Protein AF-A0A089LWJ6-F1 (afdb_monomer_lite)

Structure (mmCIF, N/CA/C/O backbone):
data_AF-A0A089LWJ6-F1
#
_entry.id   AF-A0A089LWJ6-F1
#
loop_
_atom_site.group_PDB
_atom_site.id
_atom_site.type_symbol
_atom_site.label_atom_id
_atom_site.label_alt_id
_atom_site.label_comp_id
_atom_site.label_asym_id
_atom_site.label_entity_id
_atom_site.label_seq_id
_atom_site.pdbx_PDB_ins_code
_atom_site.Cartn_x
_atom_site.Cartn_y
_atom_site.Cartn_z
_atom_site.occupancy
_atom_site.B_iso_or_equiv
_atom_site.auth_seq_id
_atom_site.auth_comp_id
_atom_site.auth_asym_id
_atom_site.auth_atom_id
_atom_site.pdbx_PDB_model_num
ATOM 1 N N . MET A 1 1 ? -30.441 3.266 24.914 1.00 51.25 1 MET A N 1
ATOM 2 C CA . MET A 1 1 ? -29.369 3.495 23.920 1.00 51.25 1 MET A CA 1
ATOM 3 C C . MET A 1 1 ? -29.667 4.784 23.167 1.00 51.25 1 MET A C 1
ATOM 5 O O . MET A 1 1 ? -30.838 5.029 22.897 1.00 51.25 1 MET A O 1
ATOM 9 N N . SER A 1 2 ? -28.658 5.616 22.896 1.00 69.69 2 SER A N 1
ATOM 10 C CA . SER A 1 2 ? -28.835 6.906 22.214 1.00 69.69 2 SER A CA 1
ATOM 11 C C . SER A 1 2 ? -28.879 6.707 20.697 1.00 69.69 2 SER A C 1
ATOM 13 O O . SER A 1 2 ? -28.135 5.886 20.167 1.00 69.69 2 SER A O 1
ATOM 15 N N . LYS A 1 3 ? -29.713 7.466 19.974 1.00 69.56 3 LYS A N 1
ATOM 16 C CA . LYS A 1 3 ? -29.675 7.483 18.496 1.00 69.56 3 LYS A CA 1
ATOM 17 C C . LYS A 1 3 ? -28.394 8.130 17.940 1.00 69.56 3 LYS A C 1
ATOM 19 O O . LYS A 1 3 ? -28.103 7.947 16.762 1.00 69.56 3 LYS A O 1
ATOM 24 N N . GLU A 1 4 ? -27.643 8.818 18.801 1.00 83.56 4 GLU A N 1
ATOM 25 C CA . GLU A 1 4 ? -26.389 9.528 18.504 1.00 83.56 4 GLU A CA 1
ATOM 26 C C . GLU A 1 4 ? -25.131 8.637 18.590 1.00 83.56 4 GLU A C 1
ATOM 28 O O . GLU A 1 4 ? -24.011 9.110 18.380 1.00 83.56 4 GLU A O 1
ATOM 33 N N . ASP A 1 5 ? -25.285 7.349 18.926 1.00 95.62 5 ASP A N 1
ATOM 34 C CA . ASP A 1 5 ? -24.182 6.384 18.842 1.00 95.62 5 ASP A CA 1
ATOM 35 C C . ASP A 1 5 ? -23.700 6.269 17.382 1.00 95.62 5 ASP A C 1
ATOM 37 O O . ASP A 1 5 ? -24.488 6.418 16.443 1.00 95.62 5 ASP A O 1
ATOM 41 N N . ILE A 1 6 ? -22.416 5.974 17.170 1.00 98.38 6 ILE A N 1
ATOM 42 C CA . ILE A 1 6 ? -21.860 5.806 15.820 1.00 98.38 6 ILE A CA 1
ATOM 43 C C . ILE A 1 6 ? -21.740 4.317 15.508 1.00 98.38 6 ILE A C 1
ATOM 45 O O . ILE A 1 6 ? -21.109 3.574 16.249 1.00 98.38 6 ILE A O 1
ATOM 49 N N . ALA A 1 7 ? -22.364 3.872 14.424 1.00 98.19 7 ALA A N 1
ATOM 50 C CA . ALA A 1 7 ? -22.311 2.498 13.954 1.00 98.19 7 ALA A CA 1
ATOM 51 C C . ALA A 1 7 ? -21.111 2.281 13.028 1.00 98.19 7 ALA A C 1
ATOM 53 O O . ALA A 1 7 ? -20.856 3.090 12.132 1.00 98.19 7 ALA A O 1
ATOM 54 N N . ILE A 1 8 ? -20.419 1.156 13.219 1.00 98.69 8 ILE A N 1
ATOM 55 C CA . ILE A 1 8 ? -19.456 0.616 12.255 1.00 98.69 8 ILE A CA 1
ATOM 56 C C . ILE A 1 8 ? -20.246 -0.276 11.300 1.00 98.69 8 ILE A C 1
ATOM 58 O O . ILE A 1 8 ? -20.725 -1.338 11.706 1.00 98.69 8 ILE A O 1
ATOM 62 N N . ILE A 1 9 ? -20.418 0.175 10.057 1.00 97.94 9 ILE A N 1
ATOM 63 C CA . ILE A 1 9 ? -21.321 -0.471 9.093 1.00 97.94 9 ILE A CA 1
ATOM 64 C C . ILE A 1 9 ? -20.613 -1.277 8.007 1.00 97.94 9 ILE A C 1
ATOM 66 O O . ILE A 1 9 ? -21.242 -2.090 7.345 1.00 97.94 9 ILE A O 1
ATOM 70 N N . GLY A 1 10 ? -19.313 -1.069 7.822 1.00 97.94 10 GLY A N 1
ATOM 71 C CA . GLY A 1 10 ? -18.490 -1.830 6.888 1.00 97.94 10 GLY A CA 1
ATOM 72 C C . GLY A 1 10 ? -17.036 -1.794 7.307 1.00 97.94 10 GLY A C 1
ATOM 73 O O . GLY A 1 10 ? -16.593 -0.818 7.921 1.00 97.94 10 GLY A O 1
ATOM 74 N N . LEU A 1 11 ? -16.299 -2.849 6.987 1.00 98.06 11 LEU A N 1
ATOM 75 C CA . LEU A 1 11 ? -14.872 -2.930 7.262 1.00 98.06 11 LEU A CA 1
ATOM 76 C C . LEU A 1 11 ? -14.140 -3.743 6.195 1.00 98.06 11 LEU A C 1
ATOM 78 O O . LEU A 1 11 ? -14.713 -4.598 5.528 1.00 98.06 11 LEU A O 1
ATOM 82 N N . ASP A 1 12 ? -12.853 -3.466 6.042 1.00 98.31 12 ASP A N 1
ATOM 83 C CA . ASP A 1 12 ? -11.914 -4.302 5.302 1.00 98.31 12 ASP A CA 1
ATOM 84 C C . ASP A 1 12 ? -10.560 -4.256 6.003 1.00 98.31 12 ASP A C 1
ATOM 86 O O . ASP A 1 12 ? -10.174 -3.251 6.606 1.00 98.31 12 ASP A O 1
ATOM 90 N N . LEU A 1 13 ? -9.836 -5.365 5.931 1.00 97.56 13 LEU A N 1
ATOM 91 C CA . LEU A 1 13 ? -8.457 -5.426 6.374 1.00 97.56 13 LEU A CA 1
ATOM 92 C C . LEU A 1 13 ? -7.704 -6.515 5.628 1.00 97.56 13 LEU A C 1
ATOM 94 O O . LEU A 1 13 ? -8.199 -7.624 5.415 1.00 97.56 13 LEU A O 1
ATOM 98 N N . SER A 1 14 ? -6.471 -6.182 5.276 1.00 97.31 14 SER A N 1
ATOM 99 C CA . SER A 1 14 ? -5.478 -7.102 4.748 1.00 97.31 14 SER A CA 1
ATOM 100 C C . SER A 1 14 ? -4.267 -7.080 5.667 1.00 97.31 14 SER A C 1
ATOM 102 O O . SER A 1 14 ? -3.797 -6.014 6.067 1.00 97.31 14 SER A O 1
ATOM 104 N N . MET A 1 15 ? -3.768 -8.268 5.986 1.00 97.75 15 MET A N 1
ATOM 105 C CA . MET A 1 15 ? -2.571 -8.484 6.793 1.00 97.75 15 MET A CA 1
ATOM 106 C C . MET A 1 15 ? -1.639 -9.453 6.060 1.00 97.75 15 MET A C 1
ATOM 108 O O . MET A 1 15 ? -2.088 -10.222 5.206 1.00 97.75 15 MET A O 1
ATOM 112 N N . PRO A 1 16 ? -0.339 -9.473 6.366 1.00 97.00 16 PRO A N 1
ATOM 113 C CA . PRO A 1 16 ? 0.572 -10.470 5.823 1.00 97.00 16 PRO A CA 1
ATOM 114 C C . PRO A 1 16 ? 0.040 -11.900 6.017 1.00 97.00 16 PRO A C 1
ATOM 116 O O . PRO A 1 16 ? -0.244 -12.342 7.126 1.00 97.00 16 PRO A O 1
ATOM 119 N N . GLY A 1 17 ? -0.166 -12.611 4.905 1.00 94.88 17 GLY A N 1
ATOM 120 C CA . GLY A 1 17 ? -0.745 -13.960 4.894 1.00 94.88 17 GLY A CA 1
ATOM 121 C C . GLY A 1 17 ? -2.275 -14.045 5.016 1.00 94.88 17 GLY A C 1
ATOM 122 O O . GLY A 1 17 ? -2.796 -15.155 4.969 1.00 94.88 17 GLY A O 1
ATOM 123 N N . CYS A 1 18 ? -2.992 -12.921 5.138 1.00 97.25 18 CYS A N 1
ATOM 124 C CA . CYS A 1 18 ? -4.455 -12.867 5.245 1.00 97.25 18 CYS A CA 1
ATOM 125 C C . CYS A 1 18 ? -5.037 -11.752 4.356 1.00 97.25 18 CYS A C 1
ATOM 127 O O . CYS A 1 18 ? -4.790 -10.568 4.576 1.00 97.25 18 CYS A O 1
ATOM 129 N N . ARG A 1 19 ? -5.849 -12.106 3.360 1.00 92.38 19 ARG A N 1
ATOM 130 C CA . ARG A 1 19 ? -6.337 -11.174 2.325 1.00 92.38 19 ARG A CA 1
ATOM 131 C C . ARG A 1 19 ? -7.674 -10.502 2.644 1.00 92.38 19 ARG A C 1
ATOM 133 O O . ARG A 1 19 ? -8.113 -9.650 1.877 1.00 92.38 19 ARG A O 1
ATOM 140 N N . ASN A 1 20 ? -8.352 -10.940 3.701 1.00 93.12 20 ASN A N 1
ATOM 141 C CA . ASN A 1 20 ? -9.679 -10.466 4.090 1.00 93.12 20 ASN A CA 1
ATOM 142 C C . ASN A 1 20 ? -9.948 -10.723 5.583 1.00 93.12 20 ASN A C 1
ATOM 144 O O . ASN A 1 20 ? -9.224 -11.472 6.247 1.00 93.12 20 ASN A O 1
ATOM 148 N N . GLN A 1 21 ? -11.047 -10.154 6.086 1.00 94.56 21 GLN A N 1
ATOM 149 C CA . GLN A 1 21 ? -11.453 -10.255 7.490 1.00 94.56 21 GLN A CA 1
ATOM 150 C C . GLN A 1 21 ? -11.645 -11.694 7.996 1.00 94.56 21 GLN A C 1
ATOM 152 O O . GLN A 1 21 ? -11.344 -11.969 9.154 1.00 94.56 21 GLN A O 1
ATOM 157 N N . GLU A 1 22 ? -12.111 -12.635 7.165 1.00 95.62 22 GLU A N 1
ATOM 158 C CA . GLU A 1 22 ? -12.338 -14.019 7.613 1.00 95.62 22 GLU A CA 1
ATOM 159 C C . GLU A 1 22 ? -11.029 -14.786 7.789 1.00 95.62 22 GLU A C 1
ATOM 161 O O . GLU A 1 22 ? -10.877 -15.565 8.733 1.00 95.62 22 GLU A O 1
ATOM 166 N N . GLU A 1 23 ? -10.064 -14.559 6.899 1.00 97.88 23 GLU A N 1
ATOM 167 C CA . GLU A 1 23 ? -8.716 -15.106 7.037 1.00 97.88 23 GLU A CA 1
ATOM 168 C C . GLU A 1 23 ? -8.018 -14.535 8.271 1.00 97.88 23 GLU A C 1
ATOM 170 O O . GLU A 1 23 ? -7.485 -15.308 9.070 1.00 97.88 23 GLU A O 1
ATOM 175 N N . VAL A 1 24 ? -8.107 -13.215 8.484 1.00 97.88 24 VAL A N 1
ATOM 176 C CA . VAL A 1 24 ? -7.566 -12.569 9.689 1.00 97.88 24 VAL A CA 1
ATOM 177 C C . VAL A 1 24 ? -8.230 -13.132 10.946 1.00 97.88 24 VAL A C 1
ATOM 179 O O . VAL A 1 24 ? -7.533 -13.517 11.883 1.00 97.88 24 VAL A O 1
ATOM 182 N N . TRP A 1 25 ? -9.559 -13.271 10.965 1.00 97.50 25 TRP A N 1
ATOM 183 C CA . TRP A 1 25 ? -10.274 -13.845 12.107 1.00 97.50 25 TRP A CA 1
ATOM 184 C C . TRP A 1 25 ? -9.788 -15.253 12.449 1.00 97.50 25 TRP A C 1
ATOM 186 O O . TRP A 1 25 ? -9.503 -15.547 13.612 1.00 97.50 25 TRP A O 1
ATOM 196 N N . ARG A 1 26 ? -9.662 -16.133 11.447 1.00 97.75 26 ARG A N 1
ATOM 197 C CA . ARG A 1 26 ? -9.158 -17.503 11.643 1.00 97.75 26 ARG A CA 1
ATOM 198 C C . ARG A 1 26 ? -7.714 -17.505 12.138 1.00 97.75 26 ARG A C 1
ATOM 200 O O . ARG A 1 26 ? -7.375 -18.327 12.987 1.00 97.75 26 ARG A O 1
ATOM 207 N N . PHE A 1 27 ? -6.881 -16.600 11.628 1.00 97.62 27 PHE A N 1
ATOM 208 C CA . PHE A 1 27 ? -5.487 -16.459 12.040 1.00 97.62 27 PHE A CA 1
ATOM 209 C C . PHE A 1 27 ? -5.372 -16.062 13.517 1.00 97.62 27 PHE A C 1
ATOM 211 O O . PHE A 1 27 ? -4.675 -16.733 14.282 1.00 97.62 27 PHE A O 1
ATOM 218 N N . LEU A 1 28 ? -6.115 -15.030 13.928 1.00 96.62 28 LEU A N 1
ATOM 219 C CA . LEU A 1 28 ? -6.154 -14.541 15.307 1.00 96.62 28 LEU A CA 1
ATOM 220 C C . LEU A 1 28 ? -6.773 -15.570 16.263 1.00 96.62 28 LEU A C 1
ATOM 222 O O . LEU A 1 28 ? -6.210 -15.847 17.318 1.00 96.62 28 LEU A O 1
ATOM 226 N N . SER A 1 29 ? -7.883 -16.204 15.870 1.00 96.38 29 SER A N 1
ATOM 227 C CA . SER A 1 29 ? -8.560 -17.240 16.672 1.00 96.38 29 SER A CA 1
ATOM 228 C C . SER A 1 29 ? -7.667 -18.453 16.938 1.00 96.38 29 SER A C 1
ATOM 230 O O . SER A 1 29 ? -7.837 -19.145 17.941 1.00 96.38 29 SER A O 1
ATOM 232 N N . ALA A 1 30 ? -6.721 -18.725 16.036 1.00 96.00 30 ALA A N 1
ATOM 233 C CA . ALA A 1 30 ? -5.732 -19.787 16.175 1.00 96.00 30 ALA A CA 1
ATOM 234 C C . ALA A 1 30 ? -4.488 -19.367 16.984 1.00 96.00 30 ALA A C 1
ATOM 236 O O . ALA A 1 30 ? -3.572 -20.176 17.113 1.00 96.00 30 ALA A O 1
ATOM 237 N N . GLY A 1 31 ? -4.426 -18.130 17.494 1.00 93.69 31 GLY A N 1
ATOM 238 C CA . GLY A 1 31 ? -3.284 -17.621 18.260 1.00 93.69 31 GLY A CA 1
ATOM 239 C C . GLY A 1 31 ? -1.981 -17.588 17.457 1.00 93.69 31 GLY A C 1
ATOM 240 O O . GLY A 1 31 ? -0.913 -17.830 18.013 1.00 93.69 31 GLY A O 1
ATOM 241 N N . ARG A 1 32 ? -2.056 -17.365 16.137 1.00 94.56 32 ARG A N 1
ATOM 242 C CA . ARG A 1 32 ? -0.878 -17.363 15.255 1.00 94.56 32 ARG A CA 1
ATOM 243 C C . ARG A 1 32 ? -0.152 -16.020 15.282 1.00 94.56 32 ARG A C 1
ATOM 245 O O . ARG A 1 32 ? -0.758 -14.982 15.538 1.00 94.56 32 ARG A O 1
ATOM 252 N N . VAL A 1 33 ? 1.138 -16.060 14.954 1.00 93.94 33 VAL A N 1
ATOM 253 C CA . VAL A 1 33 ? 2.016 -14.889 14.841 1.00 93.94 33 VAL A CA 1
ATOM 254 C C . VAL A 1 33 ? 2.601 -14.847 13.432 1.00 93.94 33 VAL A C 1
ATOM 256 O O . VAL A 1 33 ? 3.126 -15.847 12.943 1.00 93.94 33 VAL A O 1
ATOM 259 N N . SER A 1 34 ? 2.472 -13.705 12.763 1.00 94.75 34 SER A N 1
ATOM 260 C CA . SER A 1 34 ? 3.027 -13.440 11.440 1.00 94.75 34 SER A CA 1
ATOM 261 C C . SER A 1 34 ? 4.415 -12.841 11.594 1.00 94.75 34 SER A C 1
ATOM 263 O O . SER A 1 34 ? 4.565 -11.740 12.115 1.00 94.75 34 SER A O 1
ATOM 265 N N . LYS A 1 35 ? 5.433 -13.578 11.151 1.00 92.00 35 LYS A N 1
ATOM 266 C CA . LYS A 1 35 ? 6.833 -13.175 11.249 1.00 92.00 35 LYS A CA 1
ATOM 267 C C . LYS A 1 35 ? 7.649 -13.846 10.146 1.00 92.00 35 LYS A C 1
ATOM 269 O O . LYS A 1 35 ? 7.505 -15.046 9.916 1.00 92.00 35 LYS A O 1
ATOM 274 N N . GLY A 1 36 ? 8.537 -13.098 9.499 1.00 91.50 36 GLY A N 1
ATOM 275 C CA . GLY A 1 36 ? 9.469 -13.634 8.513 1.00 91.50 36 GLY A CA 1
ATOM 276 C C . GLY A 1 36 ? 10.480 -12.611 7.999 1.00 91.50 36 GLY A C 1
ATOM 277 O O . GLY A 1 36 ? 10.509 -11.454 8.418 1.00 91.50 36 GLY A O 1
ATOM 278 N N . ARG A 1 37 ? 11.332 -13.055 7.071 1.00 91.56 37 ARG A N 1
ATOM 279 C CA . ARG A 1 37 ? 12.280 -12.188 6.355 1.00 91.56 37 ARG A CA 1
ATOM 280 C C . ARG A 1 37 ? 11.543 -11.258 5.387 1.00 91.56 37 ARG A C 1
ATOM 282 O O . ARG A 1 37 ? 10.442 -11.576 4.931 1.00 91.56 37 ARG A O 1
ATOM 289 N N . PHE A 1 38 ? 12.174 -10.140 5.027 1.00 92.56 38 PHE A N 1
ATOM 290 C CA . PHE A 1 38 ? 11.641 -9.270 3.978 1.00 92.56 38 PHE A CA 1
ATOM 291 C C . PHE A 1 38 ? 11.556 -10.036 2.639 1.00 92.56 38 PHE A C 1
ATOM 293 O O . PHE A 1 38 ? 12.509 -10.739 2.287 1.00 92.56 38 PHE A O 1
ATOM 300 N N . PRO A 1 39 ? 10.446 -9.952 1.881 1.00 93.12 39 PRO A N 1
ATOM 301 C CA . PRO A 1 39 ? 10.241 -10.810 0.715 1.00 93.12 39 PRO A CA 1
ATOM 302 C C . PRO A 1 39 ? 11.275 -10.582 -0.394 1.00 93.12 39 PRO A C 1
ATOM 304 O O . PRO A 1 39 ? 11.496 -9.452 -0.825 1.00 93.12 39 PRO A O 1
ATOM 307 N N . GLY A 1 40 ? 11.840 -11.663 -0.943 1.00 88.94 40 GLY A N 1
ATOM 308 C CA . GLY A 1 40 ? 12.887 -11.582 -1.974 1.00 88.94 40 GLY A CA 1
ATOM 309 C C . GLY A 1 40 ? 12.462 -10.852 -3.255 1.00 88.94 40 GLY A C 1
ATOM 310 O O . GLY A 1 40 ? 13.258 -10.131 -3.852 1.00 88.94 40 GLY A O 1
ATOM 311 N N . ARG A 1 41 ? 11.187 -10.963 -3.654 1.00 87.81 41 ARG A N 1
ATOM 312 C CA . ARG A 1 41 ? 10.625 -10.165 -4.760 1.00 87.81 41 ARG A CA 1
ATOM 313 C C . ARG A 1 41 ? 10.700 -8.667 -4.464 1.00 87.81 41 ARG A C 1
ATOM 315 O O . ARG A 1 41 ? 11.062 -7.895 -5.345 1.00 87.81 41 ARG A O 1
ATOM 322 N N . ARG A 1 42 ? 10.403 -8.274 -3.226 1.00 91.75 42 ARG A N 1
ATOM 323 C CA . ARG A 1 42 ? 10.418 -6.876 -2.800 1.00 91.75 42 ARG A CA 1
ATOM 324 C C . ARG A 1 42 ? 11.834 -6.345 -2.616 1.00 91.75 42 ARG A C 1
ATOM 326 O O . ARG A 1 42 ? 12.070 -5.205 -2.974 1.00 91.75 42 ARG A O 1
ATOM 333 N N . LEU A 1 43 ? 12.797 -7.168 -2.181 1.00 88.62 43 LEU A N 1
ATOM 334 C CA . LEU A 1 43 ? 14.220 -6.781 -2.191 1.00 88.62 43 LEU A CA 1
ATOM 335 C C . LEU A 1 43 ? 14.654 -6.307 -3.583 1.00 88.62 43 LEU A C 1
ATOM 337 O O . LEU A 1 43 ? 15.172 -5.199 -3.722 1.00 88.62 43 LEU A O 1
ATOM 341 N N . LYS A 1 44 ? 14.345 -7.105 -4.615 1.00 82.75 44 LYS A N 1
ATOM 342 C CA . LYS A 1 44 ? 14.614 -6.744 -6.015 1.00 82.75 44 LYS A CA 1
ATOM 343 C C . LYS A 1 44 ? 13.885 -5.463 -6.415 1.00 82.75 44 LYS A C 1
ATOM 345 O O . LYS A 1 44 ? 14.496 -4.574 -6.997 1.00 82.75 44 LYS A O 1
ATOM 350 N N . GLN A 1 45 ? 12.599 -5.358 -6.071 1.00 86.62 45 GLN A N 1
ATOM 351 C CA . GLN A 1 45 ? 11.792 -4.177 -6.378 1.00 86.62 45 GLN A CA 1
ATOM 352 C C . GLN A 1 45 ? 12.336 -2.900 -5.767 1.00 86.62 45 GLN A C 1
ATOM 354 O O . GLN A 1 45 ? 12.230 -1.868 -6.414 1.00 86.62 45 GLN A O 1
ATOM 359 N N . SER A 1 46 ? 12.928 -2.971 -4.578 1.00 83.50 46 SER A N 1
ATOM 360 C CA . SER A 1 46 ? 13.456 -1.828 -3.829 1.00 83.50 46 SER A CA 1
ATOM 361 C C . SER A 1 46 ? 14.915 -1.490 -4.159 1.00 83.50 46 SER A C 1
ATOM 363 O O . SER A 1 46 ? 15.494 -0.595 -3.537 1.00 83.50 46 SER A O 1
ATOM 365 N N . GLY A 1 47 ? 15.520 -2.201 -5.121 1.00 77.25 47 GLY A N 1
ATOM 366 C CA . GLY A 1 47 ? 16.919 -2.026 -5.522 1.00 77.25 47 GLY A CA 1
ATOM 367 C C . GLY A 1 47 ? 17.932 -2.512 -4.480 1.00 77.25 47 GLY A C 1
ATOM 368 O O . GLY A 1 47 ? 19.073 -2.058 -4.486 1.00 77.25 47 GLY A O 1
ATOM 369 N N . LEU A 1 48 ? 17.518 -3.395 -3.567 1.00 77.38 48 LEU A N 1
ATOM 370 C CA . LEU A 1 48 ? 18.374 -3.966 -2.530 1.00 77.38 48 LEU A CA 1
ATOM 371 C C . LEU A 1 48 ? 18.990 -5.285 -3.016 1.00 77.38 48 LEU A C 1
ATOM 373 O O . LEU A 1 48 ? 18.321 -6.100 -3.655 1.00 77.38 48 LEU A O 1
ATOM 377 N N . SER A 1 49 ? 20.270 -5.494 -2.711 1.00 66.81 49 SER A N 1
ATOM 378 C CA . SER A 1 49 ? 21.023 -6.709 -3.039 1.00 66.81 49 SER A CA 1
ATOM 379 C C . SER A 1 49 ? 21.179 -7.627 -1.817 1.00 66.81 49 SER A C 1
ATOM 381 O O . SER A 1 49 ? 20.984 -7.212 -0.676 1.00 66.81 49 SER A O 1
ATOM 383 N N . GLY A 1 50 ? 21.520 -8.896 -2.055 1.00 67.69 50 GLY A N 1
ATOM 384 C CA . GLY A 1 50 ? 21.724 -9.903 -1.006 1.00 67.69 50 GLY A CA 1
ATOM 385 C C . GLY A 1 50 ? 20.536 -10.847 -0.789 1.00 67.69 50 GLY A C 1
ATOM 386 O O . GLY A 1 50 ? 19.528 -10.797 -1.492 1.00 67.69 50 GLY A O 1
ATOM 387 N N . ASP A 1 51 ? 20.677 -11.741 0.187 1.00 69.19 51 ASP A N 1
ATOM 388 C CA . ASP A 1 51 ? 19.705 -12.785 0.557 1.00 69.19 51 ASP A CA 1
ATOM 389 C C . ASP A 1 51 ? 18.693 -12.339 1.634 1.00 69.19 51 ASP A C 1
ATOM 391 O O . ASP A 1 51 ? 17.850 -13.116 2.094 1.00 69.19 51 ASP A O 1
ATOM 395 N N . GLY A 1 52 ? 18.774 -11.067 2.029 1.00 72.31 52 GLY A N 1
ATOM 396 C CA . GLY A 1 52 ? 17.916 -10.435 3.016 1.00 72.31 52 GLY A CA 1
ATOM 397 C C . GLY A 1 52 ? 18.349 -10.616 4.473 1.00 72.31 52 GLY A C 1
ATOM 398 O O . GLY A 1 52 ? 17.651 -10.125 5.359 1.00 72.31 52 GLY A O 1
ATOM 399 N N . GLU A 1 53 ? 19.477 -11.280 4.757 1.00 79.75 53 GLU A N 1
ATOM 400 C CA . GLU A 1 53 ? 19.908 -11.558 6.137 1.00 79.75 53 GLU A CA 1
ATOM 401 C C . GLU A 1 53 ? 20.325 -10.324 6.934 1.00 79.75 53 GLU A C 1
ATOM 403 O O . GLU A 1 53 ? 20.231 -10.327 8.166 1.00 79.75 53 GLU A O 1
ATOM 408 N N . LEU A 1 54 ? 20.744 -9.265 6.247 1.00 81.81 54 LEU A N 1
ATOM 409 C CA . LEU A 1 54 ? 21.117 -7.986 6.850 1.00 81.81 54 LEU A CA 1
ATOM 410 C C . LEU A 1 54 ? 19.901 -7.194 7.353 1.00 81.81 54 LEU A C 1
ATOM 412 O O . LEU A 1 54 ? 20.052 -6.312 8.198 1.00 81.81 54 LEU A O 1
ATOM 416 N N . TYR A 1 55 ? 18.699 -7.521 6.875 1.00 86.69 55 TYR A N 1
ATOM 417 C CA . TYR A 1 55 ? 17.479 -6.786 7.188 1.00 86.69 55 TYR A CA 1
ATOM 418 C C . TYR A 1 55 ? 16.714 -7.394 8.358 1.00 86.69 55 TYR A C 1
ATOM 420 O O . TYR A 1 55 ? 16.793 -8.590 8.649 1.00 86.69 55 TYR A O 1
ATOM 428 N N . MET A 1 56 ? 15.961 -6.545 9.046 1.00 86.38 56 MET A N 1
ATOM 429 C CA . MET A 1 56 ? 15.147 -6.947 10.184 1.00 86.38 56 MET A CA 1
ATOM 430 C C . MET A 1 56 ? 13.976 -7.842 9.760 1.00 86.38 56 MET A C 1
ATOM 432 O O . MET A 1 56 ? 13.301 -7.599 8.754 1.00 86.38 56 MET A O 1
ATOM 436 N N . GLU A 1 57 ? 13.715 -8.874 10.565 1.00 90.19 57 GLU A N 1
ATOM 437 C CA . GLU A 1 57 ? 12.513 -9.698 10.427 1.00 90.19 57 GLU A CA 1
ATOM 438 C C . GLU A 1 57 ? 11.269 -8.896 10.829 1.00 90.19 57 GLU A C 1
ATOM 440 O O . GLU A 1 57 ? 11.318 -8.020 11.694 1.00 90.19 57 GLU A O 1
ATOM 445 N N . GLY A 1 58 ? 10.153 -9.195 10.174 1.00 91.94 58 GLY A N 1
ATOM 446 C CA . GLY A 1 58 ? 8.918 -8.431 10.267 1.00 91.94 58 GLY A CA 1
ATOM 447 C C . GLY A 1 58 ? 7.708 -9.242 9.819 1.00 91.94 58 GLY A C 1
ATOM 448 O O . GLY A 1 58 ? 7.832 -10.367 9.331 1.00 91.94 58 GLY A O 1
ATOM 449 N N . SER A 1 59 ? 6.527 -8.658 9.952 1.00 94.81 59 SER A N 1
ATOM 450 C CA . SER A 1 59 ? 5.318 -9.128 9.280 1.00 94.81 59 SER A CA 1
ATOM 451 C C . SER A 1 59 ? 5.178 -8.343 7.974 1.00 94.81 59 SER A C 1
ATOM 453 O O . SER A 1 59 ? 4.799 -7.175 7.999 1.00 94.81 59 SER A O 1
ATOM 455 N N . TYR A 1 60 ? 5.513 -8.958 6.836 1.00 95.94 60 TYR A N 1
ATOM 456 C CA . TYR A 1 60 ? 5.551 -8.281 5.532 1.00 95.94 60 TYR A CA 1
ATOM 457 C C . TYR A 1 60 ? 4.618 -8.931 4.509 1.00 95.94 60 TYR A C 1
ATOM 459 O O . TYR A 1 60 ? 4.595 -10.153 4.349 1.00 95.94 60 TYR A O 1
ATOM 467 N N . PHE A 1 61 ? 3.905 -8.114 3.741 1.00 97.19 61 PHE A N 1
ATOM 468 C CA . PHE A 1 61 ? 3.178 -8.549 2.563 1.00 97.19 61 PHE A CA 1
ATOM 469 C C . PHE A 1 61 ? 4.142 -9.101 1.511 1.00 97.19 61 PHE A C 1
ATOM 471 O O . PHE A 1 61 ? 5.133 -8.438 1.186 1.00 97.19 61 PHE A O 1
ATOM 478 N N . PRO A 1 62 ? 3.831 -10.257 0.894 1.00 94.31 62 PRO A N 1
ATOM 479 C CA . PRO A 1 62 ? 4.656 -10.820 -0.175 1.00 94.31 62 PRO A CA 1
ATOM 480 C C . PRO A 1 62 ? 4.697 -9.926 -1.427 1.00 94.31 62 PRO A C 1
ATOM 482 O O . PRO A 1 62 ? 5.682 -9.940 -2.167 1.00 94.31 62 PRO A O 1
ATOM 485 N N . ALA A 1 63 ? 3.641 -9.144 -1.652 1.00 93.81 63 ALA A N 1
ATOM 486 C CA . ALA A 1 63 ? 3.469 -8.222 -2.766 1.00 93.81 63 ALA A CA 1
ATOM 487 C C . ALA A 1 63 ? 2.708 -6.978 -2.288 1.00 93.81 63 ALA A C 1
ATOM 489 O O . ALA A 1 63 ? 1.788 -7.100 -1.482 1.00 93.81 63 ALA A O 1
ATOM 490 N N . ILE A 1 64 ? 3.089 -5.804 -2.792 1.00 96.12 64 ILE A N 1
ATOM 491 C CA . ILE A 1 64 ? 2.427 -4.514 -2.504 1.00 96.12 64 ILE A CA 1
ATOM 492 C C . ILE A 1 64 ? 2.042 -3.763 -3.784 1.00 96.12 64 ILE A C 1
ATOM 494 O O . ILE A 1 64 ? 1.700 -2.588 -3.759 1.00 96.12 64 ILE A O 1
ATOM 498 N N . ASP A 1 65 ? 2.144 -4.436 -4.923 1.00 94.75 65 ASP A N 1
ATOM 499 C CA . ASP A 1 65 ? 2.032 -3.855 -6.253 1.00 94.75 65 ASP A CA 1
ATOM 500 C C . ASP A 1 65 ? 0.790 -4.328 -7.014 1.00 94.75 65 ASP A C 1
ATOM 502 O O . ASP A 1 65 ? 0.611 -3.969 -8.173 1.00 94.75 65 ASP A O 1
ATOM 506 N N . GLU A 1 66 ? -0.088 -5.104 -6.381 1.00 93.88 66 GLU A N 1
ATOM 507 C CA . GLU A 1 66 ? -1.333 -5.574 -6.987 1.00 93.88 66 GLU A CA 1
ATOM 508 C C . GLU A 1 66 ? -2.412 -4.481 -6.978 1.00 93.88 66 GLU A C 1
ATOM 510 O O . GLU A 1 66 ? -2.736 -3.912 -5.936 1.00 93.88 66 GLU A O 1
ATOM 515 N N . PHE A 1 67 ? -2.984 -4.182 -8.146 1.00 96.94 67 PHE A N 1
ATOM 516 C CA . PHE A 1 67 ? -4.029 -3.169 -8.312 1.00 96.94 67 PHE A CA 1
ATOM 517 C C . PHE A 1 67 ? -4.893 -3.450 -9.550 1.00 96.94 67 PHE A C 1
ATOM 519 O O . PHE A 1 67 ? -4.490 -4.221 -10.415 1.00 96.94 67 PHE A O 1
ATOM 526 N N . ASP A 1 68 ? -6.073 -2.837 -9.662 1.00 96.56 68 ASP A N 1
ATOM 527 C CA . ASP A 1 68 ? -6.902 -2.897 -10.874 1.00 96.56 68 ASP A CA 1
ATOM 528 C C . ASP A 1 68 ? -7.187 -1.487 -11.394 1.00 96.56 68 ASP A C 1
ATOM 530 O O . ASP A 1 68 ? -8.195 -0.860 -11.078 1.00 96.56 68 ASP A O 1
ATOM 534 N N . HIS A 1 69 ? -6.280 -0.970 -12.217 1.00 94.19 69 HIS A N 1
ATOM 535 C CA . HIS A 1 69 ? -6.429 0.372 -12.768 1.00 94.19 69 HIS A CA 1
ATOM 536 C C . HIS A 1 69 ? -7.656 0.525 -13.686 1.00 94.19 69 HIS A C 1
ATOM 538 O O . HIS A 1 69 ? -8.169 1.636 -13.812 1.00 94.19 69 HIS A O 1
ATOM 544 N N . LYS A 1 70 ? -8.148 -0.559 -14.311 1.00 93.06 70 LYS A N 1
ATOM 545 C CA . LYS A 1 70 ? -9.301 -0.493 -15.222 1.00 93.06 70 LYS A CA 1
ATOM 546 C C . LYS A 1 70 ? -10.591 -0.309 -14.445 1.00 93.06 70 LYS A C 1
ATOM 548 O O . LYS A 1 70 ? -11.389 0.537 -14.837 1.00 93.06 70 LYS A O 1
ATOM 553 N N . PHE A 1 71 ? -10.746 -1.034 -13.336 1.00 95.06 71 PHE A N 1
ATOM 554 C CA . PHE A 1 71 ? -11.881 -0.876 -12.426 1.00 95.06 71 PHE A CA 1
ATOM 555 C C . PHE A 1 71 ? -12.029 0.575 -11.943 1.00 95.06 71 PHE A C 1
ATOM 557 O O . PHE A 1 71 ? -13.134 1.101 -11.877 1.00 95.06 71 PHE A O 1
ATOM 564 N N . TYR A 1 72 ? -10.910 1.254 -11.668 1.00 95.75 72 TYR A N 1
ATOM 565 C CA . TYR A 1 72 ? -10.903 2.645 -11.199 1.00 95.75 72 TYR A CA 1
ATOM 566 C C . TYR A 1 72 ? -10.811 3.700 -12.308 1.00 95.75 72 TYR A C 1
ATOM 568 O O . TYR A 1 72 ? -10.715 4.886 -11.999 1.00 95.75 72 TYR A O 1
ATOM 576 N N . HIS A 1 73 ? -10.798 3.303 -13.584 1.00 94.12 73 HIS A N 1
ATOM 577 C CA . HIS A 1 73 ? -10.569 4.211 -14.716 1.00 94.12 73 HIS A CA 1
ATOM 578 C C . HIS A 1 73 ? -9.294 5.069 -14.575 1.00 94.12 73 HIS A C 1
ATOM 580 O O . HIS A 1 73 ? -9.247 6.225 -14.992 1.00 94.12 73 HIS A O 1
ATOM 586 N N . ILE A 1 74 ? -8.238 4.492 -13.996 1.00 93.94 74 ILE A N 1
ATOM 587 C CA . ILE A 1 74 ? -6.924 5.121 -13.850 1.00 93.94 74 ILE A CA 1
ATOM 588 C C . ILE A 1 74 ? -6.043 4.696 -15.030 1.00 93.94 74 ILE A C 1
ATOM 590 O O . ILE A 1 74 ? -6.006 3.524 -15.422 1.00 93.94 74 ILE A O 1
ATOM 594 N N . ALA A 1 75 ? -5.314 5.650 -15.613 1.00 88.44 75 ALA A N 1
ATOM 595 C CA . ALA A 1 75 ? -4.363 5.361 -16.680 1.00 88.44 75 ALA A CA 1
ATOM 596 C C . ALA A 1 75 ? -3.309 4.349 -16.201 1.00 88.44 75 ALA A C 1
ATOM 598 O O . ALA A 1 75 ? -2.788 4.469 -15.093 1.00 88.44 75 ALA A O 1
ATOM 599 N N . GLN A 1 76 ? -2.965 3.370 -17.045 1.00 86.44 76 GLN A N 1
ATOM 600 C CA . GLN A 1 76 ? -1.988 2.332 -16.690 1.00 86.44 76 GLN A CA 1
ATOM 601 C C . GLN A 1 76 ? -0.660 2.942 -16.221 1.00 86.44 76 GLN A C 1
ATOM 603 O O . GLN A 1 76 ? -0.149 2.554 -15.176 1.00 86.44 76 GLN A O 1
ATOM 608 N N . LYS A 1 77 ? -0.155 3.942 -16.956 1.00 82.69 77 LYS A N 1
ATOM 609 C CA . LYS A 1 77 ? 1.081 4.652 -16.612 1.00 82.69 77 LYS A CA 1
ATOM 610 C C . LYS A 1 77 ? 1.019 5.236 -15.199 1.00 82.69 77 LYS A C 1
ATOM 612 O O . LYS A 1 77 ? 1.939 5.028 -14.424 1.00 82.69 77 LYS A O 1
ATOM 617 N N . SER A 1 78 ? -0.079 5.895 -14.823 1.00 88.12 78 SER A N 1
ATOM 618 C CA . SER A 1 78 ? -0.251 6.383 -13.448 1.00 88.12 78 SER A CA 1
ATOM 619 C C . SER A 1 78 ? -0.223 5.238 -12.440 1.00 88.12 78 SER A C 1
ATOM 621 O O . SER A 1 78 ? 0.499 5.314 -11.456 1.00 88.12 78 SER A O 1
ATOM 623 N N . ALA A 1 79 ? -0.924 4.131 -12.701 1.00 91.56 79 ALA A N 1
ATOM 624 C CA . ALA A 1 79 ? -0.932 2.981 -11.793 1.00 91.56 79 ALA A CA 1
ATOM 625 C C . ALA A 1 79 ? 0.462 2.360 -11.564 1.00 91.56 79 ALA A C 1
ATOM 627 O O . ALA A 1 79 ? 0.729 1.879 -10.463 1.00 91.56 79 ALA A O 1
ATOM 628 N N . GLU A 1 80 ? 1.349 2.388 -12.567 1.00 88.94 80 GLU A N 1
ATOM 629 C CA . GLU A 1 80 ? 2.740 1.914 -12.466 1.00 88.94 80 GLU A CA 1
ATOM 630 C C . GLU A 1 80 ? 3.584 2.756 -11.504 1.00 88.94 80 GLU A C 1
ATOM 632 O O . GLU A 1 80 ? 4.434 2.210 -10.799 1.00 88.94 80 GLU A O 1
ATOM 637 N N . TYR A 1 81 ? 3.325 4.064 -11.437 1.00 90.81 81 TYR A N 1
ATOM 638 C CA . TYR A 1 81 ? 4.061 4.987 -10.574 1.00 90.81 81 TYR A CA 1
ATOM 639 C C . TYR A 1 81 ? 3.364 5.305 -9.253 1.00 90.81 81 TYR A C 1
ATOM 641 O O . TYR A 1 81 ? 4.043 5.715 -8.313 1.00 90.81 81 TYR A O 1
ATOM 649 N N . MET A 1 82 ? 2.049 5.102 -9.152 1.00 94.19 82 MET A N 1
ATOM 650 C CA . MET A 1 82 ? 1.268 5.364 -7.945 1.00 94.19 82 MET A CA 1
ATOM 651 C C . MET A 1 82 ? 1.881 4.694 -6.718 1.00 94.19 82 MET A C 1
ATOM 653 O O . MET A 1 82 ? 2.132 3.480 -6.716 1.00 94.19 82 MET A O 1
ATOM 657 N N . ASP A 1 83 ? 2.034 5.479 -5.648 1.00 94.75 83 ASP A N 1
ATOM 658 C CA . ASP A 1 83 ? 2.447 4.974 -4.340 1.00 94.75 83 ASP A CA 1
ATOM 659 C C . ASP A 1 83 ? 1.586 3.748 -3.949 1.00 94.75 83 ASP A C 1
ATOM 661 O O . ASP A 1 83 ? 0.347 3.821 -3.990 1.00 94.75 83 ASP A O 1
ATOM 665 N N . PRO A 1 84 ? 2.207 2.609 -3.583 1.00 95.75 84 PRO A N 1
ATOM 666 C CA . PRO A 1 84 ? 1.513 1.416 -3.099 1.00 95.75 84 PRO A CA 1
ATOM 667 C C . PRO A 1 84 ? 0.463 1.683 -2.013 1.00 95.75 84 PRO A C 1
ATOM 669 O O . PRO A 1 84 ? -0.602 1.065 -2.025 1.00 95.75 84 PRO A O 1
ATOM 672 N N . ASN A 1 85 ? 0.714 2.635 -1.111 1.00 95.50 85 ASN A N 1
ATOM 673 C CA . ASN A 1 85 ? -0.232 3.041 -0.075 1.00 95.50 85 ASN A CA 1
ATOM 674 C C . ASN A 1 85 ? -1.521 3.601 -0.684 1.00 95.50 85 ASN A C 1
ATOM 676 O O . ASN A 1 85 ? -2.606 3.228 -0.246 1.00 95.50 85 ASN A O 1
ATOM 680 N N . GLN A 1 86 ? -1.438 4.429 -1.734 1.00 96.31 86 GLN A N 1
ATOM 681 C CA . GLN A 1 86 ? -2.630 4.954 -2.415 1.00 96.31 86 GLN A CA 1
ATOM 682 C C . GLN A 1 86 ? -3.446 3.836 -3.070 1.00 96.31 86 GLN A C 1
ATOM 684 O O . GLN A 1 86 ? -4.671 3.819 -2.969 1.00 96.31 86 GLN A O 1
ATOM 689 N N . ARG A 1 87 ? -2.774 2.887 -3.730 1.00 97.19 87 ARG A N 1
ATOM 690 C CA . ARG A 1 87 ? -3.438 1.767 -4.413 1.00 97.19 87 ARG A CA 1
ATOM 691 C C . ARG A 1 87 ? -4.140 0.844 -3.428 1.00 97.19 87 ARG A C 1
ATOM 693 O O . ARG A 1 87 ? -5.317 0.534 -3.601 1.00 97.19 87 ARG A O 1
ATOM 700 N N . LEU A 1 88 ? -3.433 0.433 -2.378 1.00 97.00 88 LEU A N 1
ATOM 701 C CA . LEU A 1 88 ? -3.957 -0.520 -1.406 1.00 97.00 88 LEU A CA 1
ATOM 702 C C . LEU A 1 88 ? -5.033 0.096 -0.503 1.00 97.00 88 LEU A C 1
ATOM 704 O O . LEU A 1 88 ? -6.020 -0.577 -0.208 1.00 97.00 88 LEU A O 1
ATOM 708 N N . THR A 1 89 ? -4.913 1.368 -0.112 1.00 97.38 89 THR A N 1
ATOM 709 C CA . THR A 1 89 ? -5.986 2.044 0.644 1.00 97.38 89 THR A CA 1
ATOM 710 C C . THR A 1 89 ? -7.229 2.285 -0.205 1.00 97.38 89 THR A C 1
ATOM 712 O O . THR A 1 89 ? -8.332 2.109 0.306 1.00 97.38 89 THR A O 1
ATOM 715 N N . LEU A 1 90 ? -7.090 2.592 -1.501 1.00 98.12 90 LEU A N 1
ATOM 716 C CA . LEU A 1 90 ? -8.233 2.690 -2.414 1.00 98.12 90 LEU A CA 1
ATOM 717 C C . LEU A 1 90 ? -8.946 1.336 -2.571 1.00 98.12 90 LEU A C 1
ATOM 719 O O . LEU A 1 90 ? -10.175 1.278 -2.481 1.00 98.12 90 LEU A O 1
ATOM 723 N N . LEU A 1 91 ? -8.192 0.242 -2.728 1.00 97.62 91 LEU A N 1
ATOM 724 C CA . LEU A 1 91 ? -8.743 -1.119 -2.735 1.00 97.62 91 LEU A CA 1
ATOM 725 C C . LEU A 1 91 ? -9.483 -1.438 -1.430 1.00 97.62 91 LEU A C 1
ATOM 727 O O . LEU A 1 91 ? -10.615 -1.919 -1.470 1.00 97.62 91 LEU A O 1
ATOM 731 N N . SER A 1 92 ? -8.872 -1.143 -0.281 1.00 98.06 92 SER A N 1
ATOM 732 C CA . SER A 1 92 ? -9.463 -1.429 1.030 1.00 98.06 92 SER A CA 1
ATOM 733 C C . SER A 1 92 ? -10.719 -0.591 1.294 1.00 98.06 92 SER A C 1
ATOM 735 O O . SER A 1 92 ? -11.744 -1.134 1.701 1.00 98.06 92 SER A O 1
ATOM 737 N N . ALA A 1 93 ? -10.712 0.700 0.940 1.00 98.38 93 ALA A N 1
ATOM 738 C CA . ALA A 1 93 ? -11.896 1.560 0.994 1.00 98.38 93 ALA A CA 1
ATOM 739 C C . ALA A 1 93 ? -13.043 1.006 0.143 1.00 98.38 93 ALA A C 1
ATOM 741 O O . ALA A 1 93 ? -14.177 0.932 0.603 1.00 98.38 93 ALA A O 1
ATOM 742 N N . THR A 1 94 ? -12.738 0.573 -1.084 1.00 98.12 94 THR A N 1
ATOM 743 C CA . THR A 1 94 ? -13.723 -0.016 -2.005 1.00 98.12 94 THR A CA 1
ATOM 744 C C . THR A 1 94 ? -14.359 -1.261 -1.398 1.00 98.12 94 THR A C 1
ATOM 746 O O . THR A 1 94 ? -15.577 -1.416 -1.427 1.00 98.12 94 THR A O 1
ATOM 749 N N . ARG A 1 95 ? -13.541 -2.141 -0.808 1.00 97.75 95 ARG A N 1
ATOM 750 C CA . ARG A 1 95 ? -14.013 -3.367 -0.155 1.00 97.75 95 ARG A CA 1
ATOM 751 C C . ARG A 1 95 ? -14.848 -3.073 1.086 1.00 97.75 95 ARG A C 1
ATOM 753 O O . ARG A 1 95 ? -15.900 -3.681 1.224 1.00 97.75 95 ARG A O 1
ATOM 760 N N . ALA A 1 96 ? -14.448 -2.118 1.925 1.00 98.19 96 ALA A N 1
ATOM 761 C CA . ALA A 1 96 ? -15.218 -1.721 3.105 1.00 98.19 96 ALA A CA 1
ATOM 762 C C . ALA A 1 96 ? -16.549 -1.041 2.732 1.00 98.19 96 ALA A C 1
ATOM 764 O O . ALA A 1 96 ? -17.579 -1.280 3.363 1.00 98.19 96 ALA A O 1
ATOM 765 N N . LEU A 1 97 ? -16.560 -0.226 1.672 1.00 97.69 97 LEU A N 1
ATOM 766 C CA . LEU A 1 97 ? -17.780 0.366 1.119 1.00 97.69 97 LEU A CA 1
ATOM 767 C C . LEU A 1 97 ? -18.718 -0.703 0.551 1.00 97.69 97 LEU A C 1
ATOM 769 O O . LEU A 1 97 ? -19.919 -0.664 0.818 1.00 97.69 97 LEU A O 1
ATOM 773 N N . ASN A 1 98 ? -18.176 -1.679 -0.176 1.00 96.81 98 ASN A N 1
ATOM 774 C CA . ASN A 1 98 ? -18.937 -2.830 -0.654 1.00 96.81 98 ASN A CA 1
ATOM 775 C C . ASN A 1 98 ? -19.489 -3.671 0.506 1.00 96.81 98 ASN A C 1
ATOM 777 O O . ASN A 1 98 ? -20.658 -4.036 0.497 1.00 96.81 98 ASN A O 1
ATOM 781 N N . ASP A 1 99 ? -18.673 -3.913 1.534 1.00 96.88 99 ASP A N 1
ATOM 782 C CA . ASP A 1 99 ? -19.061 -4.629 2.749 1.00 96.88 99 ASP A CA 1
ATOM 783 C C . ASP A 1 99 ? -20.218 -3.946 3.493 1.00 96.88 99 ASP A C 1
ATOM 785 O O . ASP A 1 99 ? -21.125 -4.615 3.986 1.00 96.88 99 ASP A O 1
ATOM 789 N N . SER A 1 100 ? -20.231 -2.608 3.505 1.00 96.12 100 SER A N 1
ATOM 790 C CA . SER A 1 100 ? -21.321 -1.824 4.098 1.00 96.12 100 SER A CA 1
ATOM 791 C C . SER A 1 100 ? -22.631 -1.828 3.303 1.00 96.12 100 SER A C 1
ATOM 793 O O . SER A 1 100 ? -23.647 -1.328 3.796 1.00 96.12 100 SER A O 1
ATOM 795 N N . GLY A 1 101 ? -22.608 -2.330 2.063 1.00 94.75 101 GLY A N 1
ATOM 796 C CA . GLY A 1 101 ? -23.709 -2.206 1.108 1.00 94.75 101 GLY A CA 1
ATOM 797 C C . GLY A 1 101 ? -23.909 -0.784 0.561 1.00 94.75 101 GLY A C 1
ATOM 798 O O . GLY A 1 101 ? -24.933 -0.510 -0.060 1.00 94.75 101 GLY A O 1
ATOM 799 N N . CYS A 1 102 ? -22.959 0.134 0.787 1.00 93.75 102 CYS A N 1
ATOM 800 C CA . CYS A 1 102 ? -23.086 1.552 0.425 1.00 93.75 102 CYS A CA 1
ATOM 801 C C . CYS A 1 102 ? -22.238 1.977 -0.784 1.00 93.75 102 CYS A C 1
ATOM 803 O O . CYS A 1 102 ? -22.234 3.164 -1.099 1.00 93.75 102 CYS A O 1
ATOM 805 N N . LEU A 1 103 ? -21.529 1.061 -1.459 1.00 94.38 103 LEU A N 1
ATOM 806 C CA . LEU A 1 103 ? -20.571 1.399 -2.526 1.00 94.38 103 LEU A CA 1
ATOM 807 C C . LEU A 1 103 ? -21.138 2.353 -3.589 1.00 94.38 103 LEU A C 1
ATOM 809 O O . LEU A 1 103 ? -20.498 3.349 -3.913 1.00 94.38 103 LEU A O 1
ATOM 813 N N . GLU A 1 104 ? -22.353 2.094 -4.075 1.00 92.56 104 GLU A N 1
ATOM 814 C CA . GLU A 1 104 ? -23.021 2.988 -5.030 1.00 92.56 104 GLU A CA 1
ATOM 815 C C . GLU A 1 104 ? -23.827 4.099 -4.345 1.00 92.56 104 GLU A C 1
ATOM 817 O O . GLU A 1 104 ? -23.843 5.239 -4.805 1.00 92.56 104 GLU A O 1
ATOM 822 N N . ALA A 1 105 ? -24.468 3.798 -3.211 1.00 92.44 105 ALA A N 1
ATOM 823 C CA . ALA A 1 105 ? -25.354 4.731 -2.511 1.00 92.44 105 ALA A CA 1
ATOM 824 C C . ALA A 1 105 ? -24.626 5.947 -1.907 1.00 92.44 105 ALA A C 1
ATOM 826 O O . ALA A 1 105 ? -25.260 6.956 -1.601 1.00 92.44 105 ALA A O 1
ATOM 827 N N . ILE A 1 106 ? -23.307 5.855 -1.715 1.00 95.19 106 ILE A N 1
ATOM 828 C CA . ILE A 1 106 ? -22.500 6.914 -1.104 1.00 95.19 106 ILE A CA 1
ATOM 829 C C . ILE A 1 106 ? -22.120 8.032 -2.088 1.00 95.19 106 ILE A C 1
ATOM 831 O O . ILE A 1 106 ? -21.734 9.123 -1.657 1.00 95.19 106 ILE A O 1
ATOM 835 N N . ARG A 1 107 ? -22.242 7.803 -3.403 1.00 97.44 107 ARG A N 1
ATOM 836 C CA . ARG A 1 107 ? -21.871 8.793 -4.424 1.00 97.44 107 ARG A CA 1
ATOM 837 C C . ARG A 1 107 ? -22.670 10.088 -4.258 1.00 97.44 107 ARG A C 1
ATOM 839 O O . ARG A 1 107 ? -23.882 10.065 -4.062 1.00 97.44 107 ARG A O 1
ATOM 846 N N . GLY A 1 108 ? -21.993 11.233 -4.319 1.00 97.44 108 GLY A N 1
ATOM 847 C CA . GLY A 1 108 ? -22.608 12.556 -4.178 1.00 97.44 108 GLY A CA 1
ATOM 848 C C . GLY A 1 108 ? -22.985 12.962 -2.747 1.00 97.44 108 GLY A C 1
ATOM 849 O O . GLY A 1 108 ? -23.398 14.103 -2.533 1.00 97.44 108 GLY A O 1
ATOM 850 N N . THR A 1 109 ? -22.836 12.079 -1.756 1.00 98.00 109 THR A N 1
ATOM 851 C CA . THR A 1 109 ? -23.154 12.385 -0.351 1.00 98.00 109 THR A CA 1
ATOM 852 C C . THR A 1 109 ? -22.054 13.216 0.318 1.00 98.00 109 THR A C 1
ATOM 854 O O . THR A 1 109 ? -20.909 13.263 -0.151 1.00 98.00 109 THR A O 1
ATOM 857 N N . ARG A 1 110 ? -22.368 13.857 1.455 1.00 97.88 110 ARG A N 1
ATOM 858 C CA . ARG A 1 110 ? -21.355 14.514 2.297 1.00 97.88 110 ARG A CA 1
ATOM 859 C C . ARG A 1 110 ? -20.611 13.438 3.076 1.00 97.88 110 ARG A C 1
ATOM 861 O O . ARG A 1 110 ? -20.901 13.221 4.240 1.00 97.88 110 ARG A O 1
ATOM 868 N N . THR A 1 111 ? -19.714 12.725 2.411 1.00 98.62 111 THR A N 1
ATOM 869 C CA . THR A 1 111 ? -18.880 11.697 3.037 1.00 98.62 111 THR A CA 1
ATOM 870 C C . THR A 1 111 ? -17.478 12.230 3.263 1.00 98.62 111 THR A C 1
ATOM 872 O O . THR A 1 111 ? -16.823 12.642 2.305 1.00 98.62 111 THR A O 1
ATOM 875 N N . SER A 1 112 ? -17.027 12.219 4.517 1.00 98.50 112 SER A N 1
ATOM 876 C CA . SER A 1 112 ? -15.657 12.579 4.898 1.00 98.50 112 SER A CA 1
ATOM 877 C C . SER A 1 112 ? -14.734 11.368 4.727 1.00 98.50 112 SER A C 1
ATOM 879 O O . SER A 1 112 ? -15.118 10.247 5.062 1.00 98.50 112 SER A O 1
ATOM 881 N N . VAL A 1 113 ? -13.507 11.580 4.253 1.00 98.75 113 VAL A N 1
ATOM 882 C CA . VAL A 1 113 ? -12.472 10.541 4.157 1.00 98.75 113 VAL A CA 1
ATOM 883 C C . VAL A 1 113 ? -11.275 10.934 5.009 1.00 98.75 113 VAL A C 1
ATOM 885 O O . VAL A 1 113 ? -10.695 12.001 4.823 1.00 98.75 113 VAL A O 1
ATOM 888 N N . TYR A 1 114 ? -10.863 10.043 5.903 1.00 98.69 114 TYR A N 1
ATOM 889 C CA . TYR A 1 114 ? -9.675 10.208 6.729 1.00 98.69 114 TYR A CA 1
ATOM 890 C C . TYR A 1 114 ? -8.646 9.146 6.373 1.00 98.69 114 TYR A C 1
ATOM 892 O O . TYR A 1 114 ? -8.940 7.952 6.394 1.00 98.69 114 TYR A O 1
ATOM 900 N N . GLY A 1 115 ? -7.438 9.586 6.050 1.00 97.94 115 GLY A N 1
ATOM 901 C CA . GLY A 1 115 ? -6.315 8.737 5.697 1.00 97.94 115 GLY A CA 1
ATOM 902 C C . GLY A 1 115 ? -5.156 8.883 6.673 1.00 97.94 115 GLY A C 1
ATOM 903 O O . GLY A 1 115 ? -4.882 9.967 7.178 1.00 97.94 115 GLY A O 1
ATOM 904 N N . SER A 1 116 ? -4.422 7.802 6.906 1.00 97.50 116 SER A N 1
ATOM 905 C CA . SER A 1 116 ? -3.128 7.845 7.595 1.00 97.50 116 SER A CA 1
ATOM 906 C C . SER A 1 116 ? -2.149 6.870 6.944 1.00 97.50 116 SER A C 1
ATOM 908 O O . SER A 1 116 ? -2.529 5.765 6.559 1.00 97.50 116 SER A O 1
ATOM 910 N N . VAL A 1 117 ? -0.902 7.303 6.769 1.00 95.38 117 VAL A N 1
ATOM 911 C CA . VAL A 1 117 ? 0.146 6.539 6.081 1.00 95.38 117 VAL A CA 1
ATOM 912 C C . VAL A 1 117 ? 1.493 6.779 6.745 1.00 95.38 117 VAL A C 1
ATOM 914 O O . VAL A 1 117 ? 1.731 7.844 7.313 1.00 95.38 117 VAL A O 1
ATOM 917 N N . ASN A 1 118 ? 2.387 5.798 6.660 1.00 91.19 118 ASN A N 1
ATOM 918 C CA . ASN A 1 118 ? 3.772 5.973 7.072 1.00 91.19 118 ASN A CA 1
ATOM 919 C C . ASN A 1 118 ? 4.525 6.894 6.096 1.00 91.19 118 ASN A C 1
ATOM 921 O O . ASN A 1 118 ? 5.055 6.449 5.074 1.00 91.19 118 ASN A O 1
ATOM 925 N N . THR A 1 119 ? 4.592 8.183 6.432 1.00 89.81 119 THR A N 1
ATOM 926 C CA . THR A 1 119 ? 5.240 9.217 5.608 1.00 89.81 119 THR A CA 1
ATOM 927 C C . THR A 1 119 ? 6.717 8.915 5.325 1.00 89.81 119 THR A C 1
ATOM 929 O O . THR A 1 119 ? 7.213 9.232 4.248 1.00 89.81 119 THR A O 1
ATOM 932 N N . ASN A 1 120 ? 7.433 8.257 6.245 1.00 89.44 120 ASN A N 1
ATOM 933 C CA . ASN A 1 120 ? 8.836 7.903 6.018 1.00 89.44 120 ASN A CA 1
ATOM 934 C C . ASN A 1 120 ? 8.976 6.884 4.875 1.00 89.44 120 ASN A C 1
ATOM 936 O O . ASN A 1 120 ? 9.819 7.035 3.995 1.00 89.44 120 ASN A O 1
ATOM 940 N N . GLN A 1 121 ? 8.118 5.866 4.848 1.00 90.94 121 GLN A N 1
ATOM 941 C CA . GLN A 1 121 ? 8.157 4.843 3.802 1.00 90.94 121 GLN A CA 1
ATOM 942 C C . GLN A 1 121 ? 7.669 5.373 2.451 1.00 90.94 121 GLN A C 1
ATOM 944 O O . GLN A 1 121 ? 8.237 5.028 1.417 1.00 90.94 121 GLN A O 1
ATOM 949 N N . GLN A 1 122 ? 6.698 6.283 2.452 1.00 90.00 122 GLN A N 1
ATOM 950 C CA . GLN A 1 122 ? 6.314 7.019 1.249 1.00 90.00 122 GLN A CA 1
ATOM 951 C C . GLN A 1 122 ? 7.483 7.862 0.702 1.00 90.00 122 GLN A C 1
ATOM 953 O O . GLN A 1 122 ? 7.772 7.826 -0.494 1.00 90.00 122 GLN A O 1
ATOM 958 N N . TYR A 1 123 ? 8.241 8.539 1.567 1.00 90.81 123 TYR A N 1
ATOM 959 C CA . TYR A 1 123 ? 9.450 9.248 1.149 1.00 90.81 123 TYR A CA 1
ATOM 960 C C . TYR A 1 123 ? 10.526 8.303 0.582 1.00 90.81 123 TYR A C 1
ATOM 962 O O . TYR A 1 123 ? 11.160 8.628 -0.420 1.00 90.81 123 TYR A O 1
ATOM 970 N N . GLN A 1 124 ? 10.691 7.096 1.141 1.00 91.25 124 GLN A N 1
ATOM 971 C CA . GLN A 1 124 ? 11.588 6.077 0.571 1.00 91.25 124 GLN A CA 1
ATOM 972 C C . GLN A 1 124 ? 11.185 5.665 -0.852 1.00 91.25 124 GLN A C 1
ATOM 974 O O . GLN A 1 124 ? 12.060 5.480 -1.700 1.00 91.25 124 GLN A O 1
ATOM 979 N N . TYR A 1 125 ? 9.884 5.567 -1.142 1.00 92.38 125 TYR A N 1
ATOM 980 C CA . TYR A 1 125 ? 9.388 5.320 -2.499 1.00 92.38 125 TYR A CA 1
ATOM 981 C C . TYR A 1 125 ? 9.751 6.461 -3.458 1.00 92.38 125 TYR A C 1
ATOM 983 O O . TYR A 1 125 ? 10.257 6.218 -4.554 1.00 92.38 125 TYR A O 1
ATOM 991 N N . GLN A 1 126 ? 9.566 7.714 -3.030 1.00 91.44 126 GLN A N 1
ATOM 992 C CA . GLN A 1 126 ? 9.939 8.886 -3.829 1.00 91.44 126 GLN A CA 1
ATOM 993 C C . GLN A 1 126 ? 11.446 8.942 -4.108 1.00 91.44 126 GLN A C 1
ATOM 995 O O . GLN A 1 126 ? 11.852 9.154 -5.250 1.00 91.44 126 GLN A O 1
ATOM 1000 N N . LEU A 1 127 ? 12.279 8.708 -3.089 1.00 89.31 127 LEU A N 1
ATOM 1001 C CA . LEU A 1 127 ? 13.734 8.638 -3.245 1.00 89.31 127 LEU A CA 1
ATOM 1002 C C . LEU A 1 127 ? 14.147 7.538 -4.217 1.00 89.31 127 LEU A C 1
ATOM 1004 O O . LEU A 1 127 ? 15.078 7.718 -4.998 1.00 89.31 127 LEU A O 1
ATOM 1008 N N . GLN A 1 128 ? 13.454 6.402 -4.186 1.00 88.00 128 GLN A N 1
ATOM 1009 C CA . GLN A 1 128 ? 13.717 5.326 -5.120 1.00 88.00 128 GLN A CA 1
ATOM 1010 C C . GLN A 1 128 ? 13.419 5.756 -6.560 1.00 88.00 128 GLN A C 1
ATOM 1012 O O . GLN A 1 128 ? 14.270 5.584 -7.424 1.00 88.00 128 GLN A O 1
ATOM 1017 N N . LEU A 1 129 ? 12.265 6.366 -6.820 1.00 87.06 129 LEU A N 1
ATOM 1018 C CA . LEU A 1 129 ? 11.928 6.892 -8.145 1.00 87.06 129 LEU A CA 1
ATOM 1019 C C . LEU A 1 129 ? 12.952 7.927 -8.636 1.00 87.06 129 LEU A C 1
ATOM 1021 O O . LEU A 1 129 ? 13.398 7.855 -9.780 1.00 87.06 129 LEU A O 1
ATOM 1025 N N . GLN A 1 130 ? 13.387 8.834 -7.755 1.00 84.44 130 GLN A N 1
ATOM 1026 C CA . GLN A 1 130 ? 14.415 9.835 -8.059 1.00 84.44 130 GLN A CA 1
ATOM 1027 C C . GLN A 1 130 ? 15.778 9.211 -8.366 1.00 84.44 130 GLN A C 1
ATOM 1029 O O . GLN A 1 130 ? 16.418 9.602 -9.339 1.00 84.44 130 GLN A O 1
ATOM 1034 N N . ALA A 1 131 ? 16.211 8.211 -7.591 1.00 79.62 131 ALA A N 1
ATOM 1035 C CA . ALA A 1 131 ? 17.438 7.459 -7.865 1.00 79.62 131 ALA A CA 1
ATOM 1036 C C . ALA A 1 131 ? 17.372 6.729 -9.215 1.00 79.62 131 ALA A C 1
ATOM 1038 O O . ALA A 1 131 ? 18.393 6.448 -9.843 1.00 79.62 131 ALA A O 1
ATOM 1039 N N . LEU A 1 132 ? 16.157 6.439 -9.680 1.00 74.62 132 LEU A N 1
ATOM 1040 C CA . LEU A 1 132 ? 15.902 5.876 -10.990 1.00 74.62 132 LEU A CA 1
ATOM 1041 C C . LEU A 1 132 ? 15.698 6.949 -12.083 1.00 74.62 132 LEU A C 1
ATOM 1043 O O . LEU A 1 132 ? 15.490 6.588 -13.235 1.00 74.62 132 LEU A O 1
ATOM 1047 N N . GLY A 1 133 ? 15.780 8.245 -11.781 1.00 75.50 133 GLY A N 1
ATOM 1048 C CA . GLY A 1 133 ? 15.537 9.310 -12.763 1.00 75.50 133 GLY A CA 1
ATOM 1049 C C . GLY A 1 133 ? 14.105 9.322 -13.313 1.00 75.50 133 GLY A C 1
ATOM 1050 O O . GLY A 1 133 ? 13.859 9.870 -14.385 1.00 75.50 133 GLY A O 1
ATOM 1051 N N . LEU A 1 134 ? 13.161 8.691 -12.608 1.00 79.56 134 LEU A N 1
ATOM 1052 C CA . LEU A 1 134 ? 11.765 8.582 -13.015 1.00 79.56 134 LEU A CA 1
ATOM 1053 C C . LEU A 1 134 ? 10.987 9.817 -12.550 1.00 79.56 134 LEU A C 1
ATOM 1055 O O . LEU A 1 134 ? 11.099 10.242 -11.400 1.00 79.56 134 LEU A O 1
ATOM 1059 N N . THR A 1 135 ? 10.167 10.370 -13.441 1.00 79.94 135 THR A N 1
ATOM 1060 C CA . THR A 1 135 ? 9.397 11.605 -13.226 1.00 79.94 135 THR A CA 1
ATOM 1061 C C . THR A 1 135 ? 7.889 11.332 -13.307 1.00 79.94 135 THR A C 1
ATOM 1063 O O . THR A 1 135 ? 7.252 11.605 -14.326 1.00 79.94 135 THR A O 1
ATOM 1066 N N . PRO A 1 136 ? 7.289 10.736 -12.263 1.00 85.81 136 PRO A N 1
ATOM 1067 C CA . PRO A 1 136 ? 5.853 10.468 -12.245 1.00 85.81 136 PRO A CA 1
ATOM 1068 C C . PRO A 1 136 ? 5.026 11.747 -12.077 1.00 85.81 136 PRO A C 1
ATOM 1070 O O . PRO A 1 136 ? 5.552 12.804 -11.720 1.00 85.81 136 PRO A O 1
ATOM 1073 N N . ASP A 1 137 ? 3.712 11.635 -12.288 1.00 88.94 137 ASP A N 1
ATOM 1074 C CA . ASP A 1 137 ? 2.784 12.715 -11.955 1.00 88.94 137 ASP A CA 1
ATOM 1075 C C . ASP A 1 137 ? 2.837 13.005 -10.446 1.00 88.94 137 ASP A C 1
ATOM 1077 O O . ASP A 1 137 ? 2.887 12.094 -9.614 1.00 88.94 137 ASP A O 1
ATOM 1081 N N . LEU A 1 138 ? 2.812 14.287 -10.078 1.00 88.88 138 LEU A N 1
ATOM 1082 C CA . LEU A 1 138 ? 2.843 14.719 -8.685 1.00 88.88 138 LEU A CA 1
ATOM 1083 C C . LEU A 1 138 ? 1.703 14.090 -7.866 1.00 88.88 138 LEU A C 1
ATOM 1085 O O . LEU A 1 138 ? 1.909 13.694 -6.716 1.00 88.88 138 LEU A O 1
ATOM 1089 N N . LEU A 1 139 ? 0.508 13.960 -8.450 1.00 92.19 139 LEU A N 1
ATOM 1090 C CA . LEU A 1 139 ? -0.654 13.391 -7.767 1.00 92.19 139 LEU A CA 1
ATOM 1091 C C . LEU A 1 139 ? -0.448 11.915 -7.403 1.00 92.19 139 LEU A C 1
ATOM 1093 O O . LEU A 1 139 ? -0.987 11.457 -6.394 1.00 92.19 139 LEU A O 1
ATOM 1097 N N . ASP A 1 140 ? 0.380 11.188 -8.148 1.00 90.31 140 ASP A N 1
ATOM 1098 C CA . ASP A 1 140 ? 0.676 9.777 -7.890 1.00 90.31 140 ASP A CA 1
ATOM 1099 C C . ASP A 1 140 ? 1.588 9.570 -6.667 1.00 90.31 140 ASP A C 1
ATOM 1101 O O . ASP A 1 140 ? 1.706 8.446 -6.174 1.00 90.31 140 ASP A O 1
ATOM 1105 N N . LEU A 1 141 ? 2.158 10.653 -6.117 1.00 89.94 141 LEU A N 1
ATOM 1106 C CA . LEU A 1 141 ? 3.100 10.619 -4.996 1.00 89.94 141 LEU A CA 1
ATOM 1107 C C . LEU A 1 141 ? 2.655 11.369 -3.734 1.00 89.94 141 LEU A C 1
ATOM 1109 O O . LEU A 1 141 ? 3.216 11.115 -2.672 1.00 89.94 141 LEU A O 1
ATOM 1113 N N . LEU A 1 142 ? 1.706 12.308 -3.802 1.00 91.31 142 LEU A N 1
ATOM 1114 C CA . LEU A 1 142 ? 1.314 13.107 -2.630 1.00 91.31 142 LEU A CA 1
ATOM 1115 C C . LEU A 1 142 ? 0.503 12.300 -1.601 1.00 91.31 142 LEU A C 1
ATOM 1117 O O . LEU A 1 142 ? -0.468 11.630 -1.949 1.00 91.31 142 LEU A O 1
ATOM 1121 N N . ASN A 1 143 ? 0.815 12.466 -0.310 1.00 90.06 143 ASN A N 1
ATOM 1122 C CA . ASN A 1 143 ? 0.041 11.859 0.784 1.00 90.06 143 ASN A CA 1
ATOM 1123 C C . ASN A 1 143 ? -1.427 12.306 0.780 1.00 90.06 143 ASN A C 1
ATOM 1125 O O . ASN A 1 143 ? -2.322 11.487 0.965 1.00 90.06 143 ASN A O 1
ATOM 1129 N N . SER A 1 144 ? -1.692 13.590 0.515 1.00 92.62 144 SER A N 1
ATOM 1130 C CA . SER A 1 144 ? -3.056 14.135 0.437 1.00 92.62 144 SER A CA 1
ATOM 1131 C C . SER A 1 144 ? -3.901 13.481 -0.657 1.00 92.62 144 SER A C 1
ATOM 1133 O O . SER A 1 144 ? -5.127 13.406 -0.522 1.00 92.62 144 SER A O 1
ATOM 1135 N N . THR A 1 145 ? -3.267 12.965 -1.716 1.00 94.81 145 THR A N 1
ATOM 1136 C CA . THR A 1 145 ? -3.970 12.255 -2.783 1.00 94.81 145 THR A CA 1
ATOM 1137 C C . THR A 1 145 ? -4.557 10.939 -2.289 1.00 94.81 145 THR A C 1
ATOM 1139 O O . THR A 1 145 ? -5.578 10.527 -2.816 1.00 94.81 145 THR A O 1
ATOM 1142 N N . MET A 1 146 ? -4.009 10.299 -1.253 1.00 94.31 146 MET A N 1
ATOM 1143 C CA . MET A 1 146 ? -4.548 9.034 -0.740 1.00 94.31 146 MET A CA 1
ATOM 1144 C C . MET A 1 146 ? -6.027 9.151 -0.335 1.00 94.31 146 MET A C 1
ATOM 1146 O O . MET A 1 146 ? -6.871 8.428 -0.860 1.00 94.31 146 MET A O 1
ATOM 1150 N N . ALA A 1 147 ? -6.361 10.114 0.530 1.00 96.62 147 ALA A N 1
ATOM 1151 C CA . ALA A 1 147 ? -7.749 10.383 0.910 1.00 96.62 147 ALA A CA 1
ATOM 1152 C C . ALA A 1 147 ? -8.537 11.050 -0.235 1.00 96.62 147 ALA 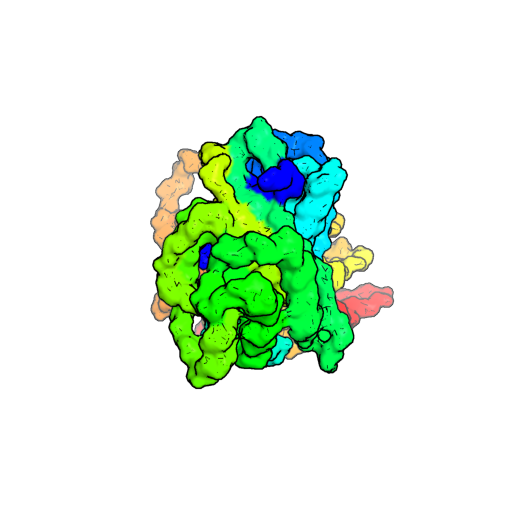A C 1
ATOM 1154 O O . ALA A 1 147 ? -9.673 10.675 -0.525 1.00 96.62 147 ALA A O 1
ATOM 1155 N N . SER A 1 148 ? -7.925 12.007 -0.940 1.00 97.50 148 SER A N 1
ATOM 1156 C CA . SER A 1 148 ? -8.615 12.777 -1.987 1.00 97.50 148 SER A CA 1
ATOM 1157 C C . SER A 1 148 ? -8.981 11.935 -3.213 1.00 97.50 148 SER A C 1
ATOM 1159 O O . SER A 1 148 ? -9.975 12.215 -3.878 1.00 97.50 148 SER A O 1
ATOM 1161 N N . ARG A 1 149 ? -8.216 10.883 -3.517 1.00 97.12 149 ARG A N 1
ATOM 1162 C CA . ARG A 1 149 ? -8.490 9.971 -4.632 1.00 97.12 149 ARG A CA 1
ATOM 1163 C C . ARG A 1 149 ? -9.707 9.100 -4.342 1.00 97.12 149 ARG A C 1
ATOM 1165 O O . ARG A 1 149 ? -10.481 8.858 -5.258 1.00 97.12 149 ARG A O 1
ATOM 1172 N N . ILE A 1 150 ? -9.938 8.707 -3.087 1.00 98.12 150 ILE A N 1
ATOM 1173 C CA . ILE A 1 150 ? -11.183 8.035 -2.676 1.00 98.12 150 ILE A CA 1
ATOM 1174 C C . ILE A 1 150 ? -12.372 8.978 -2.906 1.00 98.12 150 ILE A C 1
ATOM 1176 O O . ILE A 1 150 ? -13.347 8.576 -3.538 1.00 98.12 150 ILE A O 1
ATOM 1180 N N . ASN A 1 151 ? -12.259 10.251 -2.501 1.00 97.81 151 ASN A N 1
ATOM 1181 C CA . ASN A 1 151 ? -13.285 11.255 -2.806 1.00 97.81 151 ASN A CA 1
ATOM 1182 C C . ASN A 1 151 ? -13.540 11.384 -4.308 1.00 97.81 151 ASN A C 1
ATOM 1184 O O . ASN A 1 151 ? -14.690 11.382 -4.735 1.00 97.81 151 ASN A O 1
ATOM 1188 N N . TYR A 1 152 ? -12.476 11.487 -5.102 1.00 97.69 152 TYR A N 1
ATOM 1189 C CA . TYR A 1 152 ? -12.565 11.657 -6.548 1.00 97.69 152 TYR A CA 1
ATOM 1190 C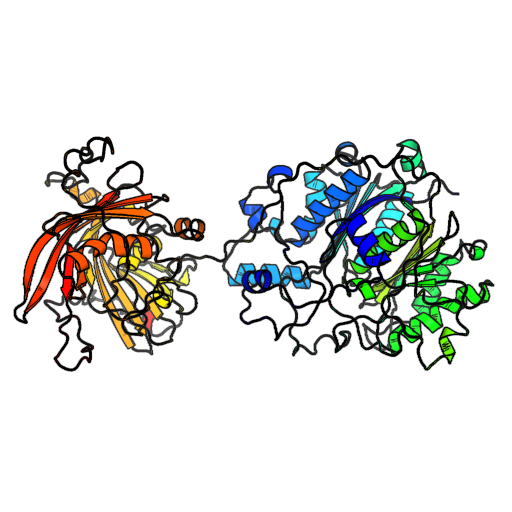 C . TYR A 1 152 ? -13.244 10.463 -7.233 1.00 97.69 152 TYR A C 1
ATOM 1192 O O . TYR A 1 152 ? -14.183 10.647 -8.001 1.00 97.69 152 TYR A O 1
ATOM 1200 N N . ILE A 1 153 ? -12.810 9.239 -6.924 1.00 97.56 153 ILE A N 1
ATOM 1201 C CA . ILE A 1 153 ? -13.321 8.006 -7.540 1.00 97.56 153 ILE A CA 1
ATOM 1202 C C . ILE A 1 153 ? -14.796 7.757 -7.183 1.00 97.56 153 ILE A C 1
ATOM 1204 O O . ILE A 1 153 ? -15.590 7.346 -8.038 1.00 97.56 153 ILE A O 1
ATOM 1208 N N . PHE A 1 154 ? -15.181 8.018 -5.932 1.00 97.56 154 PHE A N 1
ATOM 1209 C CA . PHE A 1 154 ? -16.536 7.761 -5.433 1.00 97.56 154 PHE A CA 1
ATOM 1210 C C . PHE A 1 154 ? -17.435 9.003 -5.404 1.00 97.56 154 PHE A C 1
ATOM 1212 O O . PHE A 1 154 ? -18.542 8.941 -4.887 1.00 97.56 154 PHE A O 1
ATOM 1219 N N . ASP A 1 155 ? -17.001 10.121 -5.988 1.00 97.94 155 ASP A N 1
ATOM 1220 C CA . ASP A 1 155 ? -17.732 11.394 -6.010 1.00 97.94 155 ASP A CA 1
ATOM 1221 C C . ASP A 1 155 ? -18.205 11.885 -4.622 1.00 97.94 155 ASP A C 1
ATOM 1223 O O . ASP A 1 155 ? -19.341 12.330 -4.440 1.00 97.94 155 ASP A O 1
ATOM 1227 N N . LEU A 1 156 ? -17.342 11.787 -3.612 1.00 98.44 156 LEU A N 1
ATOM 1228 C CA . LEU A 1 156 ? -17.668 12.141 -2.228 1.00 98.44 156 LEU A CA 1
ATOM 1229 C C . LEU A 1 156 ? -17.482 13.644 -1.988 1.00 98.44 156 LEU A C 1
ATOM 1231 O O . LEU A 1 156 ? -16.495 14.238 -2.426 1.00 98.44 156 LEU A O 1
ATOM 1235 N N . LYS A 1 157 ? -18.429 14.269 -1.279 1.00 98.00 157 LYS A N 1
ATOM 1236 C CA . LYS A 1 157 ? -18.491 15.734 -1.102 1.00 98.00 157 LYS A CA 1
ATOM 1237 C C . LYS A 1 157 ? -18.039 16.232 0.273 1.00 98.00 157 LYS A C 1
ATOM 1239 O O . LYS A 1 157 ? -18.141 17.427 0.540 1.00 98.00 157 LYS A O 1
ATOM 1244 N N . GLY A 1 158 ? -17.592 15.343 1.158 1.00 97.19 158 GLY A N 1
ATOM 1245 C CA . GLY A 1 158 ? -17.025 15.722 2.452 1.00 97.19 158 GLY A CA 1
ATOM 1246 C C . GLY A 1 158 ? -15.513 15.986 2.388 1.00 97.19 158 GLY A C 1
ATOM 1247 O O . GLY A 1 158 ? -14.884 15.810 1.340 1.00 97.19 158 GLY A O 1
ATOM 1248 N N . PRO A 1 159 ? -14.910 16.437 3.499 1.00 96.50 159 PRO A N 1
ATOM 1249 C CA . PRO A 1 159 ? -13.475 16.683 3.587 1.00 96.50 159 PRO A CA 1
ATOM 1250 C C . PRO A 1 159 ? -12.649 15.404 3.386 1.00 96.50 159 PRO A C 1
ATOM 1252 O O . PRO A 1 159 ? -13.020 14.335 3.861 1.00 96.50 159 PRO A O 1
ATOM 1255 N N . ALA A 1 160 ? -11.499 15.537 2.721 1.00 97.75 160 ALA A N 1
ATOM 1256 C CA . ALA A 1 160 ? -10.441 14.530 2.692 1.00 97.75 160 ALA A CA 1
ATOM 1257 C C . ALA A 1 160 ? -9.288 14.999 3.589 1.00 97.75 160 ALA A C 1
ATOM 1259 O O . ALA A 1 160 ? -8.695 16.049 3.334 1.00 97.75 160 ALA A O 1
ATOM 1260 N N . VAL A 1 161 ? -8.976 14.244 4.640 1.00 98.06 161 VAL A N 1
ATOM 1261 C CA . VAL A 1 161 ? -8.008 14.633 5.674 1.00 98.06 161 VAL A CA 1
ATOM 1262 C C . VAL A 1 161 ? -6.944 13.558 5.819 1.00 98.06 161 VAL A C 1
ATOM 1264 O O . VAL A 1 161 ? -7.258 12.380 5.950 1.00 98.06 161 VAL A O 1
ATOM 1267 N N . MET A 1 162 ? -5.677 13.969 5.835 1.00 97.50 162 MET A N 1
ATOM 1268 C CA . MET A 1 162 ? -4.568 13.102 6.230 1.00 97.50 162 MET A CA 1
ATOM 1269 C C . MET A 1 162 ? -4.191 13.391 7.682 1.00 97.50 162 MET A C 1
ATOM 1271 O O . MET A 1 162 ? -3.958 14.546 8.036 1.00 97.50 162 MET A O 1
ATOM 1275 N N . THR A 1 163 ? -4.125 12.356 8.516 1.00 96.00 163 THR A N 1
ATOM 1276 C CA . THR A 1 163 ? -3.796 12.452 9.944 1.00 96.00 163 THR A CA 1
ATOM 1277 C C . THR A 1 163 ? -2.463 11.763 10.224 1.00 96.00 163 THR A C 1
ATOM 1279 O O . THR A 1 163 ? -2.286 10.599 9.869 1.00 96.00 163 THR A O 1
ATOM 1282 N N . ASP A 1 164 ? -1.554 12.469 10.901 1.00 95.19 164 ASP A N 1
ATOM 1283 C CA . ASP A 1 164 ? -0.303 11.910 11.421 1.00 95.19 164 ASP A CA 1
ATOM 1284 C C . ASP A 1 164 ? -0.087 12.363 12.872 1.00 95.19 164 ASP A C 1
ATOM 1286 O O . ASP A 1 164 ? 0.256 13.509 13.164 1.00 95.19 164 ASP A O 1
ATOM 1290 N N . THR A 1 165 ? -0.342 11.444 13.796 1.00 94.94 165 THR A N 1
ATOM 1291 C CA . THR A 1 165 ? -0.031 11.549 15.224 1.00 94.94 165 THR A CA 1
ATOM 1292 C C . THR A 1 165 ? 0.807 10.347 15.681 1.00 94.94 165 THR A C 1
ATOM 1294 O O . THR A 1 165 ? 0.742 9.927 16.841 1.00 94.94 165 THR A O 1
ATOM 1297 N N . GLY A 1 166 ? 1.581 9.748 14.765 1.00 92.19 166 GLY A N 1
ATOM 1298 C CA . GLY A 1 166 ? 2.274 8.473 14.975 1.00 92.19 166 GLY A CA 1
ATOM 1299 C C . GLY A 1 166 ? 1.299 7.299 15.129 1.00 92.19 166 GLY A C 1
ATOM 1300 O O . GLY A 1 166 ? 0.257 7.251 14.480 1.00 92.19 166 GLY A O 1
ATOM 1301 N N . SER A 1 167 ? 1.579 6.355 16.031 1.00 92.38 167 SER A N 1
ATOM 1302 C CA . SER A 1 167 ? 0.776 5.128 16.189 1.00 92.38 167 SER A CA 1
ATOM 1303 C C . SER A 1 167 ? -0.710 5.343 16.539 1.00 92.38 167 SER A C 1
ATOM 1305 O O . SER A 1 167 ? -1.521 4.429 16.371 1.00 92.38 167 SER A O 1
ATOM 1307 N N . SER A 1 168 ? -1.092 6.531 17.032 1.00 95.88 168 SER A N 1
ATOM 1308 C CA . SER A 1 168 ? -2.488 6.886 17.331 1.00 95.88 168 SER A CA 1
ATOM 1309 C C . SER A 1 168 ? -3.265 7.460 16.143 1.00 95.88 168 SER A C 1
ATOM 1311 O O . SER A 1 168 ? -4.479 7.612 16.261 1.00 95.88 168 SER A O 1
ATOM 1313 N N . SER A 1 169 ? -2.610 7.709 15.001 1.00 97.44 169 SER A N 1
ATOM 1314 C CA . SER A 1 169 ? -3.173 8.439 13.849 1.00 97.44 169 SER A CA 1
ATOM 1315 C C . SER A 1 169 ? -4.556 7.952 13.442 1.00 97.44 169 SER A C 1
ATOM 1317 O O . SER A 1 169 ? -5.508 8.727 13.411 1.00 97.44 169 SER A O 1
ATOM 1319 N N . SER A 1 170 ? -4.690 6.655 13.173 1.00 97.88 170 SER A N 1
ATOM 1320 C CA . SER A 1 170 ? -5.951 6.112 12.678 1.00 97.88 170 SER A CA 1
ATOM 1321 C C . SER A 1 170 ? -7.072 6.097 13.721 1.00 97.88 170 SER A C 1
ATOM 1323 O O . SER A 1 170 ? -8.235 6.250 13.356 1.00 97.88 170 SER A O 1
ATOM 1325 N N . LEU A 1 171 ? -6.757 5.983 15.017 1.00 97.81 171 LEU A N 1
ATOM 1326 C CA . LEU A 1 171 ? -7.772 6.067 16.073 1.00 97.81 171 LEU A CA 1
ATOM 1327 C C . LEU A 1 171 ? -8.212 7.520 16.314 1.00 97.81 171 LEU A C 1
ATOM 1329 O O . LEU A 1 171 ? -9.392 7.771 16.539 1.00 97.81 171 LEU A O 1
ATOM 1333 N N . VAL A 1 172 ? -7.293 8.483 16.177 1.00 98.56 172 VAL A N 1
ATOM 1334 C CA . VAL A 1 172 ? -7.622 9.917 16.145 1.00 98.56 172 VAL A CA 1
ATOM 1335 C C . VAL A 1 172 ? -8.561 10.226 14.973 1.00 98.56 172 VAL A C 1
ATOM 1337 O O . VAL A 1 172 ? -9.554 10.925 15.164 1.00 98.56 172 VAL A O 1
ATOM 1340 N N . SER A 1 173 ? -8.315 9.661 13.784 1.00 98.56 173 SER A N 1
ATOM 1341 C CA . SER A 1 173 ? -9.219 9.804 12.633 1.00 98.56 173 SER A CA 1
ATOM 1342 C C . SER A 1 173 ? -10.626 9.259 12.910 1.00 98.56 173 SER A C 1
ATOM 1344 O O . SER A 1 173 ? -11.608 9.894 12.537 1.00 98.56 173 SER A O 1
ATOM 1346 N N . VAL A 1 174 ? -10.744 8.119 13.602 1.00 98.75 174 VAL A N 1
ATOM 1347 C CA . VAL A 1 174 ? -12.047 7.562 14.021 1.00 98.75 174 VAL A CA 1
ATOM 1348 C C . VAL A 1 174 ? -12.788 8.525 14.951 1.00 98.75 174 VAL A C 1
ATOM 1350 O O . VAL A 1 174 ? -13.989 8.728 14.784 1.00 98.75 174 VAL A O 1
ATOM 1353 N N . ILE A 1 175 ? -12.085 9.143 15.903 1.00 98.44 175 ILE A N 1
ATOM 1354 C CA . ILE A 1 175 ? -12.682 10.095 16.848 1.00 98.44 175 ILE A CA 1
ATOM 1355 C C . ILE A 1 175 ? -13.153 11.367 16.131 1.00 98.44 175 ILE A C 1
ATOM 1357 O O . ILE A 1 175 ? -14.296 11.783 16.315 1.00 98.44 175 ILE A O 1
ATOM 1361 N N . GLN A 1 176 ? -12.324 11.934 15.250 1.00 98.31 176 GLN A N 1
ATOM 1362 C CA . GLN A 1 176 ? -12.696 13.103 14.441 1.00 98.31 176 GLN A CA 1
ATOM 1363 C C . GLN A 1 176 ? -13.922 12.822 13.560 1.00 98.31 176 GLN A C 1
ATOM 1365 O O . GLN A 1 176 ? -14.858 13.621 13.519 1.00 98.31 176 GLN A O 1
ATOM 1370 N N . ALA A 1 177 ? -13.950 11.656 12.912 1.00 98.31 177 ALA A N 1
ATOM 1371 C CA . ALA A 1 177 ? -15.087 11.211 12.118 1.00 98.31 177 ALA A CA 1
ATOM 1372 C C . ALA A 1 177 ? -16.363 11.057 12.960 1.00 98.31 177 ALA A C 1
ATOM 1374 O O . ALA A 1 177 ? -17.444 11.475 12.542 1.00 98.31 177 ALA A O 1
ATOM 1375 N N . ALA A 1 178 ? -16.252 10.474 14.157 1.00 98.06 178 ALA A N 1
ATOM 1376 C CA . ALA A 1 178 ? -17.381 10.303 15.061 1.00 98.06 178 ALA A CA 1
ATOM 1377 C C . ALA A 1 178 ? -17.947 11.653 15.541 1.00 98.06 178 ALA A C 1
ATOM 1379 O O . ALA A 1 178 ? -19.169 11.818 15.577 1.00 98.06 178 ALA A O 1
ATOM 1380 N N . ASP A 1 179 ? -17.085 12.634 15.829 1.00 96.62 179 ASP A N 1
ATOM 1381 C CA . ASP A 1 179 ? -17.494 14.004 16.158 1.00 96.62 179 ASP A CA 1
ATOM 1382 C C . ASP A 1 179 ? -18.242 14.678 14.996 1.00 96.62 179 ASP A C 1
ATOM 1384 O O . ASP A 1 179 ? -19.299 15.285 15.201 1.00 96.62 179 ASP A O 1
ATOM 1388 N N . GLU A 1 180 ? -17.737 14.571 13.763 1.00 97.25 180 GLU A N 1
ATOM 1389 C CA . GLU A 1 180 ? -18.400 15.139 12.580 1.00 97.25 180 GLU A CA 1
ATOM 1390 C C . GLU A 1 180 ? -19.758 14.492 12.298 1.00 97.25 180 GLU A C 1
ATOM 1392 O O . GLU A 1 180 ? -20.726 15.196 11.979 1.00 97.25 180 GLU A O 1
ATOM 1397 N N . LEU A 1 181 ? -19.848 13.167 12.450 1.00 97.69 181 LEU A N 1
ATOM 1398 C CA . LEU A 1 181 ? -21.093 12.420 12.296 1.00 97.69 181 LEU A CA 1
ATOM 1399 C C . LEU A 1 181 ? -22.124 12.851 13.340 1.00 97.69 181 LEU A C 1
ATOM 1401 O O . LEU A 1 181 ? -23.261 13.139 12.970 1.00 97.69 181 LEU A O 1
ATOM 1405 N N . ARG A 1 182 ? -21.748 12.966 14.619 1.00 96.06 182 ARG A N 1
ATOM 1406 C CA . ARG A 1 182 ? -22.655 13.437 15.687 1.00 96.06 182 ARG A CA 1
ATOM 1407 C C . ARG A 1 182 ? -23.142 14.865 15.455 1.00 96.06 182 ARG A C 1
ATOM 1409 O O . ARG A 1 182 ? -24.283 15.192 15.753 1.00 96.06 182 ARG A O 1
ATOM 1416 N N . ARG A 1 183 ? -22.295 15.722 14.882 1.00 95.19 183 ARG A N 1
ATOM 1417 C CA . ARG A 1 183 ? -22.641 17.117 14.560 1.00 95.19 183 ARG A CA 1
ATOM 1418 C C . ARG A 1 183 ? -23.448 17.272 13.268 1.00 95.19 183 ARG A C 1
ATOM 1420 O O . ARG A 1 183 ? -23.847 18.390 12.950 1.00 95.19 183 ARG A O 1
ATOM 1427 N N . GLY A 1 184 ? -23.666 16.199 12.505 1.00 94.38 184 GLY A N 1
ATOM 1428 C CA . GLY A 1 184 ? -24.381 16.253 11.224 1.00 94.38 184 GLY A CA 1
ATOM 1429 C C . GLY A 1 184 ? -23.618 16.974 10.103 1.00 94.38 184 GLY A C 1
ATOM 1430 O O . GLY A 1 184 ? -24.228 17.389 9.111 1.00 94.38 184 GLY A O 1
ATOM 1431 N N . ILE A 1 185 ? -22.299 17.146 10.261 1.00 95.31 185 ILE A N 1
ATOM 1432 C CA . ILE A 1 185 ? -21.419 17.752 9.246 1.00 95.31 185 ILE A CA 1
ATOM 1433 C C . ILE A 1 185 ? -21.276 16.806 8.055 1.00 95.31 185 ILE A C 1
ATOM 1435 O O . ILE A 1 185 ? -21.337 17.244 6.906 1.00 95.31 185 ILE A O 1
ATOM 1439 N N . THR A 1 186 ? -21.141 15.517 8.358 1.00 97.06 186 THR A N 1
ATOM 1440 C CA . THR A 1 186 ? -20.957 14.436 7.395 1.00 97.06 186 THR A CA 1
ATOM 1441 C C . THR A 1 186 ? -22.057 13.384 7.571 1.00 97.06 186 THR A C 1
ATOM 1443 O O . THR A 1 186 ? -22.615 13.226 8.663 1.00 97.06 186 THR A O 1
ATOM 1446 N N . ASP A 1 187 ? -22.421 12.710 6.487 1.00 96.94 187 ASP A N 1
ATOM 1447 C CA . ASP A 1 187 ? -23.455 11.670 6.433 1.00 96.94 187 ASP A CA 1
ATOM 1448 C C . ASP A 1 187 ? -22.835 10.275 6.625 1.00 96.94 187 ASP A C 1
ATOM 1450 O O . ASP A 1 187 ? -23.412 9.416 7.291 1.00 96.94 187 ASP A O 1
ATOM 1454 N N . TYR A 1 188 ? -21.617 10.090 6.111 1.00 98.25 188 TYR A N 1
ATOM 1455 C CA . TYR A 1 188 ? -20.787 8.903 6.299 1.00 98.25 188 TYR A CA 1
ATOM 1456 C C . TYR A 1 188 ? -19.343 9.332 6.544 1.00 98.25 188 TYR A C 1
ATOM 1458 O O . TYR A 1 188 ? -18.920 10.405 6.114 1.00 98.25 188 TYR A O 1
ATOM 1466 N N . ALA A 1 189 ? -18.558 8.465 7.171 1.00 98.62 189 ALA A N 1
ATOM 1467 C CA . ALA A 1 189 ? -17.115 8.636 7.205 1.00 98.62 189 ALA A CA 1
ATOM 1468 C C . ALA A 1 189 ? -16.401 7.361 6.764 1.00 98.62 189 ALA A C 1
ATOM 1470 O O . ALA A 1 189 ? -16.730 6.266 7.220 1.00 98.62 189 ALA A O 1
ATOM 1471 N N . VAL A 1 190 ? -15.408 7.523 5.897 1.00 98.81 190 VAL A N 1
ATOM 1472 C CA . VAL A 1 190 ? -14.477 6.470 5.489 1.00 98.81 190 VAL A CA 1
ATOM 1473 C C . VAL A 1 190 ? -13.158 6.732 6.196 1.00 98.81 190 VAL A C 1
ATOM 1475 O O . VAL A 1 190 ? -12.579 7.806 6.047 1.00 98.81 190 VAL A O 1
ATOM 1478 N N . ILE A 1 191 ? -12.664 5.764 6.956 1.00 98.81 191 ILE A N 1
ATOM 1479 C CA . ILE A 1 191 ? -11.351 5.856 7.592 1.00 98.81 191 ILE A CA 1
ATOM 1480 C C . ILE A 1 191 ? -10.484 4.759 7.003 1.00 98.81 191 ILE A C 1
ATOM 1482 O O . ILE A 1 191 ? -10.861 3.593 7.060 1.00 98.81 191 ILE A O 1
ATOM 1486 N N . VAL A 1 192 ? -9.337 5.137 6.443 1.00 98.56 192 VAL A N 1
ATOM 1487 C CA . VAL A 1 192 ? -8.358 4.232 5.834 1.00 98.56 192 VAL A CA 1
ATOM 1488 C C . VAL A 1 192 ? -6.978 4.451 6.431 1.00 98.56 192 VAL A C 1
ATOM 1490 O O . VAL A 1 192 ? -6.571 5.574 6.738 1.00 98.56 192 VAL A O 1
ATOM 1493 N N . SER A 1 193 ? -6.229 3.369 6.587 1.00 98.19 193 SER A N 1
ATOM 1494 C CA . SER A 1 193 ? -4.852 3.444 7.055 1.00 98.19 193 SER A CA 1
ATOM 1495 C C . SER A 1 193 ? -4.004 2.341 6.450 1.00 98.19 193 SER A C 1
ATOM 1497 O O . SER A 1 193 ? -4.466 1.204 6.321 1.00 98.19 193 SER A O 1
ATOM 1499 N N . SER A 1 194 ? -2.763 2.668 6.095 1.00 97.19 194 SER A N 1
ATOM 1500 C CA . SER A 1 194 ? -1.783 1.691 5.631 1.00 97.19 194 SER A CA 1
ATOM 1501 C C . SER A 1 194 ? -0.413 1.917 6.253 1.00 97.19 194 SER A C 1
ATOM 1503 O O . SER A 1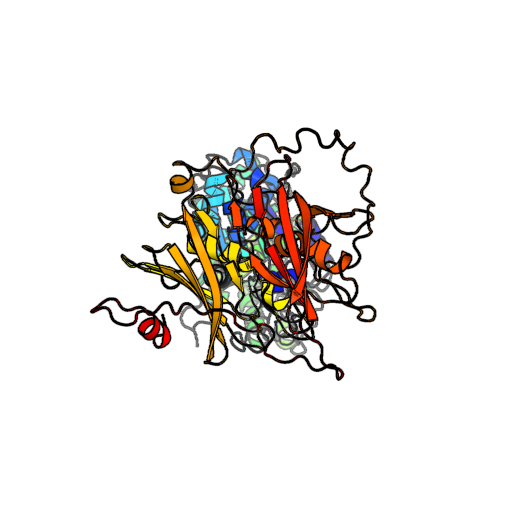 194 ? 0.091 3.039 6.324 1.00 97.19 194 SER A O 1
ATOM 1505 N N . ASN A 1 195 ? 0.222 0.817 6.647 1.00 96.69 195 ASN A N 1
ATOM 1506 C CA . ASN A 1 195 ? 1.644 0.779 6.949 1.00 96.69 195 ASN A CA 1
ATOM 1507 C C . ASN A 1 195 ? 2.315 -0.245 6.039 1.00 96.69 195 ASN A C 1
ATOM 1509 O O . ASN A 1 195 ? 1.991 -1.432 6.096 1.00 96.69 195 ASN A O 1
ATOM 1513 N N . LEU A 1 196 ? 3.224 0.230 5.191 1.00 95.94 196 LEU A N 1
ATOM 1514 C CA . LEU A 1 196 ? 3.971 -0.560 4.217 1.00 95.94 196 LEU A CA 1
ATOM 1515 C C . LEU A 1 196 ? 5.440 -0.144 4.277 1.00 95.94 196 LEU A C 1
ATOM 1517 O O . LEU A 1 196 ? 5.737 1.045 4.320 1.00 95.94 196 LEU A O 1
ATOM 1521 N N . TYR A 1 197 ? 6.350 -1.106 4.218 1.00 94.56 197 TYR A N 1
ATOM 1522 C CA . TYR A 1 197 ? 7.792 -0.906 4.167 1.00 94.56 197 TYR A CA 1
ATOM 1523 C C . TYR A 1 197 ? 8.303 -1.024 2.738 1.00 94.56 197 TYR A C 1
ATOM 1525 O O . TYR A 1 197 ? 8.524 -2.117 2.224 1.00 94.56 197 TYR A O 1
ATOM 1533 N N . ILE A 1 198 ? 8.553 0.098 2.076 1.00 93.44 198 ILE A N 1
ATOM 1534 C CA . ILE A 1 198 ? 9.180 0.087 0.749 1.00 93.44 198 ILE A CA 1
ATOM 1535 C C . ILE A 1 198 ? 10.580 -0.511 0.848 1.00 93.44 198 ILE A C 1
ATOM 1537 O O . ILE A 1 198 ? 10.956 -1.336 0.021 1.00 93.44 198 ILE A O 1
ATOM 1541 N N . LYS A 1 199 ? 11.318 -0.175 1.908 1.00 89.19 199 LYS A N 1
ATOM 1542 C CA . LYS A 1 199 ? 12.577 -0.825 2.277 1.00 89.19 199 LYS A CA 1
ATOM 1543 C C . LYS A 1 199 ? 12.491 -1.313 3.725 1.00 89.19 199 LYS A C 1
ATOM 1545 O O . LYS A 1 199 ? 11.978 -0.572 4.570 1.00 89.19 199 LYS A O 1
ATOM 1550 N N . PRO A 1 200 ? 12.971 -2.529 4.035 1.00 87.75 200 PRO A N 1
ATOM 1551 C CA . PRO A 1 200 ? 13.090 -2.965 5.416 1.00 87.75 200 PRO A CA 1
ATOM 1552 C C . PRO A 1 200 ? 14.204 -2.173 6.109 1.00 87.75 200 PRO A C 1
ATOM 1554 O O . PRO A 1 200 ? 15.141 -1.713 5.458 1.00 87.75 200 PRO A O 1
ATOM 1557 N N . GLY A 1 201 ? 14.126 -2.036 7.431 1.00 82.19 201 GLY A N 1
ATOM 1558 C CA . GLY A 1 201 ? 15.257 -1.511 8.197 1.00 82.19 201 GLY A CA 1
ATOM 1559 C C . GLY A 1 201 ? 16.384 -2.543 8.330 1.00 82.19 201 GLY A C 1
ATOM 1560 O O . GLY A 1 201 ? 16.139 -3.756 8.293 1.00 82.19 201 GLY A O 1
ATOM 1561 N N . GLU A 1 202 ? 17.618 -2.073 8.496 1.00 81.31 202 GLU A N 1
ATOM 1562 C CA . GLU A 1 202 ? 18.791 -2.933 8.670 1.00 81.31 202 GLU A CA 1
ATOM 1563 C C . GLU A 1 202 ? 18.974 -3.350 10.134 1.00 81.31 202 GLU A C 1
ATOM 1565 O O . GLU A 1 202 ? 18.682 -2.594 11.056 1.00 81.31 202 GLU A O 1
ATOM 1570 N N . LYS A 1 203 ? 19.510 -4.551 10.382 1.00 77.94 203 LYS A N 1
ATOM 1571 C CA . LYS A 1 203 ? 19.790 -5.037 11.749 1.00 77.94 203 LYS A CA 1
ATOM 1572 C C . LYS A 1 203 ? 20.831 -4.190 12.488 1.00 77.94 203 LYS A C 1
ATOM 1574 O O . LYS A 1 203 ? 20.880 -4.211 13.716 1.00 77.94 203 LYS A O 1
ATOM 1579 N N . VAL A 1 204 ? 21.692 -3.491 11.748 1.00 73.75 204 VAL A N 1
ATOM 1580 C CA . VAL A 1 204 ? 22.733 -2.615 12.306 1.00 73.75 204 VAL A CA 1
ATOM 1581 C C . VAL A 1 204 ? 22.193 -1.242 12.709 1.00 73.75 204 VAL A C 1
ATOM 1583 O O . VAL A 1 204 ? 22.830 -0.559 13.517 1.00 73.75 204 VAL A O 1
ATOM 1586 N N . ASP A 1 205 ? 21.011 -0.860 12.215 1.00 66.69 205 ASP A N 1
ATOM 1587 C CA . ASP A 1 205 ? 20.380 0.415 12.530 1.00 66.69 205 ASP A CA 1
ATOM 1588 C C . ASP A 1 205 ? 19.831 0.398 13.959 1.00 66.69 205 ASP A C 1
ATOM 1590 O O . ASP A 1 205 ? 18.680 0.067 14.235 1.00 66.69 205 ASP A O 1
ATOM 1594 N N . LYS A 1 206 ? 20.664 0.842 14.903 1.00 51.16 206 LYS A N 1
ATOM 1595 C CA . LYS A 1 206 ? 20.293 1.052 16.316 1.00 51.16 206 LYS A CA 1
ATOM 1596 C C . LYS A 1 206 ? 19.334 2.231 16.536 1.00 51.16 206 LYS A C 1
ATOM 1598 O O . LYS A 1 206 ? 19.131 2.651 17.672 1.00 51.16 206 LYS A O 1
ATOM 1603 N N . LEU A 1 207 ? 18.781 2.813 15.471 1.00 49.00 207 LEU A N 1
ATOM 1604 C CA . LEU A 1 207 ? 17.985 4.043 15.525 1.00 49.00 207 LEU A CA 1
ATOM 1605 C C . LEU A 1 207 ? 16.660 3.871 16.281 1.00 49.00 207 LEU A C 1
ATOM 1607 O O . LEU A 1 207 ? 16.068 4.863 16.698 1.00 49.00 207 LEU A O 1
ATOM 1611 N N . ILE A 1 208 ? 16.204 2.633 16.498 1.00 53.47 208 ILE A N 1
ATOM 1612 C CA . ILE A 1 208 ? 14.890 2.352 17.072 1.00 53.47 208 ILE A CA 1
ATOM 1613 C C . ILE A 1 208 ? 15.025 1.386 18.265 1.00 53.47 208 ILE A C 1
ATOM 1615 O O . ILE A 1 208 ? 14.822 0.182 18.146 1.00 53.47 208 ILE A O 1
ATOM 1619 N N . ASN A 1 209 ? 15.311 1.931 19.455 1.00 59.31 209 ASN A N 1
ATOM 1620 C CA . ASN A 1 209 ? 15.386 1.200 20.740 1.00 59.31 209 ASN A CA 1
ATOM 1621 C C . ASN A 1 209 ? 14.052 0.564 21.206 1.00 59.31 209 ASN A C 1
ATOM 1623 O O . ASN A 1 209 ? 13.961 0.109 22.343 1.00 59.31 209 ASN A O 1
ATOM 1627 N N . ILE A 1 210 ? 13.003 0.576 20.376 1.00 70.12 210 ILE A N 1
ATOM 1628 C CA . ILE A 1 210 ? 11.720 -0.084 20.667 1.00 70.12 210 ILE A CA 1
ATOM 1629 C C . ILE A 1 210 ? 11.599 -1.459 20.003 1.00 70.12 210 ILE A C 1
ATOM 1631 O O . ILE A 1 210 ? 10.601 -2.129 20.239 1.00 70.12 210 ILE A O 1
ATOM 1635 N N . LEU A 1 211 ? 12.561 -1.881 19.171 1.00 78.75 211 LEU A N 1
ATOM 1636 C CA . LEU A 1 211 ? 12.480 -3.161 18.468 1.00 78.75 211 LEU A CA 1
ATOM 1637 C C . LEU A 1 211 ? 12.982 -4.332 19.325 1.00 78.75 211 LEU A C 1
ATOM 1639 O O . LEU A 1 211 ? 14.050 -4.261 19.931 1.00 78.75 211 LEU A O 1
ATOM 1643 N N . ALA A 1 212 ? 12.216 -5.421 19.342 1.00 79.00 212 ALA A N 1
ATOM 1644 C CA . ALA A 1 212 ? 12.556 -6.666 20.012 1.00 79.00 212 ALA A CA 1
ATOM 1645 C C . ALA A 1 212 ? 13.766 -7.324 19.346 1.00 79.00 212 ALA A C 1
ATOM 1647 O O . ALA A 1 212 ? 13.838 -7.445 18.121 1.00 79.00 212 ALA A O 1
ATOM 1648 N N . THR A 1 213 ? 14.683 -7.838 20.162 1.00 74.12 213 THR A N 1
ATOM 1649 C CA . THR A 1 213 ? 15.898 -8.523 19.692 1.00 74.12 213 THR A CA 1
ATOM 1650 C C . THR A 1 213 ? 15.606 -9.816 18.936 1.00 74.12 213 THR A C 1
ATOM 1652 O O . THR A 1 213 ? 16.381 -10.211 18.068 1.00 74.12 213 THR A O 1
ATOM 1655 N N . ASP A 1 214 ? 14.487 -10.469 19.243 1.00 79.12 214 ASP A N 1
ATOM 1656 C CA . ASP A 1 214 ? 14.020 -11.684 18.583 1.00 79.12 214 ASP A CA 1
ATOM 1657 C C . ASP A 1 214 ? 12.876 -11.425 17.594 1.00 79.12 214 ASP A C 1
ATOM 1659 O O . ASP A 1 214 ? 12.254 -12.379 17.125 1.00 79.12 214 ASP A O 1
ATOM 1663 N N . ALA A 1 215 ? 12.607 -10.153 17.265 1.00 78.94 215 ALA A N 1
ATOM 1664 C CA . ALA A 1 215 ? 11.555 -9.723 16.349 1.00 78.94 215 ALA A CA 1
ATOM 1665 C C . ALA A 1 215 ? 10.185 -10.363 16.655 1.00 78.94 215 ALA A C 1
ATOM 1667 O O . ALA A 1 215 ? 9.478 -10.806 15.749 1.00 78.94 215 ALA A O 1
ATOM 1668 N N . ALA A 1 216 ? 9.828 -10.439 17.940 1.00 84.25 216 ALA A N 1
ATOM 1669 C CA . ALA A 1 216 ? 8.531 -10.917 18.392 1.00 84.25 216 ALA A CA 1
ATOM 1670 C C . ALA A 1 216 ? 7.979 -10.039 19.519 1.00 84.25 216 ALA A C 1
ATOM 1672 O O . ALA A 1 216 ? 8.598 -9.898 20.576 1.00 84.25 216 ALA A O 1
ATOM 1673 N N . THR A 1 217 ? 6.772 -9.530 19.299 1.00 85.75 217 THR A N 1
ATOM 1674 C CA . THR A 1 217 ? 5.980 -8.815 20.296 1.00 85.75 217 THR A CA 1
ATOM 1675 C C . THR A 1 217 ? 5.414 -9.800 21.313 1.00 85.75 217 THR A C 1
ATOM 1677 O O . THR A 1 217 ? 4.730 -10.752 20.939 1.00 85.75 217 THR A O 1
ATOM 1680 N N . LYS A 1 218 ? 5.682 -9.560 22.600 1.00 86.38 218 LYS A N 1
ATOM 1681 C CA . LYS A 1 218 ? 5.182 -10.374 23.719 1.00 86.38 218 LYS A CA 1
ATOM 1682 C C . LYS A 1 218 ? 4.585 -9.455 24.784 1.00 86.38 218 LYS A C 1
ATOM 1684 O O . LYS A 1 218 ? 5.156 -9.297 25.859 1.00 86.38 218 LYS A O 1
ATOM 1689 N N . ALA A 1 219 ? 3.491 -8.77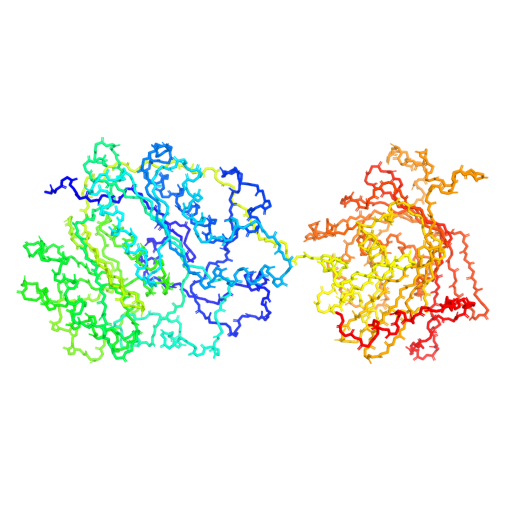7 24.442 1.00 85.12 219 ALA A N 1
ATOM 1690 C CA . ALA A 1 219 ? 2.899 -7.762 25.307 1.00 85.12 219 ALA A CA 1
ATOM 1691 C C . ALA A 1 219 ? 2.557 -8.337 26.695 1.00 85.12 219 ALA A C 1
ATOM 1693 O O . ALA A 1 219 ? 1.978 -9.417 26.808 1.00 85.12 219 ALA A O 1
ATOM 1694 N N . PHE A 1 220 ? 2.939 -7.613 27.751 1.00 80.88 220 PHE A N 1
ATOM 1695 C CA . PHE A 1 220 ? 2.700 -7.977 29.156 1.00 80.88 220 PHE A CA 1
ATOM 1696 C C . PHE A 1 220 ? 3.346 -9.298 29.620 1.00 80.88 220 PHE A C 1
ATOM 1698 O O . PHE A 1 220 ? 3.033 -9.777 30.709 1.00 80.88 220 PHE A O 1
ATOM 1705 N N . ASP A 1 221 ? 4.230 -9.887 28.813 1.00 83.94 221 ASP A N 1
ATOM 1706 C CA . ASP A 1 221 ? 4.987 -11.103 29.124 1.00 83.94 221 ASP A CA 1
ATOM 1707 C C . ASP A 1 221 ? 6.322 -10.743 29.799 1.00 83.94 221 ASP A C 1
ATOM 1709 O O . ASP A 1 221 ? 6.932 -9.718 29.492 1.00 83.94 221 ASP A O 1
ATOM 1713 N N . GLU A 1 222 ? 6.848 -11.606 30.669 1.00 78.75 222 GLU A N 1
ATOM 1714 C CA . GLU A 1 222 ? 8.187 -11.416 31.263 1.00 78.75 222 GLU A CA 1
ATOM 1715 C C . GLU A 1 222 ? 9.319 -11.338 30.227 1.00 78.75 222 GLU A C 1
ATOM 1717 O O . GLU A 1 222 ? 10.361 -10.736 30.484 1.00 78.75 222 GLU A O 1
ATOM 1722 N N . ARG A 1 223 ? 9.125 -11.928 29.042 1.00 83.56 223 ARG A N 1
ATOM 1723 C CA . ARG A 1 223 ? 10.091 -11.940 27.932 1.00 83.56 223 ARG A CA 1
ATOM 1724 C C . ARG A 1 223 ? 9.967 -10.712 27.018 1.00 83.56 223 ARG A C 1
ATOM 1726 O O . ARG A 1 223 ? 10.551 -10.709 25.932 1.00 83.56 223 ARG A O 1
ATOM 1733 N N . SER A 1 224 ? 9.177 -9.708 27.398 1.00 81.62 224 SER A N 1
ATOM 1734 C CA . SER A 1 224 ? 8.911 -8.503 26.603 1.00 81.62 224 SER A CA 1
ATOM 1735 C C . SER A 1 224 ? 10.153 -7.601 26.507 1.00 81.62 224 SER A C 1
ATOM 1737 O O . SER A 1 224 ? 10.595 -7.008 27.495 1.00 81.62 224 SER A O 1
ATOM 1739 N N . THR A 1 225 ? 10.752 -7.509 25.312 1.00 81.62 225 THR A N 1
ATOM 1740 C CA . THR A 1 225 ? 11.981 -6.725 25.046 1.00 81.62 225 THR A CA 1
ATOM 1741 C C . THR A 1 225 ? 11.813 -5.634 23.990 1.00 81.62 225 THR A C 1
ATOM 1743 O O . THR A 1 225 ? 12.707 -4.806 23.824 1.00 81.62 225 THR A O 1
ATOM 1746 N N . GLY A 1 226 ? 10.689 -5.622 23.283 1.00 82.75 226 GLY A N 1
ATOM 1747 C CA . GLY A 1 226 ? 10.311 -4.618 22.300 1.00 82.75 226 GLY A CA 1
ATOM 1748 C C . GLY A 1 226 ? 9.158 -5.108 21.425 1.00 82.75 226 GLY A C 1
ATOM 1749 O O . GLY A 1 226 ? 8.571 -6.165 21.662 1.00 82.75 226 GLY A O 1
ATOM 1750 N N . THR A 1 227 ? 8.909 -4.361 20.354 1.00 83.38 227 THR A N 1
ATOM 1751 C CA . THR A 1 227 ? 7.982 -4.708 19.274 1.00 83.38 227 THR A CA 1
ATOM 1752 C C . THR A 1 227 ? 8.710 -5.147 18.012 1.00 83.38 227 THR A C 1
ATOM 1754 O O . THR A 1 227 ? 9.917 -4.974 17.891 1.00 83.38 227 THR A O 1
ATOM 1757 N N . PHE A 1 228 ? 8.011 -5.695 17.028 1.00 86.56 228 PHE A N 1
ATOM 1758 C CA . PHE A 1 228 ? 8.590 -5.921 15.702 1.00 86.56 228 PHE A CA 1
ATOM 1759 C C . PHE A 1 228 ? 7.770 -5.219 14.629 1.00 86.56 228 PHE A C 1
ATOM 1761 O O . PHE A 1 228 ? 6.624 -4.843 14.851 1.00 86.56 228 PHE A O 1
ATOM 1768 N N . MET A 1 229 ? 8.372 -4.985 13.468 1.00 88.88 229 MET A N 1
ATOM 1769 C CA . MET A 1 229 ? 7.722 -4.233 12.398 1.00 88.88 229 MET A CA 1
ATOM 1770 C C . MET A 1 229 ? 6.619 -5.060 11.744 1.00 88.88 229 MET A C 1
ATOM 1772 O O . MET A 1 229 ? 6.825 -6.237 11.436 1.00 88.88 229 MET A O 1
ATOM 1776 N N . GLY A 1 230 ? 5.479 -4.428 11.478 1.00 93.75 230 GLY A N 1
ATOM 1777 C CA . GLY A 1 230 ? 4.376 -5.069 10.784 1.00 93.75 230 GLY A CA 1
ATOM 1778 C C . GLY A 1 230 ? 3.758 -4.201 9.705 1.00 93.75 230 GLY A C 1
ATOM 1779 O O . GLY A 1 230 ? 3.636 -2.990 9.857 1.00 93.75 230 GLY A O 1
ATOM 1780 N N . GLU A 1 231 ? 3.342 -4.826 8.613 1.00 97.31 231 GLU A N 1
ATOM 1781 C CA . GLU A 1 231 ? 2.555 -4.197 7.560 1.00 97.31 231 GLU A CA 1
ATOM 1782 C C . GLU A 1 231 ? 1.075 -4.540 7.684 1.00 97.31 231 GLU A C 1
ATOM 1784 O O . GLU A 1 231 ? 0.703 -5.609 8.167 1.00 97.31 231 GLU A O 1
ATOM 1789 N N . GLY A 1 232 ? 0.223 -3.633 7.220 1.00 97.94 232 GLY A N 1
ATOM 1790 C CA . GLY A 1 232 ? -1.218 -3.828 7.247 1.00 97.94 232 GLY A CA 1
ATOM 1791 C C . GLY A 1 232 ? -1.948 -2.704 6.536 1.00 97.94 232 GLY A C 1
ATOM 1792 O O . GLY A 1 232 ? -1.462 -1.573 6.472 1.00 97.94 232 GLY A O 1
ATOM 1793 N N . VAL A 1 233 ? -3.122 -3.025 6.000 1.00 98.38 233 VAL A N 1
ATOM 1794 C CA . VAL A 1 233 ? -4.032 -2.056 5.380 1.00 98.38 233 VAL A CA 1
ATOM 1795 C C . VAL A 1 233 ? -5.418 -2.296 5.946 1.00 98.38 233 VAL A C 1
ATOM 1797 O O . VAL A 1 233 ? -5.862 -3.441 6.005 1.00 98.38 233 VAL A O 1
ATOM 1800 N N . CYS A 1 234 ? -6.067 -1.238 6.415 1.00 98.50 234 CYS A N 1
ATOM 1801 C CA . CYS A 1 234 ? -7.356 -1.306 7.095 1.00 98.50 234 CYS A CA 1
ATOM 1802 C C . CYS A 1 234 ? -8.279 -0.187 6.610 1.00 98.50 234 CYS A C 1
ATOM 1804 O O . CYS A 1 234 ? -7.821 0.934 6.362 1.00 98.50 234 CYS A O 1
ATOM 1806 N N . ALA A 1 235 ? -9.577 -0.475 6.562 1.00 98.75 235 ALA A N 1
ATOM 1807 C CA . ALA A 1 235 ? -10.626 0.489 6.278 1.00 98.75 235 ALA A CA 1
ATOM 1808 C C . ALA A 1 235 ? -11.877 0.220 7.127 1.00 98.75 235 ALA A C 1
ATOM 1810 O O . ALA A 1 235 ? -12.238 -0.934 7.357 1.00 98.75 235 ALA A O 1
ATOM 1811 N N . VAL A 1 236 ? -12.566 1.279 7.562 1.00 98.81 236 VAL A N 1
ATOM 1812 C CA . VAL A 1 236 ? -13.900 1.193 8.183 1.00 98.81 236 VAL A CA 1
ATOM 1813 C C . VAL A 1 236 ? -14.826 2.282 7.662 1.00 98.81 236 VAL A C 1
ATOM 1815 O O . VAL A 1 236 ? -14.388 3.392 7.348 1.00 98.81 236 VAL A O 1
ATOM 1818 N N . ILE A 1 237 ? -16.117 1.959 7.615 1.00 98.75 237 ILE A N 1
ATOM 1819 C CA . ILE A 1 237 ? -17.199 2.867 7.243 1.00 98.75 237 ILE A CA 1
ATOM 1820 C C . ILE A 1 237 ? -18.052 3.140 8.477 1.00 98.75 237 ILE A C 1
ATOM 1822 O O . ILE A 1 237 ? -18.571 2.212 9.105 1.00 98.75 237 ILE A O 1
ATOM 1826 N N . LEU A 1 238 ? -18.198 4.417 8.818 1.00 98.75 238 LEU A N 1
ATOM 1827 C CA . LEU A 1 238 ? -18.955 4.879 9.974 1.00 98.75 238 LEU A CA 1
ATOM 1828 C C . LEU A 1 238 ? -20.200 5.650 9.548 1.00 98.75 238 LEU A C 1
ATOM 1830 O O . LEU A 1 238 ? -20.188 6.389 8.560 1.00 98.75 238 LEU A O 1
ATOM 1834 N N . LYS A 1 239 ? -21.261 5.513 10.342 1.00 97.56 239 LYS A N 1
ATOM 1835 C CA . LYS A 1 239 ? -22.535 6.211 10.151 1.00 97.56 239 LYS A CA 1
ATOM 1836 C C . LYS A 1 239 ? -23.221 6.443 11.492 1.00 97.56 239 LYS A C 1
ATOM 1838 O O . LYS A 1 239 ? -22.998 5.693 12.439 1.00 97.56 239 LYS A O 1
ATOM 1843 N N . ARG A 1 240 ? -24.097 7.446 11.597 1.00 97.88 240 ARG A N 1
ATOM 1844 C CA . ARG A 1 240 ? -24.976 7.576 12.774 1.00 97.88 240 ARG A CA 1
ATOM 1845 C C . ARG A 1 240 ? -25.842 6.322 12.908 1.00 97.88 240 ARG A C 1
ATOM 1847 O O . ARG A 1 240 ? -26.481 5.909 11.940 1.00 97.88 240 ARG A O 1
ATOM 1854 N N . ARG A 1 241 ? -25.918 5.736 14.106 1.00 96.44 241 ARG A N 1
ATOM 1855 C CA . ARG A 1 241 ? -26.665 4.495 14.363 1.00 96.44 241 ARG A CA 1
ATOM 1856 C C . ARG A 1 241 ? -28.112 4.583 13.894 1.00 96.44 241 ARG A C 1
ATOM 1858 O O . ARG A 1 241 ? -28.576 3.681 13.210 1.00 96.44 241 ARG A O 1
ATOM 1865 N N . GLY A 1 242 ? -28.819 5.660 14.242 1.00 95.31 242 GLY A N 1
ATOM 1866 C CA . GLY A 1 242 ? -30.226 5.808 13.859 1.00 95.31 242 GLY A CA 1
ATOM 1867 C C . GLY A 1 242 ? -30.444 5.816 12.341 1.00 95.31 242 GLY A C 1
ATOM 1868 O O . GLY A 1 242 ? -31.490 5.381 11.867 1.00 95.31 242 GLY A O 1
ATOM 1869 N N . GLU A 1 243 ? -29.457 6.276 11.571 1.00 95.38 243 GLU A N 1
ATOM 1870 C CA . GLU A 1 243 ? -29.498 6.254 10.108 1.00 95.38 243 GLU A CA 1
ATOM 1871 C C . GLU A 1 243 ? -29.080 4.900 9.544 1.00 95.38 243 GLU A C 1
ATOM 1873 O O . GLU A 1 243 ? -29.676 4.448 8.575 1.00 95.38 243 GLU A O 1
ATOM 1878 N N . ALA A 1 244 ? -28.105 4.231 10.164 1.00 95.19 244 ALA A N 1
ATOM 1879 C CA . ALA A 1 244 ? -27.742 2.860 9.819 1.00 95.19 244 ALA A CA 1
ATOM 1880 C C . ALA A 1 244 ? -28.928 1.898 10.010 1.00 95.19 244 ALA A C 1
ATOM 1882 O O . ALA A 1 244 ? -29.234 1.114 9.116 1.00 95.19 244 ALA A O 1
ATOM 1883 N N . GLU A 1 245 ? -29.648 2.016 11.132 1.00 94.94 245 GLU A N 1
ATOM 1884 C CA . GLU A 1 245 ? -30.869 1.248 11.411 1.00 94.94 245 GLU A CA 1
ATOM 1885 C C . GLU A 1 245 ? -31.984 1.570 10.403 1.00 94.94 245 GLU A C 1
ATOM 1887 O O . GLU A 1 245 ? -32.632 0.661 9.888 1.00 94.94 245 GLU A O 1
ATOM 1892 N N . ARG A 1 246 ? -32.200 2.860 10.096 1.00 93.50 246 ARG A N 1
ATOM 1893 C CA . ARG A 1 246 ? -33.207 3.305 9.116 1.00 93.50 246 ARG A CA 1
ATOM 1894 C C . ARG A 1 246 ? -32.927 2.755 7.720 1.00 93.50 246 ARG A C 1
ATOM 1896 O O . ARG A 1 246 ? -33.860 2.344 7.036 1.00 93.50 246 ARG A O 1
ATOM 1903 N N . ASP A 1 247 ? -31.664 2.765 7.315 1.00 92.94 247 ASP A N 1
ATOM 1904 C CA . ASP A 1 247 ? -31.247 2.394 5.964 1.00 92.94 247 ASP A CA 1
ATOM 1905 C C . ASP A 1 247 ? -30.964 0.882 5.845 1.00 92.94 247 ASP A C 1
ATOM 1907 O O . ASP A 1 247 ? -30.602 0.401 4.774 1.00 92.94 247 ASP A O 1
ATOM 1911 N N . GLY A 1 248 ? -31.168 0.118 6.928 1.00 93.06 248 GLY A N 1
ATOM 1912 C CA . GLY A 1 248 ? -31.022 -1.338 6.948 1.00 93.06 248 GLY A CA 1
ATOM 1913 C C . GLY A 1 248 ? -29.578 -1.820 6.804 1.00 93.06 248 GLY A C 1
ATOM 1914 O O . GLY A 1 248 ? -29.357 -2.940 6.344 1.00 93.06 248 GLY A O 1
ATOM 1915 N N . ASN A 1 249 ? -28.600 -0.984 7.165 1.00 94.69 249 ASN A N 1
ATOM 1916 C CA . ASN A 1 249 ? -27.185 -1.335 7.095 1.00 94.69 249 ASN A CA 1
ATOM 1917 C C . ASN A 1 249 ? -26.846 -2.466 8.078 1.00 94.69 249 ASN A C 1
ATOM 1919 O O . ASN A 1 249 ? -27.429 -2.552 9.162 1.00 94.69 249 ASN A O 1
ATOM 1923 N N . TYR A 1 250 ? -25.856 -3.294 7.722 1.00 96.50 250 TYR A N 1
ATOM 1924 C CA . TYR A 1 250 ? -25.261 -4.205 8.696 1.00 96.50 250 TYR A CA 1
ATOM 1925 C C . TYR A 1 250 ? -24.509 -3.396 9.759 1.00 96.50 250 TYR A C 1
ATOM 1927 O O . TYR A 1 250 ? -23.838 -2.430 9.409 1.00 96.50 250 TYR A O 1
ATOM 1935 N N . ILE A 1 251 ? -24.612 -3.752 11.040 1.00 97.50 251 ILE A N 1
ATOM 1936 C CA . ILE A 1 251 ? -23.914 -3.051 12.132 1.00 97.50 251 ILE A CA 1
ATOM 1937 C C . ILE A 1 251 ? -23.032 -4.050 12.876 1.00 97.50 251 ILE A C 1
ATOM 1939 O O . ILE A 1 251 ? -23.533 -4.877 13.634 1.00 97.50 251 ILE A O 1
ATOM 1943 N N . TYR A 1 252 ? -21.714 -3.927 12.705 1.00 97.56 252 TYR A N 1
ATOM 1944 C CA . TYR A 1 252 ? -20.726 -4.753 13.413 1.00 97.56 252 TYR A CA 1
ATOM 1945 C C . TYR A 1 252 ? -20.683 -4.445 14.914 1.00 97.56 252 TYR A C 1
ATOM 1947 O O . TYR A 1 252 ? -20.452 -5.318 15.746 1.00 97.56 252 TYR A O 1
ATOM 1955 N N . GLY A 1 253 ? -20.896 -3.182 15.267 1.00 97.69 253 GLY A N 1
ATOM 1956 C CA . GLY A 1 253 ? -20.875 -2.696 16.637 1.00 97.69 253 GLY A CA 1
ATOM 1957 C C . GLY A 1 253 ? -20.995 -1.181 16.681 1.00 97.69 253 GLY A C 1
ATOM 1958 O O . GLY A 1 253 ? -21.080 -0.511 15.645 1.00 97.69 253 GLY A O 1
ATOM 1959 N N . LEU A 1 254 ? -21.021 -0.640 17.895 1.00 98.19 254 LEU A N 1
ATOM 1960 C CA . LEU A 1 254 ? -21.247 0.780 18.141 1.00 98.19 254 LEU A CA 1
ATOM 1961 C C . LEU A 1 254 ? -20.048 1.418 18.836 1.00 98.19 254 LEU A C 1
ATOM 1963 O O . LEU A 1 254 ? -19.527 0.864 19.796 1.00 98.19 254 LEU A O 1
ATOM 1967 N N . ILE A 1 255 ? -19.682 2.623 18.412 1.00 98.56 255 ILE A N 1
ATOM 1968 C CA . ILE A 1 255 ? -18.809 3.538 19.143 1.00 98.56 255 ILE A CA 1
ATOM 1969 C C . ILE A 1 255 ? -19.682 4.377 20.081 1.00 98.56 255 ILE A C 1
ATOM 1971 O O . ILE A 1 255 ? -20.535 5.160 19.646 1.00 98.56 255 ILE A O 1
ATOM 1975 N N . LYS A 1 256 ? -19.457 4.202 21.383 1.00 97.19 256 LYS A N 1
ATOM 1976 C CA . LYS A 1 256 ? -20.261 4.787 22.465 1.00 97.19 256 LYS A CA 1
ATOM 1977 C C . LYS A 1 256 ? -19.654 6.057 23.018 1.00 97.19 256 LYS A C 1
ATOM 1979 O O . LYS A 1 256 ? -20.339 7.063 23.182 1.00 97.19 256 LYS A O 1
ATOM 1984 N N . GLY A 1 257 ? -18.355 6.020 23.250 1.00 97.00 257 GLY A N 1
ATOM 1985 C CA . GLY A 1 257 ? -17.596 7.103 23.847 1.00 97.00 257 GLY A CA 1
ATOM 1986 C C . GLY A 1 257 ? -16.167 7.074 23.349 1.00 97.00 257 GLY A C 1
ATOM 1987 O O . GLY A 1 257 ? -15.726 6.098 22.741 1.00 97.00 257 GLY A O 1
ATOM 1988 N N . TYR A 1 258 ? -15.466 8.168 23.579 1.00 97.88 258 TYR A N 1
ATOM 1989 C CA . TYR A 1 258 ? -14.057 8.304 23.267 1.00 97.88 258 TYR A CA 1
ATOM 1990 C C . TYR A 1 258 ? -13.477 9.492 24.023 1.00 97.88 258 TYR A C 1
ATOM 1992 O O . TYR A 1 258 ? -14.220 10.372 24.453 1.00 97.88 258 TYR A O 1
ATOM 2000 N N . ALA A 1 259 ? -12.155 9.519 24.136 1.00 97.88 259 ALA A N 1
ATOM 2001 C CA . ALA A 1 259 ? -11.399 10.660 24.631 1.00 97.88 259 ALA A CA 1
ATOM 2002 C C . ALA A 1 259 ? -10.084 10.794 23.853 1.00 97.88 259 ALA A C 1
ATOM 2004 O O . ALA A 1 259 ? -9.568 9.813 23.300 1.00 97.88 259 ALA A O 1
ATOM 2005 N N . MET A 1 260 ? -9.537 12.010 23.825 1.00 97.56 260 MET A N 1
ATOM 2006 C CA . MET A 1 260 ? -8.204 12.303 23.295 1.00 97.56 260 MET A CA 1
ATOM 2007 C C . MET A 1 260 ? -7.487 13.300 24.194 1.00 97.56 260 MET A C 1
ATOM 2009 O O . MET A 1 260 ? -8.064 14.312 24.579 1.00 97.56 260 MET A O 1
ATOM 2013 N N . ASN A 1 261 ? -6.204 13.068 24.456 1.00 97.19 261 ASN A N 1
ATOM 2014 C CA . ASN A 1 261 ? -5.359 14.041 25.142 1.00 97.19 261 ASN A CA 1
ATOM 2015 C C . ASN A 1 261 ? -3.892 13.935 24.697 1.00 97.19 261 ASN A C 1
ATOM 2017 O O . ASN A 1 261 ? -3.578 13.309 23.680 1.00 97.19 261 ASN A O 1
ATOM 2021 N N . ASN A 1 262 ? -2.986 14.593 25.422 1.00 95.81 262 ASN A N 1
ATOM 2022 C CA . ASN A 1 262 ? -1.559 14.552 25.141 1.00 95.81 262 ASN A CA 1
ATOM 2023 C C . ASN A 1 262 ? -0.747 14.356 26.426 1.00 95.81 262 ASN A C 1
ATOM 2025 O O . ASN A 1 262 ? -1.085 14.914 27.470 1.00 95.81 262 ASN A O 1
ATOM 2029 N N . ASP A 1 263 ? 0.351 13.609 26.321 1.00 93.44 263 ASP A N 1
ATOM 2030 C CA . ASP A 1 263 ? 1.282 13.363 27.427 1.00 93.44 263 ASP A CA 1
ATOM 2031 C C . ASP A 1 263 ? 1.896 14.656 28.008 1.00 93.44 263 ASP A C 1
ATOM 2033 O O . ASP A 1 263 ? 2.281 14.692 29.181 1.00 93.44 263 ASP A O 1
ATOM 2037 N N . GLY A 1 264 ? 1.968 15.737 27.227 1.00 93.38 264 GLY A N 1
ATOM 2038 C CA . GLY A 1 264 ? 2.481 17.030 27.660 1.00 93.38 264 GLY A CA 1
ATOM 2039 C C . GLY A 1 264 ? 3.985 17.003 27.947 1.00 93.38 264 GLY A C 1
ATOM 2040 O O . GLY A 1 264 ? 4.777 16.410 27.216 1.00 93.38 264 GLY A O 1
ATOM 2041 N N . ARG A 1 265 ? 4.414 17.695 29.009 1.00 93.38 265 ARG A N 1
ATOM 2042 C CA . ARG A 1 265 ? 5.832 17.758 29.390 1.00 93.38 265 ARG A CA 1
ATOM 2043 C C . ARG A 1 265 ? 6.235 16.510 30.178 1.00 93.38 265 ARG A C 1
ATOM 2045 O O . ARG A 1 265 ? 5.907 16.393 31.355 1.00 93.38 265 ARG A O 1
ATOM 2052 N N . THR A 1 266 ? 7.040 15.651 29.562 1.00 88.75 266 THR A N 1
ATOM 2053 C CA . THR A 1 266 ? 7.680 14.489 30.200 1.00 88.75 266 THR A CA 1
ATOM 2054 C C . THR A 1 266 ? 9.212 14.618 30.168 1.00 88.75 266 THR A C 1
ATOM 2056 O O . THR A 1 266 ? 9.752 15.661 29.789 1.00 88.75 266 THR A O 1
ATOM 2059 N N . VAL A 1 267 ? 9.946 13.590 30.615 1.00 86.69 267 VAL A N 1
ATOM 2060 C CA . VAL A 1 267 ? 11.425 13.612 30.676 1.00 86.69 267 VAL A CA 1
ATOM 2061 C C . VAL A 1 267 ? 12.095 13.713 29.300 1.00 86.69 267 VAL A C 1
ATOM 2063 O O . VAL A 1 267 ? 13.203 14.230 29.189 1.00 86.69 267 VAL A O 1
ATOM 2066 N N . ASN A 1 268 ? 11.431 13.233 28.250 1.00 85.50 268 ASN A N 1
ATOM 2067 C CA . ASN A 1 268 ? 11.785 13.447 26.849 1.00 85.50 268 ASN A CA 1
ATOM 2068 C C . ASN A 1 268 ? 10.530 13.257 25.989 1.00 85.50 268 ASN A C 1
ATOM 2070 O O . ASN A 1 268 ? 9.602 12.588 26.421 1.00 85.50 268 ASN A O 1
ATOM 2074 N N . MET A 1 269 ? 10.521 13.773 24.758 1.00 80.94 269 MET A N 1
ATOM 2075 C CA . MET A 1 269 ? 9.329 13.801 23.891 1.00 80.94 269 MET A CA 1
ATOM 2076 C C . MET A 1 269 ? 8.652 12.434 23.660 1.00 80.94 269 MET A C 1
ATOM 2078 O O . MET A 1 269 ? 7.465 12.394 23.368 1.00 80.94 269 MET A O 1
ATOM 2082 N N . SER A 1 270 ? 9.386 11.324 23.794 1.00 81.75 270 SER A N 1
ATOM 2083 C CA . SER A 1 270 ? 8.864 9.962 23.590 1.00 81.75 270 SER A CA 1
ATOM 2084 C C . SER A 1 270 ? 8.465 9.234 24.882 1.00 81.75 270 SER A C 1
ATOM 2086 O O . SER A 1 270 ? 7.946 8.108 24.844 1.00 81.75 270 SER A O 1
ATOM 2088 N N . ALA A 1 271 ? 8.757 9.827 26.042 1.00 84.19 271 ALA A N 1
ATOM 2089 C CA . ALA A 1 271 ? 8.461 9.241 27.339 1.00 84.19 271 ALA A CA 1
ATOM 2090 C C . ALA A 1 271 ? 6.964 9.394 27.655 1.00 84.19 271 ALA A C 1
ATOM 2092 O O . ALA A 1 271 ? 6.438 10.498 27.509 1.00 84.19 271 ALA A O 1
ATOM 2093 N N . PRO A 1 272 ? 6.289 8.317 28.096 1.00 84.31 272 PRO A N 1
ATOM 2094 C CA . PRO A 1 272 ? 4.853 8.342 28.347 1.00 84.31 272 PRO A CA 1
ATOM 2095 C C . PRO A 1 272 ? 4.522 9.107 29.635 1.00 84.31 272 PRO A C 1
ATOM 2097 O O . PRO A 1 272 ? 5.349 9.161 30.548 1.00 84.31 272 PRO A O 1
ATOM 2100 N N . ASN A 1 273 ? 3.298 9.631 29.742 1.00 88.38 273 ASN A N 1
ATOM 2101 C CA . ASN A 1 273 ? 2.785 10.233 30.974 1.00 88.38 273 ASN A CA 1
ATOM 2102 C C . ASN A 1 273 ? 1.664 9.364 31.591 1.00 88.38 273 ASN A C 1
ATOM 2104 O O . ASN A 1 273 ? 0.544 9.363 31.077 1.00 88.38 273 ASN A O 1
ATOM 2108 N N . PRO A 1 274 ? 1.921 8.643 32.703 1.00 87.69 274 PRO A N 1
ATOM 2109 C CA . PRO A 1 274 ? 0.911 7.805 33.353 1.00 87.69 274 PRO A CA 1
ATOM 2110 C C . PRO A 1 274 ? -0.352 8.573 33.770 1.00 87.69 274 PRO A C 1
ATOM 2112 O O . PRO A 1 274 ? -1.452 8.059 33.599 1.00 87.69 274 PRO A O 1
ATOM 2115 N N . LEU A 1 275 ? -0.208 9.816 34.247 1.00 89.75 275 LEU A N 1
ATOM 2116 C CA . LEU A 1 275 ? -1.340 10.644 34.682 1.00 89.75 275 LEU A CA 1
ATOM 2117 C C . LEU A 1 275 ? -2.208 11.092 33.501 1.00 89.75 275 LEU A C 1
ATOM 2119 O O . LEU A 1 275 ? -3.428 11.150 33.620 1.00 89.75 275 LEU A O 1
ATOM 2123 N N . ALA A 1 276 ? -1.596 11.379 32.346 1.00 91.88 276 ALA A N 1
ATOM 2124 C CA . ALA A 1 276 ? -2.353 11.696 31.137 1.00 91.88 276 ALA A CA 1
ATOM 2125 C C . ALA A 1 276 ? -3.175 10.484 30.676 1.00 91.88 276 ALA A C 1
ATOM 2127 O O . ALA A 1 276 ? -4.330 10.632 30.289 1.00 91.88 276 ALA A O 1
ATOM 2128 N N . ARG A 1 277 ? -2.619 9.272 30.762 1.00 90.31 277 ARG A N 1
ATOM 2129 C CA . ARG A 1 277 ? -3.344 8.039 30.416 1.00 90.31 277 ARG A CA 1
ATOM 2130 C C . ARG A 1 277 ? -4.481 7.745 31.389 1.00 90.31 277 ARG A C 1
ATOM 2132 O O . ARG A 1 277 ? -5.561 7.386 30.943 1.00 90.31 277 ARG A O 1
ATOM 2139 N N . GLU A 1 278 ? -4.260 7.936 32.686 1.00 91.31 278 GLU A N 1
ATOM 2140 C CA . GLU A 1 278 ? -5.304 7.806 33.710 1.00 91.31 278 GLU A CA 1
ATOM 2141 C C . GLU A 1 278 ? -6.462 8.779 33.438 1.00 91.31 278 GLU A C 1
ATOM 2143 O O . GLU A 1 278 ? -7.603 8.346 33.295 1.00 91.31 278 GLU A O 1
ATOM 2148 N N . SER A 1 279 ? -6.151 10.061 33.213 1.00 93.94 279 SER A N 1
ATOM 2149 C CA . SER A 1 279 ? -7.142 11.085 32.858 1.00 93.94 279 SER A CA 1
ATOM 2150 C C . SER A 1 279 ? -7.889 10.774 31.557 1.00 93.94 279 SER A C 1
ATOM 2152 O O . SER A 1 279 ? -9.083 11.042 31.470 1.00 93.94 279 SER A O 1
ATOM 2154 N N . LEU A 1 280 ? -7.223 10.186 30.557 1.00 95.69 280 LEU A N 1
ATOM 2155 C CA . LEU A 1 280 ? -7.858 9.769 29.302 1.00 95.69 280 LEU A CA 1
ATOM 2156 C C . LEU A 1 280 ? -8.914 8.679 29.534 1.00 95.69 280 LEU A C 1
ATOM 2158 O O . LEU A 1 280 ? -9.999 8.729 28.956 1.00 95.69 280 LEU A O 1
ATOM 2162 N N . ILE A 1 281 ? -8.580 7.677 30.353 1.00 95.19 281 ILE A N 1
ATOM 2163 C CA . ILE A 1 281 ? -9.499 6.589 30.701 1.00 95.19 281 ILE A CA 1
ATOM 2164 C C . ILE A 1 281 ? -10.660 7.126 31.528 1.00 95.19 281 ILE A C 1
ATOM 2166 O O . ILE A 1 281 ? -11.806 6.807 31.221 1.00 95.19 281 ILE A O 1
ATOM 2170 N N . GLU A 1 282 ? -10.383 7.964 32.525 1.00 95.56 282 GLU A N 1
ATOM 2171 C CA . GLU A 1 282 ? -11.416 8.600 33.340 1.00 95.56 282 GLU A CA 1
ATOM 2172 C C . GLU A 1 282 ? -12.380 9.417 32.470 1.00 95.56 282 GLU A C 1
ATOM 2174 O O . GLU A 1 282 ? -13.592 9.233 32.567 1.00 95.56 282 GLU A O 1
ATOM 2179 N N . GLU A 1 283 ? -11.873 10.252 31.560 1.00 96.38 283 GLU A N 1
ATOM 2180 C CA . GLU A 1 283 ? -12.698 11.060 30.655 1.00 96.38 283 GLU A CA 1
ATOM 2181 C C . GLU A 1 283 ? -13.581 10.188 29.753 1.00 96.38 283 GLU A C 1
ATOM 2183 O O . GLU A 1 283 ? -14.783 10.436 29.626 1.00 96.38 283 GLU A O 1
ATOM 2188 N N . ALA A 1 284 ? -13.011 9.134 29.161 1.00 96.56 284 ALA A N 1
ATOM 2189 C CA . ALA A 1 284 ? -13.752 8.246 28.275 1.00 96.56 284 ALA A CA 1
ATOM 2190 C C . ALA A 1 284 ? -14.831 7.443 29.021 1.00 96.56 284 ALA A C 1
ATOM 2192 O O . ALA A 1 284 ? -15.947 7.300 28.515 1.00 96.56 284 ALA A O 1
ATOM 2193 N N . TRP A 1 285 ? -14.509 6.900 30.200 1.00 96.88 285 TRP A N 1
ATOM 2194 C CA . TRP A 1 285 ? -15.343 5.919 30.901 1.00 96.88 285 TRP A CA 1
ATOM 2195 C C . TRP A 1 285 ? -16.260 6.500 31.975 1.00 96.88 285 TRP A C 1
ATOM 2197 O O . TRP A 1 285 ? -17.232 5.834 32.329 1.00 96.88 285 TRP A O 1
ATOM 2207 N N . SER A 1 286 ? -16.035 7.727 32.455 1.00 95.88 286 SER A N 1
ATOM 2208 C CA . SER A 1 286 ? -16.921 8.380 33.438 1.00 95.88 286 SER A CA 1
ATOM 2209 C C . SER A 1 286 ? -18.406 8.365 33.036 1.00 95.88 286 SER A C 1
ATOM 2211 O O . SER A 1 286 ? -19.238 8.017 33.875 1.00 95.88 286 SER A O 1
ATOM 2213 N N . PRO A 1 287 ? -18.790 8.628 31.765 1.00 95.25 287 PRO A N 1
ATOM 2214 C CA . PRO A 1 287 ? -20.189 8.531 31.330 1.00 95.25 287 PRO A CA 1
ATOM 2215 C C . PRO A 1 287 ? -20.780 7.109 31.379 1.00 95.25 287 PRO A C 1
ATOM 2217 O O . PRO A 1 287 ? -21.993 6.944 31.251 1.00 95.25 287 PRO A O 1
ATOM 2220 N N . PHE A 1 288 ? -19.938 6.084 31.541 1.00 95.12 288 PHE A N 1
ATOM 2221 C CA . PHE A 1 288 ? -20.282 4.660 31.531 1.00 95.12 288 PHE A CA 1
ATOM 2222 C C . PHE A 1 288 ? -19.994 3.971 32.874 1.00 95.12 288 PHE A C 1
ATOM 2224 O O . PHE A 1 288 ? -20.021 2.742 32.935 1.00 95.12 288 PHE A O 1
ATOM 2231 N N . ALA A 1 289 ? -19.748 4.729 33.950 1.00 94.25 289 ALA A N 1
ATOM 2232 C CA . ALA A 1 289 ? -19.385 4.190 35.265 1.00 94.25 289 ALA A CA 1
ATOM 2233 C C . ALA A 1 289 ? -20.392 3.148 35.798 1.00 94.25 289 ALA A C 1
ATOM 2235 O O . ALA A 1 289 ? -20.001 2.131 36.363 1.00 94.25 289 ALA A O 1
ATOM 2236 N N . GLU A 1 290 ? -21.689 3.343 35.544 1.00 94.69 290 GLU A N 1
ATOM 2237 C CA . GLU A 1 290 ? -22.754 2.410 35.950 1.00 94.69 290 GLU A CA 1
ATOM 2238 C C . GLU A 1 290 ? -22.856 1.144 35.073 1.00 94.69 290 GLU A C 1
ATOM 2240 O O . GLU A 1 290 ? -23.671 0.271 35.353 1.00 94.69 290 GLU A O 1
ATOM 2245 N N . GLN A 1 291 ? -22.068 1.042 33.996 1.00 94.81 291 GLN A N 1
ATOM 2246 C CA . GLN A 1 291 ? -22.113 -0.049 33.009 1.00 94.81 291 GLN A CA 1
ATOM 2247 C C . GLN A 1 291 ? -20.822 -0.878 32.975 1.00 94.81 291 GLN A C 1
ATOM 2249 O O . GLN A 1 291 ? -20.642 -1.719 32.090 1.00 94.81 291 GLN A O 1
ATOM 2254 N N . LEU A 1 292 ? -19.897 -0.640 33.909 1.00 95.50 292 LEU A N 1
ATOM 2255 C CA . LEU A 1 292 ? -18.600 -1.319 33.946 1.00 95.50 292 LEU A CA 1
ATOM 2256 C C . LEU A 1 292 ? -18.713 -2.828 34.216 1.00 95.50 292 LEU A C 1
ATOM 2258 O O . LEU A 1 292 ? -17.795 -3.575 33.895 1.00 95.50 292 LEU A O 1
ATOM 2262 N N . ASP A 1 293 ? -19.849 -3.314 34.715 1.00 94.44 293 ASP A N 1
ATOM 2263 C CA . ASP A 1 293 ? -20.154 -4.746 34.831 1.00 94.44 293 ASP A CA 1
ATOM 2264 C C . ASP A 1 293 ? -20.241 -5.464 33.466 1.00 94.44 293 ASP A C 1
ATOM 2266 O O . ASP A 1 293 ? -20.119 -6.69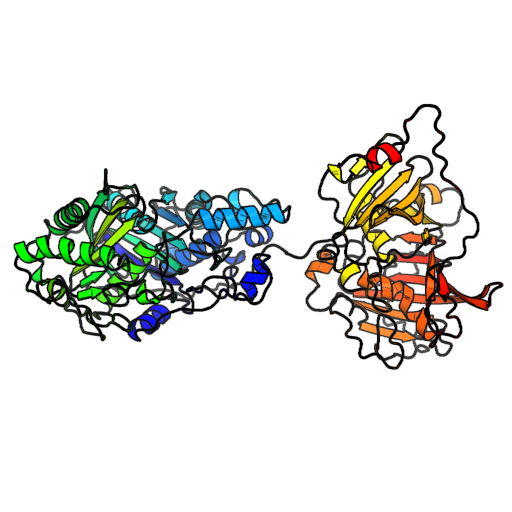5 33.390 1.00 94.44 293 ASP A O 1
ATOM 2270 N N . ARG A 1 294 ? -20.435 -4.691 32.388 1.00 95.81 294 ARG A N 1
ATOM 2271 C CA . ARG A 1 294 ? -20.467 -5.146 30.992 1.00 95.81 294 ARG A CA 1
ATOM 2272 C C . ARG A 1 294 ? -19.112 -5.043 30.295 1.00 95.81 294 ARG A C 1
ATOM 2274 O O . ARG A 1 294 ? -18.988 -5.572 29.186 1.00 95.81 294 ARG A O 1
ATOM 2281 N N . LEU A 1 295 ? -18.122 -4.378 30.901 1.00 97.38 295 LEU A N 1
ATOM 2282 C CA . LEU A 1 295 ? -16.768 -4.276 30.359 1.00 97.38 295 LEU A CA 1
ATOM 2283 C C . LEU A 1 295 ? -16.134 -5.664 30.310 1.00 97.38 295 LEU A C 1
ATOM 2285 O O . LEU A 1 295 ? -15.864 -6.286 31.334 1.00 97.38 295 LEU A O 1
ATOM 2289 N N . ALA A 1 296 ? -15.908 -6.150 29.095 1.00 97.25 296 ALA A N 1
ATOM 2290 C CA . ALA A 1 296 ? -15.339 -7.465 28.868 1.00 97.25 296 ALA A CA 1
ATOM 2291 C C . ALA A 1 296 ? -13.827 -7.415 28.669 1.00 97.25 296 ALA A C 1
ATOM 2293 O O . ALA A 1 296 ? -13.115 -8.260 29.213 1.00 97.25 296 ALA A O 1
ATOM 2294 N N . PHE A 1 297 ? -13.335 -6.456 27.879 1.00 97.69 297 PHE A N 1
ATOM 2295 C CA . PHE A 1 297 ? -11.915 -6.376 27.560 1.00 97.69 297 PHE A CA 1
ATOM 2296 C C . PHE A 1 297 ? -11.435 -4.968 27.198 1.00 97.69 297 PHE A C 1
ATOM 2298 O O . PHE A 1 297 ? -12.206 -4.126 26.741 1.00 97.69 297 PHE A O 1
ATOM 2305 N N . ILE A 1 298 ? -10.137 -4.734 27.379 1.00 96.38 298 ILE A N 1
ATOM 2306 C CA . ILE A 1 298 ? -9.403 -3.577 26.870 1.00 96.38 298 ILE A CA 1
ATOM 2307 C C . ILE A 1 298 ? -8.365 -4.080 25.863 1.00 96.38 298 ILE A C 1
ATOM 2309 O O . ILE A 1 298 ? -7.482 -4.867 26.201 1.00 96.38 298 ILE A O 1
ATOM 2313 N N . GLU A 1 299 ? -8.471 -3.612 24.626 1.00 95.38 299 GLU A N 1
ATOM 2314 C CA . GLU A 1 299 ? -7.425 -3.700 23.613 1.00 95.38 299 GLU A CA 1
ATOM 2315 C C . GLU A 1 299 ? -6.428 -2.566 23.866 1.00 95.38 299 GLU A C 1
ATOM 2317 O O . GLU A 1 299 ? -6.692 -1.381 23.648 1.00 95.38 299 GLU A O 1
ATOM 2322 N N . SER A 1 300 ? -5.301 -2.963 24.436 1.00 89.12 300 SER A N 1
ATOM 2323 C CA . SER A 1 300 ? -4.242 -2.088 24.921 1.00 89.12 300 SER A CA 1
ATOM 2324 C C . SER A 1 300 ? -3.326 -1.592 23.802 1.00 89.12 300 SER A C 1
ATOM 2326 O O . SER A 1 300 ? -3.401 -2.046 22.656 1.00 89.12 300 SER A O 1
ATOM 2328 N N . ARG A 1 301 ? -2.406 -0.676 24.143 1.00 80.00 301 ARG A N 1
ATOM 2329 C CA . ARG A 1 301 ? -1.299 -0.384 23.230 1.00 80.00 301 ARG A CA 1
ATOM 2330 C C . ARG A 1 301 ? -0.288 -1.521 23.266 1.00 80.00 301 ARG A C 1
ATOM 2332 O O . ARG A 1 301 ? 0.128 -1.907 22.182 1.00 80.00 301 ARG A O 1
ATOM 2339 N N . GLY A 1 302 ? 0.144 -1.944 24.458 1.00 61.28 302 GLY A N 1
ATOM 2340 C CA . GLY A 1 302 ? 1.336 -2.781 24.627 1.00 61.28 302 GLY A CA 1
ATOM 2341 C C . GLY A 1 302 ? 2.575 -2.019 24.149 1.00 61.28 302 GLY A C 1
ATOM 2342 O O . GLY A 1 302 ? 2.863 -1.957 22.958 1.00 61.28 302 GLY A O 1
ATOM 2343 N N . ARG A 1 303 ? 3.305 -1.338 25.045 1.00 60.47 303 ARG A N 1
ATOM 2344 C CA . ARG A 1 303 ? 4.571 -0.674 24.649 1.00 60.47 303 ARG A CA 1
ATOM 2345 C C . ARG A 1 303 ? 5.709 -1.692 24.549 1.00 60.47 303 ARG A C 1
ATOM 2347 O O . ARG A 1 303 ? 6.761 -1.361 24.005 1.00 60.47 303 ARG A O 1
ATOM 2354 N N . GLU A 1 304 ? 5.471 -2.902 25.046 1.00 59.94 304 GLU A N 1
ATOM 2355 C CA . GLU A 1 304 ? 6.252 -4.106 24.785 1.00 59.94 304 GLU A CA 1
ATOM 2356 C C . GLU A 1 304 ? 7.704 -3.964 25.251 1.00 59.94 304 GLU A C 1
ATOM 2358 O O . GLU A 1 304 ? 8.618 -4.582 24.732 1.00 59.94 304 GLU A O 1
ATOM 2363 N N . THR A 1 305 ? 7.927 -3.123 26.259 1.00 59.66 305 THR A N 1
ATOM 2364 C CA . THR A 1 305 ? 9.162 -3.084 27.044 1.00 59.66 305 THR A CA 1
ATOM 2365 C C . THR A 1 305 ? 8.756 -3.231 28.501 1.00 59.66 305 THR A C 1
ATOM 2367 O O . THR A 1 305 ? 7.733 -2.663 28.890 1.00 59.66 305 THR A O 1
ATOM 2370 N N . GLY A 1 306 ? 9.546 -3.941 29.316 1.00 60.09 306 GLY A N 1
ATOM 2371 C CA . GLY A 1 306 ? 9.200 -4.201 30.723 1.00 60.09 306 GLY A CA 1
ATOM 2372 C C . GLY A 1 306 ? 8.720 -2.958 31.490 1.00 60.09 306 GLY A C 1
ATOM 2373 O O . GLY A 1 306 ? 7.728 -3.025 32.198 1.00 60.09 306 GLY A O 1
ATOM 2374 N N . ALA A 1 307 ? 9.331 -1.786 31.268 1.00 58.56 307 ALA A N 1
ATOM 2375 C CA . ALA A 1 307 ? 8.903 -0.530 31.897 1.00 58.56 307 ALA A CA 1
ATOM 2376 C C . ALA A 1 307 ? 7.623 0.088 31.293 1.00 58.56 307 ALA A C 1
ATOM 2378 O O . ALA A 1 307 ? 6.874 0.769 31.988 1.00 58.56 307 ALA A O 1
ATOM 2379 N N . GLY A 1 308 ? 7.380 -0.087 29.992 1.00 59.88 308 GLY A N 1
ATOM 2380 C CA . GLY A 1 308 ? 6.216 0.476 29.308 1.00 59.88 308 GLY A CA 1
ATOM 2381 C C . GLY A 1 308 ? 4.921 -0.282 29.597 1.00 59.88 308 GLY A C 1
ATOM 2382 O O . GLY A 1 308 ? 3.877 0.349 29.767 1.00 59.88 308 GLY A O 1
ATOM 2383 N N . ASP A 1 309 ? 5.005 -1.609 29.690 1.00 71.94 309 ASP A N 1
ATOM 2384 C CA . ASP A 1 309 ? 3.866 -2.472 30.015 1.00 71.94 309 ASP A CA 1
ATOM 2385 C C . ASP A 1 309 ? 3.448 -2.299 31.486 1.00 71.94 309 ASP A C 1
ATOM 2387 O O . ASP A 1 309 ? 2.251 -2.202 31.765 1.00 71.94 309 ASP A O 1
ATOM 2391 N N . SER A 1 310 ? 4.406 -2.114 32.409 1.00 68.75 310 SER A N 1
ATOM 2392 C CA . SER A 1 310 ? 4.119 -1.759 33.810 1.00 68.75 310 SER A CA 1
ATOM 2393 C C . SER A 1 310 ? 3.288 -0.482 33.935 1.00 68.75 310 SER A C 1
ATOM 2395 O O . SER A 1 310 ? 2.329 -0.457 34.695 1.00 68.75 310 SER A O 1
ATOM 2397 N N . VAL A 1 311 ? 3.564 0.559 33.137 1.00 73.00 311 VAL A N 1
ATOM 2398 C CA . VAL A 1 311 ? 2.768 1.800 33.183 1.00 73.00 311 VAL A CA 1
ATOM 2399 C C . VAL A 1 311 ? 1.304 1.548 32.817 1.00 73.00 311 VAL A C 1
ATOM 2401 O O . VAL A 1 311 ? 0.417 2.119 33.449 1.00 73.00 311 VAL A O 1
ATOM 2404 N N . GLU A 1 312 ? 1.016 0.722 31.809 1.00 77.69 312 GLU A N 1
ATOM 2405 C CA . GLU A 1 312 ? -0.369 0.393 31.435 1.00 77.69 312 GLU A CA 1
ATOM 2406 C C . GLU A 1 312 ? -1.046 -0.492 32.484 1.00 77.69 312 GLU A C 1
ATOM 2408 O O . GLU A 1 312 ? -2.194 -0.227 32.837 1.00 77.69 312 GLU A O 1
ATOM 2413 N N . ILE A 1 313 ? -0.330 -1.466 33.050 1.00 77.25 313 ILE A N 1
ATOM 2414 C CA . ILE A 1 313 ? -0.845 -2.325 34.126 1.00 77.25 313 ILE A CA 1
ATOM 2415 C C . ILE A 1 313 ? -1.079 -1.535 35.422 1.00 77.25 313 ILE A C 1
ATOM 2417 O O . ILE A 1 313 ? -1.988 -1.876 36.166 1.00 77.25 313 ILE A O 1
ATOM 2421 N N . GLU A 1 314 ? -0.321 -0.474 35.698 1.00 76.31 314 GLU A N 1
ATOM 2422 C CA . GLU A 1 314 ? -0.476 0.335 36.914 1.00 76.31 314 GLU A CA 1
ATOM 2423 C C . GLU A 1 314 ? -1.516 1.457 36.780 1.00 76.31 314 GLU A C 1
ATOM 2425 O O . GLU A 1 314 ? -2.234 1.746 37.740 1.00 76.31 314 GLU A O 1
ATOM 2430 N N . SER A 1 315 ? -1.587 2.118 35.619 1.00 75.75 315 SER A N 1
ATOM 2431 C CA . SER A 1 315 ? -2.439 3.306 35.424 1.00 75.75 315 SER A CA 1
ATOM 2432 C C . SER A 1 315 ? -3.867 2.964 35.006 1.00 75.75 315 SER A C 1
ATOM 2434 O O . SER A 1 315 ? -4.810 3.552 35.531 1.00 75.75 315 SER A O 1
ATOM 2436 N N . LEU A 1 316 ? -4.052 1.992 34.106 1.00 80.50 316 LEU A N 1
ATOM 2437 C CA . LEU A 1 316 ? -5.374 1.646 33.579 1.00 80.50 316 LEU A CA 1
ATOM 2438 C C . LEU A 1 316 ? -6.341 1.092 34.648 1.00 80.50 316 LEU A C 1
ATOM 2440 O O . LEU A 1 316 ? -7.514 1.459 34.603 1.00 80.50 316 LEU A O 1
ATOM 2444 N N . PRO A 1 317 ? -5.930 0.237 35.614 1.00 84.94 317 PRO A N 1
ATOM 2445 C CA . PRO A 1 317 ? -6.879 -0.368 36.553 1.00 84.94 317 PRO A CA 1
ATOM 2446 C C . PRO A 1 317 ? -7.492 0.588 37.565 1.00 84.94 317 PRO A C 1
ATOM 2448 O O . PRO A 1 317 ? -8.539 0.250 38.109 1.00 84.94 317 PRO A O 1
ATOM 2451 N N . ARG A 1 318 ? -6.837 1.716 37.879 1.00 86.81 318 ARG A N 1
ATOM 2452 C CA . ARG A 1 318 ? -7.203 2.571 39.024 1.00 86.81 318 ARG A CA 1
ATOM 2453 C C . ARG A 1 318 ? -8.653 3.020 38.954 1.00 86.81 318 ARG A C 1
ATOM 2455 O O . ARG A 1 318 ? -9.426 2.690 39.850 1.00 86.81 318 ARG A O 1
ATOM 2462 N N . PHE A 1 319 ? -9.031 3.633 37.833 1.00 90.94 319 PHE A N 1
ATOM 2463 C CA . PHE A 1 319 ? -10.403 4.059 37.577 1.00 90.94 319 PHE A CA 1
ATOM 2464 C C . PHE A 1 319 ? -11.397 2.898 37.741 1.00 90.94 319 PHE A C 1
ATOM 2466 O O . PHE A 1 319 ? -12.404 3.027 38.432 1.00 90.94 319 PHE A O 1
ATOM 2473 N N . PHE A 1 320 ? -11.102 1.730 37.163 1.00 93.25 320 PHE A N 1
ATOM 2474 C CA . PHE A 1 320 ? -11.998 0.574 37.226 1.00 93.25 320 PHE A CA 1
ATOM 2475 C C . PHE A 1 320 ? -12.128 -0.006 38.645 1.00 93.25 320 PHE A C 1
ATOM 2477 O O . PHE A 1 320 ? -13.231 -0.365 39.054 1.00 93.25 320 PHE A O 1
ATOM 2484 N N . LEU A 1 321 ? -11.036 -0.070 39.415 1.00 91.94 321 LEU A N 1
ATOM 2485 C CA . LEU A 1 321 ? -11.051 -0.524 40.812 1.00 91.94 321 LEU A CA 1
ATOM 2486 C C . LEU A 1 321 ? -11.867 0.417 41.701 1.00 91.94 321 LEU A C 1
ATOM 2488 O O . LEU A 1 321 ? -12.678 -0.050 42.500 1.00 91.94 321 LEU A O 1
ATOM 2492 N N . GLU A 1 322 ? -11.671 1.728 41.553 1.00 92.62 322 GLU A N 1
ATOM 2493 C CA . GLU A 1 322 ? -12.409 2.751 42.305 1.00 92.62 322 GLU A CA 1
ATOM 2494 C C . GLU A 1 322 ? -13.913 2.707 42.017 1.00 92.62 322 GLU A C 1
ATOM 2496 O O . GLU A 1 322 ? -14.723 2.969 42.905 1.00 92.62 322 GLU A O 1
ATOM 2501 N N . HIS A 1 323 ? -14.287 2.274 40.811 1.00 94.00 323 HIS A N 1
ATOM 2502 C CA . HIS A 1 323 ? -15.674 2.092 40.386 1.00 94.00 323 HIS A CA 1
ATOM 2503 C C . HIS A 1 323 ? -16.170 0.639 40.516 1.00 94.00 323 HIS A C 1
ATOM 2505 O O . HIS A 1 323 ? -17.161 0.253 39.897 1.00 94.00 323 HIS A O 1
ATOM 2511 N N . GLY A 1 324 ? -15.521 -0.176 41.356 1.00 91.69 324 GLY A N 1
ATOM 2512 C CA . GLY A 1 324 ? -16.057 -1.465 41.805 1.00 91.69 324 GLY A CA 1
ATOM 2513 C C . GLY A 1 324 ? -15.896 -2.635 40.831 1.00 91.69 324 GLY A C 1
ATOM 2514 O O . GLY A 1 324 ? -16.529 -3.676 41.026 1.00 91.69 324 GLY A O 1
ATOM 2515 N N . VAL A 1 325 ? -15.049 -2.517 39.804 1.00 94.50 325 VAL A N 1
ATOM 2516 C CA . VAL A 1 325 ? -14.700 -3.650 38.937 1.00 94.50 325 VAL A CA 1
ATOM 2517 C C . VAL A 1 325 ? -13.827 -4.633 39.715 1.00 94.50 325 VAL A C 1
ATOM 2519 O O . VAL A 1 325 ? -12.810 -4.275 40.310 1.00 94.50 325 VAL A O 1
ATOM 2522 N N . ASN A 1 326 ? -14.225 -5.905 39.705 1.00 93.25 326 ASN A N 1
ATOM 2523 C CA . ASN A 1 326 ? -13.487 -6.954 40.397 1.00 93.25 326 ASN A CA 1
ATOM 2524 C C . ASN A 1 326 ? -12.092 -7.159 39.788 1.00 93.25 326 ASN A C 1
ATOM 2526 O O . ASN A 1 326 ? -11.873 -7.010 38.585 1.00 93.25 326 ASN A O 1
ATOM 2530 N N . ARG A 1 327 ? -11.147 -7.582 40.630 1.00 91.88 327 ARG A N 1
ATOM 2531 C CA . ARG A 1 327 ? -9.831 -8.043 40.172 1.00 91.88 327 ARG A CA 1
ATOM 2532 C C . ARG A 1 327 ? -9.984 -9.205 39.195 1.00 91.88 327 ARG A C 1
ATOM 2534 O O . ARG A 1 327 ? -10.858 -10.048 39.392 1.00 91.88 327 ARG A O 1
ATOM 2541 N N . GLN A 1 328 ? -9.109 -9.271 38.192 1.00 91.25 328 GLN A N 1
ATOM 2542 C CA . GLN A 1 328 ? -9.101 -10.341 37.184 1.00 91.25 328 GLN A CA 1
ATOM 2543 C C . GLN A 1 328 ? -10.448 -10.528 36.452 1.00 91.25 328 GLN A C 1
ATOM 2545 O O . GLN A 1 328 ? -10.796 -11.642 36.063 1.00 91.25 328 GLN A O 1
ATOM 2550 N N . ALA A 1 329 ? -11.233 -9.459 36.284 1.00 93.31 329 ALA A N 1
ATOM 2551 C CA . ALA A 1 329 ? -12.549 -9.517 35.647 1.00 93.31 329 ALA A CA 1
ATOM 2552 C C . ALA A 1 329 ? -12.539 -9.084 34.175 1.00 93.31 329 ALA A C 1
ATOM 2554 O O . ALA A 1 329 ? -13.388 -9.535 33.408 1.00 93.31 329 ALA A O 1
ATOM 2555 N N . VAL A 1 330 ? -11.588 -8.236 33.777 1.00 95.25 330 VAL A N 1
ATOM 2556 C CA . VAL A 1 330 ? -11.520 -7.639 32.437 1.00 95.25 330 VAL A CA 1
ATOM 2557 C C . VAL A 1 330 ? -10.343 -8.238 31.681 1.00 95.25 330 VAL A C 1
ATOM 2559 O O . VAL A 1 330 ? -9.243 -8.315 32.218 1.00 95.25 330 VAL A O 1
ATOM 2562 N N . ALA A 1 331 ? -10.534 -8.669 30.438 1.00 94.75 331 ALA A N 1
ATOM 2563 C CA . ALA A 1 331 ? -9.410 -9.159 29.651 1.00 94.75 331 ALA A CA 1
ATOM 2564 C C . ALA A 1 331 ? -8.554 -7.991 29.142 1.00 94.75 331 ALA A C 1
ATOM 2566 O O . ALA A 1 331 ? -9.085 -6.990 28.670 1.00 94.75 331 ALA A O 1
ATOM 2567 N N . LEU A 1 332 ? -7.235 -8.122 29.192 1.00 92.25 332 LEU A N 1
ATOM 2568 C CA . LEU A 1 332 ? -6.296 -7.214 28.547 1.00 92.25 332 LEU A CA 1
ATOM 2569 C C . LEU A 1 332 ? -5.712 -7.927 27.336 1.00 92.25 332 LEU A C 1
ATOM 2571 O O . LEU A 1 332 ? -5.116 -8.997 27.462 1.00 92.25 332 LEU A O 1
ATOM 2575 N N . VAL A 1 333 ? -5.944 -7.358 26.160 1.00 92.25 333 VAL A N 1
ATOM 2576 C CA . VAL A 1 333 ? -5.542 -7.940 24.880 1.00 92.25 333 VAL A CA 1
ATOM 2577 C C . VAL A 1 333 ? -4.676 -6.963 24.094 1.00 92.25 333 VAL A C 1
ATOM 2579 O O . VAL A 1 333 ? -4.707 -5.750 24.312 1.00 92.25 333 VAL A O 1
ATOM 2582 N N . ASP A 1 334 ? -3.878 -7.511 23.185 1.00 89.81 334 ASP A N 1
ATOM 2583 C CA . ASP A 1 334 ? -3.054 -6.767 22.240 1.00 89.81 334 ASP A CA 1
ATOM 2584 C C . ASP A 1 334 ? -3.083 -7.481 20.881 1.00 89.81 334 ASP A C 1
ATOM 2586 O O . ASP A 1 334 ? -3.236 -8.702 20.793 1.00 89.81 334 ASP A O 1
ATOM 2590 N N . SER A 1 335 ? -3.028 -6.716 19.800 1.00 88.00 335 SER A N 1
ATOM 2591 C CA . SER A 1 335 ? -3.030 -7.222 18.424 1.00 88.00 335 SER A CA 1
ATOM 2592 C C . SER A 1 335 ? -1.648 -7.217 17.775 1.00 88.00 335 SER A C 1
ATOM 2594 O O . SER A 1 335 ? -1.429 -7.949 16.804 1.00 88.00 335 SER A O 1
ATOM 2596 N N . LYS A 1 336 ? -0.690 -6.457 18.320 1.00 89.94 336 LYS A N 1
ATOM 2597 C CA . LYS A 1 336 ? 0.692 -6.401 17.817 1.00 89.94 336 LYS A CA 1
ATOM 2598 C C . LYS A 1 336 ? 1.411 -7.723 18.039 1.00 89.94 336 LYS A C 1
ATOM 2600 O O . LYS A 1 336 ? 2.216 -8.137 17.213 1.00 89.94 336 LYS A O 1
ATOM 2605 N N . SER A 1 337 ? 1.014 -8.467 19.062 1.00 90.44 337 SER A N 1
ATOM 2606 C CA . SER A 1 337 ? 1.465 -9.836 19.315 1.00 90.44 337 SER A CA 1
ATOM 2607 C C . SER A 1 337 ? 1.203 -10.790 18.141 1.00 90.44 337 SER A C 1
ATOM 2609 O O . SER A 1 337 ? 1.895 -11.795 18.010 1.00 90.44 337 SER A O 1
ATOM 2611 N N . ASN A 1 338 ? 0.251 -10.486 17.248 1.00 93.94 338 ASN A N 1
ATOM 2612 C CA . ASN A 1 338 ? -0.040 -11.308 16.071 1.00 93.94 338 ASN A CA 1
ATOM 2613 C C . ASN A 1 338 ? 0.645 -10.820 14.787 1.00 93.94 338 ASN A C 1
ATOM 2615 O O . ASN A 1 338 ? 1.095 -11.655 14.008 1.00 93.94 338 ASN A O 1
ATOM 2619 N N . PHE A 1 339 ? 0.699 -9.510 14.533 1.00 94.12 339 PHE A N 1
ATOM 2620 C CA . PHE A 1 339 ? 1.161 -8.957 13.245 1.00 94.12 339 PHE A CA 1
ATOM 2621 C C . PHE A 1 339 ? 2.246 -7.881 13.366 1.00 94.12 339 PHE A C 1
ATOM 2623 O O . PHE A 1 339 ? 2.623 -7.295 12.356 1.00 94.12 339 PHE A O 1
ATOM 2630 N N . GLY A 1 340 ? 2.769 -7.640 14.564 1.00 91.56 340 GLY A N 1
ATOM 2631 C CA . GLY A 1 340 ? 3.736 -6.587 14.851 1.00 91.56 340 GLY A CA 1
ATOM 2632 C C . GLY A 1 340 ? 3.102 -5.203 14.937 1.00 91.56 340 GLY A C 1
ATOM 2633 O O . GLY A 1 340 ? 1.884 -5.024 14.853 1.00 91.56 340 GLY A O 1
ATOM 2634 N N . HIS A 1 341 ? 3.949 -4.196 15.112 1.00 92.12 341 HIS A N 1
ATOM 2635 C CA . HIS A 1 341 ? 3.554 -2.801 15.135 1.00 92.12 341 HIS A CA 1
ATOM 2636 C C . HIS A 1 341 ? 3.234 -2.300 13.727 1.00 92.12 341 HIS A C 1
ATOM 2638 O O . HIS A 1 341 ? 4.129 -2.128 12.899 1.00 92.12 341 HIS A O 1
ATOM 2644 N N . LEU A 1 342 ? 1.957 -2.003 13.487 1.00 94.31 342 LEU A N 1
ATOM 2645 C CA . LEU A 1 342 ? 1.454 -1.472 12.218 1.00 94.31 342 LEU A CA 1
ATOM 2646 C C . LEU A 1 342 ? 1.555 0.059 12.125 1.00 94.31 342 LEU A C 1
ATOM 2648 O O . LEU A 1 342 ? 0.821 0.673 11.355 1.00 94.31 342 LEU A O 1
ATOM 2652 N N . ASP A 1 343 ? 2.398 0.690 12.946 1.00 93.44 343 ASP A N 1
ATOM 2653 C CA . ASP A 1 343 ? 2.583 2.146 12.998 1.00 93.44 343 ASP A CA 1
ATOM 2654 C C . ASP A 1 343 ? 1.224 2.883 13.042 1.00 93.44 343 ASP A C 1
ATOM 2656 O O . ASP A 1 343 ? 0.364 2.535 13.863 1.00 93.44 343 ASP A O 1
ATOM 2660 N N . VAL A 1 344 ? 0.993 3.835 12.136 1.00 95.31 344 VAL A N 1
ATOM 2661 C CA . VAL A 1 344 ? -0.241 4.615 11.967 1.00 95.31 344 VAL A CA 1
ATOM 2662 C C . VAL A 1 344 ? -1.518 3.774 11.826 1.00 95.31 344 VAL A C 1
ATOM 2664 O O . VAL A 1 344 ? -2.589 4.240 12.224 1.00 95.31 344 VAL A O 1
ATOM 2667 N N . ALA A 1 345 ? -1.424 2.533 11.333 1.00 96.81 345 ALA A N 1
ATOM 2668 C CA . ALA A 1 345 ? -2.556 1.624 11.128 1.00 96.81 345 ALA A CA 1
ATOM 2669 C C . ALA A 1 345 ? -2.897 0.775 12.365 1.00 96.81 345 ALA A C 1
ATOM 2671 O O . ALA A 1 345 ? -3.938 0.116 12.390 1.00 96.81 345 ALA A O 1
ATOM 2672 N N . SER A 1 346 ? -2.069 0.825 13.417 1.00 95.38 346 SER A N 1
ATOM 2673 C CA . SER A 1 346 ? -2.258 0.024 14.637 1.00 95.38 346 SER A CA 1
ATOM 2674 C C . SER A 1 346 ? -3.615 0.274 15.295 1.00 95.38 346 SER A C 1
ATOM 2676 O O . SER A 1 346 ? -4.299 -0.670 15.676 1.00 95.38 346 SER A O 1
ATOM 2678 N N . GLY A 1 347 ? -4.022 1.544 15.407 1.00 96.62 347 GLY A N 1
ATOM 2679 C CA . GLY A 1 347 ? -5.287 1.918 16.044 1.00 96.62 347 GLY A CA 1
ATOM 2680 C C . GLY A 1 347 ? -6.508 1.340 15.327 1.00 96.62 347 GLY A C 1
ATOM 2681 O O . GLY A 1 347 ? -7.398 0.785 15.970 1.00 96.62 347 GLY A O 1
ATOM 2682 N N . LEU A 1 348 ? -6.531 1.418 13.994 1.00 98.12 348 LEU A N 1
ATOM 2683 C CA . LEU A 1 348 ? -7.633 0.893 13.192 1.00 98.12 348 LEU A CA 1
ATOM 2684 C C . LEU A 1 348 ? -7.691 -0.632 13.205 1.00 98.12 348 LEU A C 1
ATOM 2686 O O . LEU A 1 348 ? -8.778 -1.196 13.298 1.00 98.12 348 LEU A O 1
ATOM 2690 N N . PHE A 1 349 ? -6.538 -1.303 13.172 1.00 98.00 349 PHE A N 1
ATOM 2691 C CA . PHE A 1 349 ? -6.497 -2.755 13.303 1.00 98.00 349 PHE A CA 1
ATOM 2692 C C . PHE A 1 349 ? -7.038 -3.218 14.662 1.00 98.00 349 PHE A C 1
ATOM 2694 O O . PHE A 1 349 ? -7.907 -4.091 14.710 1.00 98.00 349 PHE A O 1
ATOM 2701 N N . SER A 1 350 ? -6.598 -2.585 15.754 1.00 97.62 350 SER A N 1
ATOM 2702 C CA . SER A 1 350 ? -7.113 -2.832 17.105 1.00 97.62 350 SER A CA 1
ATOM 2703 C C . SER A 1 350 ? -8.627 -2.601 17.205 1.00 97.62 350 SER A C 1
ATOM 2705 O O . SER A 1 350 ? -9.335 -3.422 17.795 1.00 97.62 350 SER A O 1
ATOM 2707 N N . LEU A 1 351 ? -9.150 -1.537 16.584 1.00 98.56 351 LEU A N 1
ATOM 2708 C CA . LEU A 1 351 ? -10.589 -1.261 16.513 1.00 98.56 351 LEU A CA 1
ATOM 2709 C C . LEU A 1 351 ? -11.344 -2.380 15.776 1.00 98.56 351 LEU A C 1
ATOM 2711 O O . LEU A 1 351 ? -12.328 -2.901 16.301 1.00 98.56 351 LEU A O 1
ATOM 2715 N N . ILE A 1 352 ? -10.871 -2.774 14.588 1.00 98.44 352 ILE A N 1
ATOM 2716 C CA . ILE A 1 352 ? -11.502 -3.815 13.763 1.00 98.44 352 ILE A CA 1
ATOM 2717 C C . ILE A 1 352 ? -11.479 -5.172 14.482 1.00 98.44 352 ILE A C 1
ATOM 2719 O O . ILE A 1 352 ? -12.513 -5.829 14.595 1.00 98.44 352 ILE A O 1
ATOM 2723 N N . LYS A 1 353 ? -10.334 -5.583 15.040 1.00 97.88 353 LYS A N 1
ATOM 2724 C CA . LYS A 1 353 ? -10.225 -6.814 15.842 1.00 97.88 353 LYS A CA 1
ATOM 2725 C C . LYS A 1 353 ? -11.224 -6.814 17.002 1.00 97.88 353 LYS A C 1
ATOM 2727 O O . LYS A 1 353 ? -11.888 -7.825 17.250 1.00 97.88 353 LYS A O 1
ATOM 2732 N N . SER A 1 354 ? -11.329 -5.691 17.710 1.00 98.31 354 SER A N 1
ATOM 2733 C CA . SER A 1 354 ? -12.204 -5.555 18.876 1.00 98.31 354 SER A CA 1
ATOM 2734 C C . SER A 1 354 ? -13.678 -5.619 18.487 1.00 98.31 354 SER A C 1
ATOM 2736 O O . SER A 1 354 ? -14.436 -6.362 19.109 1.00 98.31 354 SER A O 1
ATOM 2738 N N . VAL A 1 355 ? -14.091 -4.917 17.425 1.00 97.94 355 VAL A N 1
ATOM 2739 C CA . VAL A 1 355 ? -15.487 -4.968 16.969 1.00 97.94 355 VAL A CA 1
ATOM 2740 C C . VAL A 1 355 ? -15.851 -6.348 16.419 1.00 97.94 355 VAL A C 1
ATOM 2742 O O . VAL A 1 355 ? -16.925 -6.843 16.730 1.00 97.94 355 VAL A O 1
ATOM 2745 N N . MET A 1 356 ? -14.945 -7.030 15.709 1.00 97.50 356 MET A N 1
ATOM 2746 C CA . MET A 1 356 ? -15.167 -8.415 15.267 1.00 97.50 356 MET A CA 1
ATOM 2747 C C . MET A 1 356 ? -15.292 -9.387 16.449 1.00 97.50 356 MET A C 1
ATOM 2749 O O . MET A 1 356 ? -16.096 -10.312 16.406 1.00 97.50 356 MET A O 1
ATOM 2753 N N . SER A 1 357 ? -14.522 -9.174 17.520 1.00 97.81 357 SER A N 1
ATOM 2754 C CA . SER A 1 357 ? -14.621 -9.980 18.745 1.00 97.81 357 SER A CA 1
ATOM 2755 C C . SER A 1 357 ? -15.991 -9.817 19.411 1.00 97.81 357 SER A C 1
ATOM 2757 O O . SER A 1 357 ? -16.626 -10.805 19.779 1.00 97.81 357 SER A O 1
ATOM 2759 N N . LEU A 1 358 ? -16.477 -8.574 19.509 1.00 97.75 358 LEU A N 1
ATOM 2760 C CA . LEU A 1 358 ? -17.809 -8.259 20.029 1.00 97.75 358 LEU A CA 1
ATOM 2761 C C . LEU A 1 358 ? -18.929 -8.811 19.136 1.00 97.75 358 LEU A C 1
ATOM 2763 O O . LEU A 1 358 ? -19.865 -9.413 19.655 1.00 97.75 358 LEU A O 1
ATOM 2767 N N . GLU A 1 359 ? -18.815 -8.647 17.816 1.00 96.38 359 GLU A N 1
ATOM 2768 C CA . GLU A 1 359 ? -19.781 -9.124 16.815 1.00 96.38 359 GLU A CA 1
ATOM 2769 C C . GLU A 1 359 ? -19.951 -10.643 16.866 1.00 96.38 359 GLU A C 1
ATOM 2771 O O . GLU A 1 359 ? -21.070 -11.152 16.856 1.00 96.38 359 GLU A O 1
ATOM 2776 N N . ARG A 1 360 ? -18.843 -11.377 17.005 1.00 95.75 360 ARG A N 1
ATOM 2777 C CA . ARG A 1 360 ? -18.851 -12.846 17.076 1.00 95.75 360 ARG A CA 1
ATOM 2778 C C . ARG A 1 360 ? -19.112 -13.387 18.471 1.00 95.75 360 ARG A C 1
ATOM 2780 O O . ARG A 1 360 ? -19.233 -14.599 18.627 1.00 95.75 360 ARG A O 1
ATOM 2787 N N . GLY A 1 361 ? -19.151 -12.520 19.481 1.00 96.69 361 GLY A N 1
ATOM 2788 C CA . GLY A 1 361 ? -19.262 -12.920 20.878 1.00 96.69 361 GLY A CA 1
ATOM 2789 C C . GLY A 1 361 ? -18.072 -13.757 21.360 1.00 96.69 361 GLY A C 1
ATOM 2790 O O . GLY A 1 361 ? -18.243 -14.622 22.214 1.00 96.69 361 GLY A O 1
ATOM 2791 N N . VAL A 1 362 ? -16.868 -13.539 20.822 1.00 97.62 362 VAL A N 1
ATOM 2792 C CA . VAL A 1 362 ? -15.670 -14.329 21.151 1.00 97.62 362 VAL A CA 1
ATOM 2793 C C . VAL A 1 362 ? -14.515 -13.417 21.540 1.00 97.62 362 VAL A C 1
ATOM 2795 O O . VAL A 1 362 ? -14.099 -12.565 20.763 1.00 97.62 362 VAL A O 1
ATOM 2798 N N . LEU A 1 363 ? -13.948 -13.650 22.722 1.00 97.56 363 LEU A N 1
ATOM 2799 C CA . LEU A 1 363 ? -12.679 -13.077 23.148 1.00 97.56 363 LEU A CA 1
ATOM 2800 C C . LEU A 1 363 ? -11.533 -13.907 22.566 1.00 97.56 363 LEU A C 1
ATOM 2802 O O . LEU A 1 363 ? -11.443 -15.108 22.830 1.00 97.56 363 LEU A O 1
ATOM 2806 N N . LEU A 1 364 ? -10.667 -13.262 21.789 1.00 96.56 364 LEU A N 1
ATOM 2807 C CA . LEU A 1 364 ? -9.514 -13.887 21.140 1.00 96.56 364 LEU A CA 1
ATOM 2808 C C . LEU A 1 364 ? -8.351 -14.125 22.123 1.00 96.56 364 LEU A C 1
ATOM 2810 O O . LEU A 1 364 ? -8.196 -13.367 23.083 1.00 96.56 364 LEU A O 1
ATOM 2814 N N . PRO A 1 365 ? -7.507 -15.148 21.889 1.00 94.12 365 PRO A N 1
ATOM 2815 C CA . PRO A 1 365 ? -6.352 -15.431 22.726 1.00 94.12 365 PRO A CA 1
ATOM 2816 C C . PRO A 1 365 ? -5.199 -14.455 22.473 1.00 94.12 365 PRO A C 1
ATOM 2818 O O . PRO A 1 365 ? -4.965 -14.012 21.349 1.00 94.12 365 PRO A O 1
ATOM 2821 N N . HIS A 1 366 ? -4.409 -14.226 23.514 1.00 88.94 366 HIS A N 1
ATOM 2822 C CA . HIS A 1 366 ? -3.058 -13.703 23.444 1.00 88.94 366 HIS A CA 1
ATOM 2823 C C . HIS A 1 366 ? -2.100 -14.837 23.035 1.00 88.94 366 HIS A C 1
ATOM 2825 O O . HIS A 1 366 ? -2.048 -15.867 23.717 1.00 88.94 366 HIS A O 1
ATOM 2831 N N . PRO A 1 367 ? -1.343 -14.698 21.934 1.00 88.12 367 PRO A N 1
ATOM 2832 C CA . PRO A 1 367 ? -0.435 -15.748 21.478 1.00 88.12 367 PRO A CA 1
ATOM 2833 C C . PRO A 1 367 ? 0.760 -15.910 22.435 1.00 88.12 367 PRO A C 1
ATOM 2835 O O . PRO A 1 367 ? 1.277 -14.916 22.940 1.00 88.12 367 PRO A O 1
ATOM 2838 N N . ASP A 1 368 ? 1.170 -17.164 22.678 1.00 81.06 368 ASP A N 1
ATOM 2839 C CA . ASP A 1 368 ? 2.339 -17.585 23.487 1.00 81.06 368 ASP A CA 1
ATOM 2840 C C . ASP A 1 368 ? 2.548 -16.813 24.809 1.00 81.06 368 ASP A C 1
ATOM 2842 O O . ASP A 1 368 ? 3.682 -16.544 25.190 1.00 81.06 368 ASP A O 1
ATOM 2846 N N . PHE A 1 369 ? 1.479 -16.435 25.517 1.00 82.88 369 PHE A N 1
ATOM 2847 C CA . PHE A 1 369 ? 1.586 -15.623 26.736 1.00 82.88 369 PHE A CA 1
ATOM 2848 C C . PHE A 1 369 ? 2.095 -16.423 27.947 1.00 82.88 369 PHE A C 1
ATOM 2850 O O . PHE A 1 369 ? 1.552 -17.483 28.276 1.00 82.88 369 PHE A O 1
ATOM 2857 N N . ARG A 1 370 ? 3.084 -15.875 28.661 1.00 77.94 370 ARG A N 1
ATOM 2858 C CA . ARG A 1 370 ? 3.564 -16.341 29.968 1.00 77.94 370 ARG A CA 1
ATOM 2859 C C . ARG A 1 370 ? 3.335 -15.279 31.030 1.00 77.94 370 ARG A C 1
ATOM 2861 O O . ARG A 1 370 ? 3.592 -14.097 30.824 1.00 77.94 370 ARG A O 1
ATOM 2868 N N . ILE A 1 371 ? 2.858 -15.739 32.182 1.00 70.31 371 ILE A N 1
ATOM 2869 C CA . ILE A 1 371 ? 2.617 -14.890 33.348 1.00 70.31 371 ILE A CA 1
ATOM 2870 C C . ILE A 1 371 ? 3.974 -14.387 33.856 1.00 70.31 371 ILE A C 1
ATOM 2872 O O . ILE A 1 371 ? 4.836 -15.228 34.101 1.00 70.31 371 ILE A O 1
ATOM 2876 N N . PRO A 1 372 ? 4.170 -13.070 34.039 1.00 66.88 372 PRO A N 1
ATOM 2877 C CA . PRO A 1 372 ? 5.431 -12.564 34.556 1.00 66.88 372 PRO A CA 1
ATOM 2878 C C . PRO A 1 372 ? 5.738 -13.034 35.983 1.00 66.88 372 PRO A C 1
ATOM 2880 O O . PRO A 1 372 ? 4.868 -12.950 36.852 1.00 66.88 372 PRO A O 1
ATOM 2883 N N . ASP A 1 373 ? 6.991 -13.431 36.244 1.00 57.97 373 ASP A N 1
ATOM 2884 C CA . ASP A 1 373 ? 7.487 -13.789 37.587 1.00 57.97 373 ASP A CA 1
ATOM 2885 C C . ASP A 1 373 ? 7.295 -12.664 38.631 1.00 57.97 373 ASP A C 1
ATOM 2887 O O . ASP A 1 373 ? 7.141 -12.925 39.828 1.00 57.97 373 ASP A O 1
ATOM 2891 N N . SER A 1 374 ? 7.230 -11.397 38.197 1.00 57.19 374 SER A N 1
ATOM 2892 C CA . SER A 1 374 ? 6.761 -10.273 39.016 1.00 57.19 374 SER A CA 1
ATOM 2893 C C . SER A 1 374 ? 5.233 -10.317 39.166 1.00 57.19 374 SER A C 1
ATOM 2895 O O . SER A 1 374 ? 4.516 -9.415 38.731 1.00 57.19 374 SER A O 1
ATOM 2897 N N . GLU A 1 375 ? 4.712 -11.367 39.805 1.00 48.34 375 GLU A N 1
ATOM 2898 C CA . GLU A 1 375 ? 3.275 -11.574 40.049 1.00 48.34 375 GLU A CA 1
ATOM 2899 C C . GLU A 1 375 ? 2.603 -10.425 40.838 1.00 48.34 375 GLU A C 1
ATOM 2901 O O . GLU A 1 375 ? 1.375 -10.386 40.962 1.00 48.34 375 GLU A O 1
ATOM 2906 N N . GLY A 1 376 ? 3.404 -9.509 41.393 1.00 50.97 376 GLY A N 1
ATOM 2907 C CA . GLY A 1 376 ? 2.992 -8.431 42.285 1.00 50.97 376 GLY A CA 1
ATOM 2908 C C . GLY A 1 376 ? 1.976 -7.456 41.694 1.00 50.97 376 GLY A C 1
ATOM 2909 O O . GLY A 1 376 ? 1.068 -7.085 42.429 1.00 50.97 376 GLY A O 1
ATOM 2910 N N . ASP A 1 377 ? 2.065 -7.104 40.403 1.00 59.62 377 ASP A N 1
ATOM 2911 C CA . ASP A 1 377 ? 1.240 -6.026 39.818 1.00 59.62 377 ASP A CA 1
ATOM 2912 C C . ASP A 1 377 ? 0.059 -6.532 38.976 1.00 59.62 377 ASP A C 1
ATOM 2914 O O . ASP A 1 377 ? -1.004 -5.908 38.948 1.00 59.62 377 ASP A O 1
ATOM 2918 N N . PHE A 1 378 ? 0.174 -7.713 38.357 1.00 71.00 378 PHE A N 1
ATOM 2919 C CA . PHE A 1 378 ? -0.920 -8.276 37.554 1.00 71.00 378 PHE A CA 1
ATOM 2920 C C . PHE A 1 378 ? -2.035 -8.865 38.431 1.00 71.00 378 PHE A C 1
ATOM 2922 O O . PHE A 1 378 ? -3.209 -8.604 38.189 1.00 71.00 378 PHE A O 1
ATOM 2929 N N . LYS A 1 379 ? -1.703 -9.597 39.508 1.00 73.00 379 LYS A N 1
ATOM 2930 C CA . LYS A 1 379 ? -2.702 -10.186 40.428 1.00 73.00 379 LYS A CA 1
ATOM 2931 C C . LYS A 1 379 ? -3.634 -9.167 41.107 1.00 73.00 379 LYS A C 1
ATOM 2933 O O . LYS A 1 379 ? -4.829 -9.460 41.215 1.00 73.00 379 LYS A O 1
ATOM 2938 N N . PRO A 1 380 ? -3.163 -8.007 41.607 1.00 79.81 380 PRO A N 1
ATOM 2939 C CA . PRO A 1 380 ? -4.053 -7.001 42.182 1.00 79.81 380 PRO A CA 1
ATOM 2940 C C . PRO A 1 380 ? -4.829 -6.194 41.130 1.00 79.81 380 PRO A C 1
ATOM 2942 O O . PRO A 1 380 ? -5.747 -5.469 41.517 1.00 79.81 380 PRO A O 1
ATOM 2945 N N . SER A 1 381 ? -4.499 -6.323 39.840 1.00 86.44 381 SER A N 1
ATOM 2946 C CA . SER A 1 381 ? -5.161 -5.623 38.737 1.00 86.44 381 SER A CA 1
ATOM 2947 C C . SER A 1 381 ? -6.557 -6.184 38.424 1.00 86.44 381 SER A C 1
ATOM 2949 O O . SER A 1 381 ? -6.868 -7.355 38.676 1.00 86.44 381 SER A O 1
ATOM 2951 N N . VAL A 1 382 ? -7.406 -5.346 37.818 1.00 91.44 382 VAL A N 1
ATOM 2952 C CA . VAL A 1 382 ? -8.676 -5.769 37.187 1.00 91.44 382 VAL A CA 1
ATOM 2953 C C . VAL A 1 382 ? -8.448 -6.647 35.964 1.00 91.44 382 VAL A C 1
ATOM 2955 O O . VAL A 1 382 ? -9.360 -7.366 35.557 1.00 91.44 382 VAL A O 1
ATOM 2958 N N . PHE A 1 383 ? -7.240 -6.607 35.400 1.00 91.62 383 PHE A N 1
ATOM 2959 C CA . PHE A 1 383 ? -6.923 -7.229 34.128 1.00 91.62 383 PHE A CA 1
ATOM 2960 C C . PHE A 1 383 ? -6.401 -8.658 34.245 1.00 91.62 383 PHE A C 1
ATOM 2962 O O . PHE A 1 383 ? -5.529 -8.934 35.063 1.00 91.62 383 PHE A O 1
ATOM 2969 N N . TYR A 1 384 ? -6.869 -9.540 33.361 1.00 90.25 384 TYR A N 1
ATOM 2970 C CA . TYR A 1 384 ? -6.263 -10.846 33.083 1.00 90.25 384 TYR A CA 1
ATOM 2971 C C . TYR A 1 384 ? -5.890 -10.953 31.593 1.00 90.25 384 TYR A C 1
ATOM 2973 O O . TYR A 1 384 ? -6.517 -10.308 30.759 1.00 90.25 384 TYR A O 1
ATOM 2981 N N . SER A 1 385 ? -4.910 -11.784 31.224 1.00 89.12 385 SER A N 1
ATOM 2982 C CA . SER A 1 385 ? -4.575 -12.045 29.811 1.00 89.12 385 SER A CA 1
ATOM 2983 C C . SER A 1 385 ? -5.240 -13.347 29.337 1.00 89.12 385 SER A C 1
ATOM 2985 O O . SER A 1 385 ? -5.073 -14.387 29.989 1.00 89.12 385 SER A O 1
ATOM 2987 N N . PRO A 1 386 ? -6.034 -13.344 28.249 1.00 91.44 386 PRO A N 1
ATOM 2988 C CA . PRO A 1 386 ? -6.712 -14.547 27.783 1.00 91.44 386 PRO A CA 1
ATOM 2989 C C . PRO A 1 386 ? -5.752 -15.454 27.006 1.00 91.44 386 PRO A C 1
ATOM 2991 O O . PRO A 1 386 ? -5.274 -15.086 25.947 1.00 91.44 386 PRO A O 1
ATOM 2994 N N . VAL A 1 387 ? -5.520 -16.688 27.457 1.00 89.56 387 VAL A N 1
ATOM 2995 C CA . VAL A 1 387 ? -4.648 -17.657 26.743 1.00 89.56 387 VAL A CA 1
ATOM 2996 C C . VAL A 1 387 ? -5.396 -18.559 25.750 1.00 89.56 387 VAL A C 1
ATOM 2998 O O . VAL A 1 387 ? -4.795 -19.362 25.042 1.00 89.56 387 VAL A O 1
ATOM 3001 N N . LYS A 1 388 ? -6.730 -18.477 25.720 1.00 92.94 388 LYS A N 1
ATOM 3002 C CA . LYS A 1 388 ? -7.606 -19.272 24.847 1.00 92.94 388 LYS A CA 1
ATOM 3003 C C . LYS A 1 388 ? -8.856 -18.480 24.487 1.00 92.94 388 LYS A C 1
ATOM 3005 O O . LYS A 1 388 ? -9.249 -17.593 25.241 1.00 92.94 388 LYS A O 1
ATOM 3010 N N . ASN A 1 389 ? -9.513 -18.872 23.396 1.00 95.62 389 ASN A N 1
ATOM 3011 C CA . ASN A 1 389 ? -10.817 -18.320 23.037 1.00 95.62 389 ASN A CA 1
ATOM 3012 C C . ASN A 1 389 ? -11.834 -18.525 24.175 1.00 95.62 389 ASN A C 1
ATOM 3014 O O . ASN A 1 389 ? -11.923 -19.622 24.741 1.00 95.62 389 ASN A O 1
ATOM 3018 N N . SER A 1 390 ? -12.633 -17.503 24.474 1.00 96.50 390 SER A N 1
ATOM 3019 C CA . SER A 1 390 ? -13.758 -17.593 25.413 1.00 96.50 390 SER A CA 1
ATOM 3020 C C . SER A 1 390 ? -14.975 -16.821 24.902 1.00 96.50 390 SER A C 1
ATOM 3022 O O . SER A 1 390 ? -14.864 -15.985 24.011 1.00 96.50 390 SER A O 1
ATOM 3024 N N . GLN A 1 391 ? -16.159 -17.150 25.419 1.00 97.44 391 GLN A N 1
ATOM 3025 C CA . GLN A 1 391 ? -17.407 -16.510 25.001 1.00 97.44 391 GLN A CA 1
ATOM 3026 C C . GLN A 1 391 ? -17.600 -15.180 25.729 1.00 97.44 391 GLN A C 1
ATOM 3028 O O . GLN A 1 391 ? -17.425 -15.100 26.948 1.00 97.44 391 GLN A O 1
ATOM 3033 N N . LEU A 1 392 ? -17.992 -14.158 24.978 1.00 96.44 392 LEU A N 1
ATOM 3034 C CA . LEU A 1 392 ? -18.397 -12.860 25.498 1.00 96.44 392 LEU A CA 1
ATOM 3035 C C . LEU A 1 392 ? -19.893 -12.852 25.802 1.00 96.44 392 LEU A C 1
ATOM 3037 O O . LEU A 1 392 ? -20.674 -13.619 25.236 1.00 96.44 392 LEU A O 1
ATOM 3041 N N . ARG A 1 393 ? -20.301 -11.968 26.714 1.00 92.94 393 ARG A N 1
ATOM 3042 C CA . ARG A 1 393 ? -21.725 -11.742 26.960 1.00 92.94 393 ARG A CA 1
ATOM 3043 C C . ARG A 1 393 ? -22.291 -10.884 25.821 1.00 92.94 393 ARG A C 1
ATOM 3045 O O . ARG A 1 393 ? -21.567 -10.052 25.268 1.00 92.94 393 ARG A O 1
ATOM 3052 N N . PRO A 1 394 ? -23.577 -11.039 25.479 1.00 89.50 394 PRO A N 1
ATOM 3053 C CA . PRO A 1 394 ? -24.226 -10.131 24.547 1.00 89.50 394 PRO A CA 1
ATOM 3054 C C . PRO A 1 394 ? -24.126 -8.677 25.020 1.00 89.50 394 PRO A C 1
ATOM 3056 O O . PRO A 1 394 ? -24.132 -8.403 26.224 1.00 89.50 394 PRO A O 1
ATOM 3059 N N . CYS A 1 395 ? -24.004 -7.748 24.070 1.00 90.00 395 CYS A N 1
ATOM 3060 C CA . CYS A 1 395 ? -23.842 -6.319 24.344 1.00 90.00 395 CYS A CA 1
ATOM 3061 C C . CYS A 1 395 ? -22.683 -5.995 25.320 1.00 90.00 395 CYS A C 1
ATOM 3063 O O . CYS A 1 395 ? -22.774 -5.040 26.096 1.00 90.00 395 CYS A O 1
ATOM 3065 N N . SER A 1 396 ? -21.600 -6.781 25.325 1.00 96.69 396 SER A N 1
ATOM 3066 C CA . SER A 1 396 ? -20.383 -6.447 26.075 1.00 96.69 396 SER A CA 1
ATOM 3067 C C . SER A 1 396 ? -19.778 -5.117 25.615 1.00 96.69 396 SER A C 1
ATOM 3069 O O . SER A 1 396 ? -19.893 -4.738 24.446 1.00 96.69 396 SER A O 1
ATOM 3071 N N . LEU A 1 397 ? -19.125 -4.424 26.550 1.00 97.88 397 LEU A N 1
ATOM 3072 C CA . LEU A 1 397 ? -18.327 -3.231 26.282 1.00 97.88 397 LEU A CA 1
ATOM 3073 C C . LEU A 1 397 ? -16.853 -3.605 26.120 1.00 97.88 397 LEU A C 1
ATOM 3075 O O . LEU A 1 397 ? -16.358 -4.511 26.797 1.00 97.88 397 LEU A O 1
ATOM 3079 N N . ALA A 1 398 ? -16.153 -2.877 25.258 1.00 98.31 398 ALA A N 1
ATOM 3080 C CA . ALA A 1 398 ? -14.705 -2.962 25.127 1.00 98.31 398 ALA A CA 1
ATOM 3081 C C . ALA A 1 398 ? -14.078 -1.573 25.007 1.00 98.31 398 ALA A C 1
ATOM 3083 O O . ALA A 1 398 ? -14.702 -0.658 24.475 1.00 98.31 398 ALA A O 1
ATOM 3084 N N . GLY A 1 399 ? -12.844 -1.422 25.478 1.00 97.94 399 GLY A N 1
ATOM 3085 C CA . GLY A 1 399 ? -12.039 -0.219 25.256 1.00 97.94 399 GLY A CA 1
ATOM 3086 C C . GLY A 1 399 ? -10.903 -0.491 24.282 1.00 97.94 399 GLY A C 1
ATOM 3087 O O . GLY A 1 399 ? -10.324 -1.572 24.306 1.00 97.94 399 GLY A O 1
ATOM 3088 N N . VAL A 1 400 ? -10.568 0.485 23.446 1.00 98.00 400 VAL A N 1
ATOM 3089 C CA . VAL A 1 400 ? -9.447 0.417 22.502 1.00 98.00 400 VAL A CA 1
ATOM 3090 C C . VAL A 1 400 ? -8.549 1.622 22.727 1.00 98.00 400 VAL A C 1
ATOM 3092 O O . VAL A 1 400 ? -8.987 2.755 22.541 1.00 98.00 400 VAL A O 1
ATOM 3095 N N . SER A 1 401 ? -7.298 1.383 23.114 1.00 95.81 401 SER A N 1
ATOM 3096 C CA . SER A 1 401 ? -6.295 2.422 23.359 1.00 95.81 401 SER A CA 1
ATOM 3097 C C . SER A 1 401 ? -5.255 2.483 22.247 1.00 95.81 401 SER A C 1
ATOM 3099 O O . SER A 1 401 ? -4.695 1.465 21.847 1.00 95.81 401 SER A O 1
ATOM 3101 N N . SER A 1 402 ? -4.897 3.695 21.821 1.00 94.25 402 SER A N 1
ATOM 3102 C CA . SER A 1 402 ? -3.692 3.924 21.025 1.00 94.25 402 SER A CA 1
ATOM 3103 C C . SER A 1 402 ? -2.955 5.179 21.484 1.00 94.25 402 SER A C 1
ATOM 3105 O O . SER A 1 402 ? -3.533 6.261 21.578 1.00 94.25 402 SER A O 1
ATOM 3107 N N . TYR A 1 403 ? -1.657 5.038 21.763 1.00 91.12 403 TYR A N 1
ATOM 3108 C CA . TYR A 1 403 ? -0.810 6.121 22.269 1.00 91.12 403 TYR A CA 1
ATOM 3109 C C . TYR A 1 403 ? 0.316 6.398 21.275 1.00 91.12 403 TYR A C 1
ATOM 3111 O O . TYR A 1 403 ? 1.173 5.540 21.044 1.00 91.12 403 TYR A O 1
ATOM 3119 N N . GLY A 1 404 ? 0.316 7.591 20.690 1.00 90.38 404 GLY A N 1
ATOM 3120 C CA . GLY A 1 404 ? 1.315 8.032 19.726 1.00 90.38 404 GLY A CA 1
ATOM 3121 C C . GLY A 1 404 ? 2.684 8.203 20.376 1.00 90.38 404 GLY A C 1
ATOM 3122 O O . GLY A 1 404 ? 2.802 8.570 21.544 1.00 90.38 404 GLY A O 1
ATOM 3123 N N . MET A 1 405 ? 3.752 7.943 19.621 1.00 84.62 405 MET A N 1
ATOM 3124 C CA . MET A 1 405 ? 5.121 8.114 20.123 1.00 84.62 405 MET A CA 1
ATOM 3125 C C . MET A 1 405 ? 5.450 9.577 20.465 1.00 84.62 405 MET A C 1
ATOM 3127 O O . MET A 1 405 ? 6.328 9.819 21.281 1.00 84.62 405 MET A O 1
ATOM 3131 N N . THR A 1 406 ? 4.733 10.534 19.874 1.00 87.06 406 THR A N 1
ATOM 3132 C CA . THR A 1 406 ? 4.854 11.980 20.128 1.00 87.06 406 THR A CA 1
ATOM 3133 C C . THR A 1 406 ? 3.909 12.488 21.227 1.00 87.06 406 THR A C 1
ATOM 3135 O O . THR A 1 406 ? 3.812 13.694 21.447 1.00 87.06 406 THR A O 1
ATOM 3138 N N . GLY A 1 407 ? 3.202 11.584 21.915 1.00 90.75 407 GLY A N 1
ATOM 3139 C CA . GLY A 1 407 ? 2.407 11.877 23.109 1.00 90.75 407 GLY A CA 1
ATOM 3140 C C . GLY A 1 407 ? 0.897 11.998 22.900 1.00 90.75 407 GLY A C 1
ATOM 3141 O O . GLY A 1 407 ? 0.175 12.040 23.889 1.00 90.75 407 GLY A O 1
ATOM 3142 N N . THR A 1 408 ? 0.381 12.054 21.666 1.00 95.81 408 THR A N 1
ATOM 3143 C CA . THR A 1 408 ? -1.077 12.100 21.430 1.00 95.81 408 THR A CA 1
ATOM 3144 C C . THR A 1 408 ? -1.721 10.754 21.740 1.00 95.81 408 THR A C 1
ATOM 3146 O O . THR A 1 408 ? -1.433 9.755 21.073 1.00 95.81 408 THR A O 1
ATOM 3149 N N . ASN A 1 409 ? -2.640 10.746 22.699 1.00 95.44 409 ASN A N 1
ATOM 3150 C CA . ASN A 1 409 ? -3.330 9.559 23.178 1.00 95.44 409 ASN A CA 1
ATOM 3151 C C . ASN A 1 409 ? -4.793 9.567 22.727 1.00 95.44 409 ASN A C 1
ATOM 3153 O O . ASN A 1 409 ? -5.445 10.609 22.759 1.00 95.44 409 ASN A O 1
ATOM 3157 N N . ALA A 1 410 ? -5.311 8.402 22.347 1.00 97.56 410 ALA A N 1
ATOM 3158 C CA . ALA A 1 410 ? -6.699 8.208 21.950 1.00 97.56 410 ALA A CA 1
ATOM 3159 C C . ALA A 1 410 ? -7.268 6.943 22.604 1.00 97.56 410 ALA A C 1
ATOM 3161 O O . ALA A 1 410 ? -6.587 5.914 22.672 1.00 97.56 410 ALA A O 1
ATOM 3162 N N . HIS A 1 411 ? -8.518 7.019 23.060 1.00 98.00 411 HIS A N 1
ATOM 3163 C CA . HIS A 1 411 ? -9.265 5.880 23.587 1.00 98.00 411 HIS A CA 1
ATOM 3164 C C . HIS A 1 411 ? -10.684 5.862 23.015 1.00 98.00 411 HIS A C 1
ATOM 3166 O O . HIS A 1 411 ? -11.327 6.907 22.953 1.00 98.00 411 HIS A O 1
ATOM 3172 N N . VAL A 1 412 ? -11.175 4.689 22.610 1.00 98.56 412 VAL A N 1
ATOM 3173 C CA . VAL A 1 412 ? -12.527 4.490 22.057 1.00 98.56 412 VAL A CA 1
ATOM 3174 C C . VAL A 1 412 ? -13.242 3.374 22.809 1.00 98.56 412 VAL A C 1
ATOM 3176 O O . VAL A 1 412 ? -12.669 2.313 23.037 1.00 98.56 412 VAL A O 1
ATOM 3179 N N . ILE A 1 413 ? -14.509 3.600 23.152 1.00 98.50 413 ILE A N 1
ATOM 3180 C CA . ILE A 1 413 ? -15.393 2.625 23.796 1.00 98.50 413 ILE A CA 1
ATOM 3181 C C . ILE A 1 413 ? -16.334 2.031 22.752 1.00 98.50 413 ILE A C 1
ATOM 3183 O O . ILE A 1 413 ? -17.073 2.758 22.080 1.00 98.50 413 ILE A O 1
ATOM 3187 N N . LEU A 1 414 ? -16.332 0.705 22.664 1.00 98.62 414 LEU A N 1
ATOM 3188 C CA . LEU A 1 414 ? -17.154 -0.096 21.769 1.00 98.62 414 LEU A CA 1
ATOM 3189 C C . LEU A 1 414 ? -18.240 -0.860 22.533 1.00 98.62 414 LEU A C 1
ATOM 3191 O O . LEU A 1 414 ? -18.044 -1.258 23.679 1.00 98.62 414 LEU A O 1
ATOM 3195 N N . GLU A 1 415 ? -19.365 -1.113 21.870 1.00 97.88 415 GLU A N 1
ATOM 3196 C CA . GLU A 1 415 ? -20.460 -1.966 22.342 1.00 97.88 415 GLU A CA 1
ATOM 3197 C C . GLU A 1 415 ? -20.851 -2.963 21.241 1.00 97.88 415 GLU A C 1
ATOM 3199 O O . GLU A 1 415 ? -21.026 -2.576 20.081 1.00 97.88 415 GLU A O 1
ATOM 3204 N N . GLY A 1 416 ? -21.002 -4.242 21.603 1.00 95.88 416 GLY A N 1
ATOM 3205 C CA . GLY A 1 416 ? -21.557 -5.257 20.700 1.00 95.88 416 GLY A CA 1
ATOM 3206 C C . GLY A 1 416 ? -23.028 -4.987 20.363 1.00 95.88 416 GLY A C 1
ATOM 3207 O O . GLY A 1 416 ? -23.767 -4.449 21.187 1.00 95.88 416 GLY A O 1
ATOM 3208 N N . TYR A 1 417 ? -23.473 -5.364 19.164 1.00 94.25 417 TYR A N 1
ATOM 3209 C CA . TYR A 1 417 ? -24.815 -5.040 18.675 1.00 94.25 417 TYR A CA 1
ATOM 3210 C C . TYR A 1 417 ? -25.583 -6.296 18.238 1.00 94.25 417 TYR A C 1
ATOM 3212 O O . TYR A 1 417 ? -25.187 -6.981 17.303 1.00 94.25 417 TYR A O 1
ATOM 3220 N N . GLU A 1 418 ? -26.690 -6.609 18.920 1.00 84.44 418 GLU A N 1
ATOM 3221 C CA . GLU A 1 418 ? -27.426 -7.873 18.722 1.00 84.44 418 GLU A CA 1
ATOM 3222 C C . GLU A 1 418 ? -28.262 -7.926 17.437 1.00 84.44 418 GLU A C 1
ATOM 3224 O O . GLU A 1 418 ? -28.477 -9.003 16.887 1.00 84.44 418 GLU A O 1
ATOM 3229 N N . ASN A 1 419 ? -28.751 -6.785 16.946 1.00 78.31 419 ASN A N 1
ATOM 3230 C CA . ASN A 1 419 ? -29.647 -6.740 15.790 1.00 78.31 419 ASN A CA 1
ATOM 3231 C C . ASN A 1 419 ? -28.912 -6.291 14.526 1.00 78.31 419 ASN A C 1
ATOM 3233 O O . ASN A 1 419 ? -29.343 -5.357 13.855 1.00 78.31 419 ASN A O 1
ATOM 3237 N N . ALA A 1 420 ? -27.785 -6.937 14.227 1.00 74.50 420 ALA A N 1
ATOM 3238 C CA . ALA A 1 420 ? -26.822 -6.501 13.219 1.00 74.50 420 ALA A CA 1
ATOM 3239 C C . ALA A 1 420 ? -27.375 -6.349 11.792 1.00 74.50 420 ALA A C 1
ATOM 3241 O O . ALA A 1 420 ? -26.661 -5.834 10.952 1.00 74.50 420 ALA A O 1
ATOM 3242 N N . GLY A 1 421 ? -28.624 -6.720 11.492 1.00 73.62 421 GLY A N 1
ATOM 3243 C CA . GLY A 1 421 ? -29.177 -6.672 10.139 1.00 73.62 421 GLY A CA 1
ATOM 3244 C C . GLY A 1 421 ? -28.626 -7.799 9.261 1.00 73.62 421 GLY A C 1
ATOM 3245 O O . GLY A 1 421 ? -28.016 -8.751 9.747 1.00 73.62 421 GLY A O 1
ATOM 3246 N N . LYS A 1 422 ? -28.858 -7.729 7.947 1.00 79.69 422 LYS A N 1
ATOM 3247 C CA . LYS A 1 422 ? -28.323 -8.714 6.995 1.00 79.69 422 LYS A CA 1
ATOM 3248 C C . LYS A 1 422 ? -27.125 -8.113 6.272 1.00 79.69 422 LYS A C 1
ATOM 3250 O O . LYS A 1 422 ? -27.261 -7.084 5.621 1.00 79.69 422 LYS A O 1
ATOM 3255 N N . ARG A 1 423 ? -25.974 -8.783 6.336 1.00 83.88 423 ARG A N 1
ATOM 3256 C CA . ARG A 1 423 ? -24.797 -8.411 5.546 1.00 83.88 423 ARG A CA 1
ATOM 3257 C C . ARG A 1 423 ? -25.061 -8.697 4.065 1.00 83.88 423 ARG A C 1
ATOM 3259 O O . ARG A 1 423 ? -25.354 -9.838 3.700 1.00 83.88 423 ARG A O 1
ATOM 3266 N N . ILE A 1 424 ? -24.993 -7.660 3.234 1.00 76.19 424 ILE A N 1
ATOM 3267 C CA . ILE A 1 424 ? -25.190 -7.728 1.782 1.00 76.19 424 ILE A CA 1
ATOM 3268 C C . ILE A 1 424 ? -23.923 -7.166 1.143 1.00 76.19 424 ILE A C 1
ATOM 3270 O O . ILE A 1 424 ? -23.735 -5.957 1.112 1.00 76.19 424 ILE A O 1
ATOM 3274 N N . ALA A 1 425 ? -23.055 -8.054 0.664 1.00 77.12 425 ALA A N 1
ATOM 3275 C CA . ALA A 1 425 ? -21.864 -7.687 -0.089 1.00 77.12 425 ALA A CA 1
ATOM 3276 C C . ALA A 1 425 ? -21.815 -8.557 -1.345 1.00 77.12 425 ALA A C 1
ATOM 3278 O O . ALA A 1 425 ? -21.731 -9.785 -1.249 1.00 77.12 425 ALA A O 1
ATOM 3279 N N . GLU A 1 426 ? -21.911 -7.931 -2.516 1.00 81.06 426 GLU A N 1
ATOM 3280 C CA . GLU A 1 426 ? -21.749 -8.634 -3.787 1.00 81.06 426 GLU A CA 1
ATOM 3281 C C . GLU A 1 426 ? -20.256 -8.823 -4.095 1.00 81.06 426 GLU A C 1
ATOM 3283 O O . GLU A 1 426 ? -19.424 -8.023 -3.653 1.00 81.06 426 GLU A O 1
ATOM 3288 N N . PRO A 1 427 ? -19.863 -9.890 -4.809 1.00 84.44 427 PRO A N 1
ATOM 3289 C CA . PRO A 1 427 ? -18.482 -10.051 -5.239 1.00 84.44 427 PRO A CA 1
ATOM 3290 C C . PRO A 1 427 ? -18.052 -8.885 -6.138 1.00 84.44 427 PRO A C 1
ATOM 3292 O O . PRO A 1 427 ? -18.710 -8.581 -7.127 1.00 84.44 427 PRO A O 1
ATOM 3295 N N . LEU A 1 428 ? -16.919 -8.260 -5.820 1.00 91.56 428 LEU A N 1
ATOM 3296 C CA . LEU A 1 428 ? -16.312 -7.258 -6.693 1.00 91.56 428 LEU A CA 1
ATOM 3297 C C . LEU A 1 428 ? -15.558 -7.960 -7.828 1.00 91.56 428 LEU A C 1
ATOM 3299 O O . LEU A 1 428 ? -14.607 -8.703 -7.574 1.00 91.56 428 LEU A O 1
ATOM 3303 N N . GLU A 1 429 ? -15.940 -7.695 -9.076 1.00 90.44 429 GLU A N 1
ATOM 3304 C CA . GLU A 1 429 ? -15.266 -8.219 -10.272 1.00 90.44 429 GLU A CA 1
ATOM 3305 C C . GLU A 1 429 ? -13.971 -7.443 -10.585 1.00 90.44 429 GLU A C 1
ATOM 3307 O O . GLU A 1 429 ? -13.852 -6.773 -11.608 1.00 90.44 429 GLU A O 1
ATOM 3312 N N . MET A 1 430 ? -12.984 -7.512 -9.685 1.00 92.06 430 MET A N 1
ATOM 3313 C CA . MET A 1 430 ? -11.669 -6.882 -9.874 1.00 92.06 430 MET A CA 1
ATOM 3314 C C . MET A 1 430 ? -10.644 -7.850 -10.479 1.00 92.06 430 MET A C 1
ATOM 3316 O O . MET A 1 430 ? -10.485 -8.985 -10.028 1.00 92.06 430 MET A O 1
ATOM 3320 N N . GLN A 1 431 ? -9.872 -7.365 -11.448 1.00 91.62 431 GLN A N 1
ATOM 3321 C CA . GLN A 1 431 ? -8.728 -8.030 -12.067 1.00 91.62 431 GLN A CA 1
ATOM 3322 C C . GLN A 1 431 ? -7.416 -7.417 -11.568 1.00 91.62 431 GLN A C 1
ATOM 3324 O O . GLN A 1 431 ? -6.778 -6.606 -12.245 1.00 91.62 431 GLN A O 1
ATOM 3329 N N . LEU A 1 432 ? -6.992 -7.832 -10.374 1.00 92.94 432 LEU A N 1
ATOM 3330 C CA . LEU A 1 432 ? -5.730 -7.374 -9.798 1.00 92.94 432 LEU A CA 1
ATOM 3331 C C . LEU A 1 432 ? -4.540 -7.831 -10.653 1.00 92.94 432 LEU A C 1
ATOM 3333 O O . LEU A 1 432 ? -4.391 -9.012 -10.968 1.00 92.94 432 LEU A O 1
ATOM 3337 N N . ARG A 1 433 ? -3.677 -6.881 -11.015 1.00 90.50 433 ARG A N 1
ATOM 3338 C CA . ARG A 1 433 ? -2.412 -7.107 -11.723 1.00 90.50 433 ARG A CA 1
ATOM 3339 C C . ARG A 1 433 ? -1.284 -6.364 -11.030 1.00 90.50 433 ARG A C 1
ATOM 3341 O O . ARG A 1 433 ? -1.515 -5.414 -10.290 1.00 90.50 433 ARG A O 1
ATOM 3348 N N . SER A 1 434 ? -0.062 -6.798 -11.300 1.00 90.31 434 SER A N 1
ATOM 3349 C CA . SER A 1 434 ? 1.148 -6.176 -10.778 1.00 90.31 434 SER A CA 1
ATOM 3350 C C . SER A 1 434 ? 1.453 -4.859 -11.497 1.00 90.31 434 SER A C 1
ATOM 3352 O O . SER A 1 434 ? 1.647 -4.851 -12.712 1.00 90.31 434 SER A O 1
ATOM 3354 N N . TYR A 1 435 ? 1.582 -3.779 -10.732 1.00 88.94 435 TYR A N 1
ATOM 3355 C CA . TYR A 1 435 ? 2.010 -2.456 -11.177 1.00 88.94 435 TYR A CA 1
ATOM 3356 C C . TYR A 1 435 ? 3.189 -1.988 -10.324 1.00 88.94 435 TYR A C 1
ATOM 3358 O O . TYR A 1 435 ? 3.050 -1.575 -9.174 1.00 88.94 435 TYR A O 1
ATOM 3366 N N . TRP A 1 436 ? 4.376 -2.075 -10.893 1.00 88.62 436 TRP A N 1
ATOM 3367 C CA . TRP A 1 436 ? 5.587 -1.476 -10.355 1.00 88.62 436 TRP A CA 1
ATOM 3368 C C . TRP A 1 436 ? 6.254 -0.781 -11.529 1.00 88.62 436 TRP A C 1
ATOM 3370 O O . TRP A 1 436 ? 6.205 -1.317 -12.642 1.00 88.62 436 TRP A O 1
ATOM 3380 N N . PHE A 1 437 ? 6.826 0.399 -11.312 1.00 78.81 437 PHE A N 1
ATOM 3381 C CA . PHE A 1 437 ? 7.538 1.096 -12.374 1.00 78.81 437 PHE A CA 1
ATOM 3382 C C . PHE A 1 437 ? 8.617 0.174 -12.972 1.00 78.81 437 PHE A C 1
ATOM 3384 O O . PHE A 1 437 ? 9.194 -0.651 -12.247 1.00 78.81 437 PHE A O 1
ATOM 3391 N N . PRO A 1 438 ? 8.882 0.270 -14.285 1.00 64.88 438 PRO A N 1
ATOM 3392 C CA . PRO A 1 438 ? 9.901 -0.552 -14.917 1.00 64.88 438 PRO A CA 1
ATOM 3393 C C . PRO A 1 438 ? 11.252 -0.293 -14.245 1.00 64.88 438 PRO A C 1
ATOM 3395 O O . PRO A 1 438 ? 11.702 0.848 -14.120 1.00 64.88 438 PRO A O 1
ATOM 3398 N N . LEU A 1 439 ? 11.866 -1.368 -13.751 1.00 62.41 439 LEU A N 1
ATOM 3399 C CA . LEU A 1 439 ? 13.244 -1.341 -13.259 1.00 62.41 439 LEU A CA 1
ATOM 3400 C C . LEU A 1 439 ? 14.238 -1.422 -14.412 1.00 62.41 439 LEU A C 1
ATOM 3402 O O . LEU A 1 439 ? 15.363 -0.950 -14.257 1.00 62.41 439 LEU A O 1
ATOM 3406 N N . ASP A 1 440 ? 13.807 -2.013 -15.528 1.00 65.31 440 ASP A N 1
ATOM 3407 C CA . ASP A 1 440 ? 14.586 -2.146 -16.748 1.00 65.31 440 ASP A CA 1
ATOM 3408 C C . ASP A 1 440 ? 14.726 -0.781 -17.423 1.00 65.31 440 ASP A C 1
ATOM 3410 O O . ASP A 1 440 ? 13.831 0.070 -17.383 1.00 65.31 440 ASP A O 1
ATOM 3414 N N . ARG A 1 441 ? 15.909 -0.546 -17.981 1.00 72.75 441 ARG A N 1
ATOM 3415 C CA . ARG A 1 441 ? 16.336 0.745 -18.515 1.00 72.75 441 ARG A CA 1
ATOM 3416 C C . ARG A 1 441 ? 17.143 0.479 -19.759 1.00 72.75 441 ARG A C 1
ATOM 3418 O O . ARG A 1 441 ? 17.899 -0.486 -19.802 1.00 72.75 441 ARG A O 1
ATOM 3425 N N . ASN A 1 442 ? 17.055 1.398 -20.701 1.00 84.12 442 ASN A N 1
ATOM 3426 C CA . ASN A 1 442 ? 18.023 1.463 -21.773 1.00 84.12 442 ASN A CA 1
ATOM 3427 C C . ASN A 1 442 ? 19.334 2.055 -21.234 1.00 84.12 442 ASN A C 1
ATOM 3429 O O . ASN A 1 442 ? 19.368 3.223 -20.838 1.00 84.12 442 ASN A O 1
ATOM 3433 N N . SER A 1 443 ? 20.400 1.249 -21.206 1.00 86.19 443 SER A N 1
ATOM 3434 C CA . SER A 1 443 ? 21.730 1.644 -20.713 1.00 86.19 443 SER A CA 1
ATOM 3435 C C . SER A 1 443 ? 22.333 2.845 -21.451 1.00 86.19 443 SER A C 1
ATOM 3437 O O . SER A 1 443 ? 23.227 3.505 -20.923 1.00 86.19 443 SER A O 1
ATOM 3439 N N . PHE A 1 444 ? 21.863 3.131 -22.667 1.00 89.19 444 PHE A N 1
ATOM 3440 C CA . PHE A 1 444 ? 22.358 4.203 -23.532 1.00 89.19 444 PHE A CA 1
ATOM 3441 C C . PHE A 1 444 ? 21.443 5.431 -23.543 1.00 89.19 444 PHE A C 1
ATOM 3443 O O . PHE A 1 444 ? 21.722 6.385 -24.265 1.00 89.19 444 PHE A O 1
ATOM 3450 N N . ALA A 1 445 ? 20.361 5.439 -22.759 1.00 87.56 445 ALA A N 1
ATOM 3451 C CA . ALA A 1 445 ? 19.433 6.562 -22.733 1.00 87.56 445 ALA A CA 1
ATOM 3452 C C . ALA A 1 445 ? 20.124 7.862 -22.284 1.00 87.56 445 ALA A C 1
ATOM 3454 O O . ALA A 1 445 ? 20.756 7.937 -21.225 1.00 87.56 445 ALA A O 1
ATOM 3455 N N . VAL A 1 446 ? 19.961 8.919 -23.082 1.00 83.50 446 VAL A N 1
ATOM 3456 C CA . VAL A 1 446 ? 20.433 10.269 -22.746 1.00 83.50 446 VAL A CA 1
ATOM 3457 C C . VAL A 1 446 ? 19.343 10.964 -21.929 1.00 83.50 446 VAL A C 1
ATOM 3459 O O . VAL A 1 446 ? 18.433 11.574 -22.482 1.00 83.50 446 VAL A O 1
ATOM 3462 N N . SER A 1 447 ? 19.408 10.849 -20.601 1.00 74.31 447 SER A N 1
ATOM 3463 C CA . SER A 1 447 ? 18.377 11.375 -19.688 1.00 74.31 447 SER A CA 1
ATOM 3464 C C . SER A 1 447 ? 18.767 12.675 -18.979 1.00 74.31 447 SER A C 1
ATOM 3466 O O . SER A 1 447 ? 17.921 13.314 -18.356 1.00 74.31 447 SER A O 1
ATOM 3468 N N . ASN A 1 448 ? 20.043 13.066 -19.034 1.00 74.00 448 ASN A N 1
ATOM 3469 C CA . ASN A 1 448 ? 20.569 14.247 -18.356 1.00 74.00 448 ASN A CA 1
ATOM 3470 C C . ASN A 1 448 ? 21.116 15.262 -19.379 1.00 74.00 448 ASN A C 1
ATOM 3472 O O . ASN A 1 448 ? 21.949 14.884 -20.202 1.00 74.00 448 ASN A O 1
ATOM 3476 N N . PRO A 1 449 ? 20.735 16.554 -19.307 1.00 72.31 449 PRO A N 1
ATOM 3477 C CA . PRO A 1 449 ? 21.309 17.600 -20.155 1.00 72.31 449 PRO A CA 1
ATOM 3478 C C . PRO A 1 449 ? 22.845 17.651 -20.151 1.00 72.31 449 PRO A C 1
ATOM 3480 O O . PRO A 1 449 ? 23.434 17.971 -21.173 1.00 72.31 449 PRO A O 1
ATOM 3483 N N . LEU A 1 450 ? 23.506 17.289 -19.044 1.00 77.75 450 LEU A N 1
ATOM 3484 C CA . LEU A 1 450 ? 24.974 17.262 -18.941 1.00 77.75 450 LEU A CA 1
ATOM 3485 C C . LEU A 1 450 ? 25.630 16.176 -19.807 1.00 77.75 450 LEU A C 1
ATOM 3487 O O . LEU A 1 450 ? 26.811 16.273 -20.126 1.00 77.75 450 LEU A O 1
ATOM 3491 N N . GLN A 1 451 ? 24.871 15.159 -20.223 1.00 84.19 451 GLN A N 1
ATOM 3492 C CA . GLN A 1 451 ? 25.351 14.129 -21.145 1.00 84.19 451 GLN A CA 1
ATOM 3493 C C . GLN A 1 451 ? 25.434 14.627 -22.586 1.00 84.19 451 GLN A C 1
ATOM 3495 O O . GLN A 1 451 ? 25.968 13.915 -23.428 1.00 84.19 451 GLN A O 1
ATOM 3500 N N . ARG A 1 452 ? 24.895 15.807 -22.906 1.00 87.69 452 ARG A N 1
ATOM 3501 C CA . ARG A 1 452 ? 24.864 16.323 -24.271 1.00 87.69 452 ARG A CA 1
ATOM 3502 C C . ARG A 1 452 ? 25.388 17.749 -24.317 1.00 87.69 452 ARG A C 1
ATOM 3504 O O . ARG A 1 452 ? 24.864 18.645 -23.668 1.00 87.69 452 ARG A O 1
ATOM 3511 N N . LEU A 1 453 ? 26.380 17.964 -25.168 1.00 87.19 453 LEU A N 1
ATOM 3512 C CA . LEU A 1 453 ? 26.893 19.281 -25.505 1.00 87.19 453 LEU A CA 1
ATOM 3513 C C . LEU A 1 453 ? 26.765 19.478 -27.013 1.00 87.19 453 LEU A C 1
ATOM 3515 O O . LEU A 1 453 ? 27.317 18.705 -27.793 1.00 87.19 453 LEU A O 1
ATOM 3519 N N . GLU A 1 454 ? 26.067 20.529 -27.422 1.00 87.81 454 GLU A N 1
ATOM 3520 C CA . GLU A 1 454 ? 25.923 20.886 -28.829 1.00 87.81 454 GLU A CA 1
ATOM 3521 C C . GLU A 1 454 ? 26.445 22.305 -29.069 1.00 87.81 454 GLU A C 1
ATOM 3523 O O . GLU A 1 454 ? 26.062 23.249 -28.378 1.00 87.81 454 GLU A O 1
ATOM 3528 N N . THR A 1 455 ? 27.329 22.447 -30.055 1.00 87.75 455 THR A N 1
ATOM 3529 C CA . THR A 1 455 ? 27.816 23.727 -30.581 1.00 87.75 455 THR A CA 1
ATOM 3530 C C . THR A 1 455 ? 27.351 23.912 -32.031 1.00 87.75 455 THR A C 1
ATOM 3532 O O . THR A 1 455 ? 26.629 23.079 -32.594 1.00 87.75 455 THR A O 1
ATOM 3535 N N . GLU A 1 456 ? 27.759 25.008 -32.676 1.00 84.00 456 GLU A N 1
ATOM 3536 C CA . GLU A 1 456 ? 27.482 25.223 -34.103 1.00 84.00 456 GLU A CA 1
ATOM 3537 C C . GLU A 1 456 ? 28.095 24.122 -34.986 1.00 84.00 456 GLU A C 1
ATOM 3539 O O . GLU A 1 456 ? 27.479 23.710 -35.970 1.00 84.00 456 GLU A O 1
ATOM 3544 N N . HIS A 1 457 ? 29.259 23.588 -34.602 1.00 86.62 457 HIS A N 1
ATOM 3545 C CA . HIS A 1 457 ? 30.036 22.646 -35.413 1.00 86.62 457 HIS A CA 1
ATOM 3546 C C . HIS A 1 457 ? 30.090 21.222 -34.863 1.00 86.62 457 HIS A C 1
ATOM 3548 O O . HIS A 1 457 ? 30.369 20.302 -35.626 1.00 86.62 457 HIS A O 1
ATOM 3554 N N . THR A 1 458 ? 29.796 21.011 -33.580 1.00 87.12 458 THR A N 1
ATOM 3555 C CA . THR A 1 458 ? 30.024 19.716 -32.931 1.00 87.12 458 THR A CA 1
ATOM 3556 C C . THR A 1 458 ? 28.837 19.308 -32.075 1.00 87.12 458 THR A C 1
ATOM 3558 O O . THR A 1 458 ? 28.326 20.100 -31.286 1.00 87.12 458 THR A O 1
ATOM 3561 N N . LEU A 1 459 ? 28.443 18.043 -32.181 1.00 89.25 459 LEU A N 1
ATOM 3562 C CA . LEU A 1 459 ? 27.594 17.365 -31.209 1.00 89.25 459 LEU A CA 1
ATOM 3563 C C . LEU A 1 459 ? 28.456 16.373 -30.427 1.00 89.25 459 LEU A C 1
ATOM 3565 O O . LEU A 1 459 ? 29.091 15.502 -31.014 1.00 89.25 459 LEU A O 1
ATOM 3569 N N . CYS A 1 460 ? 28.477 16.501 -29.107 1.00 90.81 460 CYS A N 1
ATOM 3570 C CA . CYS A 1 460 ? 29.120 15.562 -28.201 1.00 90.81 460 CYS A CA 1
ATOM 3571 C C . CYS A 1 460 ? 28.062 14.964 -27.275 1.00 90.81 460 CYS A C 1
ATOM 3573 O O . CYS A 1 460 ? 27.298 15.695 -26.641 1.00 90.81 460 CYS A O 1
ATOM 3575 N N . VAL A 1 461 ? 28.026 13.639 -27.194 1.00 91.44 461 VAL A N 1
ATOM 3576 C CA . VAL A 1 461 ? 27.138 12.891 -26.308 1.00 91.44 461 VAL A CA 1
ATOM 3577 C C . VAL A 1 461 ? 27.968 11.926 -25.476 1.00 91.44 461 VAL A C 1
ATOM 3579 O O . VAL A 1 461 ? 28.732 11.132 -26.017 1.00 91.44 461 VAL A O 1
ATOM 3582 N N . GLN A 1 462 ? 27.810 11.984 -24.160 1.00 89.88 462 GLN A N 1
ATOM 3583 C CA . GLN A 1 462 ? 28.473 11.110 -23.208 1.00 89.88 462 GLN A CA 1
ATOM 3584 C C . GLN A 1 462 ? 27.493 10.085 -22.629 1.00 89.88 462 GLN A C 1
ATOM 3586 O O . GLN A 1 462 ? 26.460 10.424 -22.049 1.00 89.88 462 GLN A O 1
ATOM 3591 N N . PHE A 1 463 ? 27.872 8.815 -22.716 1.00 89.38 463 PHE A N 1
ATOM 3592 C CA . PHE A 1 463 ? 27.180 7.685 -22.114 1.00 89.38 463 PHE A CA 1
ATOM 3593 C C . PHE A 1 463 ? 28.000 7.193 -20.909 1.00 89.38 463 PHE A C 1
ATOM 3595 O O . PHE A 1 463 ? 29.086 6.628 -21.094 1.00 89.38 463 PHE A O 1
ATOM 3602 N N . PRO A 1 464 ? 27.537 7.437 -19.670 1.00 83.56 464 PRO A N 1
ATOM 3603 C CA . PRO A 1 464 ? 28.158 6.895 -18.472 1.00 83.56 464 PRO A CA 1
ATOM 3604 C C . PRO A 1 464 ? 27.712 5.439 -18.301 1.00 83.56 464 PRO A C 1
ATOM 3606 O O . PRO A 1 464 ? 26.620 5.164 -17.811 1.00 83.56 464 PRO A O 1
ATOM 3609 N N . LEU A 1 465 ? 28.552 4.498 -18.720 1.00 84.31 465 LEU A N 1
ATOM 3610 C CA . LEU A 1 465 ? 28.256 3.073 -18.638 1.00 84.31 465 LEU A CA 1
ATOM 3611 C C . LEU A 1 465 ? 28.865 2.493 -17.363 1.00 84.31 465 LEU A C 1
ATOM 3613 O O . LEU A 1 465 ? 30.079 2.503 -17.170 1.00 84.31 465 LEU A O 1
ATOM 3617 N N . ILE A 1 466 ? 28.023 1.966 -16.480 1.00 78.62 466 ILE A N 1
ATOM 3618 C CA . ILE A 1 466 ? 28.449 1.317 -15.237 1.00 78.62 466 ILE A CA 1
ATOM 3619 C C . ILE A 1 466 ? 28.262 -0.184 -15.420 1.00 78.62 466 ILE A C 1
ATOM 3621 O O . ILE A 1 466 ? 27.136 -0.637 -15.606 1.00 78.62 466 ILE A O 1
ATOM 3625 N N . LEU A 1 467 ? 29.343 -0.968 -15.340 1.00 74.88 467 LEU A N 1
ATOM 3626 C CA . LEU A 1 467 ? 29.326 -2.408 -15.636 1.00 74.88 467 LEU A CA 1
ATOM 3627 C C . LEU A 1 467 ? 28.227 -3.168 -14.872 1.00 74.88 467 LEU A C 1
ATOM 3629 O O . LEU A 1 467 ? 27.550 -4.023 -15.434 1.00 74.88 467 LEU A O 1
ATOM 3633 N N . GLN A 1 468 ? 27.995 -2.833 -13.600 1.00 70.00 468 GLN A N 1
ATOM 3634 C CA . GLN A 1 468 ? 26.962 -3.481 -12.785 1.00 70.00 468 GLN A CA 1
ATOM 3635 C C . GLN A 1 468 ? 25.532 -3.169 -13.263 1.00 70.00 468 GLN A C 1
ATOM 3637 O O . GLN A 1 468 ? 24.617 -3.938 -12.967 1.00 70.00 468 GLN A O 1
ATOM 3642 N N . GLN A 1 469 ? 25.341 -2.069 -13.994 1.00 74.81 469 GLN A N 1
ATOM 3643 C CA . GLN A 1 469 ? 24.049 -1.566 -14.469 1.00 74.81 469 GLN A CA 1
ATOM 3644 C C . GLN A 1 469 ? 23.817 -1.837 -15.967 1.00 74.81 469 GLN A C 1
ATOM 3646 O O . GLN A 1 469 ? 22.666 -1.929 -16.376 1.00 74.81 469 GLN A O 1
ATOM 3651 N N . CYS A 1 470 ? 24.880 -2.024 -16.758 1.00 82.94 470 CYS A N 1
ATOM 3652 C CA . CYS A 1 470 ? 24.813 -2.275 -18.200 1.00 82.94 470 CYS A CA 1
ATOM 3653 C C . CYS A 1 470 ? 24.883 -3.775 -18.505 1.00 82.94 470 CYS A C 1
ATOM 3655 O O . CYS A 1 470 ? 25.966 -4.372 -18.550 1.00 82.94 470 CYS A O 1
ATOM 3657 N N . TRP A 1 471 ? 23.725 -4.399 -18.716 1.00 85.19 471 TRP A N 1
ATOM 3658 C CA . TRP A 1 471 ? 23.647 -5.829 -19.018 1.00 85.19 471 TRP A CA 1
ATOM 3659 C C . TRP A 1 471 ? 24.366 -6.183 -20.327 1.00 85.19 471 TRP A C 1
ATOM 3661 O O . TRP A 1 471 ? 24.940 -7.266 -20.418 1.00 85.19 471 TRP A O 1
ATOM 3671 N N . GLU A 1 472 ? 24.405 -5.260 -21.291 1.00 86.38 472 GLU A N 1
ATOM 3672 C CA . GLU A 1 472 ? 25.002 -5.435 -22.619 1.00 86.38 472 GLU A CA 1
ATOM 3673 C C . GLU A 1 472 ? 26.487 -5.790 -22.541 1.00 86.38 472 GLU A C 1
ATOM 3675 O O . GLU A 1 472 ? 26.993 -6.529 -23.377 1.00 86.38 472 GLU A O 1
ATOM 3680 N N . ILE A 1 473 ? 27.177 -5.280 -21.518 1.00 82.00 473 ILE A N 1
ATOM 3681 C CA . ILE A 1 473 ? 28.601 -5.530 -21.267 1.00 82.00 473 ILE A CA 1
ATOM 3682 C C . ILE A 1 473 ? 28.762 -6.658 -20.242 1.00 82.00 473 ILE A C 1
ATOM 3684 O O . ILE A 1 473 ? 29.601 -7.546 -20.392 1.00 82.00 473 ILE A O 1
ATOM 3688 N N . ARG A 1 474 ? 27.946 -6.640 -19.181 1.00 83.69 474 ARG A N 1
ATOM 3689 C CA . ARG A 1 474 ? 28.026 -7.613 -18.084 1.00 83.69 474 ARG A CA 1
ATOM 3690 C C . ARG A 1 474 ? 27.771 -9.043 -18.553 1.00 83.69 474 ARG A C 1
ATOM 3692 O O . ARG A 1 474 ? 28.429 -9.960 -18.075 1.00 83.69 474 ARG A O 1
ATOM 3699 N N . GLU A 1 475 ? 26.802 -9.232 -19.443 1.00 83.44 475 GLU A N 1
ATOM 3700 C CA . GLU A 1 475 ? 26.361 -10.551 -19.909 1.00 83.44 475 GLU A CA 1
ATOM 3701 C C . GLU A 1 475 ? 27.092 -11.003 -21.184 1.00 83.44 475 GLU A C 1
ATOM 3703 O O . GLU A 1 475 ? 27.117 -12.199 -21.465 1.00 83.44 475 GLU A O 1
ATOM 3708 N N . HIS A 1 476 ? 27.735 -10.087 -21.916 1.00 81.12 476 HIS A N 1
ATOM 3709 C CA . HIS A 1 476 ? 28.534 -10.407 -23.099 1.00 81.12 476 HIS A CA 1
ATOM 3710 C C . HIS A 1 476 ? 30.000 -10.668 -22.717 1.00 81.12 476 HIS A C 1
ATOM 3712 O O . HIS A 1 476 ? 30.847 -9.770 -22.687 1.00 81.12 476 HIS A O 1
ATOM 3718 N N . VAL A 1 477 ? 30.286 -11.925 -22.367 1.00 75.75 477 VAL A N 1
ATOM 3719 C CA . VAL A 1 477 ? 31.601 -12.374 -21.888 1.00 75.75 477 VAL A CA 1
ATOM 3720 C C . VAL A 1 477 ? 32.264 -13.269 -22.926 1.00 75.75 477 VAL A C 1
ATOM 3722 O O . VAL A 1 477 ? 31.720 -14.305 -23.299 1.00 75.75 477 VAL A O 1
ATOM 3725 N N . PHE A 1 478 ? 33.477 -12.906 -23.336 1.00 70.31 478 PHE A N 1
ATOM 3726 C CA . PHE A 1 478 ? 34.282 -13.669 -24.283 1.00 70.31 478 PHE A CA 1
ATOM 3727 C C . PHE A 1 478 ? 35.672 -13.942 -23.698 1.00 70.31 478 PHE A C 1
ATOM 3729 O O . PHE A 1 478 ? 36.359 -13.022 -23.254 1.00 70.31 478 PHE A O 1
ATOM 3736 N N . GLY A 1 479 ? 36.086 -15.214 -23.642 1.00 66.88 479 GLY A N 1
ATOM 3737 C CA . GLY A 1 479 ? 37.392 -15.601 -23.083 1.00 66.88 479 GLY A CA 1
ATOM 3738 C C . GLY A 1 479 ? 37.612 -15.158 -21.626 1.00 66.88 479 GLY A C 1
ATOM 3739 O O . GLY A 1 479 ? 38.740 -14.871 -21.237 1.00 66.88 479 GLY A O 1
ATOM 3740 N N . GLY A 1 480 ? 36.536 -15.041 -20.837 1.00 68.44 480 GLY A N 1
ATOM 3741 C CA . GLY A 1 480 ? 36.576 -14.558 -19.449 1.00 68.44 480 GLY A CA 1
ATOM 3742 C C . GLY A 1 480 ? 36.637 -13.034 -19.285 1.00 68.44 480 GLY A C 1
ATOM 3743 O O . GLY A 1 480 ? 36.715 -12.564 -18.156 1.00 68.44 480 GLY A O 1
ATOM 3744 N N . SER A 1 481 ? 36.584 -12.261 -20.376 1.00 71.31 481 SER A N 1
ATOM 3745 C CA . SER A 1 481 ? 36.570 -10.791 -20.355 1.00 71.31 481 SER A CA 1
ATOM 3746 C C . SER A 1 481 ? 35.216 -10.237 -20.799 1.00 71.31 481 SER A C 1
ATOM 3748 O O . SER A 1 481 ? 34.612 -10.755 -21.738 1.00 71.31 481 SER A O 1
ATOM 3750 N N . HIS A 1 482 ? 34.754 -9.159 -20.162 1.00 79.19 482 HIS A N 1
ATOM 3751 C CA . HIS A 1 482 ? 33.561 -8.436 -20.603 1.00 79.19 482 HIS A CA 1
ATOM 3752 C C . HIS A 1 482 ? 33.869 -7.629 -21.861 1.00 79.19 482 HIS A C 1
ATOM 3754 O O . HIS A 1 482 ? 34.813 -6.832 -21.870 1.00 79.19 482 HIS A O 1
ATOM 3760 N N . LEU A 1 483 ? 33.067 -7.812 -22.906 1.00 80.00 483 LEU A N 1
ATOM 3761 C CA . LEU A 1 483 ? 33.244 -7.162 -24.198 1.00 80.00 483 LEU A CA 1
ATOM 3762 C C . LEU A 1 483 ? 31.957 -6.438 -24.579 1.00 80.00 483 LEU A C 1
ATOM 3764 O O . LEU A 1 483 ? 30.882 -7.019 -24.533 1.00 80.00 483 LEU A O 1
ATOM 3768 N N . MET A 1 484 ? 32.051 -5.188 -25.009 1.00 85.06 484 MET A N 1
ATOM 3769 C CA . MET A 1 484 ? 30.897 -4.494 -25.573 1.00 85.06 484 MET A CA 1
ATOM 3770 C C . MET A 1 484 ? 30.615 -4.981 -26.995 1.00 85.06 484 MET A C 1
ATOM 3772 O O . MET A 1 484 ? 31.511 -4.962 -27.844 1.00 85.06 484 MET A O 1
ATOM 3776 N N . VAL A 1 485 ? 29.366 -5.363 -27.272 1.00 86.50 485 VAL A N 1
ATOM 3777 C CA . VAL A 1 485 ? 28.939 -5.685 -28.638 1.00 86.50 485 VAL A CA 1
ATOM 3778 C C . VAL A 1 485 ? 28.974 -4.452 -29.525 1.00 86.50 485 VAL A C 1
ATOM 3780 O O . VAL A 1 485 ? 28.482 -3.380 -29.172 1.00 86.50 485 VAL A O 1
ATOM 3783 N N . SER A 1 486 ? 29.539 -4.604 -30.717 1.00 86.06 486 SER A N 1
ATOM 3784 C CA . SER A 1 486 ? 29.676 -3.497 -31.659 1.00 86.06 486 SER A CA 1
ATOM 3785 C C . SER A 1 486 ? 28.335 -2.967 -32.161 1.00 86.06 486 SER A C 1
ATOM 3787 O O . SER A 1 486 ? 28.238 -1.784 -32.458 1.00 86.06 486 SER A O 1
ATOM 3789 N N . THR A 1 487 ? 27.292 -3.799 -32.199 1.00 90.12 487 THR A N 1
ATOM 3790 C CA . THR A 1 487 ? 25.931 -3.407 -32.600 1.00 90.12 487 THR A CA 1
ATOM 3791 C C . THR A 1 487 ? 25.277 -2.412 -31.640 1.00 90.12 487 THR A C 1
ATOM 3793 O O . THR A 1 487 ? 24.367 -1.692 -32.043 1.00 90.12 487 THR A O 1
ATOM 3796 N N . ALA A 1 488 ? 25.770 -2.275 -30.404 1.00 90.44 488 ALA A N 1
ATOM 3797 C CA . ALA A 1 488 ? 25.266 -1.271 -29.468 1.00 90.44 488 ALA A CA 1
ATOM 3798 C C . ALA A 1 488 ? 25.486 0.176 -29.946 1.00 90.44 488 ALA A C 1
ATOM 3800 O O . ALA A 1 488 ? 24.816 1.092 -29.465 1.00 90.44 488 ALA A O 1
ATOM 3801 N N . ILE A 1 489 ? 26.376 0.397 -30.923 1.00 91.25 489 ILE A N 1
ATOM 3802 C CA . ILE A 1 489 ? 26.546 1.711 -31.546 1.00 91.25 489 ILE A CA 1
ATOM 3803 C C . ILE A 1 489 ? 25.256 2.237 -32.179 1.00 91.25 489 ILE A C 1
ATOM 3805 O O . ILE A 1 489 ? 25.019 3.440 -32.146 1.00 91.25 489 ILE A O 1
ATOM 3809 N N . PHE A 1 490 ? 24.411 1.364 -32.732 1.00 91.06 490 PHE A N 1
ATOM 3810 C CA . PHE A 1 490 ? 23.172 1.789 -33.381 1.00 91.06 490 PHE A CA 1
ATOM 3811 C C . PHE A 1 490 ? 22.215 2.421 -32.373 1.00 91.06 490 PHE A C 1
ATOM 3813 O O . PHE A 1 490 ? 21.656 3.483 -32.641 1.00 91.06 490 PHE A O 1
ATOM 3820 N N . GLU A 1 491 ? 22.114 1.837 -31.178 1.00 92.06 491 GLU A N 1
ATOM 3821 C CA . GLU A 1 491 ? 21.323 2.420 -30.099 1.00 92.06 491 GLU A CA 1
ATOM 3822 C C . GLU A 1 491 ? 21.949 3.712 -29.570 1.00 92.06 491 GLU A C 1
ATOM 3824 O O . GLU A 1 491 ? 21.248 4.707 -29.412 1.00 92.06 491 GLU A O 1
ATOM 3829 N N . MET A 1 492 ? 23.267 3.750 -29.351 1.00 91.75 492 MET A N 1
ATOM 3830 C CA . MET A 1 492 ? 23.939 4.984 -28.920 1.00 91.75 492 MET A CA 1
ATOM 3831 C C . MET A 1 492 ? 23.762 6.123 -29.930 1.00 91.75 492 MET A C 1
ATOM 3833 O O . MET A 1 492 ? 23.550 7.265 -29.532 1.00 91.75 492 MET A O 1
ATOM 3837 N N . LEU A 1 493 ? 23.828 5.837 -31.234 1.00 91.00 493 LEU A N 1
ATOM 3838 C CA . LEU A 1 493 ? 23.561 6.823 -32.281 1.00 91.00 493 LEU A CA 1
ATOM 3839 C C . LEU A 1 493 ? 22.102 7.277 -32.244 1.00 91.00 493 LEU A C 1
ATOM 3841 O O . LEU A 1 493 ? 21.855 8.480 -32.275 1.00 91.00 493 LEU A O 1
ATOM 3845 N N . ALA A 1 494 ? 21.150 6.347 -32.123 1.00 89.75 494 ALA A N 1
ATOM 3846 C CA . ALA A 1 494 ? 19.731 6.672 -32.024 1.00 89.75 494 ALA A CA 1
ATOM 3847 C C . ALA A 1 494 ? 19.451 7.593 -30.828 1.00 89.75 494 ALA A C 1
ATOM 3849 O O . ALA A 1 494 ? 18.881 8.665 -31.009 1.00 89.75 494 ALA A O 1
ATOM 3850 N N . GLN A 1 495 ? 19.935 7.236 -29.635 1.00 90.06 495 GLN A N 1
ATOM 3851 C CA . GLN A 1 495 ? 19.773 8.017 -28.403 1.00 90.06 495 GLN A CA 1
ATOM 3852 C C . GLN A 1 495 ? 20.541 9.348 -28.442 1.00 90.06 495 GLN A C 1
ATOM 3854 O O . GLN A 1 495 ? 20.046 10.392 -28.010 1.00 90.06 495 GLN A O 1
ATOM 3859 N N . GLY A 1 496 ? 21.760 9.344 -28.983 1.00 88.44 496 GLY A N 1
ATOM 3860 C CA . GLY A 1 496 ? 22.603 10.533 -29.079 1.00 88.44 496 GLY A CA 1
ATOM 3861 C C . GLY A 1 496 ? 22.047 11.585 -30.036 1.00 88.44 496 GLY A C 1
ATOM 3862 O O . GLY A 1 496 ? 22.077 12.775 -29.719 1.00 88.44 496 GLY A O 1
ATOM 3863 N N . LEU A 1 497 ? 21.491 11.144 -31.165 1.00 87.19 497 LEU A N 1
ATOM 3864 C CA . LEU A 1 497 ? 20.867 12.002 -32.172 1.00 87.19 497 LEU A CA 1
ATOM 3865 C C . LEU A 1 497 ? 19.400 12.327 -31.860 1.00 87.19 497 LEU A C 1
ATOM 3867 O O . LEU A 1 497 ? 18.850 13.270 -32.437 1.00 87.19 497 LEU A O 1
ATOM 3871 N N . GLN A 1 498 ? 18.762 11.597 -30.940 1.00 82.56 498 GLN A N 1
ATOM 3872 C CA . GLN A 1 498 ? 17.366 11.817 -30.566 1.00 82.56 498 GLN A CA 1
ATOM 3873 C C . GLN A 1 498 ? 17.129 13.261 -30.114 1.00 82.56 498 GLN A C 1
ATOM 3875 O O . GLN A 1 498 ? 17.900 13.814 -29.326 1.00 82.56 498 GLN A O 1
ATOM 3880 N N . ALA A 1 499 ? 16.030 13.864 -30.573 1.00 68.56 499 ALA A N 1
ATOM 3881 C CA . ALA A 1 499 ? 15.646 15.244 -30.260 1.00 68.56 499 ALA A CA 1
ATOM 3882 C C . ALA A 1 499 ? 16.662 16.318 -30.707 1.00 68.56 499 ALA A C 1
ATOM 3884 O O . ALA A 1 499 ? 16.602 17.456 -30.244 1.00 68.56 499 ALA A O 1
ATOM 3885 N N . THR A 1 500 ? 17.579 15.975 -31.614 1.00 73.88 500 THR A N 1
ATOM 3886 C CA . THR A 1 500 ? 18.345 16.951 -32.398 1.00 73.88 500 THR A CA 1
ATOM 3887 C C . THR A 1 500 ? 17.654 17.178 -33.747 1.00 73.88 500 THR A C 1
ATOM 3889 O O . THR A 1 500 ? 16.780 16.407 -34.144 1.00 73.88 500 THR A O 1
ATOM 3892 N N . GLY A 1 501 ? 18.072 18.198 -34.504 1.00 68.38 501 GLY A N 1
ATOM 3893 C CA . GLY A 1 501 ? 17.662 18.346 -35.910 1.00 68.38 501 GLY A CA 1
ATOM 3894 C C . GLY A 1 501 ? 18.193 17.242 -36.842 1.00 68.38 501 GLY A C 1
ATOM 3895 O O . GLY A 1 501 ? 17.916 17.281 -38.037 1.00 68.38 501 GLY A O 1
ATOM 3896 N N . TYR A 1 502 ? 18.959 16.283 -36.307 1.00 69.94 502 TYR A N 1
ATOM 3897 C CA . TYR A 1 502 ? 19.704 15.253 -37.026 1.00 69.94 502 TYR A CA 1
ATOM 3898 C C . TYR A 1 502 ? 19.305 13.828 -36.592 1.00 69.94 502 TYR A C 1
ATOM 3900 O O . TYR A 1 502 ? 20.168 12.956 -36.529 1.00 69.94 502 TYR A O 1
ATOM 3908 N N . GLY A 1 503 ? 18.029 13.579 -36.264 1.00 77.00 503 GLY A N 1
ATOM 3909 C CA . GLY A 1 503 ? 17.542 12.241 -35.884 1.00 77.00 503 GLY A CA 1
ATOM 3910 C C . GLY A 1 503 ? 18.041 11.138 -36.830 1.00 77.00 503 GLY A C 1
ATOM 3911 O O . GLY A 1 503 ? 18.141 11.356 -38.041 1.00 77.00 503 GLY A O 1
ATOM 3912 N N . LEU A 1 504 ? 18.400 9.968 -36.283 1.00 80.69 504 LEU A N 1
ATOM 3913 C CA . LEU A 1 504 ? 19.074 8.901 -37.038 1.00 80.69 504 LEU A CA 1
ATOM 3914 C C . LEU A 1 504 ? 18.250 8.430 -38.249 1.00 80.69 504 LEU A C 1
ATOM 3916 O O . LEU A 1 504 ? 18.817 8.038 -39.263 1.00 80.69 504 LEU A O 1
ATOM 3920 N N . GLU A 1 505 ? 16.922 8.551 -38.203 1.00 76.56 505 GLU A N 1
ATOM 3921 C CA . GLU A 1 505 ? 16.025 8.257 -39.320 1.00 76.56 505 GLU A CA 1
ATOM 3922 C C . GLU A 1 505 ? 16.315 9.070 -40.594 1.00 76.56 505 GLU A C 1
ATOM 3924 O O . GLU A 1 505 ? 15.956 8.630 -41.690 1.00 76.56 505 GLU A O 1
ATOM 3929 N N . ALA A 1 506 ? 16.979 10.224 -40.475 1.00 81.62 506 ALA A N 1
ATOM 3930 C CA . ALA A 1 506 ? 17.348 11.086 -41.593 1.00 81.62 506 ALA A CA 1
ATOM 3931 C C . ALA A 1 506 ? 18.685 10.703 -42.253 1.00 81.62 506 ALA A C 1
ATOM 3933 O O . ALA A 1 506 ? 19.033 11.272 -43.293 1.00 81.62 506 ALA A O 1
ATOM 3934 N N . PHE A 1 507 ? 19.422 9.741 -41.689 1.00 87.31 507 PHE A N 1
ATOM 3935 C CA . PHE A 1 507 ? 20.762 9.372 -42.140 1.00 87.31 507 PHE A CA 1
ATOM 3936 C C . PHE A 1 507 ? 20.868 7.887 -42.469 1.00 87.31 507 PHE A C 1
ATOM 3938 O O . PHE A 1 507 ? 20.206 7.035 -41.884 1.00 87.31 507 PHE A O 1
ATOM 3945 N N . ASN A 1 508 ? 21.750 7.595 -43.413 1.00 89.62 508 ASN A N 1
ATOM 3946 C CA . ASN A 1 508 ? 22.366 6.292 -43.593 1.00 89.62 508 ASN A CA 1
ATOM 3947 C C . ASN A 1 508 ? 23.777 6.339 -42.994 1.00 89.62 508 ASN A C 1
ATOM 3949 O O . ASN A 1 508 ? 24.344 7.420 -42.819 1.00 89.62 508 ASN A O 1
ATOM 3953 N N . ILE A 1 509 ? 24.361 5.183 -42.692 1.00 91.81 509 ILE A N 1
ATOM 3954 C CA . ILE A 1 509 ? 25.741 5.107 -42.204 1.00 91.81 509 ILE A CA 1
ATOM 3955 C C . ILE A 1 509 ? 26.635 4.580 -43.324 1.00 91.81 509 ILE A C 1
ATOM 3957 O O . ILE A 1 509 ? 26.273 3.657 -44.061 1.00 91.81 509 ILE A O 1
ATOM 3961 N N . ARG A 1 510 ? 27.813 5.183 -43.461 1.00 92.44 510 ARG A N 1
ATOM 3962 C CA . ARG A 1 510 ? 28.887 4.730 -44.342 1.00 92.44 510 ARG A CA 1
ATOM 3963 C C . ARG A 1 510 ? 30.181 4.581 -43.557 1.00 92.44 510 ARG A C 1
ATOM 3965 O O . ARG A 1 510 ? 30.407 5.297 -42.583 1.00 92.44 510 ARG A O 1
ATOM 3972 N N . ASN A 1 511 ? 31.017 3.645 -43.998 1.00 90.75 511 ASN A N 1
ATOM 3973 C CA . ASN A 1 511 ? 32.369 3.435 -43.480 1.00 90.75 511 ASN A CA 1
ATOM 3974 C C . ASN A 1 511 ? 32.421 3.333 -41.942 1.00 90.75 511 ASN A C 1
ATOM 3976 O O . ASN A 1 511 ? 33.240 3.994 -41.305 1.00 90.75 511 ASN A O 1
ATOM 3980 N N . LEU A 1 512 ? 31.541 2.529 -41.327 1.00 93.31 512 LEU A N 1
ATOM 3981 C CA . LEU A 1 512 ? 31.618 2.280 -39.887 1.00 93.31 512 LEU A CA 1
ATOM 3982 C C . LEU A 1 512 ? 32.757 1.297 -39.613 1.00 93.31 512 LEU A C 1
ATOM 3984 O O . LEU A 1 512 ? 32.625 0.095 -39.848 1.00 93.31 512 LEU A O 1
ATOM 3988 N N . HIS A 1 513 ? 33.876 1.816 -39.118 1.00 89.81 513 HIS A N 1
ATOM 3989 C CA . HIS A 1 513 ? 35.083 1.059 -38.807 1.00 89.81 513 HIS A CA 1
ATOM 3990 C C . HIS A 1 513 ? 35.192 0.789 -37.313 1.00 89.81 513 HIS A C 1
ATOM 3992 O O . HIS A 1 513 ? 35.174 1.727 -36.514 1.00 89.81 513 HIS A O 1
ATOM 3998 N N . ILE A 1 514 ? 35.410 -0.471 -36.938 1.00 85.94 514 ILE A N 1
ATOM 3999 C CA . ILE A 1 514 ? 35.816 -0.821 -35.573 1.00 85.94 514 ILE A CA 1
ATOM 4000 C C . ILE A 1 514 ? 37.334 -0.750 -35.484 1.00 85.94 514 ILE A C 1
ATOM 4002 O O . ILE A 1 514 ? 38.051 -1.399 -36.247 1.00 85.94 514 ILE A O 1
ATOM 4006 N N . LEU A 1 515 ? 37.817 0.058 -34.544 1.00 80.69 515 LEU A N 1
ATOM 4007 C CA . LEU A 1 515 ? 39.239 0.342 -34.370 1.00 80.69 515 LEU A CA 1
ATOM 4008 C C . LEU A 1 515 ? 39.869 -0.509 -33.268 1.00 80.69 515 LEU A C 1
ATOM 4010 O O . LEU A 1 515 ? 41.029 -0.899 -33.377 1.00 80.69 515 LEU A O 1
ATOM 4014 N N . ALA A 1 516 ? 39.114 -0.781 -32.207 1.00 73.00 516 ALA A N 1
ATOM 4015 C CA . ALA A 1 516 ? 39.556 -1.576 -31.071 1.00 73.00 516 ALA A CA 1
ATOM 4016 C C . ALA A 1 516 ? 38.353 -2.252 -30.400 1.00 73.00 516 ALA A C 1
ATOM 4018 O O . ALA A 1 516 ? 37.246 -1.723 -30.472 1.00 73.00 516 ALA A O 1
ATOM 4019 N N . PRO A 1 517 ? 38.530 -3.390 -29.711 1.00 71.25 517 PRO A N 1
ATOM 4020 C CA . PRO A 1 517 ? 37.475 -3.939 -28.880 1.00 71.25 517 PRO A CA 1
ATOM 4021 C C . PRO A 1 517 ? 37.358 -3.109 -27.597 1.00 71.25 517 PRO A C 1
ATOM 4023 O O . PRO A 1 517 ? 38.360 -2.781 -26.957 1.00 71.25 517 PRO A O 1
ATOM 4026 N N . LEU A 1 518 ? 36.132 -2.795 -27.191 1.00 76.88 518 LEU A N 1
ATOM 4027 C CA . LEU A 1 518 ? 35.877 -2.183 -25.893 1.00 76.88 518 LEU A CA 1
ATOM 4028 C C . LEU A 1 518 ? 35.714 -3.314 -24.869 1.00 76.88 518 LEU A C 1
ATOM 4030 O O . LEU A 1 518 ? 34.644 -3.900 -24.727 1.00 76.88 518 LEU A O 1
ATOM 4034 N N . SER A 1 519 ? 36.816 -3.657 -24.204 1.00 71.38 519 SER A N 1
ATOM 4035 C CA . SER A 1 519 ? 36.864 -4.649 -23.124 1.00 71.38 519 SER A CA 1
ATOM 4036 C C . SER A 1 519 ? 36.999 -3.961 -21.765 1.00 71.38 519 SER A C 1
ATOM 4038 O O . SER A 1 519 ? 37.824 -3.052 -21.637 1.00 71.38 519 SER A O 1
ATOM 4040 N N . SER A 1 520 ? 36.250 -4.397 -20.749 1.00 63.78 520 SER A N 1
ATOM 4041 C CA . SER A 1 520 ? 36.342 -3.834 -19.391 1.00 63.78 520 SER A CA 1
ATOM 4042 C C . SER A 1 520 ? 36.624 -4.899 -18.338 1.00 63.78 520 SER A C 1
ATOM 4044 O O . SER A 1 520 ? 36.065 -5.992 -18.384 1.00 63.78 520 SER A O 1
ATOM 4046 N N . GLY A 1 521 ? 37.510 -4.551 -17.400 1.00 58.97 521 GLY A N 1
ATOM 4047 C CA . GLY A 1 521 ? 37.921 -5.399 -16.285 1.00 58.97 521 GLY A CA 1
ATOM 4048 C C . GLY A 1 521 ? 37.050 -5.249 -15.041 1.00 58.97 521 GLY A C 1
ATOM 4049 O O . GLY A 1 521 ? 36.722 -6.272 -14.469 1.00 58.97 521 GLY A O 1
ATOM 4050 N N . GLU A 1 522 ? 36.663 -4.029 -14.625 1.00 53.34 522 GLU A N 1
ATOM 4051 C CA . GLU A 1 522 ? 35.809 -3.825 -13.426 1.00 53.34 522 GLU A CA 1
ATOM 4052 C C . GLU A 1 522 ? 35.319 -2.368 -13.167 1.00 53.34 522 GLU A C 1
ATOM 4054 O O . GLU A 1 522 ? 34.635 -2.124 -12.173 1.00 53.34 522 GLU A O 1
ATOM 4059 N N . GLU A 1 523 ? 35.593 -1.383 -14.039 1.00 63.41 523 GLU A N 1
ATOM 4060 C CA . GLU A 1 523 ? 35.275 0.044 -13.792 1.00 63.41 523 GLU A CA 1
ATOM 4061 C C . GLU A 1 523 ? 34.127 0.614 -14.651 1.00 63.41 523 GLU A C 1
ATOM 4063 O O . GLU A 1 523 ? 33.727 0.045 -15.671 1.00 63.41 523 GLU A O 1
ATOM 4068 N N . ALA A 1 524 ? 33.617 1.783 -14.234 1.00 61.81 524 ALA A N 1
ATOM 4069 C CA . ALA A 1 524 ? 32.717 2.613 -15.029 1.00 61.81 524 ALA A CA 1
ATOM 4070 C C . ALA A 1 524 ? 33.435 3.153 -16.276 1.00 61.81 524 ALA A C 1
ATOM 4072 O O . ALA A 1 524 ? 34.520 3.728 -16.195 1.00 61.81 524 ALA A O 1
ATOM 4073 N N . LEU A 1 525 ? 32.796 2.999 -17.429 1.00 77.44 525 LEU A N 1
ATOM 4074 C CA . LEU A 1 525 ? 33.272 3.468 -18.719 1.00 77.44 525 LEU A CA 1
ATOM 4075 C C . LEU A 1 525 ? 32.546 4.759 -19.079 1.00 77.44 525 LEU A C 1
ATOM 4077 O O . LEU A 1 525 ? 31.318 4.820 -19.063 1.00 77.44 525 LEU A O 1
ATOM 4081 N N . LYS A 1 526 ? 33.293 5.788 -19.472 1.00 83.75 526 LYS A N 1
ATOM 4082 C CA . LYS A 1 526 ? 32.700 6.949 -20.144 1.00 83.75 526 LYS A CA 1
ATOM 4083 C C . LYS A 1 526 ? 32.885 6.774 -21.635 1.00 83.75 526 LYS A C 1
ATOM 4085 O O . LYS A 1 526 ? 34.019 6.826 -22.107 1.00 83.75 526 LYS A O 1
ATOM 4090 N N . VAL A 1 527 ? 31.788 6.557 -22.351 1.00 88.56 527 VAL A N 1
ATOM 4091 C CA . VAL A 1 527 ? 31.785 6.478 -23.813 1.00 88.56 527 VAL A CA 1
ATOM 4092 C C . VAL A 1 527 ? 31.340 7.825 -24.363 1.00 88.56 527 VAL A C 1
ATOM 4094 O O . VAL A 1 527 ? 30.324 8.356 -23.932 1.00 88.56 527 VAL A O 1
ATOM 4097 N N . ASN A 1 528 ? 32.098 8.397 -25.292 1.00 89.19 528 ASN A N 1
ATOM 4098 C CA . ASN A 1 528 ? 31.785 9.678 -25.913 1.00 89.19 528 ASN A CA 1
ATOM 4099 C C . ASN A 1 528 ? 31.554 9.467 -27.405 1.00 89.19 528 ASN A C 1
ATOM 4101 O O . ASN A 1 528 ? 32.451 9.003 -28.105 1.00 89.19 528 ASN A O 1
ATOM 4105 N N . LEU A 1 529 ? 30.370 9.833 -27.882 1.00 92.25 529 LEU A N 1
ATOM 4106 C CA . LEU A 1 529 ? 30.047 9.992 -29.292 1.00 92.25 529 LEU A CA 1
ATOM 4107 C C . LEU A 1 529 ? 30.260 11.456 -29.666 1.00 92.25 529 LEU A C 1
ATOM 4109 O O . LEU A 1 529 ? 29.616 12.340 -29.107 1.00 92.25 529 LEU A O 1
ATOM 4113 N N . VAL A 1 530 ? 31.142 11.710 -30.625 1.00 90.88 530 VAL A N 1
ATOM 4114 C CA . VAL A 1 530 ? 31.403 13.051 -31.153 1.00 90.88 530 VAL A CA 1
ATOM 4115 C C . VAL A 1 530 ? 31.097 13.060 -32.640 1.00 90.88 530 VAL A C 1
ATOM 4117 O O . VAL A 1 530 ? 31.652 12.250 -33.380 1.00 90.88 530 VAL A O 1
ATOM 4120 N N . ILE A 1 531 ? 30.236 13.976 -33.072 1.00 91.00 531 ILE A N 1
ATOM 4121 C CA . ILE A 1 531 ? 29.837 14.166 -34.466 1.00 91.00 531 ILE A CA 1
ATOM 4122 C C . ILE A 1 531 ? 30.193 15.588 -34.885 1.00 91.00 531 ILE A C 1
ATOM 4124 O O . ILE A 1 531 ? 29.763 16.560 -34.261 1.00 91.00 531 ILE A O 1
ATOM 4128 N N . ASP A 1 532 ? 30.960 15.703 -35.962 1.00 89.69 532 ASP A N 1
ATOM 4129 C CA . ASP A 1 532 ? 31.182 16.965 -36.659 1.00 89.69 532 ASP A CA 1
ATOM 4130 C C . ASP A 1 532 ? 29.966 17.256 -37.552 1.00 89.69 532 ASP A C 1
ATOM 4132 O O . ASP A 1 532 ? 29.639 16.487 -38.454 1.00 89.69 532 ASP A O 1
ATOM 4136 N N . LYS A 1 533 ? 29.265 18.359 -37.291 1.00 87.12 533 LYS A N 1
ATOM 4137 C CA . LYS A 1 533 ? 27.999 18.719 -37.950 1.00 87.12 533 LYS A CA 1
ATOM 4138 C C . LYS A 1 533 ? 28.182 19.195 -39.394 1.00 87.12 533 LYS A C 1
ATOM 4140 O O . LYS A 1 533 ? 27.199 19.246 -40.130 1.00 87.12 533 LYS A O 1
ATOM 4145 N N . LEU A 1 534 ? 29.402 19.557 -39.802 1.00 85.06 534 LEU A N 1
ATOM 4146 C CA . LEU A 1 534 ? 29.704 20.021 -41.160 1.00 85.06 534 LEU A CA 1
ATOM 4147 C C . LEU A 1 534 ? 30.078 18.858 -42.078 1.00 85.06 534 LEU A C 1
ATOM 4149 O O . LEU A 1 534 ? 29.609 18.778 -43.209 1.00 85.06 534 LEU A O 1
ATOM 4153 N N . THR A 1 535 ? 30.941 17.971 -41.593 1.00 87.94 535 THR A N 1
ATOM 4154 C CA . THR A 1 535 ? 31.443 16.813 -42.345 1.00 87.94 535 THR A CA 1
ATOM 4155 C C . THR A 1 535 ? 30.609 15.559 -42.124 1.00 87.94 535 THR A C 1
ATOM 4157 O O . THR A 1 535 ? 30.760 14.600 -42.876 1.00 87.94 535 THR A O 1
ATOM 4160 N N . LEU A 1 536 ? 29.752 15.559 -41.097 1.00 88.94 536 LEU A N 1
ATOM 4161 C CA . LEU A 1 536 ? 28.939 14.426 -40.657 1.00 88.94 536 LEU A CA 1
ATOM 4162 C C . LEU A 1 536 ? 29.766 13.188 -40.284 1.00 88.94 536 LEU A C 1
ATOM 4164 O O . LEU A 1 536 ? 29.279 12.057 -40.300 1.00 88.94 536 LEU A O 1
ATOM 4168 N N . ARG A 1 537 ? 31.029 13.401 -39.905 1.00 91.19 537 ARG A N 1
ATOM 4169 C CA . ARG A 1 537 ? 31.919 12.351 -39.412 1.00 91.19 537 ARG A CA 1
ATOM 4170 C C . ARG A 1 537 ? 31.744 12.167 -37.914 1.00 91.19 537 ARG A C 1
ATOM 4172 O O . ARG A 1 537 ? 31.814 13.127 -37.148 1.00 91.19 537 ARG A O 1
ATOM 4179 N N . GLY A 1 538 ? 31.547 10.918 -37.512 1.00 90.06 538 GLY A N 1
ATOM 4180 C CA . GLY A 1 538 ? 31.416 10.489 -36.129 1.00 90.06 538 GLY A CA 1
ATOM 4181 C C . GLY A 1 538 ? 32.660 9.752 -35.640 1.00 90.06 538 GLY A C 1
ATOM 4182 O O . GLY A 1 538 ? 33.250 8.945 -36.357 1.00 90.06 538 GLY A O 1
ATOM 4183 N N . THR A 1 539 ? 33.057 9.997 -34.398 1.00 90.25 539 THR A N 1
ATOM 4184 C CA . THR A 1 539 ? 34.027 9.171 -33.669 1.00 90.25 539 THR A CA 1
ATOM 4185 C C . THR A 1 539 ? 33.431 8.790 -32.330 1.00 90.25 539 THR A C 1
ATOM 4187 O O . THR A 1 539 ? 32.863 9.637 -31.640 1.00 90.25 539 THR A O 1
ATOM 4190 N N . VAL A 1 540 ? 33.589 7.525 -31.952 1.00 89.69 540 VAL A N 1
ATOM 4191 C CA . VAL A 1 540 ? 33.245 7.058 -30.615 1.00 89.69 540 VAL A CA 1
ATOM 4192 C C . VAL A 1 540 ? 34.499 6.623 -29.897 1.00 89.69 540 VAL A C 1
ATOM 4194 O O . VAL A 1 540 ? 35.304 5.846 -30.415 1.00 89.69 540 VAL A O 1
ATOM 4197 N N . SER A 1 541 ? 34.662 7.134 -28.690 1.00 87.06 541 SER A N 1
ATOM 4198 C CA . SER A 1 541 ? 35.796 6.855 -27.829 1.00 87.06 541 SER A CA 1
ATOM 4199 C C . SER A 1 541 ? 35.340 6.467 -26.442 1.00 87.06 541 SER A C 1
ATOM 4201 O O . SER A 1 541 ? 34.201 6.713 -26.051 1.00 87.06 541 SER A O 1
ATOM 4203 N N . TYR A 1 542 ? 36.235 5.848 -25.688 1.00 84.38 542 TYR A N 1
ATOM 4204 C CA . TYR A 1 542 ? 35.971 5.475 -24.314 1.00 84.38 542 TYR A CA 1
ATOM 4205 C C . TYR A 1 542 ? 37.191 5.729 -23.438 1.00 84.38 542 TYR A C 1
ATOM 4207 O O . TYR A 1 542 ? 38.333 5.692 -23.904 1.00 84.38 542 TYR A O 1
ATOM 4215 N N . SER A 1 543 ? 36.933 5.987 -22.160 1.00 76.75 543 SER A N 1
ATOM 4216 C CA . SER A 1 543 ? 37.965 6.019 -21.128 1.00 76.75 543 SER A CA 1
ATOM 4217 C C . SER A 1 543 ? 37.761 4.890 -20.125 1.00 76.75 543 SER A C 1
ATOM 4219 O O . SER A 1 543 ? 36.656 4.746 -19.595 1.00 76.75 543 SER A O 1
ATOM 4221 N N . ALA A 1 544 ? 38.828 4.147 -19.834 1.00 68.44 544 ALA A N 1
ATOM 4222 C CA . ALA A 1 544 ? 38.879 3.104 -18.809 1.00 68.44 544 ALA A CA 1
ATOM 4223 C C . ALA A 1 544 ? 40.195 3.238 -18.030 1.00 68.44 544 ALA A C 1
ATOM 4225 O O . ALA A 1 544 ? 41.237 3.434 -18.656 1.00 68.44 544 ALA A O 1
ATOM 4226 N N . ALA A 1 545 ? 40.168 3.170 -16.692 1.00 64.31 545 ALA A N 1
ATOM 4227 C CA . ALA A 1 545 ? 41.365 3.280 -15.847 1.00 64.31 545 ALA A CA 1
ATOM 4228 C C . ALA A 1 545 ? 42.259 4.510 -16.143 1.00 64.31 545 ALA A C 1
ATOM 4230 O O . ALA A 1 545 ? 43.481 4.461 -16.022 1.00 64.31 545 ALA A O 1
ATOM 4231 N N . GLY A 1 546 ? 41.655 5.627 -16.568 1.00 62.09 546 GLY A N 1
ATOM 4232 C CA . GLY A 1 546 ? 42.367 6.865 -16.913 1.00 62.09 546 GLY A CA 1
ATOM 4233 C C . GLY A 1 546 ? 43.020 6.894 -18.303 1.00 62.09 546 GLY A C 1
ATOM 4234 O O . GLY A 1 546 ? 43.556 7.934 -18.683 1.00 62.09 546 GLY A O 1
ATOM 4235 N N . GLU A 1 547 ? 42.944 5.816 -19.089 1.00 66.25 547 GLU A N 1
ATOM 4236 C CA . GLU A 1 547 ? 43.409 5.785 -20.480 1.00 66.25 547 GLU A CA 1
ATOM 4237 C C . GLU A 1 547 ? 42.262 6.027 -21.465 1.00 66.25 547 GLU A C 1
ATOM 4239 O O . GLU A 1 547 ? 41.165 5.490 -21.309 1.00 66.25 547 GLU A O 1
ATOM 4244 N N . TYR A 1 548 ? 42.532 6.811 -22.511 1.00 72.38 548 TYR A N 1
ATOM 4245 C CA . TYR A 1 548 ? 41.583 7.139 -23.575 1.00 72.38 548 TYR A CA 1
ATOM 4246 C C . TYR A 1 548 ? 41.881 6.338 -24.839 1.00 72.38 548 TYR A C 1
ATOM 4248 O O . TYR A 1 548 ? 43.023 6.304 -25.305 1.00 72.38 548 TYR A O 1
ATOM 4256 N N . ARG A 1 549 ? 40.851 5.720 -25.421 1.00 78.75 549 ARG A N 1
ATOM 4257 C CA . ARG A 1 549 ? 40.969 4.910 -26.638 1.00 78.75 549 ARG A CA 1
ATOM 4258 C C . ARG A 1 549 ? 39.806 5.187 -27.586 1.00 78.75 549 ARG A C 1
ATOM 4260 O O . ARG A 1 549 ? 38.677 5.423 -27.158 1.00 78.75 549 ARG A O 1
ATOM 4267 N N . ASN A 1 550 ? 40.077 5.143 -28.887 1.00 80.31 550 ASN A N 1
ATOM 4268 C CA . ASN A 1 550 ? 39.029 5.207 -29.903 1.00 80.31 550 ASN A CA 1
ATOM 4269 C C . ASN A 1 550 ? 38.431 3.812 -30.097 1.00 80.31 550 ASN A C 1
ATOM 4271 O O . ASN A 1 550 ? 39.167 2.838 -30.244 1.00 80.31 550 ASN A O 1
ATOM 4275 N N . TRP A 1 551 ? 37.105 3.735 -30.108 1.00 83.19 551 TRP A N 1
ATOM 4276 C CA . TRP A 1 551 ? 36.364 2.499 -30.318 1.00 83.19 551 TRP A CA 1
ATOM 4277 C C . TRP A 1 551 ? 36.024 2.303 -31.795 1.00 83.19 551 TRP A C 1
ATOM 4279 O O . TRP A 1 551 ? 36.396 1.289 -32.385 1.00 83.19 551 TRP A O 1
ATOM 4289 N N . LEU A 1 552 ? 35.354 3.285 -32.401 1.00 89.31 552 LEU A N 1
ATOM 4290 C CA . LEU A 1 552 ? 34.889 3.217 -33.785 1.00 89.31 552 LEU A CA 1
ATOM 4291 C C . LEU A 1 552 ? 34.786 4.602 -34.430 1.00 89.31 552 LEU A C 1
ATOM 4293 O O . LEU A 1 552 ? 34.762 5.629 -33.747 1.00 89.31 552 LEU A O 1
ATOM 4297 N N . GLN A 1 553 ? 34.720 4.616 -35.756 1.00 91.06 553 GLN A N 1
ATOM 4298 C CA . GLN A 1 553 ? 34.490 5.803 -36.580 1.00 91.06 553 GLN A CA 1
ATOM 4299 C C . GLN A 1 553 ? 33.415 5.509 -37.615 1.00 91.06 553 GLN A C 1
ATOM 4301 O O . GLN A 1 553 ? 33.259 4.357 -38.006 1.00 91.06 553 GLN A O 1
ATOM 4306 N N . LEU A 1 554 ? 32.682 6.534 -38.041 1.00 93.69 554 LEU A N 1
ATOM 4307 C CA . LEU A 1 554 ? 31.632 6.408 -39.049 1.00 93.69 554 LEU A CA 1
ATOM 4308 C C . LEU A 1 554 ? 31.383 7.723 -39.789 1.00 93.69 554 LEU A C 1
ATOM 4310 O O . LEU A 1 554 ? 31.780 8.796 -39.334 1.00 93.69 554 LEU A O 1
ATOM 4314 N N . GLU A 1 555 ? 30.663 7.640 -40.900 1.00 93.00 555 GLU A N 1
ATOM 4315 C CA . GLU A 1 555 ? 30.164 8.787 -41.652 1.00 93.00 555 GLU A CA 1
ATOM 4316 C C . GLU A 1 555 ? 28.634 8.706 -41.729 1.00 93.00 555 GLU A C 1
ATOM 4318 O O . GLU A 1 555 ? 28.075 7.672 -42.102 1.00 93.00 555 GLU A O 1
ATOM 4323 N N . LEU A 1 556 ? 27.946 9.786 -41.358 1.00 90.50 556 LEU A N 1
ATOM 4324 C CA . LEU A 1 556 ? 26.502 9.917 -41.530 1.00 90.50 556 LEU A CA 1
ATOM 4325 C C . LEU A 1 556 ? 26.218 10.553 -42.892 1.00 90.50 556 LEU A C 1
ATOM 4327 O O . LEU A 1 556 ? 26.740 11.616 -43.222 1.00 90.50 556 LEU A O 1
ATOM 4331 N N . VAL A 1 557 ? 25.357 9.920 -43.681 1.00 89.44 557 VAL A N 1
ATOM 4332 C CA . VAL A 1 557 ? 24.979 10.393 -45.016 1.00 89.44 557 VAL A CA 1
ATOM 4333 C C . VAL A 1 557 ? 23.501 10.771 -45.012 1.00 89.44 557 VAL A C 1
ATOM 4335 O O . VAL A 1 557 ? 22.666 9.889 -44.806 1.00 89.44 557 VAL A O 1
ATOM 4338 N N . PRO A 1 558 ? 23.138 12.048 -45.240 1.00 86.56 558 PRO A N 1
ATOM 4339 C CA . PRO A 1 558 ? 21.741 12.463 -45.277 1.00 86.56 558 PRO A CA 1
ATOM 4340 C C . PRO A 1 558 ? 20.983 11.743 -46.391 1.00 86.56 558 PRO A C 1
ATOM 4342 O O . PRO A 1 558 ? 21.390 11.793 -47.555 1.00 86.56 558 PRO A O 1
ATOM 4345 N N . LYS A 1 559 ? 19.829 11.155 -46.068 1.00 81.00 559 LYS A N 1
ATOM 4346 C CA . LYS A 1 559 ? 18.967 10.491 -47.060 1.00 81.00 559 LYS A CA 1
ATOM 4347 C C . LYS A 1 559 ? 18.504 11.453 -48.164 1.00 81.00 559 LYS A C 1
ATOM 4349 O O . LYS A 1 559 ? 18.390 11.058 -49.319 1.00 81.00 559 LYS A O 1
ATOM 4354 N N . ALA A 1 560 ? 18.312 12.736 -47.840 1.00 67.44 560 ALA A N 1
ATOM 4355 C CA . ALA A 1 560 ? 17.889 13.767 -48.793 1.00 67.44 560 ALA A CA 1
ATOM 4356 C C . ALA A 1 560 ? 18.918 14.066 -49.906 1.00 67.44 560 ALA A C 1
ATOM 4358 O O . ALA A 1 560 ? 18.528 14.482 -50.993 1.00 67.44 560 ALA A O 1
ATOM 4359 N N . LEU A 1 561 ? 20.217 13.841 -49.665 1.00 55.12 561 LEU A N 1
ATOM 4360 C CA . LEU A 1 561 ? 21.284 14.096 -50.646 1.00 55.12 561 LEU A CA 1
ATOM 4361 C C . LEU A 1 561 ? 21.481 12.943 -51.645 1.00 55.12 561 LEU A C 1
ATOM 4363 O O . LEU A 1 561 ? 22.192 13.116 -52.630 1.00 55.12 561 LEU A O 1
ATOM 4367 N N . GLN A 1 562 ? 20.845 11.785 -51.436 1.00 54.44 562 GLN A N 1
ATOM 4368 C CA . GLN A 1 562 ? 20.892 10.663 -52.384 1.00 54.44 562 GLN A CA 1
ATOM 4369 C C . GLN A 1 562 ? 19.922 10.832 -53.575 1.00 54.44 562 GLN A C 1
ATOM 4371 O O . GLN A 1 562 ? 19.975 10.041 -54.513 1.00 54.44 562 GLN A O 1
ATOM 4376 N N . ALA A 1 563 ? 19.059 11.859 -53.572 1.00 44.66 563 ALA A N 1
ATOM 4377 C CA . ALA A 1 563 ? 18.018 12.061 -54.586 1.00 44.66 563 ALA A CA 1
ATOM 4378 C C . ALA A 1 563 ? 18.495 12.720 -55.903 1.00 44.66 563 ALA A C 1
ATOM 4380 O O . ALA A 1 563 ? 17.764 12.681 -56.892 1.00 44.66 563 ALA A O 1
ATOM 4381 N N . GLU A 1 564 ? 19.702 13.297 -55.964 1.00 38.31 564 GLU A N 1
ATOM 4382 C CA . GLU A 1 564 ? 20.236 13.915 -57.190 1.00 38.31 564 GLU A CA 1
ATOM 4383 C C . GLU A 1 564 ? 21.361 13.065 -57.808 1.00 38.31 564 GLU A C 1
ATOM 4385 O O . GLU A 1 564 ? 22.538 13.212 -57.491 1.00 38.31 564 GLU A O 1
ATOM 4390 N N . GLY A 1 565 ? 20.992 12.179 -58.741 1.00 38.91 565 GLY A N 1
ATOM 4391 C CA . GLY A 1 565 ? 21.916 11.624 -59.744 1.00 38.91 565 GLY A CA 1
ATOM 4392 C C . GLY A 1 565 ? 22.377 10.173 -59.569 1.00 38.91 565 GLY A C 1
ATOM 4393 O O . GLY A 1 565 ? 23.000 9.640 -60.485 1.00 38.91 565 GLY A O 1
ATOM 4394 N N . ALA A 1 566 ? 22.035 9.502 -58.470 1.00 37.50 566 ALA A N 1
ATOM 4395 C CA . ALA A 1 566 ? 22.130 8.047 -58.351 1.00 37.50 566 ALA A CA 1
ATOM 4396 C C . ALA A 1 566 ? 20.721 7.450 -58.458 1.00 37.50 566 ALA A C 1
ATOM 4398 O O . ALA A 1 566 ? 19.795 7.934 -57.811 1.00 37.50 566 ALA A O 1
ATOM 4399 N N . THR A 1 567 ? 20.539 6.394 -59.262 1.00 31.64 567 THR A N 1
ATOM 4400 C CA . THR A 1 567 ? 19.392 5.487 -59.080 1.00 31.64 567 THR A CA 1
ATOM 4401 C C . THR A 1 567 ? 19.326 5.152 -57.596 1.00 31.64 567 THR A C 1
ATOM 4403 O O . THR A 1 567 ? 20.371 4.772 -57.055 1.00 31.64 567 THR A O 1
ATOM 4406 N N . PRO A 1 568 ? 18.174 5.308 -56.923 1.00 35.91 568 PRO A N 1
ATOM 4407 C CA . PRO A 1 568 ? 18.089 4.975 -55.519 1.00 35.91 568 PRO A CA 1
ATOM 4408 C C . PRO A 1 568 ? 18.565 3.531 -55.365 1.00 35.91 568 PRO A C 1
ATOM 4410 O O . PRO A 1 568 ? 17.915 2.613 -55.844 1.00 35.91 568 PRO A O 1
ATOM 4413 N N . ALA A 1 569 ? 19.660 3.316 -54.641 1.00 40.88 569 ALA A N 1
ATOM 4414 C CA . ALA A 1 569 ? 19.773 2.111 -53.831 1.00 40.88 569 ALA A CA 1
ATOM 4415 C C . ALA A 1 569 ? 18.907 2.292 -52.570 1.00 40.88 569 ALA A C 1
ATOM 4417 O O . ALA A 1 569 ? 19.284 1.871 -51.484 1.00 40.88 569 ALA A O 1
ATOM 4418 N N . GLY A 1 570 ? 17.766 2.986 -52.702 1.00 39.44 570 GLY A N 1
ATOM 4419 C CA . GLY A 1 570 ? 16.717 2.927 -51.706 1.00 39.44 570 GLY A CA 1
ATOM 4420 C C . GLY A 1 570 ? 16.335 1.465 -51.566 1.00 39.44 570 GLY A C 1
ATOM 4421 O O . GLY A 1 570 ? 16.402 0.725 -52.547 1.00 39.44 570 GLY A O 1
ATOM 4422 N N . LEU A 1 571 ? 16.011 1.055 -50.342 1.00 45.69 571 LEU A N 1
ATOM 4423 C CA . LEU A 1 571 ? 15.363 -0.226 -50.078 1.00 45.69 571 LEU A CA 1
ATOM 4424 C C . LEU A 1 571 ? 14.286 -0.407 -51.149 1.00 45.69 571 LEU A C 1
ATOM 4426 O O . LEU A 1 571 ? 13.340 0.382 -51.189 1.00 45.69 571 LEU A O 1
ATOM 4430 N N . ASP A 1 572 ? 14.523 -1.325 -52.083 1.00 41.75 572 ASP A N 1
ATOM 4431 C CA . ASP A 1 572 ? 13.652 -1.524 -53.229 1.00 41.75 572 ASP A CA 1
ATOM 4432 C C . ASP A 1 572 ? 12.293 -1.908 -52.647 1.00 41.75 572 ASP A C 1
ATOM 4434 O O . ASP A 1 572 ? 12.185 -2.922 -51.956 1.00 41.75 572 ASP A O 1
ATOM 4438 N N . GLN A 1 573 ? 11.289 -1.040 -52.785 1.00 42.47 573 GLN A N 1
ATOM 4439 C CA . GLN A 1 573 ? 10.000 -1.246 -52.116 1.00 42.47 573 GLN A CA 1
ATOM 4440 C C . GLN A 1 573 ? 9.266 -2.477 -52.679 1.00 42.47 573 GLN A C 1
ATOM 4442 O O . GLN A 1 573 ? 8.368 -2.978 -52.012 1.00 42.47 573 GLN A O 1
ATOM 4447 N N . ASP A 1 574 ? 9.732 -3.005 -53.820 1.00 41.06 574 ASP A N 1
ATOM 4448 C CA . ASP A 1 574 ? 9.311 -4.263 -54.451 1.00 41.06 574 ASP A CA 1
ATOM 4449 C C . ASP A 1 574 ? 10.078 -5.506 -53.929 1.00 41.06 574 ASP A C 1
ATOM 4451 O O . ASP A 1 574 ? 9.836 -6.616 -54.389 1.00 41.06 574 ASP A O 1
ATOM 4455 N N . THR A 1 575 ? 10.995 -5.368 -52.956 1.00 45.22 575 THR A N 1
ATOM 4456 C CA . THR A 1 575 ? 11.650 -6.504 -52.256 1.00 45.22 575 THR A CA 1
ATOM 4457 C C . THR A 1 575 ? 10.986 -6.842 -50.920 1.00 45.22 575 THR A C 1
ATOM 4459 O O . THR A 1 575 ? 11.632 -7.329 -49.989 1.00 45.22 575 THR A O 1
ATOM 4462 N N . GLY A 1 576 ? 9.690 -6.552 -50.789 1.00 48.22 576 GLY A N 1
ATOM 4463 C CA . GLY A 1 576 ? 8.903 -7.085 -49.686 1.00 48.22 576 GLY A CA 1
ATOM 4464 C C . GLY A 1 576 ? 8.870 -8.611 -49.759 1.00 48.22 576 GLY A C 1
ATOM 4465 O O . GLY A 1 576 ? 8.754 -9.184 -50.840 1.00 48.22 576 GLY A O 1
ATOM 4466 N N . LEU A 1 577 ? 8.948 -9.281 -48.610 1.00 54.72 577 LEU A N 1
ATOM 4467 C CA . LEU A 1 577 ? 8.486 -10.668 -48.500 1.00 54.72 577 LEU A CA 1
ATOM 4468 C C . LEU A 1 577 ? 6.950 -10.640 -48.627 1.00 54.72 577 LEU A C 1
ATOM 4470 O O . LEU A 1 577 ? 6.260 -10.671 -47.610 1.00 54.72 577 LEU A O 1
ATOM 4474 N N . GLU A 1 578 ? 6.416 -10.449 -49.842 1.00 47.81 578 GLU A N 1
ATOM 4475 C CA . GLU A 1 578 ? 4.984 -10.166 -50.044 1.00 47.81 578 GLU A CA 1
ATOM 4476 C C . GLU A 1 578 ? 4.088 -11.343 -49.645 1.00 47.81 578 GLU A C 1
ATOM 4478 O O . GLU A 1 578 ? 2.995 -11.112 -49.132 1.00 47.81 578 GLU A O 1
ATOM 4483 N N . GLU A 1 579 ? 4.572 -12.584 -49.710 1.00 47.22 579 GLU A N 1
ATOM 4484 C CA . GLU A 1 579 ? 3.911 -13.733 -49.093 1.00 47.22 579 GLU A CA 1
ATOM 4485 C C . GLU A 1 579 ? 4.977 -14.694 -48.545 1.00 47.22 579 GLU A C 1
ATOM 4487 O O . GLU A 1 579 ? 5.773 -15.254 -49.292 1.00 47.22 579 GLU A O 1
ATOM 4492 N N . PHE A 1 580 ? 4.978 -14.955 -47.232 1.00 51.88 580 PHE A N 1
ATOM 4493 C CA . PHE A 1 580 ? 5.787 -16.023 -46.611 1.00 51.88 580 PHE A CA 1
ATOM 4494 C C . PHE A 1 580 ? 5.494 -17.428 -47.193 1.00 51.88 580 PHE A C 1
ATOM 4496 O O . PHE A 1 580 ? 6.135 -18.390 -46.781 1.00 51.88 580 PHE A O 1
ATOM 4503 N N . GLU A 1 581 ? 4.522 -17.546 -48.107 1.00 45.75 581 GLU A N 1
ATOM 4504 C CA . GLU A 1 581 ? 4.109 -18.754 -48.824 1.00 45.75 581 GLU A CA 1
ATOM 4505 C C . GLU A 1 581 ? 4.706 -18.870 -50.246 1.00 45.75 581 GLU A C 1
ATOM 4507 O O . GLU A 1 581 ? 4.677 -19.968 -50.801 1.00 45.75 581 GLU A O 1
ATOM 4512 N N . GLU A 1 582 ? 5.368 -17.839 -50.799 1.00 47.69 582 GLU A N 1
ATOM 4513 C CA . GLU A 1 582 ? 6.243 -17.976 -51.985 1.00 47.69 582 GLU A CA 1
ATOM 4514 C C . GLU A 1 582 ? 7.621 -18.535 -51.565 1.00 47.69 582 GLU A C 1
ATOM 4516 O O . GLU A 1 582 ? 8.687 -17.939 -51.709 1.00 47.69 582 GLU A O 1
ATOM 4521 N N . LEU A 1 583 ? 7.574 -19.726 -50.967 1.00 49.91 583 LEU A N 1
ATOM 4522 C CA . LEU A 1 583 ? 8.685 -20.482 -50.383 1.00 49.91 583 LEU A CA 1
ATOM 4523 C C . LEU A 1 583 ? 9.590 -21.162 -51.423 1.00 49.91 583 LEU A C 1
ATOM 4525 O O . LEU A 1 583 ? 10.576 -21.788 -51.035 1.00 49.91 583 LEU A O 1
ATOM 4529 N N . GLU A 1 584 ? 9.305 -21.042 -52.723 1.00 43.56 584 GLU A N 1
ATOM 4530 C CA . GLU A 1 584 ? 10.001 -21.789 -53.785 1.00 43.56 584 GLU A CA 1
ATOM 4531 C C . GLU A 1 584 ? 11.504 -21.437 -53.909 1.00 43.56 584 GLU A C 1
ATOM 4533 O O . GLU A 1 584 ? 12.296 -22.285 -54.317 1.00 43.56 584 GLU A O 1
ATOM 4538 N N . GLU A 1 585 ? 11.955 -20.246 -53.480 1.00 50.78 585 GLU A N 1
ATOM 4539 C CA . GLU A 1 585 ? 13.396 -19.919 -53.376 1.00 50.78 585 GLU A CA 1
ATOM 4540 C C . GLU A 1 585 ? 14.055 -20.392 -52.062 1.00 50.78 585 GLU A C 1
ATOM 4542 O O . GLU A 1 585 ? 15.280 -20.538 -51.995 1.00 50.78 585 GLU A O 1
ATOM 4547 N N . PHE A 1 586 ? 13.268 -20.635 -51.008 1.00 55.38 586 PHE A N 1
ATOM 4548 C CA . PHE A 1 586 ? 13.746 -21.065 -49.688 1.00 55.38 586 PHE A CA 1
ATOM 4549 C C . PHE A 1 586 ? 13.725 -22.589 -49.494 1.00 55.38 586 PHE A C 1
ATOM 4551 O O . PHE A 1 586 ? 14.351 -23.074 -48.552 1.00 55.38 586 PHE A O 1
ATOM 4558 N N . GLU A 1 587 ? 13.112 -23.358 -50.405 1.00 51.16 587 GLU A N 1
ATOM 4559 C CA . GLU A 1 587 ? 13.116 -24.836 -50.397 1.00 51.16 587 GLU A CA 1
ATOM 4560 C C . GLU A 1 587 ? 14.530 -25.466 -50.436 1.00 51.16 587 GLU A C 1
ATOM 4562 O O . GLU A 1 587 ? 14.687 -26.656 -50.165 1.00 51.16 587 GLU A O 1
ATOM 4567 N N . VAL A 1 588 ? 15.577 -24.683 -50.729 1.00 62.03 588 VAL A N 1
ATOM 4568 C CA . VAL A 1 588 ? 16.985 -25.132 -50.756 1.00 62.03 588 VAL A CA 1
ATOM 4569 C C . VAL A 1 588 ? 17.705 -24.940 -49.408 1.00 62.03 588 VAL A C 1
ATOM 4571 O O . VAL A 1 588 ? 18.832 -25.414 -49.242 1.00 62.03 588 VAL A O 1
ATOM 4574 N N . LEU A 1 589 ? 17.101 -24.245 -48.434 1.00 75.06 589 LEU A N 1
ATOM 4575 C CA . LEU A 1 589 ? 17.723 -24.027 -47.125 1.00 75.06 589 LEU A CA 1
ATOM 4576 C C . LEU A 1 589 ? 17.344 -25.129 -46.125 1.00 75.06 589 LEU A C 1
ATOM 4578 O O . LEU A 1 589 ? 16.179 -25.468 -45.937 1.00 75.06 589 LEU A O 1
ATOM 4582 N N . GLU A 1 590 ? 18.345 -25.653 -45.428 1.00 83.81 590 GLU A N 1
ATOM 4583 C CA . GLU A 1 590 ? 18.185 -26.609 -44.335 1.00 83.81 590 GLU A CA 1
ATOM 4584 C C . GLU A 1 590 ? 17.914 -25.856 -43.023 1.00 83.81 590 GLU A C 1
ATOM 4586 O O . GLU A 1 590 ? 18.682 -24.961 -42.658 1.00 83.81 590 GLU A O 1
ATOM 4591 N N . GLU A 1 591 ? 16.849 -26.219 -42.297 1.00 86.06 591 GLU A N 1
ATOM 4592 C CA . GLU A 1 591 ? 16.620 -25.726 -40.932 1.00 86.06 591 GLU A CA 1
ATOM 4593 C C . GLU A 1 591 ? 17.609 -26.389 -39.966 1.00 86.06 591 GLU A C 1
ATOM 4595 O O . GLU A 1 591 ? 17.681 -27.616 -39.878 1.00 86.06 591 GLU A O 1
ATOM 4600 N N . LEU A 1 592 ? 18.359 -25.575 -39.226 1.00 83.75 592 LEU A N 1
ATOM 4601 C CA . LEU A 1 592 ? 19.291 -26.036 -38.203 1.00 83.75 592 LEU A CA 1
ATOM 4602 C C . LEU A 1 592 ? 18.740 -25.790 -36.800 1.00 83.75 592 LEU A C 1
ATOM 4604 O O . LEU A 1 592 ? 18.127 -24.760 -36.516 1.00 83.75 592 LEU A O 1
ATOM 4608 N N . GLU A 1 593 ? 19.049 -26.709 -35.885 1.00 78.19 593 GLU A N 1
ATOM 4609 C CA . GLU A 1 593 ? 18.811 -26.487 -34.463 1.00 78.19 593 GLU A CA 1
ATOM 4610 C C . GLU A 1 593 ? 19.717 -25.360 -33.943 1.00 78.19 593 GLU A C 1
ATOM 4612 O O . GLU A 1 593 ? 20.935 -25.348 -34.144 1.00 78.19 593 GLU A O 1
ATOM 4617 N N . VAL A 1 594 ? 19.113 -24.402 -33.244 1.00 72.81 594 VAL A N 1
ATOM 4618 C CA . VAL A 1 594 ? 19.813 -23.252 -32.669 1.00 72.81 594 VAL A CA 1
ATOM 4619 C C . VAL A 1 594 ? 20.515 -23.693 -31.384 1.00 72.81 594 VAL A C 1
ATOM 4621 O O . VAL A 1 594 ? 19.933 -23.673 -30.301 1.00 72.81 594 VAL A O 1
ATOM 4624 N N . THR A 1 595 ? 21.777 -24.101 -31.502 1.00 59.59 595 THR A N 1
ATOM 4625 C CA . THR A 1 595 ? 22.548 -24.672 -30.384 1.00 59.59 595 THR A CA 1
ATOM 4626 C C . THR A 1 595 ? 23.390 -23.646 -29.622 1.00 59.59 595 THR A C 1
ATOM 4628 O O . THR A 1 595 ? 23.526 -23.768 -28.409 1.00 59.59 595 THR A O 1
ATOM 4631 N N . SER A 1 596 ? 23.898 -22.594 -30.280 1.00 58.19 596 SER A N 1
ATOM 4632 C CA . SER A 1 596 ? 24.667 -21.525 -29.621 1.00 58.19 596 SER A CA 1
ATOM 4633 C C . SER A 1 596 ? 24.544 -20.191 -30.364 1.00 58.19 596 SER A C 1
ATOM 4635 O O . SER A 1 596 ? 24.899 -20.125 -31.540 1.00 58.19 596 SER A O 1
ATOM 4637 N N . GLN A 1 597 ? 24.085 -19.127 -29.697 1.00 60.69 597 GLN A N 1
ATOM 4638 C CA . GLN A 1 597 ? 23.886 -17.801 -30.318 1.00 60.69 597 GLN A CA 1
ATOM 4639 C C . GLN A 1 597 ? 25.148 -16.917 -30.289 1.00 60.69 597 GLN A C 1
ATOM 4641 O O . GLN A 1 597 ? 25.234 -15.962 -31.047 1.00 60.69 597 GLN A O 1
ATOM 4646 N N . VAL A 1 598 ? 26.150 -17.273 -29.469 1.00 47.22 598 VAL A N 1
ATOM 4647 C CA . VAL A 1 598 ? 27.418 -16.529 -29.291 1.00 47.22 598 VAL A CA 1
ATOM 4648 C C . VAL A 1 598 ? 28.630 -17.458 -29.462 1.00 47.22 598 VAL A C 1
ATOM 4650 O O . VAL A 1 598 ? 29.602 -17.407 -28.720 1.00 47.22 598 VAL A O 1
ATOM 4653 N N . GLY A 1 599 ? 28.544 -18.376 -30.425 1.00 47.41 599 GLY A N 1
ATOM 4654 C CA . GLY A 1 599 ? 29.660 -19.228 -30.824 1.00 47.41 599 GLY A CA 1
ATOM 4655 C C . GLY A 1 599 ? 30.229 -20.143 -29.732 1.00 47.41 599 GLY A C 1
ATOM 4656 O O . GLY A 1 599 ? 31.332 -19.919 -29.251 1.00 47.41 599 GLY A O 1
ATOM 4657 N N . ASP A 1 600 ? 29.553 -21.260 -29.441 1.00 45.44 600 ASP A N 1
ATOM 4658 C CA . ASP A 1 600 ? 30.149 -22.319 -28.609 1.00 45.44 600 ASP A CA 1
ATOM 4659 C C . ASP A 1 600 ? 31.385 -22.937 -29.279 1.00 45.44 600 ASP A C 1
ATOM 4661 O O . ASP A 1 600 ? 31.296 -23.530 -30.357 1.00 45.44 600 ASP A O 1
ATOM 4665 N N . LEU A 1 601 ? 32.540 -22.834 -28.631 1.00 44.81 601 LEU A N 1
ATOM 4666 C CA . LEU A 1 601 ? 33.657 -23.733 -28.899 1.00 44.81 601 LEU A CA 1
ATOM 4667 C C . LEU A 1 601 ? 33.305 -25.097 -28.292 1.00 44.81 601 LEU A C 1
ATOM 4669 O O . LEU A 1 601 ? 32.831 -25.164 -27.154 1.00 44.81 601 LEU A O 1
ATOM 4673 N N . GLU A 1 602 ? 33.523 -26.185 -29.034 1.00 37.34 602 GLU A N 1
ATOM 4674 C CA . GLU A 1 602 ? 33.371 -27.535 -28.484 1.00 37.34 602 GLU A CA 1
ATOM 4675 C C . GLU A 1 602 ? 34.179 -27.652 -27.178 1.00 37.34 602 GLU A C 1
ATOM 4677 O O . GLU A 1 602 ? 35.404 -27.525 -27.176 1.00 37.34 602 GLU A O 1
ATOM 4682 N N . GLY A 1 603 ? 33.487 -27.874 -26.054 1.00 42.97 603 GLY A N 1
ATOM 4683 C CA . GLY A 1 603 ? 34.111 -28.140 -24.753 1.00 42.97 603 GLY A CA 1
ATOM 4684 C C . GLY A 1 603 ? 33.831 -27.151 -23.618 1.00 42.97 603 GLY A C 1
ATOM 4685 O O . GLY A 1 603 ? 34.252 -27.429 -22.496 1.00 42.97 603 GLY A O 1
ATOM 4686 N N . THR A 1 604 ? 33.098 -26.053 -23.824 1.00 41.19 604 THR A N 1
ATOM 4687 C CA . THR A 1 604 ? 32.687 -25.181 -22.705 1.00 41.19 604 THR A CA 1
ATOM 4688 C C . THR A 1 604 ? 31.198 -25.287 -22.422 1.00 41.19 604 THR A C 1
ATOM 4690 O O . THR A 1 604 ? 30.369 -24.994 -23.272 1.00 41.19 604 THR A O 1
ATOM 4693 N N . SER A 1 605 ? 30.855 -25.675 -21.195 1.00 39.12 605 SER A N 1
ATOM 4694 C CA . SER A 1 605 ? 29.502 -25.630 -20.636 1.00 39.12 605 SER A CA 1
ATOM 4695 C C . SER A 1 605 ? 29.055 -24.175 -20.419 1.00 39.12 605 SER A C 1
ATOM 4697 O O . SER A 1 605 ? 29.008 -23.702 -19.280 1.00 39.12 605 SER A O 1
ATOM 4699 N N . LEU A 1 606 ? 28.814 -23.437 -21.504 1.00 42.22 606 LEU A N 1
ATOM 4700 C CA . LEU A 1 606 ? 28.475 -22.019 -21.467 1.00 42.22 606 LEU A CA 1
ATOM 4701 C C . LEU A 1 606 ? 26.968 -21.839 -21.230 1.00 42.22 606 LEU A C 1
ATOM 4703 O O . LEU A 1 606 ? 26.131 -22.394 -21.939 1.00 42.22 606 LEU A O 1
ATOM 4707 N N . GLN A 1 607 ? 26.601 -21.057 -20.215 1.00 51.97 607 GLN A N 1
ATOM 4708 C CA . GLN A 1 607 ? 25.216 -20.633 -20.018 1.00 51.97 607 GLN A CA 1
ATOM 4709 C C . GLN A 1 607 ? 24.974 -19.355 -20.820 1.00 51.97 607 GLN A C 1
ATOM 4711 O O . GLN A 1 607 ? 25.458 -18.298 -20.429 1.00 51.97 607 GLN A O 1
ATOM 4716 N N . ILE A 1 608 ? 24.209 -19.436 -21.911 1.00 63.59 608 ILE A N 1
ATOM 4717 C CA . ILE A 1 608 ? 23.729 -18.250 -22.636 1.00 63.59 608 ILE A CA 1
ATOM 4718 C C . ILE A 1 608 ? 22.683 -17.541 -21.755 1.00 63.59 608 ILE A C 1
ATOM 4720 O O . ILE A 1 608 ? 21.623 -18.135 -21.493 1.00 63.59 608 ILE A O 1
ATOM 4724 N N . PRO A 1 609 ? 22.941 -16.307 -21.277 1.00 73.25 609 PRO A N 1
ATOM 4725 C CA . PRO A 1 609 ? 21.993 -15.579 -20.439 1.00 73.25 609 PRO A CA 1
ATOM 4726 C C . PRO A 1 609 ? 20.685 -15.293 -21.190 1.00 73.25 609 PRO A C 1
ATOM 4728 O O . PRO A 1 609 ? 20.655 -15.240 -22.418 1.00 73.25 609 PRO A O 1
ATOM 4731 N N . GLY A 1 610 ? 19.582 -15.106 -20.457 1.00 79.44 610 GLY A N 1
ATOM 4732 C CA . GLY A 1 610 ? 18.234 -15.020 -21.038 1.00 79.44 610 GLY A CA 1
ATOM 4733 C C . GLY A 1 610 ? 18.067 -13.959 -22.135 1.00 79.44 610 GLY A C 1
ATOM 4734 O O . GLY A 1 610 ? 17.428 -14.245 -23.145 1.00 79.44 610 GLY A O 1
ATOM 4735 N N . ARG A 1 611 ? 18.695 -12.782 -21.985 1.00 85.44 611 ARG A N 1
ATOM 4736 C CA . ARG A 1 611 ? 18.633 -11.667 -22.955 1.00 85.44 611 ARG A CA 1
ATOM 4737 C C . ARG A 1 611 ? 19.280 -11.965 -24.306 1.00 85.44 611 ARG A C 1
ATOM 4739 O O . ARG A 1 611 ? 18.959 -11.312 -25.294 1.00 85.44 611 ARG A O 1
ATOM 4746 N N . TRP A 1 612 ? 20.170 -12.952 -24.357 1.00 84.19 612 TRP A N 1
ATOM 4747 C CA . TRP A 1 612 ? 20.885 -13.372 -25.565 1.00 84.19 612 TRP A CA 1
ATOM 4748 C C . TRP A 1 612 ? 20.209 -14.554 -26.263 1.00 84.19 612 TRP A C 1
ATOM 4750 O O . TRP A 1 612 ? 20.831 -15.187 -27.102 1.00 84.19 612 TRP A O 1
ATOM 4760 N N . LYS A 1 613 ? 18.964 -14.893 -25.896 1.00 85.38 613 LYS A N 1
ATOM 4761 C CA . LYS A 1 613 ? 18.161 -15.948 -26.535 1.00 85.38 613 LYS A CA 1
ATOM 4762 C C . LYS A 1 613 ? 17.150 -15.350 -27.516 1.00 85.38 613 LYS A C 1
ATOM 4764 O O . LYS A 1 613 ? 15.944 -15.440 -27.295 1.00 85.38 613 LYS A O 1
ATOM 4769 N N . THR A 1 614 ? 17.647 -14.716 -28.573 1.00 88.94 614 THR A N 1
ATOM 4770 C CA . THR A 1 614 ? 16.848 -13.961 -29.553 1.00 88.94 614 THR A CA 1
ATOM 4771 C C . THR A 1 614 ? 16.598 -14.725 -30.853 1.00 88.94 614 THR A C 1
ATOM 4773 O O . THR A 1 614 ? 15.582 -14.491 -31.500 1.00 88.94 614 THR A O 1
ATOM 4776 N N . VAL A 1 615 ? 17.456 -15.679 -31.229 1.00 90.00 615 VAL A N 1
ATOM 4777 C CA . VAL A 1 615 ? 17.230 -16.544 -32.404 1.00 90.00 615 VAL A CA 1
ATOM 4778 C C . VAL A 1 615 ? 16.135 -17.576 -32.111 1.00 90.00 615 VAL A C 1
ATOM 4780 O O . VAL A 1 615 ? 16.289 -18.407 -31.216 1.00 90.00 615 VAL A O 1
ATOM 4783 N N . ASP A 1 616 ? 15.038 -17.517 -32.871 1.00 89.31 616 ASP A N 1
ATOM 4784 C CA . ASP A 1 616 ? 13.915 -18.464 -32.831 1.00 89.31 616 ASP A CA 1
ATOM 4785 C C . ASP A 1 616 ? 14.154 -19.646 -33.775 1.00 89.31 616 ASP A C 1
ATOM 4787 O O . ASP A 1 616 ? 14.002 -20.797 -33.372 1.00 89.31 616 ASP A O 1
ATOM 4791 N N . ARG A 1 617 ? 14.541 -19.359 -35.026 1.00 89.00 617 ARG A N 1
ATOM 4792 C CA . ARG A 1 617 ? 14.806 -20.357 -36.074 1.00 89.00 617 ARG A CA 1
ATOM 4793 C C . ARG A 1 617 ? 15.919 -19.899 -37.009 1.00 89.00 617 ARG A C 1
ATOM 4795 O O . ARG A 1 617 ? 16.131 -18.698 -37.176 1.00 89.00 617 ARG A O 1
ATOM 4802 N N . LEU A 1 618 ? 16.607 -20.857 -37.620 1.00 89.31 618 LEU A N 1
ATOM 4803 C CA . LEU A 1 618 ? 17.749 -20.626 -38.498 1.00 89.31 618 LEU A CA 1
ATOM 4804 C C . LEU A 1 618 ? 17.691 -21.585 -39.688 1.00 89.31 618 LEU A C 1
ATOM 4806 O O . LEU A 1 618 ? 17.679 -22.798 -39.498 1.00 89.31 618 LEU A O 1
ATOM 4810 N N . TRP A 1 619 ? 17.717 -21.039 -40.898 1.00 89.50 619 TRP A N 1
ATOM 4811 C CA . TRP A 1 619 ? 17.798 -21.790 -42.150 1.00 89.50 619 TRP A CA 1
ATOM 4812 C C . TRP A 1 619 ? 19.066 -21.409 -42.901 1.00 89.50 619 TRP A C 1
ATOM 4814 O O . TRP A 1 619 ? 19.445 -20.239 -42.911 1.00 89.50 619 TRP A O 1
ATOM 4824 N N . VAL A 1 620 ? 19.738 -22.375 -43.523 1.00 87.75 620 VAL A N 1
ATOM 4825 C CA . VAL A 1 620 ? 21.061 -22.166 -44.131 1.00 87.75 620 VAL A CA 1
ATOM 4826 C C . VAL A 1 620 ? 21.186 -22.930 -45.444 1.00 87.75 620 VAL A C 1
ATOM 4828 O O . VAL A 1 620 ? 20.672 -24.038 -45.566 1.00 87.75 620 VAL A O 1
ATOM 4831 N N . SER A 1 621 ? 21.904 -22.372 -46.419 1.00 87.81 621 SER A N 1
ATOM 4832 C CA . SER A 1 621 ? 22.179 -23.051 -47.688 1.00 87.81 621 SER A CA 1
ATOM 4833 C C . SER A 1 621 ? 23.136 -24.230 -47.496 1.00 87.81 621 SER A C 1
ATOM 4835 O O . SER A 1 621 ? 23.947 -24.256 -46.564 1.00 87.81 621 SER A O 1
ATOM 4837 N N . ALA A 1 622 ? 23.088 -25.198 -48.414 1.00 84.00 622 ALA A N 1
ATOM 4838 C CA . ALA A 1 622 ? 24.014 -26.331 -48.419 1.00 84.00 622 ALA A CA 1
ATOM 4839 C C . ALA A 1 622 ? 25.492 -25.890 -48.495 1.00 84.00 622 ALA A C 1
ATOM 4841 O O . ALA A 1 622 ? 26.352 -26.504 -47.866 1.00 84.00 622 ALA A O 1
ATOM 4842 N N . GLU A 1 623 ? 25.778 -24.805 -49.224 1.00 85.06 623 GLU A N 1
ATOM 4843 C CA . GLU A 1 623 ? 27.123 -24.230 -49.374 1.00 85.06 623 GLU A CA 1
ATOM 4844 C C . GLU A 1 623 ? 27.543 -23.342 -48.188 1.00 85.06 623 GLU A C 1
ATOM 4846 O O . GLU A 1 623 ? 28.690 -22.902 -48.129 1.00 85.06 623 GLU A O 1
ATOM 4851 N N . ARG A 1 624 ? 26.646 -23.122 -47.210 1.00 87.19 624 ARG A N 1
ATOM 4852 C CA . ARG A 1 624 ? 26.864 -22.270 -46.025 1.00 87.19 624 ARG A CA 1
ATOM 4853 C C . ARG A 1 624 ? 27.247 -20.825 -46.380 1.00 87.19 624 ARG A C 1
ATOM 4855 O O . ARG A 1 624 ? 27.952 -20.158 -45.629 1.00 87.19 624 ARG A O 1
ATOM 4862 N N . ASP A 1 625 ? 26.752 -20.338 -47.511 1.00 88.38 625 ASP A N 1
ATOM 4863 C CA . ASP A 1 625 ? 26.973 -18.991 -48.043 1.00 88.38 625 ASP A CA 1
ATOM 4864 C C . ASP A 1 625 ? 25.737 -18.080 -47.930 1.00 88.38 625 ASP A C 1
ATOM 4866 O O . ASP A 1 625 ? 25.839 -16.875 -48.151 1.00 88.38 625 ASP A O 1
ATOM 4870 N N . ARG A 1 626 ? 24.581 -18.621 -47.525 1.00 89.94 626 ARG A N 1
ATOM 4871 C CA . ARG A 1 626 ? 23.355 -17.870 -47.233 1.00 89.94 626 ARG A CA 1
ATOM 4872 C C . ARG A 1 626 ? 22.668 -18.406 -45.980 1.00 89.94 626 ARG A C 1
ATOM 4874 O O . ARG A 1 626 ? 22.621 -19.619 -45.778 1.00 89.94 626 ARG A O 1
ATOM 4881 N N . ALA A 1 627 ? 22.099 -17.518 -45.168 1.00 89.62 627 ALA A N 1
ATOM 4882 C CA . ALA A 1 627 ? 21.248 -17.883 -44.039 1.00 89.62 627 ALA A CA 1
ATOM 4883 C C . ALA A 1 627 ? 20.046 -16.950 -43.890 1.00 89.62 627 ALA A C 1
ATOM 4885 O O . ALA A 1 627 ? 20.173 -15.742 -44.058 1.00 89.62 627 ALA A O 1
ATOM 4886 N N . LEU A 1 628 ? 18.908 -17.521 -43.501 1.00 90.31 628 LEU A N 1
ATOM 4887 C CA . LEU A 1 628 ? 17.738 -16.794 -43.025 1.00 90.31 628 LEU A CA 1
ATOM 4888 C C . LEU A 1 628 ? 17.572 -17.058 -41.526 1.00 90.31 628 LEU A C 1
ATOM 4890 O O . LEU A 1 628 ? 17.561 -18.207 -41.088 1.00 90.31 628 LEU A O 1
ATOM 4894 N N . VAL A 1 629 ? 17.425 -16.002 -40.735 1.00 90.81 629 VAL A N 1
ATOM 4895 C CA . VAL A 1 629 ? 17.323 -16.084 -39.274 1.00 90.81 629 VAL A CA 1
ATOM 4896 C C . VAL A 1 629 ? 16.016 -15.458 -38.830 1.00 90.81 629 VAL A C 1
ATOM 4898 O O . VAL A 1 629 ? 15.817 -14.265 -39.042 1.00 90.81 629 VAL A O 1
ATOM 4901 N N . LYS A 1 630 ? 15.146 -16.226 -38.170 1.00 91.75 630 LYS A N 1
ATOM 4902 C CA . LYS A 1 630 ? 13.999 -15.663 -37.455 1.00 91.75 630 LYS A CA 1
ATOM 4903 C C . LYS A 1 630 ? 14.439 -15.254 -36.054 1.00 91.75 630 LYS A C 1
ATOM 4905 O O . LYS A 1 630 ? 14.924 -16.080 -35.281 1.00 91.75 630 LYS A O 1
ATOM 4910 N N . LEU A 1 631 ? 14.240 -13.986 -35.727 1.00 91.50 631 LEU A N 1
ATOM 4911 C CA . LEU A 1 631 ? 14.601 -13.364 -34.459 1.00 91.50 631 LEU A CA 1
ATOM 4912 C C . LEU A 1 631 ? 13.334 -12.937 -33.719 1.00 91.50 631 LEU A C 1
ATOM 4914 O O . LEU A 1 631 ? 12.362 -12.508 -34.340 1.00 91.50 631 LEU A O 1
ATOM 4918 N N . LYS A 1 632 ? 13.346 -13.013 -32.391 1.00 89.75 632 LYS A N 1
ATOM 4919 C CA . LYS A 1 632 ? 12.259 -12.518 -31.546 1.00 89.75 632 LYS A CA 1
ATOM 4920 C C . LYS A 1 632 ? 12.763 -11.941 -30.232 1.00 89.75 632 LYS A C 1
ATOM 4922 O O . LYS A 1 632 ? 13.876 -12.238 -29.793 1.00 89.75 632 LYS A O 1
ATOM 4927 N N . ALA A 1 633 ? 11.913 -11.149 -29.583 1.00 83.81 633 ALA A N 1
ATOM 4928 C CA . ALA A 1 633 ? 12.163 -10.708 -28.217 1.00 83.81 633 ALA A CA 1
ATOM 4929 C C . ALA A 1 633 ? 12.322 -11.933 -27.284 1.00 83.81 633 ALA A C 1
ATOM 4931 O O . ALA A 1 633 ? 11.518 -12.873 -27.360 1.00 83.81 633 ALA A O 1
ATOM 4932 N N . PRO A 1 634 ? 13.345 -11.961 -26.409 1.00 80.69 634 PRO A N 1
ATOM 4933 C CA . PRO A 1 634 ? 13.557 -13.089 -25.516 1.00 80.69 634 PRO A CA 1
ATOM 4934 C C . PRO A 1 634 ? 12.441 -13.152 -24.467 1.00 80.69 634 PRO A C 1
ATOM 4936 O O . PRO A 1 634 ? 12.020 -12.131 -23.921 1.00 80.69 634 PRO A O 1
ATOM 4939 N N . SER A 1 635 ? 11.969 -14.365 -24.165 1.00 76.75 635 SER A N 1
ATOM 4940 C CA . SER A 1 635 ? 10.838 -14.546 -23.250 1.00 76.75 635 SER A CA 1
ATOM 4941 C C . SER A 1 635 ? 11.146 -14.003 -21.851 1.00 76.75 635 SER A C 1
ATOM 4943 O O . SER A 1 635 ? 12.179 -14.338 -21.267 1.00 76.75 635 SER A O 1
ATOM 4945 N N . GLY A 1 636 ? 10.239 -13.185 -21.311 1.00 75.19 636 GLY A N 1
ATOM 4946 C CA . GLY A 1 636 ? 10.390 -12.520 -20.015 1.00 75.19 636 GLY A CA 1
ATOM 4947 C C . GLY A 1 636 ? 11.114 -11.168 -20.061 1.00 75.19 636 GLY A C 1
ATOM 4948 O O . GLY A 1 636 ? 11.232 -10.532 -19.014 1.00 75.19 636 GLY A O 1
ATOM 4949 N N . TYR A 1 637 ? 11.570 -10.723 -21.238 1.00 78.44 637 TYR A N 1
ATOM 4950 C CA . TYR A 1 637 ? 12.244 -9.436 -21.465 1.00 78.44 637 TYR A CA 1
ATOM 4951 C C . TYR A 1 637 ? 11.511 -8.555 -22.489 1.00 78.44 637 TYR A C 1
ATOM 4953 O O . TYR A 1 637 ? 12.052 -7.554 -22.951 1.00 78.44 637 TYR A O 1
ATOM 4961 N N . GLU A 1 638 ? 10.267 -8.885 -22.839 1.00 79.31 638 GLU A N 1
ATOM 4962 C CA . GLU A 1 638 ? 9.510 -8.210 -23.898 1.00 79.31 638 GLU A CA 1
ATOM 4963 C C . GLU A 1 638 ? 9.337 -6.709 -23.615 1.00 79.31 638 GLU A C 1
ATOM 4965 O O . GLU A 1 638 ? 9.459 -5.893 -24.518 1.00 79.31 638 GLU A O 1
ATOM 4970 N N . ARG A 1 639 ? 9.144 -6.325 -22.344 1.00 72.19 639 ARG A N 1
ATOM 4971 C CA . ARG A 1 639 ? 9.053 -4.909 -21.941 1.00 72.19 639 ARG A CA 1
ATOM 4972 C C . ARG A 1 639 ? 10.376 -4.155 -22.036 1.00 72.19 639 ARG A C 1
ATOM 4974 O O . ARG A 1 639 ? 10.359 -2.945 -22.217 1.00 72.19 639 ARG A O 1
ATOM 4981 N N . GLU A 1 640 ? 11.504 -4.838 -21.843 1.00 79.00 640 GLU A N 1
ATOM 4982 C CA . GLU A 1 640 ? 12.826 -4.221 -21.989 1.00 79.00 640 GLU A CA 1
ATOM 4983 C C . GLU A 1 640 ? 13.122 -3.952 -23.464 1.00 79.00 640 GLU A C 1
ATOM 4985 O O . GLU A 1 640 ? 13.697 -2.919 -23.790 1.00 79.00 640 GLU A O 1
ATOM 4990 N N . PHE A 1 641 ? 12.673 -4.845 -24.349 1.00 78.50 641 PHE A N 1
ATOM 4991 C CA . PHE A 1 641 ? 12.810 -4.703 -25.795 1.00 78.50 641 PHE A CA 1
ATOM 4992 C C . PHE A 1 641 ? 12.211 -3.379 -26.304 1.00 78.50 641 PHE A C 1
ATOM 4994 O O . PHE A 1 641 ? 12.849 -2.674 -27.082 1.00 78.50 641 PHE A O 1
ATOM 5001 N N . ASP A 1 642 ? 11.053 -2.980 -25.764 1.00 78.06 642 ASP A N 1
ATOM 5002 C CA . ASP A 1 642 ? 10.371 -1.715 -26.083 1.00 78.06 642 ASP A CA 1
ATOM 5003 C C . ASP A 1 642 ? 11.151 -0.450 -25.653 1.00 78.06 642 ASP A C 1
ATOM 5005 O O . ASP A 1 642 ? 10.793 0.664 -26.041 1.00 78.06 642 ASP A O 1
ATOM 5009 N N . LEU A 1 643 ? 12.207 -0.584 -24.837 1.00 81.56 643 LEU A N 1
ATOM 5010 C CA . LEU A 1 643 ? 13.028 0.544 -24.377 1.00 81.56 643 LEU A CA 1
ATOM 5011 C C . LEU A 1 643 ? 14.126 0.942 -25.377 1.00 81.56 643 LEU A C 1
ATOM 5013 O O . LEU A 1 643 ? 14.755 1.989 -25.194 1.00 81.56 643 LEU A O 1
ATOM 5017 N N . TYR A 1 644 ? 14.385 0.122 -26.397 1.00 86.12 644 TYR A N 1
ATOM 5018 C CA . TYR A 1 644 ? 15.472 0.3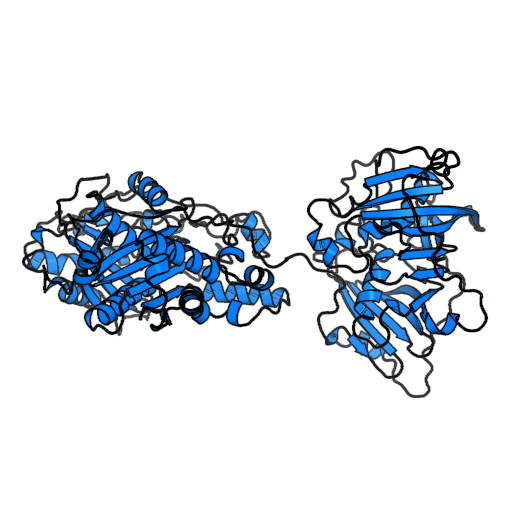02 -27.360 1.00 86.12 644 TYR A CA 1
ATOM 5019 C C . TYR A 1 644 ? 14.908 0.550 -28.760 1.00 86.12 644 TYR A C 1
ATOM 5021 O O . TYR A 1 644 ? 13.913 -0.046 -29.160 1.00 86.12 644 TYR A O 1
ATOM 5029 N N . SER A 1 645 ? 15.570 1.407 -29.537 1.00 86.31 645 SER A N 1
ATOM 5030 C CA . SER A 1 645 ? 15.296 1.533 -30.978 1.00 86.31 645 SER A CA 1
ATOM 5031 C C . SER A 1 645 ? 15.998 0.433 -31.786 1.00 86.31 645 SER A C 1
ATOM 5033 O O . SER A 1 645 ? 15.519 0.024 -32.843 1.00 86.31 645 SER A O 1
ATOM 5035 N N . PHE A 1 646 ? 17.138 -0.033 -31.273 1.00 88.75 646 PHE A N 1
ATOM 5036 C CA . PHE A 1 646 ? 18.044 -1.020 -31.842 1.00 88.75 646 PHE A CA 1
ATOM 5037 C C . PHE A 1 646 ? 18.565 -1.929 -30.718 1.00 88.75 646 PHE A C 1
ATOM 5039 O O . PHE A 1 646 ? 19.615 -1.681 -30.127 1.00 88.75 646 PHE A O 1
ATOM 5046 N N . TYR A 1 647 ? 17.821 -2.991 -30.396 1.00 89.50 647 TYR A N 1
ATOM 5047 C CA . TYR A 1 647 ? 18.158 -3.883 -29.281 1.00 89.50 647 TYR A CA 1
ATOM 5048 C C . TYR A 1 647 ? 19.454 -4.685 -29.561 1.00 89.50 647 TYR A C 1
ATOM 5050 O O . TYR A 1 647 ? 19.471 -5.499 -30.495 1.00 89.50 647 TYR A O 1
ATOM 5058 N N . PRO A 1 648 ? 20.547 -4.506 -28.784 1.00 89.75 648 PRO A N 1
ATOM 5059 C CA . PRO A 1 648 ? 21.868 -5.021 -29.164 1.00 89.75 648 PRO A CA 1
ATOM 5060 C C . PRO A 1 648 ? 21.948 -6.543 -29.319 1.00 89.75 648 PRO A C 1
ATOM 5062 O O . PRO A 1 648 ? 22.561 -7.021 -30.273 1.00 89.75 648 PRO A O 1
ATOM 5065 N N . SER A 1 649 ? 21.300 -7.311 -28.434 1.00 88.44 649 SER A N 1
ATOM 5066 C CA . SER A 1 649 ? 21.327 -8.782 -28.487 1.00 88.44 649 SER A CA 1
ATOM 5067 C C . SER A 1 649 ? 20.419 -9.383 -29.562 1.00 88.44 649 SER A C 1
ATOM 5069 O O . SER A 1 649 ? 20.531 -10.571 -29.859 1.00 88.44 649 SER A O 1
ATOM 5071 N N . LEU A 1 650 ? 19.521 -8.593 -30.159 1.00 89.94 650 LEU A N 1
ATOM 5072 C CA . LEU A 1 650 ? 18.799 -9.009 -31.362 1.00 89.94 650 LEU A CA 1
ATOM 5073 C C . LEU A 1 650 ? 19.639 -8.741 -32.611 1.00 89.94 650 LEU A C 1
ATOM 5075 O O . LEU A 1 650 ? 19.720 -9.589 -33.495 1.00 89.94 650 LEU A O 1
ATOM 5079 N N . LEU A 1 651 ? 20.292 -7.579 -32.666 1.00 90.56 651 LEU A N 1
ATOM 5080 C CA . LEU A 1 651 ? 21.117 -7.194 -33.807 1.00 90.56 651 LEU A CA 1
ATOM 5081 C C . LEU A 1 651 ? 22.390 -8.024 -33.942 1.00 90.56 651 LEU A C 1
ATOM 5083 O O . LEU A 1 651 ? 22.821 -8.284 -35.060 1.00 90.56 651 LEU A O 1
ATOM 5087 N N . ASP A 1 652 ? 23.002 -8.434 -32.835 1.00 89.38 652 ASP A N 1
ATOM 5088 C CA . ASP A 1 652 ? 24.244 -9.204 -32.889 1.00 89.38 652 ASP A CA 1
ATOM 5089 C C . ASP A 1 652 ? 24.112 -10.513 -33.704 1.00 89.38 652 ASP A C 1
ATOM 5091 O O . ASP A 1 652 ? 24.811 -10.651 -34.713 1.00 89.38 652 ASP A O 1
ATOM 5095 N N . PRO A 1 653 ? 23.164 -11.426 -33.409 1.00 88.06 653 PRO A N 1
ATOM 5096 C CA . PRO A 1 653 ? 22.939 -12.593 -34.258 1.00 88.06 653 PRO A CA 1
ATOM 5097 C C . PRO A 1 653 ? 22.363 -12.233 -35.633 1.00 88.06 653 PRO A C 1
ATOM 5099 O O . PRO A 1 653 ? 22.659 -12.938 -36.596 1.00 88.06 653 PRO A O 1
ATOM 5102 N N . ALA A 1 654 ? 21.611 -11.131 -35.768 1.00 90.50 654 ALA A N 1
ATOM 5103 C CA . ALA A 1 654 ? 21.143 -10.661 -37.075 1.00 90.50 654 ALA A CA 1
ATOM 5104 C C . ALA A 1 654 ? 22.302 -10.397 -38.047 1.00 90.50 654 ALA A C 1
ATOM 5106 O O . ALA A 1 654 ? 22.150 -10.642 -39.242 1.00 90.50 654 ALA A O 1
ATOM 5107 N N . PHE A 1 655 ? 23.446 -9.931 -37.535 1.00 91.06 655 PHE A N 1
ATOM 5108 C CA . PHE A 1 655 ? 24.645 -9.674 -38.330 1.00 91.06 655 PHE A CA 1
ATOM 5109 C C . PHE A 1 655 ? 25.609 -10.860 -38.410 1.00 91.06 655 PHE A C 1
ATOM 5111 O O . PHE A 1 655 ? 26.329 -10.988 -39.399 1.00 91.06 655 PHE A O 1
ATOM 5118 N N . ASN A 1 656 ? 25.639 -11.718 -37.387 1.00 88.19 656 ASN A N 1
ATOM 5119 C CA . ASN A 1 656 ? 26.742 -12.660 -37.193 1.00 88.19 656 ASN A CA 1
ATOM 5120 C C . ASN A 1 656 ? 26.373 -14.148 -37.298 1.00 88.19 656 ASN A C 1
ATOM 5122 O O . ASN A 1 656 ? 27.282 -14.979 -37.302 1.00 88.19 656 ASN A O 1
ATOM 5126 N N . ALA A 1 657 ? 25.090 -14.518 -37.412 1.00 86.06 657 ALA A N 1
ATOM 5127 C CA . ALA A 1 657 ? 24.662 -15.925 -37.382 1.00 86.06 657 ALA A CA 1
ATOM 5128 C C . ALA A 1 657 ? 25.349 -16.819 -38.435 1.00 86.06 657 ALA A C 1
ATOM 5130 O O . ALA A 1 657 ? 25.635 -17.986 -38.163 1.00 86.06 657 ALA A O 1
ATOM 5131 N N . LEU A 1 658 ? 25.653 -16.277 -39.619 1.00 86.94 658 LEU A N 1
ATOM 5132 C CA . LEU A 1 658 ? 26.282 -17.022 -40.715 1.00 86.94 658 LEU A CA 1
ATOM 5133 C C . LEU A 1 658 ? 27.801 -17.198 -40.542 1.00 86.94 658 LEU A C 1
ATOM 5135 O O . LEU A 1 658 ? 28.366 -18.161 -41.057 1.00 86.94 658 LEU A O 1
ATOM 5139 N N . ASN A 1 659 ? 28.466 -16.324 -39.779 1.00 86.31 659 ASN A N 1
ATOM 5140 C CA . ASN A 1 659 ? 29.931 -16.282 -39.675 1.00 86.31 659 ASN A CA 1
ATOM 5141 C C . ASN A 1 659 ? 30.521 -17.624 -39.226 1.00 86.31 659 ASN A C 1
ATOM 5143 O O . ASN A 1 659 ? 31.426 -18.162 -39.859 1.00 86.31 659 ASN A O 1
ATOM 5147 N N . LYS A 1 660 ? 29.974 -18.186 -38.143 1.00 77.38 660 LYS A N 1
ATOM 5148 C CA . LYS A 1 660 ? 30.442 -19.459 -37.582 1.00 77.38 660 LYS A CA 1
ATOM 5149 C C . LYS A 1 660 ? 30.069 -20.653 -38.459 1.00 77.38 660 LYS A C 1
ATOM 5151 O O . LYS A 1 660 ? 30.788 -21.640 -38.484 1.00 77.38 660 LYS A O 1
ATOM 5156 N N . LEU A 1 661 ? 28.951 -20.585 -39.176 1.00 81.19 661 LEU A N 1
ATOM 5157 C CA . LEU A 1 661 ? 28.546 -21.660 -40.083 1.00 81.19 661 LEU A CA 1
ATOM 5158 C C . LEU A 1 661 ? 29.466 -21.743 -41.305 1.00 81.19 661 LEU A C 1
ATOM 5160 O O . LEU A 1 661 ? 29.756 -22.841 -41.774 1.00 81.19 661 LEU A O 1
ATOM 5164 N N . ALA A 1 662 ? 29.940 -20.593 -41.783 1.00 83.56 662 ALA A N 1
ATOM 5165 C CA . ALA A 1 662 ? 30.884 -20.502 -42.888 1.00 83.56 662 ALA A CA 1
ATOM 5166 C C . ALA A 1 662 ? 32.323 -20.869 -42.482 1.00 83.56 662 ALA A C 1
ATOM 5168 O O . ALA A 1 662 ? 33.058 -21.431 -43.295 1.00 83.56 662 ALA A O 1
ATOM 5169 N N . GLU A 1 663 ? 32.715 -20.595 -41.230 1.00 85.12 663 GLU A N 1
ATOM 5170 C CA . GLU A 1 663 ? 34.019 -20.973 -40.658 1.00 85.12 663 GLU A CA 1
ATOM 5171 C C . GLU A 1 663 ? 33.881 -21.633 -39.266 1.00 85.12 663 GLU A C 1
ATOM 5173 O O . GLU A 1 663 ? 34.146 -20.995 -38.244 1.00 85.12 663 GLU A O 1
ATOM 5178 N N . PRO A 1 664 ? 33.517 -22.928 -39.180 1.00 73.44 664 PRO A N 1
ATOM 5179 C CA . PRO A 1 664 ? 33.189 -23.598 -37.910 1.00 73.44 664 PRO A CA 1
ATOM 5180 C C . PRO A 1 664 ? 34.304 -23.687 -36.852 1.00 73.44 664 PRO A C 1
ATOM 5182 O O . PRO A 1 664 ? 34.034 -24.109 -35.730 1.00 73.44 664 PRO A O 1
ATOM 5185 N N . GLY A 1 665 ? 35.540 -23.298 -37.180 1.00 71.62 665 GLY A N 1
ATOM 5186 C CA . GLY A 1 665 ? 36.695 -23.314 -36.271 1.00 71.62 665 GLY A CA 1
ATOM 5187 C C . GLY A 1 665 ? 37.294 -21.940 -35.965 1.00 71.62 665 GLY A C 1
ATOM 5188 O O . GLY A 1 665 ? 38.293 -21.867 -35.254 1.00 71.62 665 GLY A O 1
ATOM 5189 N N . GLU A 1 666 ? 36.720 -20.863 -36.500 1.00 77.19 666 GLU A N 1
ATOM 5190 C CA . GLU A 1 666 ? 37.297 -19.522 -36.427 1.00 77.19 666 GLU A CA 1
ATOM 5191 C C . GLU A 1 666 ? 36.341 -18.549 -35.748 1.00 77.19 666 GLU A C 1
ATOM 5193 O O . GLU A 1 666 ? 35.119 -18.653 -35.851 1.00 77.19 666 GLU A O 1
ATOM 5198 N N . ILE A 1 667 ? 36.912 -17.564 -35.057 1.00 75.44 667 ILE A N 1
ATOM 5199 C CA . ILE A 1 667 ? 36.141 -16.514 -34.394 1.00 75.44 667 ILE A CA 1
ATOM 5200 C C . ILE A 1 667 ? 36.345 -15.235 -35.180 1.00 75.44 667 ILE A C 1
ATOM 5202 O O . ILE A 1 667 ? 37.429 -14.650 -35.175 1.00 75.44 667 ILE A O 1
ATOM 5206 N N . LEU A 1 668 ? 35.289 -14.837 -35.880 1.00 82.06 668 LEU A N 1
ATOM 5207 C CA . LEU A 1 668 ? 35.273 -13.681 -36.757 1.00 82.06 668 LEU A CA 1
ATOM 5208 C C . LEU A 1 668 ? 34.699 -12.478 -36.011 1.00 82.06 668 LEU A C 1
ATOM 5210 O O . LEU A 1 668 ? 33.566 -12.514 -35.536 1.00 82.06 668 LEU A O 1
ATOM 5214 N N . PHE A 1 669 ? 35.479 -11.404 -35.932 1.00 82.81 669 PHE A N 1
ATOM 5215 C CA . PHE A 1 669 ? 35.064 -10.146 -35.332 1.00 82.81 669 PHE A CA 1
ATOM 5216 C C . PHE A 1 669 ? 34.592 -9.162 -36.404 1.00 82.81 669 PHE A C 1
ATOM 5218 O O . PHE A 1 669 ? 35.204 -9.090 -37.477 1.00 82.81 669 PHE A O 1
ATOM 5225 N N . PRO A 1 670 ? 33.555 -8.359 -36.113 1.00 87.31 670 PRO A N 1
ATOM 5226 C CA . PRO A 1 670 ? 33.164 -7.249 -36.966 1.00 87.31 670 PRO A CA 1
ATOM 5227 C C . PRO A 1 670 ? 34.338 -6.286 -37.180 1.00 87.31 670 PRO A C 1
ATOM 5229 O O . PRO A 1 670 ? 35.030 -5.908 -36.233 1.00 87.31 670 PRO A O 1
ATOM 5232 N N . TRP A 1 671 ? 34.570 -5.895 -38.431 1.00 82.62 671 TRP A N 1
ATOM 5233 C CA . TRP A 1 671 ? 35.671 -5.004 -38.801 1.00 82.62 671 TRP A CA 1
ATOM 5234 C C . TRP A 1 671 ? 35.180 -3.739 -39.509 1.00 82.62 671 TRP A C 1
ATOM 5236 O O . TRP A 1 671 ? 35.610 -2.636 -39.160 1.00 82.62 671 TRP A O 1
ATOM 5246 N N . LEU A 1 672 ? 34.275 -3.883 -40.480 1.00 89.56 672 LEU A N 1
ATOM 5247 C CA . LEU A 1 672 ? 33.778 -2.769 -41.287 1.00 89.56 672 LEU A CA 1
ATOM 5248 C C . LEU A 1 672 ? 32.328 -2.993 -41.713 1.00 89.56 672 LEU A C 1
ATOM 5250 O O . LEU A 1 672 ? 32.028 -4.002 -42.340 1.00 89.56 672 LEU A O 1
ATOM 5254 N N . TRP A 1 673 ? 31.463 -2.010 -41.481 1.00 93.19 673 TRP A N 1
ATOM 5255 C CA . TRP A 1 673 ? 30.222 -1.865 -42.242 1.00 93.19 673 TRP A CA 1
ATOM 5256 C C . TRP A 1 673 ? 30.400 -0.759 -43.278 1.00 93.19 673 TRP A C 1
ATOM 5258 O O . TRP A 1 673 ? 30.421 0.426 -42.938 1.00 93.19 673 TRP A O 1
ATOM 5268 N N . SER A 1 674 ? 30.563 -1.138 -44.546 1.00 91.44 674 SER A N 1
ATOM 5269 C CA . SER A 1 674 ? 30.771 -0.166 -45.622 1.00 91.44 674 SER A CA 1
ATOM 5270 C C . SER A 1 674 ? 29.525 0.672 -45.876 1.00 91.44 674 SER A C 1
ATOM 5272 O O . SER A 1 674 ? 29.620 1.898 -45.925 1.00 91.44 674 SER A O 1
ATOM 5274 N N . GLU A 1 675 ? 28.366 0.025 -46.004 1.00 92.31 675 GLU A N 1
ATOM 5275 C CA . GLU A 1 675 ? 27.102 0.700 -46.274 1.00 92.31 675 GLU A CA 1
ATOM 5276 C C . GLU A 1 675 ? 25.979 0.130 -45.422 1.00 92.31 675 GLU A C 1
ATOM 5278 O O . GLU A 1 675 ? 25.740 -1.073 -45.449 1.00 92.31 675 GLU A O 1
ATOM 5283 N N . ILE A 1 676 ? 25.296 1.000 -44.677 1.00 92.38 676 ILE A N 1
ATOM 5284 C CA . ILE A 1 676 ? 24.105 0.672 -43.897 1.00 92.38 676 ILE A CA 1
ATOM 5285 C C . ILE A 1 676 ? 23.019 1.677 -44.255 1.00 92.38 676 ILE A C 1
ATOM 5287 O O . ILE A 1 676 ? 23.179 2.881 -44.034 1.00 92.38 676 ILE A O 1
ATOM 5291 N N . ASP A 1 677 ? 21.912 1.170 -44.771 1.00 88.62 677 ASP A N 1
ATOM 5292 C CA . ASP A 1 677 ? 20.727 1.942 -45.098 1.00 88.62 677 ASP A CA 1
ATOM 5293 C C . ASP A 1 677 ? 19.593 1.568 -44.148 1.00 88.62 677 ASP A C 1
ATOM 5295 O O . ASP A 1 677 ? 19.278 0.391 -43.958 1.00 88.62 677 ASP A O 1
ATOM 5299 N N . PHE A 1 678 ? 18.984 2.583 -43.540 1.00 84.62 678 PHE A N 1
ATOM 5300 C CA . PHE A 1 678 ? 17.881 2.400 -42.601 1.00 84.62 678 PHE A CA 1
ATOM 5301 C C . PHE A 1 678 ? 16.543 2.648 -43.295 1.00 84.62 678 PHE A C 1
ATOM 5303 O O . PHE A 1 678 ? 16.367 3.657 -43.987 1.00 84.62 678 PHE A O 1
ATOM 5310 N N . GLY A 1 679 ? 15.575 1.770 -43.053 1.00 74.94 679 GLY A N 1
ATOM 5311 C CA . GLY A 1 679 ? 14.182 1.964 -43.435 1.00 74.94 679 GLY A CA 1
ATOM 5312 C C . GLY A 1 679 ? 13.506 3.084 -42.641 1.00 74.94 679 GLY A C 1
ATOM 5313 O O . GLY A 1 679 ? 14.121 3.791 -41.838 1.00 74.94 679 GLY A O 1
ATOM 5314 N N . THR A 1 680 ? 12.217 3.292 -42.896 1.00 64.19 680 THR A N 1
ATOM 5315 C CA . THR A 1 680 ? 11.400 4.243 -42.132 1.00 64.19 680 THR A CA 1
ATOM 5316 C C . THR A 1 680 ? 10.905 3.597 -40.837 1.00 64.19 680 THR A C 1
ATOM 5318 O O . THR A 1 680 ? 10.081 2.688 -40.892 1.00 64.19 680 THR A O 1
ATOM 5321 N N . GLY A 1 681 ? 11.358 4.106 -39.687 1.00 58.19 681 GLY A N 1
ATOM 5322 C CA . GLY A 1 681 ? 10.982 3.623 -38.349 1.00 58.19 681 GLY A CA 1
ATOM 5323 C C . GLY A 1 681 ? 12.111 2.863 -37.638 1.00 58.19 681 GLY A C 1
ATOM 5324 O O . GLY A 1 681 ? 13.040 2.381 -38.278 1.00 58.19 681 GLY A O 1
ATOM 5325 N N . ALA A 1 682 ? 12.050 2.794 -36.304 1.00 61.09 682 ALA A N 1
ATOM 5326 C CA . ALA A 1 682 ? 12.947 1.955 -35.500 1.00 61.09 682 ALA A CA 1
ATOM 5327 C C . ALA A 1 682 ? 12.543 0.468 -35.593 1.00 61.09 682 ALA A C 1
ATOM 5329 O O . ALA A 1 682 ? 11.449 0.163 -36.077 1.00 61.09 682 ALA A O 1
ATOM 5330 N N . LEU A 1 683 ? 13.389 -0.452 -35.108 1.00 69.19 683 LEU A N 1
ATOM 5331 C CA . LEU A 1 683 ? 13.067 -1.883 -35.003 1.00 69.19 683 LEU A CA 1
ATOM 5332 C C . LEU A 1 683 ? 12.018 -2.119 -33.907 1.00 69.19 683 LEU A C 1
ATOM 5334 O O . LEU A 1 683 ? 12.315 -2.620 -32.828 1.00 69.19 683 LEU A O 1
ATOM 5338 N N . ILE A 1 684 ? 10.779 -1.721 -34.186 1.00 64.62 684 ILE A N 1
ATOM 5339 C CA . ILE A 1 684 ? 9.645 -1.804 -33.267 1.00 64.62 684 ILE A CA 1
ATOM 5340 C C . ILE A 1 684 ? 8.843 -3.057 -33.614 1.00 64.62 684 ILE A C 1
ATOM 5342 O O . ILE A 1 684 ? 8.302 -3.170 -34.713 1.00 64.62 684 ILE A O 1
ATOM 5346 N N . GLY A 1 685 ? 8.748 -3.992 -32.673 1.00 69.12 685 GLY A N 1
ATOM 5347 C CA . GLY A 1 685 ? 8.038 -5.257 -32.853 1.00 69.12 685 GLY A CA 1
ATOM 5348 C C . GLY A 1 685 ? 8.688 -6.394 -32.073 1.00 69.12 685 GLY A C 1
ATOM 5349 O O . GLY A 1 685 ? 9.777 -6.244 -31.532 1.00 69.12 685 GLY A O 1
ATOM 5350 N N . SER A 1 686 ? 8.014 -7.541 -32.002 1.00 71.56 686 SER A N 1
ATOM 5351 C CA . SER A 1 686 ? 8.502 -8.711 -31.260 1.00 71.56 686 SER A CA 1
ATOM 5352 C C . SER A 1 686 ? 9.150 -9.783 -32.137 1.00 71.56 686 SER A C 1
ATOM 5354 O O . SER A 1 686 ? 9.678 -10.744 -31.584 1.00 71.56 686 SER A O 1
ATOM 5356 N N . GLU A 1 687 ? 9.091 -9.656 -33.466 1.00 87.25 687 GLU A N 1
ATOM 5357 C CA . GLU A 1 687 ? 9.596 -10.641 -34.432 1.00 87.25 687 GLU A CA 1
ATOM 5358 C C . GLU A 1 687 ? 10.231 -9.950 -35.652 1.00 87.25 687 GLU A C 1
ATOM 5360 O O . GLU A 1 687 ? 9.668 -8.991 -36.182 1.00 87.25 687 GLU A O 1
ATOM 5365 N N . PHE A 1 688 ? 11.387 -10.454 -36.095 1.00 90.38 688 PHE A N 1
ATOM 5366 C CA . PHE A 1 688 ? 12.179 -9.936 -37.218 1.00 90.38 688 PHE A CA 1
ATOM 5367 C C . PHE A 1 688 ? 12.835 -11.083 -37.995 1.00 90.38 688 PHE A C 1
ATOM 5369 O O . PHE A 1 688 ? 12.987 -12.187 -37.468 1.00 90.38 688 PHE A O 1
ATOM 5376 N N . TYR A 1 689 ? 13.280 -10.812 -39.222 1.00 91.38 689 TYR A N 1
ATOM 5377 C CA . TYR A 1 689 ? 13.972 -11.789 -40.067 1.00 91.38 689 TYR A CA 1
ATOM 5378 C C . TYR A 1 689 ? 15.252 -11.202 -40.652 1.00 91.38 689 TYR A C 1
ATOM 5380 O O . TYR A 1 689 ? 15.205 -10.116 -41.211 1.00 91.38 689 TYR A O 1
ATOM 5388 N N . SER A 1 690 ? 16.380 -11.905 -40.562 1.00 92.88 690 SER A N 1
ATOM 5389 C CA . SER A 1 690 ? 17.650 -11.487 -41.179 1.00 92.88 690 SER A CA 1
ATOM 5390 C C . SER A 1 690 ? 18.045 -12.441 -42.309 1.00 92.88 690 SER A C 1
ATOM 5392 O O . SER A 1 690 ? 18.218 -13.628 -42.045 1.00 92.88 690 SER A O 1
ATOM 5394 N N . ASP A 1 691 ? 18.183 -11.946 -43.544 1.00 91.81 691 ASP A N 1
ATOM 5395 C CA . ASP A 1 691 ? 18.764 -12.666 -44.695 1.00 91.81 691 ASP A CA 1
ATOM 5396 C C . ASP A 1 691 ? 20.229 -12.240 -44.850 1.00 91.81 691 ASP A C 1
ATOM 5398 O O . ASP A 1 691 ? 20.510 -11.088 -45.180 1.00 91.81 691 ASP A O 1
ATOM 5402 N N . LEU A 1 692 ? 21.158 -13.160 -44.592 1.00 92.75 692 LEU A N 1
ATOM 5403 C CA . LEU A 1 692 ? 22.600 -12.961 -44.701 1.00 92.75 692 LEU A CA 1
ATOM 5404 C C . LEU A 1 692 ? 23.136 -13.710 -45.921 1.00 92.75 692 LEU A C 1
ATOM 5406 O O . LEU A 1 692 ? 22.838 -14.890 -46.096 1.00 92.75 692 LEU A O 1
ATOM 5410 N N . ARG A 1 693 ? 23.988 -13.063 -46.722 1.00 93.06 693 ARG A N 1
ATOM 5411 C CA . ARG A 1 693 ? 24.617 -13.654 -47.914 1.00 93.06 693 ARG A CA 1
ATOM 5412 C C . ARG A 1 693 ? 26.103 -13.331 -47.966 1.00 93.06 693 ARG A C 1
ATOM 5414 O O . ARG A 1 693 ? 26.476 -12.161 -48.008 1.00 93.06 693 ARG A O 1
ATOM 5421 N N . ILE A 1 694 ? 26.957 -14.346 -48.024 1.00 92.69 694 ILE A N 1
ATOM 5422 C CA . ILE A 1 694 ? 28.392 -14.183 -48.259 1.00 92.69 694 ILE A CA 1
ATOM 5423 C C . ILE A 1 694 ? 28.602 -13.842 -49.732 1.00 92.69 694 ILE A C 1
ATOM 5425 O O . ILE A 1 694 ? 28.188 -14.567 -50.631 1.00 92.69 694 ILE A O 1
ATOM 5429 N N . ARG A 1 695 ? 29.263 -12.715 -49.982 1.00 93.06 695 ARG A N 1
ATOM 5430 C CA . ARG A 1 695 ? 29.656 -12.272 -51.324 1.00 93.06 695 ARG A CA 1
ATOM 5431 C C . ARG A 1 695 ? 31.056 -12.711 -51.683 1.00 93.06 695 ARG A C 1
ATOM 5433 O O . ARG A 1 695 ? 31.333 -13.037 -52.833 1.00 93.06 695 ARG A O 1
ATOM 5440 N N . GLU A 1 696 ? 31.940 -12.670 -50.699 1.00 92.31 696 GLU A N 1
ATOM 5441 C CA . GLU A 1 696 ? 33.353 -12.901 -50.914 1.00 92.31 696 GLU A CA 1
ATOM 5442 C C . GLU A 1 696 ? 33.987 -13.491 -49.656 1.00 92.31 696 GLU A C 1
ATOM 5444 O O . GLU A 1 696 ? 33.743 -13.030 -48.540 1.00 92.31 696 GLU A O 1
ATOM 5449 N N . LYS A 1 697 ? 34.848 -14.486 -49.863 1.00 91.56 697 LYS A N 1
ATOM 5450 C CA . LYS A 1 697 ? 35.734 -15.054 -48.850 1.00 91.56 697 LYS A CA 1
ATOM 5451 C C . LYS A 1 697 ? 37.168 -14.842 -49.316 1.00 91.56 697 LYS A C 1
ATOM 5453 O O . LYS A 1 697 ? 37.591 -15.405 -50.324 1.00 91.56 697 LYS A O 1
ATOM 5458 N N . THR A 1 698 ? 37.902 -13.998 -48.602 1.00 90.31 698 THR A N 1
ATOM 5459 C CA . THR A 1 698 ? 39.290 -13.630 -48.915 1.00 90.31 698 THR A CA 1
ATOM 5460 C C . THR A 1 698 ? 40.212 -13.912 -47.741 1.00 90.31 698 THR A C 1
ATOM 5462 O O . THR A 1 698 ? 39.787 -14.323 -46.657 1.00 90.31 698 THR A O 1
ATOM 5465 N N . SER A 1 699 ? 41.509 -13.707 -47.957 1.00 84.44 699 SER A N 1
ATOM 5466 C CA . SER A 1 699 ? 42.482 -13.686 -46.876 1.00 84.44 699 SER A CA 1
ATOM 5467 C C . SER A 1 699 ? 43.427 -12.505 -47.013 1.00 84.44 699 SER A C 1
ATOM 5469 O O . SER A 1 699 ? 43.769 -12.102 -48.125 1.00 84.44 699 SER A O 1
ATOM 5471 N N . ASP A 1 700 ? 43.853 -11.942 -45.885 1.00 80.69 700 ASP A N 1
ATOM 5472 C CA . ASP A 1 700 ? 44.863 -10.887 -45.892 1.00 80.69 700 ASP A CA 1
ATOM 5473 C C . ASP A 1 700 ? 46.288 -11.447 -46.056 1.00 80.69 700 ASP A C 1
ATOM 5475 O O . ASP A 1 700 ? 46.535 -12.653 -46.016 1.00 80.69 700 ASP A O 1
ATOM 5479 N N . ASN A 1 701 ? 47.267 -10.547 -46.173 1.00 74.44 701 ASN A N 1
ATOM 5480 C CA . ASN A 1 701 ? 48.686 -10.898 -46.318 1.00 74.44 701 ASN A CA 1
ATOM 5481 C C . ASN A 1 701 ? 49.280 -11.669 -45.118 1.00 74.44 701 ASN A C 1
ATOM 5483 O O . ASN A 1 701 ? 50.445 -12.064 -45.161 1.00 74.44 701 ASN A O 1
ATOM 5487 N N . LYS A 1 702 ? 48.528 -11.836 -44.025 1.00 73.88 702 LYS A N 1
ATOM 5488 C CA . LYS A 1 702 ? 48.910 -12.611 -42.839 1.00 73.88 702 LYS A CA 1
ATOM 5489 C C . LYS A 1 702 ? 48.153 -13.942 -42.736 1.00 73.88 702 LYS A C 1
ATOM 5491 O O . LYS A 1 702 ? 48.382 -14.665 -41.770 1.00 73.88 702 LYS A O 1
ATOM 5496 N N . GLY A 1 703 ? 47.287 -14.259 -43.699 1.00 75.88 703 GLY A N 1
ATOM 5497 C CA . GLY A 1 703 ? 46.461 -15.464 -43.698 1.00 75.88 703 GLY A CA 1
ATOM 5498 C C . GLY A 1 703 ? 45.187 -15.355 -42.860 1.00 75.88 703 GLY A C 1
ATOM 5499 O O . GLY A 1 703 ? 44.565 -16.379 -42.604 1.00 75.88 703 GLY A O 1
ATOM 5500 N N . ASN A 1 704 ? 44.788 -14.152 -42.429 1.00 81.56 704 ASN A N 1
ATOM 5501 C CA . ASN A 1 704 ? 43.505 -13.972 -41.749 1.00 81.56 704 ASN A CA 1
ATOM 5502 C C . ASN A 1 704 ? 42.366 -14.104 -42.747 1.00 81.56 704 ASN A C 1
ATOM 5504 O O . ASN A 1 704 ? 42.409 -13.459 -43.793 1.00 81.56 704 ASN A O 1
ATOM 5508 N N . ILE A 1 705 ? 41.339 -14.859 -42.385 1.00 86.56 705 ILE A N 1
ATOM 5509 C CA . ILE A 1 705 ? 40.102 -14.997 -43.141 1.00 86.56 705 ILE A CA 1
ATOM 5510 C C . ILE A 1 705 ? 39.311 -13.698 -43.029 1.00 86.56 705 ILE A C 1
ATOM 5512 O O . ILE A 1 705 ? 39.154 -13.140 -41.941 1.00 86.56 705 ILE A O 1
ATOM 5516 N N . ILE A 1 706 ? 38.815 -13.227 -44.169 1.00 90.00 706 ILE A N 1
ATOM 5517 C CA . ILE A 1 706 ? 37.893 -12.102 -44.267 1.00 90.00 706 ILE A CA 1
ATOM 5518 C C . ILE A 1 706 ? 36.655 -12.592 -45.009 1.00 90.00 706 ILE A C 1
ATOM 5520 O O . ILE A 1 706 ? 36.752 -13.011 -46.165 1.00 90.00 706 ILE A O 1
ATOM 5524 N N . LEU A 1 707 ? 35.496 -12.507 -44.360 1.00 92.62 707 LEU A N 1
ATOM 5525 C CA . LEU A 1 707 ? 34.211 -12.689 -45.029 1.00 92.62 707 LEU A CA 1
ATOM 5526 C C . LEU A 1 707 ? 33.606 -11.319 -45.310 1.00 92.62 707 LEU A C 1
ATOM 5528 O O . LEU A 1 707 ? 33.612 -10.451 -44.437 1.00 92.62 707 LEU A O 1
ATOM 5532 N N . THR A 1 708 ? 33.077 -11.148 -46.518 1.00 94.81 708 THR A N 1
ATOM 5533 C CA . THR A 1 708 ? 32.271 -9.991 -46.911 1.00 94.81 708 THR A CA 1
ATOM 5534 C C . THR A 1 708 ? 30.838 -10.452 -47.141 1.00 94.81 708 THR A C 1
ATOM 5536 O O . THR A 1 708 ? 30.611 -11.362 -47.940 1.00 94.81 708 THR A O 1
ATOM 5539 N N . LEU A 1 709 ? 29.882 -9.832 -46.452 1.00 94.00 709 LEU A N 1
ATOM 5540 C CA . LEU A 1 709 ? 28.473 -10.205 -46.440 1.00 94.00 709 LEU A CA 1
ATOM 5541 C C . LEU A 1 709 ? 27.572 -9.037 -46.863 1.00 94.00 709 LEU A C 1
ATOM 5543 O O . LEU A 1 709 ? 27.852 -7.880 -46.546 1.00 94.00 709 LEU A O 1
ATOM 5547 N N . ASP A 1 710 ? 26.459 -9.363 -47.512 1.00 94.19 710 ASP A N 1
ATOM 5548 C CA . ASP A 1 710 ? 25.289 -8.491 -47.631 1.00 94.19 710 ASP A CA 1
ATOM 5549 C C . ASP A 1 710 ? 24.191 -9.016 -46.702 1.00 94.19 710 ASP A C 1
ATOM 5551 O O . ASP A 1 710 ? 24.009 -10.230 -46.580 1.00 94.19 710 ASP A O 1
ATOM 5555 N N . ILE A 1 711 ? 23.483 -8.113 -46.022 1.00 94.06 711 ILE A N 1
ATOM 5556 C CA . ILE A 1 711 ? 22.505 -8.462 -44.986 1.00 94.06 711 ILE A CA 1
ATOM 5557 C C . ILE A 1 711 ? 21.264 -7.591 -45.144 1.00 94.06 711 ILE A C 1
ATOM 5559 O O . ILE A 1 711 ? 21.381 -6.372 -45.254 1.00 94.06 711 ILE A O 1
ATOM 5563 N N . ILE A 1 712 ? 20.080 -8.197 -45.122 1.00 91.81 712 ILE A N 1
ATOM 5564 C CA . ILE A 1 712 ? 18.807 -7.471 -45.097 1.00 91.81 712 ILE A CA 1
ATOM 5565 C C . ILE A 1 712 ? 17.995 -7.944 -43.897 1.00 91.81 712 ILE A C 1
ATOM 5567 O O . ILE A 1 712 ? 17.726 -9.134 -43.747 1.00 91.81 712 ILE A O 1
ATOM 5571 N N . LEU A 1 713 ? 17.608 -6.998 -43.047 1.00 90.75 713 LEU A N 1
ATOM 5572 C CA . LEU A 1 713 ? 16.738 -7.210 -41.901 1.00 90.75 713 LEU A CA 1
ATOM 5573 C C . LEU A 1 713 ? 15.322 -6.759 -42.259 1.00 90.75 713 LEU A C 1
ATOM 5575 O O . LEU A 1 713 ? 15.133 -5.633 -42.724 1.00 90.75 713 LEU A O 1
ATOM 5579 N N . TYR A 1 714 ? 14.344 -7.613 -41.989 1.00 87.31 714 TYR A N 1
ATOM 5580 C CA . TYR A 1 714 ? 12.923 -7.396 -42.224 1.00 87.31 714 TYR A CA 1
ATOM 5581 C C . TYR A 1 714 ? 12.151 -7.374 -40.902 1.00 87.31 714 TYR A C 1
ATOM 5583 O O . TYR A 1 714 ? 12.510 -8.073 -39.948 1.00 87.31 714 TYR A O 1
ATOM 5591 N N . ASP A 1 715 ? 11.077 -6.589 -40.850 1.00 84.94 715 ASP A N 1
ATOM 5592 C CA . ASP A 1 715 ? 10.097 -6.656 -39.764 1.00 84.94 715 ASP A CA 1
ATOM 5593 C C . ASP A 1 715 ? 9.128 -7.845 -39.925 1.00 84.94 715 ASP A C 1
ATOM 5595 O O . ASP A 1 715 ? 9.205 -8.623 -40.879 1.00 84.94 715 ASP A O 1
ATOM 5599 N N . SER A 1 716 ? 8.195 -7.999 -38.983 1.00 81.06 716 SER A N 1
ATOM 5600 C CA . SER A 1 716 ? 7.183 -9.064 -39.015 1.00 81.06 716 SER A CA 1
ATOM 5601 C C . SER A 1 716 ? 6.193 -8.963 -40.182 1.00 81.06 716 SER A C 1
ATOM 5603 O O . SER A 1 716 ? 5.473 -9.924 -40.444 1.00 81.06 716 SER A O 1
ATOM 5605 N N . LEU A 1 717 ? 6.150 -7.823 -40.877 1.00 78.81 717 LEU A N 1
ATOM 5606 C CA . LEU A 1 717 ? 5.336 -7.596 -42.070 1.00 78.81 717 LEU A CA 1
ATOM 5607 C C . LEU A 1 717 ? 6.144 -7.795 -43.361 1.00 78.81 717 LEU A C 1
ATOM 5609 O O . LEU A 1 717 ? 5.646 -7.470 -44.434 1.00 78.81 717 LEU A O 1
ATOM 5613 N N . GLY A 1 718 ? 7.387 -8.282 -43.271 1.00 75.81 718 GLY A N 1
ATOM 5614 C CA . GLY A 1 718 ? 8.236 -8.525 -44.435 1.00 75.81 718 GLY A CA 1
ATOM 5615 C C . GLY A 1 718 ? 8.827 -7.256 -45.050 1.00 75.81 718 GLY A C 1
ATOM 5616 O O . GLY A 1 718 ? 9.365 -7.311 -46.155 1.00 75.81 718 GLY A O 1
ATOM 5617 N N . ARG A 1 719 ? 8.753 -6.108 -44.364 1.00 80.44 719 ARG A N 1
ATOM 5618 C CA . ARG A 1 719 ? 9.312 -4.842 -44.856 1.00 80.44 719 ARG A CA 1
ATOM 5619 C C . ARG A 1 719 ? 10.775 -4.742 -44.464 1.00 80.44 719 ARG A C 1
ATOM 5621 O O . ARG A 1 719 ? 11.116 -4.910 -43.294 1.00 80.44 719 ARG A O 1
ATOM 5628 N N . ALA A 1 720 ? 11.632 -4.419 -45.425 1.00 82.50 720 ALA A N 1
ATOM 5629 C CA . ALA A 1 720 ? 13.050 -4.229 -45.168 1.00 82.50 720 ALA A CA 1
ATOM 5630 C C . ALA A 1 720 ? 13.283 -2.969 -44.306 1.00 82.50 720 ALA A C 1
ATOM 5632 O O . ALA A 1 720 ? 12.926 -1.849 -44.679 1.00 82.50 720 ALA A O 1
ATOM 5633 N N . VAL A 1 721 ? 13.878 -3.165 -43.130 1.00 85.50 721 VAL A N 1
ATOM 5634 C CA . VAL A 1 721 ? 14.104 -2.139 -42.097 1.00 85.50 721 VAL A CA 1
ATOM 5635 C C . VAL A 1 721 ? 15.575 -1.760 -41.955 1.00 85.50 721 VAL A C 1
ATOM 5637 O O . VAL A 1 721 ? 15.874 -0.618 -41.608 1.00 85.50 721 VAL A O 1
ATOM 5640 N N . ILE A 1 722 ? 16.502 -2.671 -42.263 1.00 89.69 722 ILE A N 1
ATOM 5641 C CA . ILE A 1 722 ? 17.936 -2.375 -42.384 1.00 89.69 722 ILE A CA 1
ATOM 5642 C C . ILE A 1 722 ? 18.484 -3.146 -43.583 1.00 89.69 722 ILE A C 1
ATOM 5644 O O . ILE A 1 722 ? 18.259 -4.346 -43.696 1.00 89.69 722 ILE A O 1
ATOM 5648 N N . SER A 1 723 ? 19.235 -2.478 -44.451 1.00 90.62 723 SER A N 1
ATOM 5649 C CA . SER A 1 723 ? 20.024 -3.114 -45.509 1.00 90.62 723 SER A CA 1
ATOM 5650 C C . SER A 1 723 ? 21.491 -2.779 -45.300 1.00 90.62 723 SER A C 1
ATOM 5652 O O . SER A 1 723 ? 21.850 -1.615 -45.134 1.00 90.62 723 SER A O 1
ATOM 5654 N N . VAL A 1 724 ? 22.347 -3.789 -45.332 1.00 92.88 724 VAL A N 1
ATOM 5655 C CA . VAL A 1 724 ? 23.791 -3.650 -45.190 1.00 92.88 724 VAL A CA 1
ATOM 5656 C C . VAL A 1 724 ? 24.481 -4.281 -46.382 1.00 92.88 724 VAL A C 1
ATOM 5658 O O . VAL A 1 724 ? 24.209 -5.430 -46.726 1.00 92.88 724 VAL A O 1
ATOM 5661 N N . ARG A 1 725 ? 25.403 -3.537 -46.996 1.00 93.00 725 ARG A N 1
ATOM 5662 C CA . ARG A 1 725 ? 26.227 -4.024 -48.106 1.00 93.00 725 ARG A CA 1
ATOM 5663 C C . ARG A 1 725 ? 27.698 -4.000 -47.737 1.00 93.00 725 ARG A C 1
ATOM 5665 O O . ARG A 1 725 ? 28.177 -3.049 -47.111 1.00 93.00 725 ARG A O 1
ATOM 5672 N N . ASN A 1 726 ? 28.417 -5.027 -48.178 1.00 92.25 726 ASN A N 1
ATOM 5673 C CA . ASN A 1 726 ? 29.851 -5.192 -47.939 1.00 92.25 726 ASN A CA 1
ATOM 5674 C C . ASN A 1 726 ? 30.242 -5.141 -46.446 1.00 92.25 726 ASN A C 1
ATOM 5676 O O . ASN A 1 726 ? 31.234 -4.512 -46.070 1.00 92.25 726 ASN A O 1
ATOM 5680 N N . TYR A 1 727 ? 29.469 -5.797 -45.580 1.00 94.56 727 TYR A N 1
ATOM 5681 C CA . TYR A 1 727 ? 29.833 -6.008 -44.181 1.00 94.56 727 TYR A CA 1
ATOM 5682 C C . TYR A 1 727 ? 31.016 -6.969 -44.078 1.00 94.56 727 TYR A C 1
ATOM 5684 O O . TYR A 1 727 ? 30.943 -8.083 -44.585 1.00 94.56 727 TYR A O 1
ATOM 5692 N N . LYS A 1 728 ? 32.109 -6.559 -43.431 1.00 93.12 728 LYS A N 1
ATOM 5693 C CA . LYS A 1 728 ? 33.328 -7.361 -43.315 1.00 93.12 728 LYS A CA 1
ATOM 5694 C C . LYS A 1 728 ? 33.578 -7.812 -41.890 1.00 93.12 728 LYS A C 1
ATOM 5696 O O . LYS A 1 728 ? 33.640 -6.993 -40.967 1.00 93.12 728 LYS A O 1
ATOM 5701 N N . VAL A 1 729 ? 33.835 -9.106 -41.757 1.00 90.50 729 VAL A N 1
ATOM 5702 C CA . VAL A 1 729 ? 34.272 -9.752 -40.519 1.00 90.50 729 VAL A CA 1
ATOM 5703 C C . VAL A 1 729 ? 35.611 -10.440 -40.738 1.00 90.50 729 VAL A C 1
ATOM 5705 O O . VAL A 1 729 ? 35.930 -10.853 -41.856 1.00 90.50 729 VAL A O 1
ATOM 5708 N N . LYS A 1 730 ? 36.419 -10.536 -39.683 1.00 86.88 730 LYS A N 1
ATOM 5709 C CA . LYS A 1 730 ? 37.799 -11.022 -39.771 1.00 86.88 730 LYS A CA 1
ATOM 5710 C C . LYS A 1 730 ? 38.206 -11.813 -38.536 1.00 86.88 730 LYS A C 1
ATOM 5712 O O . LYS A 1 730 ? 37.855 -11.416 -37.427 1.00 86.88 730 LYS A O 1
ATOM 5717 N N . ASN A 1 731 ? 38.971 -12.891 -38.701 1.00 82.00 731 ASN A N 1
ATOM 5718 C CA . ASN A 1 731 ? 39.474 -13.654 -37.557 1.00 82.00 731 ASN A CA 1
ATOM 5719 C C . ASN A 1 731 ? 40.695 -12.994 -36.905 1.00 82.00 731 ASN A C 1
ATOM 5721 O O . ASN A 1 731 ? 41.453 -12.242 -37.525 1.00 82.00 731 ASN A O 1
ATOM 5725 N N . ALA A 1 732 ? 40.886 -13.294 -35.624 1.00 64.06 732 ALA A N 1
ATOM 5726 C CA . ALA A 1 732 ? 42.098 -12.955 -34.896 1.00 64.06 732 ALA A CA 1
ATOM 5727 C C . ALA A 1 732 ? 43.115 -14.101 -35.012 1.00 64.06 732 ALA A C 1
ATOM 5729 O O . ALA A 1 732 ? 42.770 -15.244 -34.726 1.00 64.06 732 ALA A O 1
ATOM 5730 N N . LEU A 1 733 ? 44.376 -13.820 -35.372 1.00 54.12 733 LEU A N 1
ATOM 5731 C CA . LEU A 1 733 ? 45.436 -14.839 -35.313 1.00 54.12 733 LEU A CA 1
ATOM 5732 C C . LEU A 1 733 ? 45.561 -15.391 -33.884 1.00 54.12 733 LEU A C 1
ATOM 5734 O O . LEU A 1 733 ? 46.037 -14.689 -32.989 1.00 54.12 733 LEU A O 1
ATOM 5738 N N . ILE A 1 734 ? 45.231 -16.669 -33.697 1.00 47.25 734 ILE A N 1
ATOM 5739 C CA . ILE A 1 734 ? 45.650 -17.449 -32.531 1.00 47.25 734 ILE A CA 1
ATOM 5740 C C . ILE A 1 734 ? 47.081 -17.923 -32.807 1.00 47.25 734 ILE A C 1
ATOM 5742 O O . ILE A 1 734 ? 47.326 -18.717 -33.715 1.00 47.25 734 ILE A O 1
ATOM 5746 N N . THR A 1 735 ? 48.068 -17.431 -32.056 1.00 37.72 735 THR A N 1
ATOM 5747 C CA . THR A 1 735 ? 49.425 -17.998 -32.123 1.00 37.72 735 THR A CA 1
ATOM 5748 C C . THR A 1 735 ? 49.433 -19.432 -31.573 1.00 37.72 735 THR A C 1
ATOM 5750 O O . THR A 1 735 ? 48.721 -19.704 -30.601 1.00 37.72 735 THR A O 1
ATOM 5753 N N . PRO A 1 736 ? 50.276 -20.346 -32.101 1.00 33.25 736 PRO A N 1
ATOM 5754 C CA . PRO A 1 736 ? 50.512 -21.644 -31.470 1.00 33.25 736 PRO A CA 1
ATOM 5755 C C . PRO A 1 736 ? 51.020 -21.413 -30.039 1.00 33.25 736 PRO A C 1
ATOM 5757 O O . PRO A 1 736 ? 52.138 -20.937 -29.850 1.00 33.25 736 PRO A O 1
ATOM 5760 N N . GLY A 1 737 ? 50.172 -21.669 -29.039 1.00 42.19 737 GLY A N 1
ATOM 5761 C CA . GLY A 1 737 ? 50.432 -21.324 -27.635 1.00 42.19 737 GLY A CA 1
ATOM 5762 C C . GLY A 1 737 ? 49.247 -20.712 -26.876 1.00 42.19 737 GLY A C 1
ATOM 5763 O O . GLY A 1 737 ? 49.311 -20.635 -25.658 1.00 42.19 737 GLY A O 1
ATOM 5764 N N . GLY A 1 738 ? 48.159 -20.328 -27.553 1.00 36.75 738 GLY A N 1
ATOM 5765 C CA . GLY A 1 738 ? 46.863 -20.059 -26.908 1.00 36.75 738 GLY A CA 1
ATOM 5766 C C . GLY A 1 738 ? 46.701 -18.713 -26.189 1.00 36.75 738 GLY A C 1
ATOM 5767 O O . GLY A 1 738 ? 45.604 -18.438 -25.715 1.00 36.75 738 GLY A O 1
ATOM 5768 N N . GLU A 1 739 ? 47.721 -17.850 -26.134 1.00 34.12 739 GLU A N 1
ATOM 5769 C CA . GLU A 1 739 ? 47.537 -16.479 -25.639 1.00 34.12 739 GLU A CA 1
ATOM 5770 C C . GLU A 1 739 ? 47.114 -15.522 -26.771 1.00 34.12 739 GLU A C 1
ATOM 5772 O O . GLU A 1 739 ? 47.823 -15.416 -27.782 1.00 34.12 739 GLU A O 1
ATOM 5777 N N . PRO A 1 740 ? 45.986 -14.801 -26.623 1.00 39.53 740 PRO A N 1
ATOM 5778 C CA . PRO A 1 740 ? 45.590 -13.760 -27.560 1.00 39.53 740 PRO A CA 1
ATOM 5779 C C . PRO A 1 740 ? 46.534 -12.553 -27.467 1.00 39.53 740 PRO A C 1
ATOM 5781 O O . PRO A 1 740 ? 46.770 -12.018 -26.384 1.00 39.53 740 PRO A O 1
ATOM 5784 N N . ARG A 1 741 ? 47.052 -12.057 -28.598 1.00 43.22 741 ARG A N 1
ATOM 5785 C CA . ARG A 1 741 ? 47.697 -10.732 -28.622 1.00 43.22 741 ARG A CA 1
ATOM 5786 C C . ARG A 1 741 ? 46.633 -9.647 -28.450 1.00 43.22 741 ARG A C 1
ATOM 5788 O O . ARG A 1 741 ? 45.630 -9.667 -29.149 1.00 43.22 741 ARG A O 1
ATOM 5795 N N . GLY A 1 742 ? 46.912 -8.639 -27.621 1.00 41.56 742 GLY A N 1
ATOM 5796 C CA . GLY A 1 742 ? 46.074 -7.440 -27.450 1.00 41.56 742 GLY A CA 1
ATOM 5797 C C . GLY A 1 742 ? 45.917 -6.544 -28.693 1.00 41.56 742 GLY A C 1
ATOM 5798 O O . GLY A 1 742 ? 45.208 -5.547 -28.626 1.00 41.56 742 GLY A O 1
ATOM 5799 N N . ASP A 1 743 ? 46.525 -6.909 -29.827 1.00 45.03 743 ASP A N 1
ATOM 5800 C CA . ASP A 1 743 ? 46.455 -6.191 -31.105 1.00 45.03 743 ASP A CA 1
ATOM 5801 C C . ASP A 1 743 ? 45.599 -6.972 -32.119 1.00 45.03 743 ASP A C 1
ATOM 5803 O O . ASP A 1 743 ? 46.105 -7.534 -33.096 1.00 45.03 743 ASP A O 1
ATOM 5807 N N . TYR A 1 744 ? 44.288 -7.030 -31.878 1.00 47.34 744 TYR A N 1
ATOM 5808 C CA . TYR A 1 744 ? 43.319 -7.712 -32.750 1.00 47.34 744 TYR A CA 1
ATOM 5809 C C . TYR A 1 744 ? 43.121 -7.013 -34.110 1.00 47.34 744 TYR A C 1
ATOM 5811 O O . TYR A 1 744 ? 42.786 -7.656 -35.103 1.00 47.34 744 TYR A O 1
ATOM 5819 N N . PHE A 1 745 ? 43.390 -5.706 -34.190 1.00 45.38 745 PHE A N 1
ATOM 5820 C CA . PHE A 1 745 ? 43.136 -4.876 -35.368 1.00 45.38 745 PHE A CA 1
ATOM 5821 C C . PHE A 1 745 ? 44.447 -4.243 -35.857 1.00 45.38 745 PHE A C 1
ATOM 5823 O O . PHE A 1 745 ? 44.974 -3.314 -35.250 1.00 45.38 745 PHE A O 1
ATOM 5830 N N . LYS A 1 746 ? 45.018 -4.737 -36.966 1.00 39.53 746 LYS A N 1
ATOM 5831 C CA . LYS A 1 746 ? 46.146 -4.049 -37.622 1.00 39.53 746 LYS A CA 1
ATOM 5832 C C . LYS A 1 746 ? 45.586 -2.900 -38.469 1.00 39.53 746 LYS A C 1
ATOM 5834 O O . LYS A 1 746 ? 44.852 -3.159 -39.416 1.00 39.53 746 LYS A O 1
ATOM 5839 N N . GLN A 1 747 ? 45.944 -1.667 -38.114 1.00 45.00 747 GLN A N 1
ATOM 5840 C CA . GLN A 1 747 ? 45.528 -0.424 -38.774 1.00 45.00 747 GLN A CA 1
ATOM 5841 C C . GLN A 1 747 ? 45.924 -0.382 -40.258 1.00 45.00 747 GLN A C 1
ATOM 5843 O O . GLN A 1 747 ? 47.106 -0.509 -40.584 1.00 45.00 747 GLN A O 1
ATOM 5848 N N . GLU A 1 748 ? 44.959 -0.099 -41.133 1.00 34.16 748 GLU A N 1
ATOM 5849 C CA . GLU A 1 748 ? 45.217 0.495 -42.445 1.00 34.16 748 GLU A CA 1
ATOM 5850 C C . GLU A 1 748 ? 44.507 1.851 -42.514 1.00 34.16 748 GLU A C 1
ATOM 5852 O O . GLU A 1 748 ? 43.306 1.951 -42.299 1.00 34.16 748 GLU A O 1
ATOM 5857 N N . HIS A 1 749 ? 45.312 2.889 -42.749 1.00 36.81 749 HIS A N 1
ATOM 5858 C CA . HIS A 1 749 ? 44.957 4.290 -42.983 1.00 36.81 749 HIS A CA 1
ATOM 5859 C C . HIS A 1 749 ? 44.065 4.997 -41.951 1.00 36.81 749 HIS A C 1
ATOM 5861 O O . HIS A 1 749 ? 42.849 5.091 -42.043 1.00 36.81 749 HIS A O 1
ATOM 5867 N N . TYR A 1 750 ? 44.763 5.636 -41.019 1.00 37.16 750 TYR A N 1
ATOM 5868 C CA . TYR A 1 750 ? 44.282 6.730 -40.192 1.00 37.16 750 TYR A CA 1
ATOM 5869 C C . TYR A 1 750 ? 44.000 7.989 -41.030 1.00 37.16 750 TYR A C 1
ATOM 5871 O O . TYR A 1 750 ? 44.883 8.463 -41.748 1.00 37.16 750 TYR A O 1
ATOM 5879 N N . VAL A 1 751 ? 42.813 8.577 -40.877 1.00 37.94 751 VAL A N 1
ATOM 5880 C CA . VAL A 1 751 ? 42.629 10.022 -41.051 1.00 37.94 751 VAL A CA 1
ATOM 5881 C C . VAL A 1 751 ? 42.465 10.590 -39.651 1.00 37.94 751 VAL A C 1
ATOM 5883 O O . VAL A 1 751 ? 41.422 10.427 -39.021 1.00 37.94 751 VAL A O 1
ATOM 5886 N N . GLU A 1 752 ? 43.516 11.223 -39.136 1.00 33.19 752 GLU A N 1
ATOM 5887 C CA . GLU A 1 752 ? 43.383 12.079 -37.964 1.00 33.19 752 GLU A CA 1
ATOM 5888 C C . GLU A 1 752 ? 42.331 13.131 -38.288 1.00 33.19 752 GLU A C 1
ATOM 5890 O O . GLU A 1 752 ? 42.525 13.943 -39.199 1.00 33.19 752 GLU A O 1
ATOM 5895 N N . THR A 1 753 ? 41.232 13.171 -37.543 1.00 35.62 753 THR A N 1
ATOM 5896 C CA . THR A 1 753 ? 40.459 14.404 -37.448 1.00 35.62 753 THR A CA 1
ATOM 5897 C C . THR A 1 753 ? 41.325 15.382 -36.657 1.00 35.62 753 THR A C 1
ATOM 5899 O O . THR A 1 753 ? 41.179 15.551 -35.448 1.00 35.62 753 THR A O 1
ATOM 5902 N N . VAL A 1 754 ? 42.313 15.990 -37.323 1.00 33.44 754 VAL A N 1
ATOM 5903 C CA . VAL A 1 754 ? 43.014 17.140 -36.767 1.00 33.44 754 VAL A CA 1
ATOM 5904 C C . VAL A 1 754 ? 41.972 18.247 -36.713 1.00 33.44 754 VAL A C 1
ATOM 5906 O O . VAL A 1 754 ? 41.666 18.868 -37.730 1.00 33.44 754 VAL A O 1
ATOM 5909 N N . PHE A 1 755 ? 41.422 18.498 -35.527 1.00 41.72 755 PHE A N 1
ATOM 5910 C CA . PHE A 1 755 ? 40.634 19.692 -35.246 1.00 41.72 755 PHE A CA 1
ATOM 5911 C C . PHE A 1 755 ? 41.557 20.913 -35.374 1.00 41.72 755 PHE A C 1
ATOM 5913 O O . PHE A 1 755 ? 42.160 21.378 -34.409 1.00 41.72 755 PHE A O 1
ATOM 5920 N N . LYS A 1 756 ? 41.739 21.399 -36.602 1.00 33.84 756 LYS A N 1
ATOM 5921 C CA . LYS A 1 756 ? 42.420 22.657 -36.919 1.00 33.84 756 LYS A CA 1
ATOM 5922 C C . LYS A 1 756 ? 41.396 23.638 -37.477 1.00 33.84 756 LYS A C 1
ATOM 5924 O O . LYS A 1 756 ? 41.421 23.984 -38.652 1.00 33.84 756 LYS A O 1
ATOM 5929 N N . GLY A 1 757 ? 40.513 24.109 -36.602 1.00 34.75 757 GLY A N 1
ATOM 5930 C CA . GLY A 1 757 ? 39.917 25.431 -36.759 1.00 34.75 757 GLY A CA 1
ATOM 5931 C C . GLY A 1 757 ? 40.893 26.474 -36.196 1.00 34.75 757 GLY A C 1
ATOM 5932 O O . GLY A 1 757 ? 41.394 26.282 -35.085 1.00 34.75 757 GLY A O 1
ATOM 5933 N N . PRO A 1 758 ? 41.235 27.553 -36.919 1.00 32.56 758 PRO A N 1
ATOM 5934 C CA . PRO A 1 758 ? 42.043 28.626 -36.357 1.00 32.56 758 PRO A CA 1
ATOM 5935 C C . PRO A 1 758 ? 41.222 29.373 -35.293 1.00 32.56 758 PRO A C 1
ATOM 5937 O O . PRO A 1 758 ? 40.411 30.227 -35.629 1.00 32.56 758 PRO A O 1
ATOM 5940 N N . GLY A 1 759 ? 41.449 29.063 -34.012 1.00 41.22 759 GLY A N 1
ATOM 5941 C CA . GLY A 1 759 ? 41.002 29.901 -32.891 1.00 41.22 759 GLY A CA 1
ATOM 5942 C C . GLY A 1 759 ? 40.023 29.292 -31.884 1.00 41.22 759 GLY A C 1
ATOM 5943 O O . GLY A 1 759 ? 39.701 29.983 -30.923 1.00 41.22 759 GLY A O 1
ATOM 5944 N N . GLU A 1 760 ? 39.589 28.036 -32.023 1.00 39.25 760 GLU A N 1
ATOM 5945 C CA . GLU A 1 760 ? 38.755 27.387 -30.997 1.00 39.25 760 GLU A CA 1
ATOM 5946 C C . GLU A 1 760 ? 39.598 26.504 -30.059 1.00 39.25 760 GLU A C 1
ATOM 5948 O O . GLU A 1 760 ? 40.464 25.759 -30.532 1.00 39.25 760 GLU A O 1
ATOM 5953 N N . PRO A 1 761 ? 39.400 26.574 -28.726 1.00 39.28 761 PRO A N 1
ATOM 5954 C CA . PRO A 1 761 ? 40.075 25.669 -27.803 1.00 39.28 761 PRO A CA 1
ATOM 5955 C C . PRO A 1 761 ? 39.655 24.225 -28.106 1.00 39.28 761 PRO A C 1
ATOM 5957 O O . PRO A 1 761 ? 38.511 23.978 -28.477 1.00 39.28 761 PRO A O 1
ATOM 5960 N N . GLN A 1 762 ? 40.572 23.265 -27.934 1.00 44.69 762 GLN A N 1
ATOM 5961 C CA . GLN A 1 762 ? 40.280 21.835 -28.071 1.00 44.69 762 GLN A CA 1
ATOM 5962 C C . GLN A 1 762 ? 39.154 21.451 -27.100 1.00 44.69 762 GLN A C 1
ATOM 5964 O O . GLN A 1 762 ? 39.407 21.158 -25.931 1.00 44.69 762 GLN A O 1
ATOM 5969 N N . LEU A 1 763 ? 37.904 21.467 -27.575 1.00 42.06 763 LEU A N 1
ATOM 5970 C CA . LEU A 1 763 ? 36.715 21.145 -26.781 1.00 42.06 763 LEU A CA 1
ATOM 5971 C C . LEU A 1 763 ? 36.855 19.764 -26.126 1.00 42.06 763 LEU A C 1
ATOM 5973 O O . LEU A 1 763 ? 36.449 19.564 -24.986 1.00 42.06 763 LEU A O 1
ATOM 5977 N N . THR A 1 764 ? 37.521 18.840 -26.819 1.00 39.59 764 THR A N 1
ATOM 5978 C CA . THR A 1 764 ? 37.876 17.516 -26.317 1.00 39.59 764 THR A CA 1
ATOM 5979 C C . THR A 1 764 ? 38.744 17.597 -25.056 1.00 39.59 764 THR A C 1
ATOM 5981 O O . THR A 1 764 ? 38.408 16.942 -24.082 1.00 39.59 764 THR A O 1
ATOM 5984 N N . GLN A 1 765 ? 39.774 18.452 -24.987 1.00 35.56 765 GLN A N 1
ATOM 5985 C CA . GLN A 1 765 ? 40.615 18.587 -23.782 1.00 35.56 765 GLN A CA 1
ATOM 5986 C C . GLN A 1 765 ? 39.896 19.240 -22.588 1.00 35.56 765 GLN A C 1
ATOM 5988 O O . GLN A 1 765 ? 40.177 18.883 -21.445 1.00 35.56 765 GLN A O 1
ATOM 5993 N N . LEU A 1 766 ? 38.956 20.161 -22.827 1.00 37.91 766 LEU A N 1
ATOM 5994 C CA . LEU A 1 766 ? 38.176 20.814 -21.763 1.00 37.91 766 LEU A CA 1
ATOM 5995 C C . LEU A 1 766 ? 37.116 19.887 -21.146 1.00 37.91 766 LEU A C 1
ATOM 5997 O O . LEU A 1 766 ? 36.894 19.938 -19.939 1.00 37.91 766 LEU A O 1
ATOM 6001 N N . ILE A 1 767 ? 36.525 18.993 -21.944 1.00 44.72 767 ILE A N 1
ATOM 6002 C CA . ILE A 1 767 ? 35.603 17.943 -21.471 1.00 44.72 767 ILE A CA 1
ATOM 6003 C C . ILE A 1 767 ? 36.376 16.788 -20.794 1.00 44.72 767 ILE A C 1
ATOM 6005 O O . ILE A 1 767 ? 35.845 16.108 -19.921 1.00 44.72 767 ILE A O 1
ATOM 6009 N N . MET A 1 768 ? 37.651 16.583 -21.150 1.00 43.00 768 MET A N 1
ATOM 6010 C CA . MET A 1 768 ? 38.513 15.511 -20.623 1.00 43.00 768 MET A CA 1
ATOM 6011 C C . MET A 1 768 ? 39.031 15.727 -19.189 1.00 43.00 768 MET A C 1
ATOM 6013 O O . MET A 1 768 ? 39.433 14.750 -18.561 1.00 43.00 768 MET A O 1
ATOM 6017 N N . GLN A 1 769 ? 39.063 16.961 -18.665 1.00 36.44 769 GLN A N 1
ATOM 6018 C CA . GLN A 1 769 ? 39.639 17.264 -17.335 1.00 36.44 769 GLN A CA 1
ATOM 6019 C C . GLN A 1 769 ? 38.646 17.828 -16.309 1.00 36.44 769 GLN A C 1
ATOM 6021 O O . GLN A 1 769 ? 38.968 17.889 -15.122 1.00 36.44 769 GLN A O 1
ATOM 6026 N N . GLY A 1 770 ? 37.444 18.218 -16.730 1.00 32.00 770 GLY A N 1
ATOM 6027 C CA . GLY A 1 770 ? 36.383 18.659 -15.832 1.00 32.00 770 GLY A CA 1
ATOM 6028 C C . GLY A 1 770 ? 35.350 17.560 -15.644 1.00 32.00 770 GLY A C 1
ATOM 6029 O O . GLY A 1 770 ? 34.833 17.018 -16.615 1.00 32.00 770 GLY A O 1
ATOM 6030 N N . SER A 1 771 ? 35.026 17.248 -14.393 1.00 36.44 771 SER A N 1
ATOM 6031 C CA . SER A 1 771 ? 33.748 16.633 -14.054 1.00 36.44 771 SER A CA 1
ATOM 6032 C C . SER A 1 771 ? 32.619 17.518 -14.600 1.00 36.44 771 SER A C 1
ATOM 6034 O O . SER A 1 771 ? 32.306 18.547 -13.997 1.00 36.44 771 SER A O 1
ATOM 6036 N N . LEU A 1 772 ? 32.072 17.153 -15.758 1.00 33.59 772 LEU A N 1
ATOM 6037 C CA . LEU A 1 772 ? 30.716 17.517 -16.157 1.00 33.59 772 LEU A CA 1
ATOM 6038 C C . LEU A 1 772 ? 29.754 16.470 -15.602 1.00 33.59 772 LEU A C 1
ATOM 6040 O O . LEU A 1 772 ? 30.091 15.264 -15.700 1.00 33.59 772 LEU A O 1
#

Radius of gyration: 35.01 Å; chains: 1; bounding box: 84×58×102 Å

pLDDT: mean 82.96, std 16.89, range [31.64, 98.81]

Secondary structure (DSSP, 8-state):
--TTPEEEEEEEEEBTTB-SHHHHHHHHHTT----BPPPHHHHHHTT--SSSTTBPPEE--S-S-EE-TTTTT--HHHHHHS-HHHHHHHHHHHHHHHHTT-TTTTTTS-EEEEEEE-HHHHHHHHHHHHHTT----GGGT-HHHHHHHHHHHHT--S-EEE--BTBTHHHHHHHHHHHHHHTTS-SEEEEEEEE--SSPPBTT-TT-TTB-TTS---TTSTT---B-EE-EEEEEEEEEHHHHHHTT----EEEEEEEEEE--S-SSTTS--HHHHHHHHHHHHGGGGGGGGGEEEEE-----SHHHHHHHHHHHHHHHHHTTPPTT-EEEE-SHHHH-B-GGGHHHHHHHHHHHHHHHTEEPPPTT----S-HHHHTTSSEE--SS-EEPPTT-EEEEEEE-TTSEEEEEEEEE-S-------PPP----EE--------TT---SGGGEEE-SSEEEEEEEE-TTT-HHHHS-EETTEEE--TTHHHHHHHHHHTTSTT-GGGEEEEEEEE-S--EESSS-EEEEEEEETTT-EEEEEEEETTEEEEEEEEEEEEGGGGGTTS---S--TT-S---TT-GGGTTTEEEE----TT-PPTT------GGG--EEEEEEETTSSEEEEEEEPPTT-HHHHTT-SS-HHHHHHHHHHHHHHHSTT--EEEEEEEEEEE-SS---SSEEEEEEEEEEEEE-TT--EEEEEEEEEEETTS-EEEEEEEEEEEE----TTSPPPS---------------TT---HHHHHHHS--

Foldseek 3Di:
DDLLWKFFQFKFKDFQVRHTDVSVVVLLQVLAAAKDFDAPVLCVLLVHDDPRPQFFIARAHNDLFWAFCVVLVHDQLLSLLADSLLRQQLVRLCRRCLQFVCQQVQAPFQEEEEEEEDVVQLVSSVVSCVVVLHDHDPLSRDPQNSQVVSCVSRVHNHHRYYFDLKQCGQLVVVVVQSVCQSVVVGAKYKGKYWYHHSDGHGPPPPVDQQADPVQAFFFQAQSQRHWHYFTMIMMTMMGRNNVCVVVQGFGLWTFDWKFKDFQPDDPDQQDHRLVRVLVRLCRGCVVVLVPCLLAAEEAEARSRHPVVSLSCLPRVQPSVVVSPQDAARHEYDYDCNHGIRRINCRQRVSVSVVSNCLSVQKDGANRPHDNHPPVPRNRRGSYDHHHHIDGHDAQGKYKYWTARSSGMIMMTIITRDDCRGDRRRDDDPGDIDGRHHDPFADQLAPSDPVQWDDDPWKTKGKRWHALVRDCQQVQCADPNWGWHFPLCVVQNLQNSCPPPPCHLLQWWKAKKFFDAIDIADHGIKIWMWMAGPPQQKIWIWIDDPNDIDTGIIIHIHGPVVCPPDDDDPPQPQVQFPQDPVVCPVVPQWDKDDCDDLQQDDPPDPDDNDQQLPFFPTKTAHPQLFKIKTKGFGGPPCNVSVQNTLRRRSRVRSLACVSVCVNPVPFDWAWGTQRTKDFDRGGQDDGIKMKMKGWPDWDADPVRKIKTFIWMFMAHPRRGTGMTTGRGIIITADDDPPRDGDSCRDDDDDDDPPPPDDPPDDPPVVVVSPDDD

Sequence (772 aa):
MSKEDIAIIGLDLSMPGCRNQEEVWRFLSAGRVSKGRFPGRRLKQSGLSGDGELYMEGSYFPAIDEFDHKFYHIAQKSAEYMDPNQRLTLLSATRALNDSGCLEAIRGTRTSVYGSVNTNQQYQYQLQLQALGLTPDLLDLLNSTMASRINYIFDLKGPAVMTDTGSSSSLVSVIQAADELRRGITDYAVIVSSNLYIKPGEKVDKLINILATDAATKAFDERSTGTFMGEGVCAVILKRRGEAERDGNYIYGLIKGYAMNNDGRTVNMSAPNPLARESLIEEAWSPFAEQLDRLAFIESRGRETGAGDSVEIESLPRFFLEHGVNRQAVALVDSKSNFGHLDVASGLFSLIKSVMSLERGVLLPHPDFRIPDSEGDFKPSVFYSPVKNSQLRPCSLAGVSSYGMTGTNAHVILEGYENAGKRIAEPLEMQLRSYWFPLDRNSFAVSNPLQRLETEHTLCVQFPLILQQCWEIREHVFGGSHLMVSTAIFEMLAQGLQATGYGLEAFNIRNLHILAPLSSGEEALKVNLVIDKLTLRGTVSYSAAGEYRNWLQLELVPKALQAEGATPAGLDQDTGLEEFEELEEFEVLEELEVTSQVGDLEGTSLQIPGRWKTVDRLWVSAERDRALVKLKAPSGYEREFDLYSFYPSLLDPAFNALNKLAEPGEILFPWLWSEIDFGTGALIGSEFYSDLRIREKTSDNKGNIILTLDIILYDSLGRAVISVRNYKVKNALITPGGEPRGDYFKQEHYVETVFKGPGEPQLTQLIMQGSL